Protein AF-A0A336LPP6-F1 (afdb_monomer_lite)

Foldseek 3Di:
DVVVVVVVVVVVLLVVLQVLQVVVCVVPVVAAWADADRQATRLVQQDPPDLPPVVSRCVSTCPDQWHWTDGRSDIDIDHNPPVVVVCLVPDPVNQFDDPLLVLLVPCQDCSRHGNVNNVVLCVLLVVCVDPVNVVVLVVLVVVLVVVLVVVVVVCPPVPDDDNVLSVLQSVVQSCCCRQLVDRDRDDPLLSVLVVLLVVLSSVLVSDRQCPPVVSVCPDPSVVSNVVSVVVVVVVCVVSLVVLLVCLVPPPDDDHSSNSVSVVVVVVVVVVVVVVVVVVVVVLQVVQQVLVVVLCVVPVVAAEPQQDRQQTCLVVDDLVCLVPVVVVLCSGPVDQWYWTRGRNDIDIDHNPPVVVVVQCPDPVNQFDDPLLCLLVQCLACQRHTDVNNVVLCVLLVVCVDPVNVVVLVVLLVVLVVVLCVVVVVCPPVDDDDCLLSQLQSLLQSVCCSAQVDGDGDDPVLSVLLVLLLSLSSSCSSNPCCVDPVSVVVVCSVVSNVVNLVVQLVVCPVSLVVVLVVVVVPDQRHSLSSLSVVCVVDVPSRPVSSSSSHSVNVSSVRSPVSVVVVVLLPCPAPVVVVVVVVVQVPDQWGWDQFLNDIDIDHDPVVVVCVLVPDPVNQFDPPLLCLLVQCLACSNHGNVNNVVLVVLLCQCVDPVNVVVLVVVVVVLVVVLVVVVVVCPPVDDDDSLLSQLQSQLQSCCCSQLVDGDHDDPVLSVLQVLLLRLSVVCSSNSQNVPPVSVVPDPSVVSNVSNLVSLCVVVVVSLVVVLVVVVPDPDDPDRSHSSVSLVVVCVVDVPSRPVSSVSNHSVNSSSVSSVVSVVD

Sequence (818 aa):
MWFWLAIISIIFVLFKIERNRLRISNRFKHIPGPKEYPFIGNILSIKINDVTDFSQILDSVCVAPIFKITFAGNLILGVSDPSTVQRILSGKEFLEKPYYFEFFKMKYGLISAKYTLWKPIRKATNVSLSHASVLGMIPVFNKHLDRLCSNLGDKLHQGTFNVEEVLVKFGIEQIFETMVGHQYSCSEKIKNAFQDVGVALIERALNPIYHPNFIYNMTKLSQKVNYSYDLLKEMCKPIVERRKKLLDISTHKRTFIDELIKMDKDGIKMLLIYILIIFIIIFLLRIELSRIRFNRKFKNIPGPPSYPIIGSALFFNPNDISDYAKLIDKVSFATKTKLSVFKQNVLVIREPSAVQKILSHHAFFEKPWQFTFFNLPYGLFSAFYPVWKPIRKVTNPAMSQSAVKNMLPVFNKHIDRLCVKIGQHVGRGSFDIENYFVKFGIEQIFETMVGHQFECSEKMKFAFQDALTAMIERLLNVFLYNDTLYKMSNKQKRIDETLKLLGDLFVPVIEERQKIYEDGNKNLLIDELISKHKEDKANWPIELLKENFISILLAVKYPLIGSILSIKINDVRDFVKILDLISIVPISKVTVAGNLGLFVRDPATVQQILSNKEFLEKPFYFDYFELKYGLFSAKYQIWKPIRKVCNNAMNQSGVLQMSPIFNRHIDQLCDKIHGKIGKGTFNIEENLVIFGIEQIFETMVGHQCQTSHELRSAFQDGSEALISRFLNVFYHPNIIFRFTNLRKKIDYGYEMLSKMFLPVIESRMRIMQEKSHYEKRLLLIDDLLEKHQQDKHLWPIEVLKENFMSIIFAVNFIFFDL

pLDDT: mean 78.56, std 10.5, range [31.66, 94.38]

Radius of gyration: 53.35 Å; chains: 1; bounding box: 172×69×108 Å

Organism: Culicoides sonorensis (NCBI:txid179676)

Secondary structure (DSSP, 8-state):
-HHHHHHHHHHHHHHHHHHHHHHHHHHTTTS--SPPBTTTBTGGGS--S-TT-HHHHHHHH-SSSEEEEEETTEEEEEE--HHHHHHHHH-STT-SPPGGGGGG--TT-TTT--HHHHHHHHHHHGGGGSHHHHHTTHHHHHHHHHHHHHHHHTTTTS-S--HHHHHHHHHHHHHIIIII----PPPHHHHHHHHHHHHHHHHHHH-GGGSSHHHHHTSHHHHHHHHHHHHHHHHHHHHHHHHHHHTTSTTPPP-HHHHHHHHHHHHHHHHHHHHHHHHHHHHHHHHHHHHHHHHHHTTTS--S--BTTTBTGGG--GGGGG-HHHHHHHHTSSSEEEEEETTEEEEEE--HHHHHHHHHSGGG-SPPGGGGGG--TT-TTT--HHHHHHHHHHHGGGGSHHHHHHHHHHHHHHHHHHHHHHHTTTTS-----HHHHHHHHHHHHHHHHHSS-----HHHHHHHHHHHHHHHHHHH-GGGGSHHHHHHTTHHHHHHHHHHHHHHHHHHHHHHHHHHGGGT---SHHHHHHHHHHH-TTTS-HHHHHHHHHHHHHTTHHHHHHHHHHT---SHHHHHHHHHHHTTSSEEEEEETTEEEEEE--HHHHHHHHH-GGG-SPPGGGGGG--SS-TTTS-HHHHHHHHHHHHHHTSHHHHHHHHHHHHHHHHHHHHHHHTTTTS----SHHHHHHHHHHHHIIIII-------HHHHHHHHHHHHHHHHHHH-GGG-SHHHHHTSHHHHHHHHHHHHHHHHHHHHHHHHHHHHHH-SS------HHHHHHHHHHH-TTTS-HHHHHHHHHHHHHHHHHHHHT-

Structure (mmCIF, N/CA/C/O backbone):
data_AF-A0A336LPP6-F1
#
_entry.id   AF-A0A336LPP6-F1
#
loop_
_atom_site.group_PDB
_atom_site.id
_atom_site.type_symbol
_atom_site.label_atom_id
_atom_site.label_alt_id
_atom_site.label_comp_id
_atom_site.label_asym_id
_atom_site.label_entity_id
_atom_site.label_seq_id
_atom_site.pdbx_PDB_ins_code
_atom_site.Cartn_x
_atom_site.Cartn_y
_atom_site.Cartn_z
_atom_site.occupancy
_atom_site.B_iso_or_equiv
_atom_site.auth_seq_id
_atom_site.auth_comp_id
_atom_site.auth_asym_id
_atom_site.auth_atom_id
_atom_site.pdbx_PDB_model_num
ATOM 1 N N . MET A 1 1 ? 60.074 40.117 18.437 1.00 57.75 1 MET A N 1
ATOM 2 C CA . MET A 1 1 ? 58.657 39.978 18.854 1.00 57.75 1 MET A CA 1
ATOM 3 C C . MET A 1 1 ? 58.293 38.533 19.207 1.00 57.75 1 MET A C 1
ATOM 5 O O . MET A 1 1 ? 57.917 38.287 20.343 1.00 57.75 1 MET A O 1
ATOM 9 N N . TRP A 1 2 ? 58.495 37.563 18.307 1.00 56.19 2 TRP A N 1
ATOM 10 C CA . TRP A 1 2 ? 58.229 36.135 18.566 1.00 56.19 2 TRP A CA 1
ATOM 11 C C . TRP A 1 2 ? 59.024 35.529 19.735 1.00 56.19 2 TRP A C 1
ATOM 13 O O . TRP A 1 2 ? 58.478 34.743 20.500 1.00 56.19 2 TRP A O 1
ATOM 23 N N . PHE A 1 3 ? 60.272 35.965 19.939 1.00 70.00 3 PHE A N 1
ATOM 24 C CA . PHE A 1 3 ? 61.100 35.555 21.082 1.00 70.00 3 PHE A CA 1
ATOM 25 C C . PHE A 1 3 ? 60.495 35.966 22.438 1.00 70.00 3 PHE A C 1
ATOM 27 O O . PHE A 1 3 ? 60.375 35.147 23.343 1.00 70.00 3 PHE A O 1
ATOM 34 N N . TRP A 1 4 ? 60.017 37.209 22.556 1.00 75.81 4 TRP A N 1
ATOM 35 C CA . TR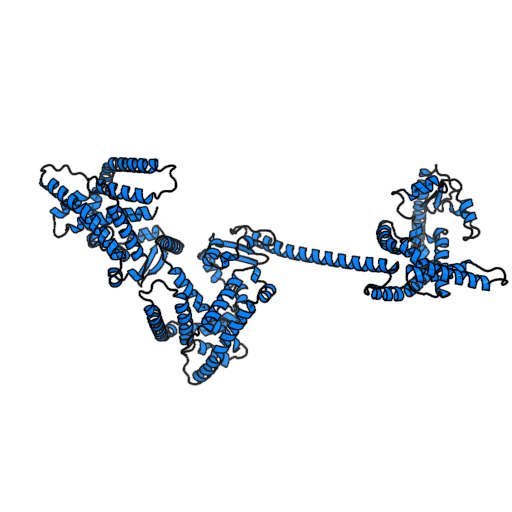P A 1 4 ? 59.384 37.718 23.779 1.00 75.81 4 TRP A CA 1
ATOM 36 C C . TRP A 1 4 ? 58.012 37.090 24.039 1.00 75.81 4 TRP A C 1
ATOM 38 O O . TRP A 1 4 ? 57.696 36.767 25.180 1.00 75.81 4 TRP A O 1
ATOM 48 N N . LEU A 1 5 ? 57.225 36.831 22.989 1.00 70.44 5 LEU A N 1
ATOM 49 C CA . LEU A 1 5 ? 55.962 36.095 23.107 1.00 70.44 5 LEU A CA 1
ATOM 50 C C . LEU A 1 5 ? 56.179 34.637 23.543 1.00 70.44 5 LEU A C 1
ATOM 52 O O . LEU A 1 5 ? 55.408 34.124 24.356 1.00 70.44 5 LEU A O 1
ATOM 56 N N . ALA A 1 6 ? 57.245 33.985 23.066 1.00 69.62 6 ALA A N 1
ATOM 57 C CA . ALA A 1 6 ? 57.634 32.655 23.527 1.00 69.62 6 ALA A CA 1
ATOM 58 C C . ALA A 1 6 ? 58.062 32.675 25.005 1.00 69.62 6 ALA A C 1
ATOM 60 O O . ALA A 1 6 ? 57.597 31.841 25.776 1.00 69.62 6 ALA A O 1
ATOM 61 N N . ILE A 1 7 ? 58.857 33.665 25.430 1.00 76.62 7 ILE A N 1
ATOM 62 C CA . ILE A 1 7 ? 59.270 33.831 26.835 1.00 76.62 7 ILE A CA 1
ATOM 63 C C . ILE A 1 7 ? 58.062 34.070 27.750 1.00 76.62 7 ILE A C 1
ATOM 65 O O . ILE A 1 7 ? 57.933 33.396 28.769 1.00 76.62 7 ILE A O 1
ATOM 69 N N . ILE A 1 8 ? 57.139 34.961 27.378 1.00 77.62 8 ILE A N 1
ATOM 70 C CA . ILE A 1 8 ? 55.921 35.234 28.162 1.00 77.62 8 ILE A CA 1
ATOM 71 C C . ILE A 1 8 ? 55.038 33.981 28.252 1.00 77.62 8 ILE A C 1
ATOM 73 O O . ILE A 1 8 ? 54.525 33.661 29.324 1.00 77.62 8 ILE A O 1
ATOM 77 N N . SER A 1 9 ? 54.911 33.227 27.157 1.00 72.69 9 SER A N 1
ATOM 78 C CA . SER A 1 9 ? 54.164 31.964 27.140 1.00 72.69 9 SER A CA 1
ATOM 79 C C . SER A 1 9 ? 54.814 30.902 28.036 1.00 72.69 9 SER A C 1
ATOM 81 O O . SER A 1 9 ? 54.112 30.217 28.778 1.00 72.69 9 SER A O 1
ATOM 83 N N . ILE A 1 10 ? 56.148 30.796 28.031 1.00 77.38 10 ILE A N 1
ATOM 84 C CA . ILE A 1 10 ? 56.904 29.889 28.908 1.00 77.38 10 ILE A CA 1
ATOM 85 C C . ILE A 1 10 ? 56.726 30.291 30.378 1.00 77.38 10 ILE A C 1
ATOM 87 O O . ILE A 1 10 ? 56.416 29.433 31.202 1.00 77.38 10 ILE A O 1
ATOM 91 N N . ILE A 1 11 ? 56.836 31.581 30.711 1.00 78.88 11 ILE A N 1
ATOM 92 C CA . ILE A 1 11 ? 56.634 32.091 32.078 1.00 78.88 11 ILE A CA 1
ATOM 93 C C . ILE A 1 11 ? 55.204 31.815 32.557 1.00 78.88 11 ILE A C 1
ATOM 95 O O . ILE A 1 11 ? 55.011 31.368 33.687 1.00 78.88 11 ILE A O 1
ATOM 99 N N . PHE A 1 12 ? 54.197 32.004 31.701 1.00 79.38 12 PHE A N 1
ATOM 100 C CA . PHE A 1 12 ? 52.805 31.705 32.037 1.00 79.38 12 PHE A CA 1
ATOM 101 C C . PHE A 1 12 ? 52.571 30.205 32.286 1.00 79.38 12 PHE A C 1
ATOM 103 O O . PHE A 1 12 ? 51.873 29.829 33.232 1.00 79.38 12 PHE A O 1
ATOM 110 N N . VAL A 1 13 ? 53.188 29.331 31.481 1.00 77.12 13 VAL A N 1
ATOM 111 C CA . VAL A 1 13 ? 53.141 27.874 31.685 1.00 77.12 13 VAL A CA 1
ATOM 112 C C . VAL A 1 13 ? 53.842 27.478 32.988 1.00 77.12 13 VAL A C 1
ATOM 114 O O . VAL A 1 13 ? 53.261 26.731 33.776 1.00 77.12 13 VAL A O 1
ATOM 117 N N . LEU A 1 14 ? 55.033 28.016 33.267 1.00 77.19 14 LEU A N 1
ATOM 118 C CA . LEU A 1 14 ? 55.772 27.762 34.510 1.00 77.19 14 LEU A CA 1
ATOM 119 C C . LEU A 1 14 ? 55.002 28.252 35.743 1.00 77.19 14 LEU A C 1
ATOM 121 O O . LEU A 1 14 ? 54.895 27.523 36.728 1.00 77.19 14 LEU A O 1
ATOM 125 N N . PHE A 1 15 ? 54.380 29.432 35.668 1.00 80.94 15 PHE A N 1
ATOM 126 C CA . PHE A 1 15 ? 53.512 29.952 36.724 1.00 80.94 15 PHE A CA 1
ATOM 127 C C . PHE A 1 15 ? 52.306 29.038 36.972 1.00 80.94 15 PHE A C 1
ATOM 129 O O . PHE A 1 15 ? 51.960 28.751 38.119 1.00 80.94 15 PHE A O 1
ATOM 136 N N . LYS A 1 16 ? 51.677 28.524 35.907 1.00 79.25 16 LYS A N 1
ATOM 137 C CA . LYS A 1 16 ? 50.557 27.580 36.019 1.00 79.25 16 LYS A CA 1
ATOM 138 C C . LYS A 1 16 ? 50.985 26.259 36.668 1.00 79.25 16 LYS A C 1
ATOM 140 O O . LYS A 1 16 ? 50.254 25.752 37.521 1.00 79.25 16 LYS A O 1
ATOM 145 N N . ILE A 1 17 ? 52.147 25.721 36.291 1.00 78.12 17 ILE A N 1
ATOM 146 C CA . ILE A 1 17 ? 52.715 24.494 36.872 1.00 78.12 17 ILE A CA 1
ATOM 147 C C . ILE A 1 17 ? 52.996 24.695 38.363 1.00 78.12 17 ILE A C 1
ATOM 149 O O . ILE A 1 17 ? 52.552 23.891 39.182 1.00 78.12 17 ILE A O 1
ATOM 153 N N . GLU A 1 18 ? 53.653 25.795 38.732 1.00 81.12 18 GLU A N 1
ATOM 154 C CA . GLU A 1 18 ? 54.015 26.073 40.123 1.00 81.12 18 GLU A CA 1
ATOM 155 C C . GLU A 1 18 ? 52.791 26.341 41.002 1.00 81.12 18 GLU A C 1
ATOM 157 O O . GLU A 1 18 ? 52.680 25.804 42.105 1.00 81.12 18 GLU A O 1
ATOM 162 N N . ARG A 1 19 ? 51.800 27.078 40.486 1.00 82.06 19 ARG A N 1
ATOM 163 C CA . ARG A 1 19 ? 50.517 27.266 41.173 1.00 82.06 19 ARG A CA 1
ATOM 164 C C . ARG A 1 19 ? 49.815 25.930 41.426 1.00 82.06 19 ARG A C 1
ATOM 166 O O . ARG A 1 19 ? 49.231 25.742 42.495 1.00 82.06 19 ARG A O 1
ATOM 173 N N . ASN A 1 20 ? 49.864 25.001 40.468 1.00 80.69 20 ASN A N 1
ATOM 174 C CA . ASN A 1 20 ? 49.278 23.674 40.641 1.00 80.69 20 ASN A CA 1
ATOM 175 C C . ASN A 1 20 ? 50.061 22.831 41.658 1.00 80.69 20 ASN A C 1
ATOM 177 O O . ASN A 1 20 ? 49.451 22.222 42.537 1.00 80.69 20 ASN A O 1
ATOM 181 N N . ARG A 1 21 ? 51.400 22.855 41.599 1.00 82.69 21 ARG A N 1
ATOM 182 C CA . ARG A 1 21 ? 52.279 22.181 42.567 1.00 82.69 21 ARG A CA 1
ATOM 183 C C . ARG A 1 21 ? 52.001 22.655 43.993 1.00 82.69 21 ARG A C 1
ATOM 185 O O . ARG A 1 21 ? 51.742 21.825 44.857 1.00 82.69 21 ARG A O 1
ATOM 192 N N . LEU A 1 22 ? 51.974 23.968 44.234 1.00 82.06 22 LEU A N 1
ATOM 193 C CA . LEU A 1 22 ? 51.694 24.546 45.556 1.00 82.06 22 LEU A CA 1
ATOM 194 C C . LEU A 1 22 ? 50.306 24.151 46.073 1.00 82.06 22 LEU A C 1
ATOM 196 O O . LEU A 1 22 ? 50.155 23.779 47.237 1.00 82.06 22 LEU A O 1
ATOM 200 N N . ARG A 1 23 ? 49.290 24.165 45.201 1.00 85.31 23 ARG A N 1
ATOM 201 C CA . ARG A 1 23 ? 47.931 23.728 45.552 1.00 85.31 23 ARG A CA 1
ATOM 202 C C . ARG A 1 23 ? 47.897 22.262 45.993 1.00 85.31 23 ARG A C 1
ATOM 204 O O . ARG A 1 23 ? 47.249 21.942 46.988 1.00 85.31 23 ARG A O 1
ATOM 211 N N . ILE A 1 24 ? 48.578 21.384 45.260 1.00 83.38 24 ILE A N 1
ATOM 212 C CA . ILE A 1 24 ? 48.683 19.954 45.575 1.00 83.38 24 ILE A CA 1
ATOM 213 C C . ILE A 1 24 ? 49.464 19.749 46.876 1.00 83.38 24 ILE A C 1
ATOM 215 O O . ILE A 1 24 ? 48.983 19.058 47.773 1.00 83.38 24 ILE A O 1
ATOM 219 N N . SER A 1 25 ? 50.630 20.378 47.006 1.00 80.56 25 SER A N 1
ATOM 220 C CA . SER A 1 25 ? 51.513 20.218 48.163 1.00 80.56 25 SER A CA 1
ATOM 221 C C . SER A 1 25 ? 50.827 20.643 49.464 1.00 80.56 25 SER A C 1
ATOM 223 O O . SER A 1 25 ? 50.872 19.903 50.447 1.00 80.56 25 SER A O 1
ATOM 225 N N . ASN A 1 26 ? 50.079 21.754 49.437 1.00 83.69 26 ASN A N 1
ATOM 226 C CA . ASN A 1 26 ? 49.279 22.217 50.573 1.00 83.69 26 ASN A CA 1
ATOM 227 C C . ASN A 1 26 ? 48.134 21.255 50.921 1.00 83.69 26 ASN A C 1
ATOM 229 O O . ASN A 1 26 ? 47.911 20.965 52.094 1.00 83.69 26 ASN A O 1
ATOM 233 N N . ARG A 1 27 ? 47.424 20.722 49.917 1.00 86.50 27 ARG A N 1
ATOM 234 C CA . ARG A 1 27 ? 46.314 19.779 50.135 1.00 86.50 27 ARG A CA 1
ATOM 235 C C . ARG A 1 27 ? 46.783 18.452 50.744 1.00 86.50 27 ARG A C 1
ATOM 237 O O . ARG A 1 27 ? 46.091 17.891 51.587 1.00 86.50 27 ARG A O 1
ATOM 244 N N . PHE A 1 28 ? 47.954 17.968 50.338 1.00 84.38 28 PHE A N 1
ATOM 245 C CA . PHE A 1 28 ? 48.528 16.691 50.777 1.00 84.38 28 PHE A CA 1
ATOM 246 C C . PHE A 1 28 ? 49.740 16.887 51.697 1.00 84.38 28 PHE A C 1
ATOM 248 O O . PHE A 1 28 ? 50.679 16.095 51.677 1.00 84.38 28 PHE A O 1
ATOM 255 N N . LYS A 1 29 ? 49.768 17.959 52.498 1.00 83.31 29 LYS A N 1
ATOM 256 C CA . LYS A 1 29 ? 50.894 18.260 53.402 1.00 83.31 29 LYS A CA 1
ATOM 257 C C . LYS A 1 29 ? 51.097 17.191 54.487 1.00 83.31 29 LYS A C 1
ATOM 259 O O . LYS A 1 29 ? 52.214 17.001 54.942 1.00 83.31 29 LYS A O 1
ATOM 264 N N . HIS A 1 30 ? 50.024 16.496 54.865 1.00 86.12 30 HIS A N 1
ATOM 265 C CA . HIS A 1 30 ? 50.018 15.441 55.881 1.00 86.12 30 HIS A CA 1
ATOM 266 C C . HIS A 1 30 ? 50.640 14.115 55.409 1.00 86.12 30 HIS A C 1
ATOM 268 O O . HIS A 1 30 ? 50.937 13.270 56.245 1.00 86.12 30 HIS A O 1
ATOM 274 N N . ILE A 1 31 ? 50.838 13.920 54.098 1.00 86.94 31 ILE A N 1
ATOM 275 C CA . ILE A 1 31 ? 51.508 12.731 53.554 1.00 86.94 31 ILE A CA 1
ATOM 276 C C . ILE A 1 31 ? 53.004 13.049 53.403 1.00 86.94 31 ILE A C 1
ATOM 278 O O . ILE A 1 31 ? 53.335 14.035 52.731 1.00 86.94 31 ILE A O 1
ATOM 282 N N . PRO A 1 32 ? 53.908 12.249 53.996 1.00 84.94 32 PRO A N 1
ATOM 283 C CA . PRO A 1 32 ? 55.345 12.472 53.895 1.00 84.94 32 PRO A CA 1
ATOM 284 C C . PRO A 1 32 ? 55.847 12.223 52.467 1.00 84.94 32 PRO A C 1
ATOM 286 O O . PRO A 1 32 ? 55.286 11.434 51.709 1.00 84.94 32 PRO A O 1
ATOM 289 N N . GLY A 1 33 ? 56.918 12.908 52.083 1.00 83.56 33 GLY A N 1
ATOM 290 C CA . GLY A 1 33 ? 57.570 12.737 50.789 1.00 83.56 33 GLY A CA 1
ATOM 291 C C . GLY A 1 33 ? 58.956 13.383 50.789 1.00 83.56 33 GLY A C 1
ATOM 292 O O . GLY A 1 33 ? 59.272 14.127 51.723 1.00 83.56 33 GLY A O 1
ATOM 293 N N . PRO A 1 34 ? 59.787 13.126 49.765 1.00 80.38 34 PRO A N 1
ATOM 294 C CA . PRO A 1 34 ? 61.097 13.761 49.628 1.00 80.38 34 PRO A CA 1
ATOM 295 C C . PRO A 1 34 ? 60.988 15.292 49.525 1.00 80.38 34 PRO A C 1
ATOM 297 O O . PRO A 1 34 ? 59.899 15.844 49.366 1.00 80.38 34 PRO A O 1
ATOM 300 N N . LYS A 1 35 ? 62.108 16.015 49.572 1.00 80.88 35 LYS A N 1
ATOM 301 C CA . LYS A 1 35 ? 62.086 17.482 49.469 1.00 80.88 35 LYS A CA 1
ATOM 302 C C . LYS A 1 35 ? 61.577 17.935 48.087 1.00 80.88 35 LYS A C 1
ATOM 304 O O . LYS A 1 35 ? 62.022 17.446 47.055 1.00 80.88 35 LYS A O 1
ATOM 309 N N . GLU A 1 36 ? 60.626 18.872 48.069 1.00 78.62 36 GLU A N 1
ATOM 310 C CA . GLU A 1 36 ? 60.062 19.445 46.836 1.00 78.62 36 GLU A CA 1
ATOM 311 C C . GLU A 1 36 ? 60.811 20.729 46.435 1.00 78.62 36 GLU A C 1
ATOM 313 O O . GLU A 1 36 ? 61.047 21.599 47.274 1.00 78.62 36 GLU A O 1
ATOM 318 N N . TYR A 1 37 ? 61.121 20.887 45.148 1.00 79.38 37 TYR A N 1
ATOM 319 C CA . TYR A 1 37 ? 61.700 22.094 44.553 1.00 79.38 37 TYR A CA 1
ATOM 320 C C . TYR A 1 37 ? 60.687 22.812 43.639 1.00 79.38 37 TYR A C 1
ATOM 322 O O . TYR A 1 37 ? 59.814 22.152 43.058 1.00 79.38 37 TYR A O 1
ATOM 330 N N . PRO A 1 38 ? 60.791 24.148 43.473 1.00 77.25 38 PRO A N 1
ATOM 331 C CA . PRO A 1 38 ? 59.935 24.906 42.557 1.00 77.25 38 PRO A CA 1
ATOM 332 C C . PRO A 1 38 ? 59.960 24.349 41.126 1.00 77.25 38 PRO A C 1
ATOM 334 O O . PRO A 1 38 ? 61.008 23.923 40.641 1.00 77.25 38 PRO A O 1
ATOM 337 N N . PHE A 1 39 ? 58.807 24.367 40.453 1.00 69.31 39 PHE A N 1
ATOM 338 C CA . PHE A 1 39 ? 58.526 23.905 39.081 1.00 69.31 39 PHE A CA 1
ATOM 339 C C . PHE A 1 39 ? 58.705 22.401 38.816 1.00 69.31 39 PHE A C 1
ATOM 341 O O . PHE A 1 39 ? 57.917 21.813 38.078 1.00 69.31 39 PHE A O 1
ATOM 348 N N . ILE A 1 40 ? 59.712 21.769 39.416 1.00 68.56 40 ILE A N 1
ATOM 349 C CA . ILE A 1 40 ? 60.155 20.411 39.087 1.00 68.56 40 ILE A CA 1
ATOM 350 C C . ILE A 1 40 ? 59.636 19.384 40.117 1.00 68.56 40 ILE A C 1
ATOM 352 O O . ILE A 1 40 ? 59.434 18.218 39.781 1.00 68.56 40 ILE A O 1
ATOM 356 N N . GLY A 1 41 ? 59.312 19.803 41.346 1.00 76.75 41 GLY A N 1
ATOM 357 C CA . GLY A 1 41 ? 58.836 18.903 42.403 1.00 76.75 41 GLY A CA 1
ATOM 358 C C . GLY A 1 41 ? 59.988 18.146 43.067 1.00 76.75 41 GLY A C 1
ATOM 359 O O . GLY A 1 41 ? 61.020 18.739 43.366 1.00 76.75 41 GLY A O 1
ATOM 360 N N . ASN A 1 42 ? 59.826 16.850 43.328 1.00 74.75 42 ASN A N 1
ATOM 361 C CA . ASN A 1 42 ? 60.740 16.070 44.175 1.00 74.75 42 ASN A CA 1
ATOM 362 C C . ASN A 1 42 ? 61.906 15.415 43.416 1.00 74.75 42 ASN A C 1
ATOM 364 O O . ASN A 1 42 ? 62.758 14.801 44.048 1.00 74.75 42 ASN A O 1
ATOM 368 N N . ILE A 1 43 ? 61.956 15.512 42.081 1.00 69.12 43 ILE A N 1
ATOM 369 C CA . ILE A 1 43 ? 62.884 14.712 41.253 1.00 69.12 43 ILE A CA 1
ATOM 370 C C . ILE A 1 43 ? 64.360 14.940 41.606 1.00 69.12 43 ILE A C 1
ATOM 372 O O . ILE A 1 43 ? 65.138 14.001 41.587 1.00 69.12 43 ILE A O 1
ATOM 376 N N . LEU A 1 44 ? 64.738 16.169 41.985 1.00 69.75 44 LEU A N 1
ATOM 377 C CA . LEU A 1 44 ? 66.121 16.520 42.336 1.00 69.75 44 LEU A CA 1
ATOM 378 C C . LEU A 1 44 ? 66.549 15.950 43.697 1.00 69.75 44 LEU A C 1
ATOM 380 O O . LEU A 1 44 ? 67.733 15.942 44.016 1.00 69.75 44 LEU A O 1
ATOM 384 N N . SER A 1 45 ? 65.595 15.491 44.511 1.00 70.31 45 SER A N 1
ATOM 385 C CA . SER A 1 45 ? 65.866 14.766 45.756 1.00 70.31 45 SER A CA 1
ATOM 386 C C . SER A 1 45 ? 66.009 13.261 45.561 1.00 70.31 45 SER A C 1
ATOM 388 O O . SER A 1 45 ? 66.442 12.585 46.490 1.00 70.31 45 SER A O 1
ATOM 390 N N . ILE A 1 46 ? 65.661 12.743 44.382 1.00 68.06 46 ILE A N 1
ATOM 391 C CA . ILE A 1 46 ? 65.798 11.330 44.038 1.00 68.06 46 ILE A CA 1
ATOM 392 C C . ILE A 1 46 ? 67.202 11.149 43.460 1.00 68.06 46 ILE A C 1
ATOM 394 O O . ILE A 1 46 ? 67.532 11.703 42.413 1.00 68.06 46 ILE A O 1
ATOM 398 N N . LYS A 1 47 ? 68.059 10.414 44.173 1.00 62.34 47 LYS A N 1
ATOM 399 C CA . LYS A 1 47 ? 69.430 10.138 43.731 1.00 62.34 47 LYS A CA 1
ATOM 400 C C . LYS A 1 47 ? 69.392 8.994 42.721 1.00 62.34 47 LYS A C 1
ATOM 402 O O . LYS A 1 47 ? 69.257 7.843 43.113 1.00 62.34 47 LYS A O 1
ATOM 407 N N . ILE A 1 48 ? 69.480 9.321 41.434 1.00 62.91 48 ILE A N 1
ATOM 408 C CA . ILE A 1 48 ? 69.516 8.334 40.348 1.00 62.91 48 ILE A CA 1
ATOM 409 C C . ILE A 1 48 ? 70.933 8.334 39.778 1.00 62.91 48 ILE A C 1
ATOM 411 O O . ILE A 1 48 ? 71.295 9.242 39.034 1.00 62.91 48 ILE A O 1
ATOM 415 N N . ASN A 1 49 ? 71.739 7.344 40.164 1.00 58.81 49 ASN A N 1
ATOM 416 C CA . ASN A 1 49 ? 73.075 7.140 39.593 1.00 58.81 49 ASN A CA 1
ATOM 417 C C . ASN A 1 49 ? 73.009 6.243 38.349 1.00 58.81 49 ASN A C 1
ATOM 419 O O . ASN A 1 49 ? 73.655 6.530 37.347 1.00 58.81 49 ASN A O 1
ATOM 423 N N . ASP A 1 50 ? 72.179 5.201 38.408 1.00 58.81 50 ASP A N 1
ATOM 424 C CA . ASP A 1 50 ? 71.840 4.324 37.293 1.00 58.81 50 ASP A CA 1
ATOM 425 C C . ASP A 1 50 ? 70.316 4.136 37.274 1.00 58.81 50 ASP A C 1
ATOM 427 O O . ASP A 1 50 ? 69.686 3.913 38.308 1.00 58.81 50 ASP A O 1
ATOM 431 N N . VAL A 1 51 ? 69.714 4.257 36.092 1.00 60.00 51 VAL A N 1
ATOM 432 C CA . VAL A 1 51 ? 68.270 4.089 35.869 1.00 60.00 51 VAL A CA 1
ATOM 433 C C . VAL A 1 51 ? 67.823 2.642 36.129 1.00 60.00 51 VAL A C 1
ATOM 435 O O . VAL A 1 51 ? 66.636 2.386 36.334 1.00 60.00 51 VAL A O 1
ATOM 438 N N . THR A 1 52 ? 68.766 1.699 36.137 1.00 57.94 52 THR A N 1
ATOM 439 C CA . THR A 1 52 ? 68.512 0.269 36.330 1.00 57.94 52 THR A CA 1
ATOM 440 C C . THR A 1 52 ? 68.528 -0.180 37.798 1.00 57.94 52 THR A C 1
ATOM 442 O O . THR A 1 52 ? 67.979 -1.239 38.105 1.00 57.94 52 THR A O 1
ATOM 445 N N . ASP A 1 53 ? 69.050 0.629 38.731 1.00 67.25 53 ASP A N 1
ATOM 446 C CA . ASP A 1 53 ? 69.055 0.312 40.168 1.00 67.25 53 ASP A CA 1
ATOM 447 C C . ASP A 1 53 ? 67.758 0.785 40.851 1.00 67.25 53 ASP A C 1
ATOM 449 O O . ASP A 1 53 ? 67.683 1.814 41.533 1.00 67.25 53 ASP A O 1
ATOM 453 N N . PHE A 1 54 ? 66.692 0.009 40.644 1.00 66.06 54 PHE A N 1
ATOM 454 C CA . PHE A 1 54 ? 65.376 0.281 41.223 1.00 66.06 54 PHE A CA 1
ATOM 455 C C . PHE A 1 54 ? 65.373 0.278 42.758 1.00 66.06 54 PHE A C 1
ATOM 457 O O . PHE A 1 54 ? 64.546 0.976 43.344 1.00 66.06 54 PHE A O 1
ATOM 464 N N . SER A 1 55 ? 66.281 -0.455 43.412 1.00 67.12 55 SER A N 1
ATOM 465 C CA . SER A 1 55 ? 66.421 -0.455 44.875 1.00 67.12 55 SER A CA 1
ATOM 466 C C . SER A 1 55 ? 66.794 0.926 45.397 1.00 67.12 55 SER A C 1
ATOM 468 O O . SER A 1 55 ? 66.095 1.450 46.257 1.00 67.12 55 SER A O 1
ATOM 470 N N . GLN A 1 56 ? 67.802 1.576 44.808 1.00 69.69 56 GLN A N 1
ATOM 471 C CA . GLN A 1 56 ? 68.198 2.931 45.213 1.00 69.69 56 GLN A CA 1
ATOM 472 C C . GLN A 1 56 ? 67.078 3.956 44.989 1.00 69.69 56 GLN A C 1
ATOM 474 O O . GLN A 1 56 ? 66.857 4.855 45.809 1.00 69.69 56 GLN A O 1
ATOM 479 N N . ILE A 1 57 ? 66.335 3.814 43.888 1.00 70.88 57 ILE A N 1
ATOM 480 C CA . ILE A 1 57 ? 65.186 4.678 43.602 1.00 70.88 57 ILE A CA 1
ATOM 481 C C . ILE A 1 57 ? 64.097 4.468 44.658 1.00 70.88 57 ILE A C 1
ATOM 483 O O . ILE A 1 57 ? 63.588 5.445 45.202 1.00 70.88 57 ILE A O 1
ATOM 487 N N . LEU A 1 58 ? 63.758 3.220 44.985 1.00 71.94 58 LEU A N 1
ATOM 488 C CA . LEU A 1 58 ? 62.751 2.908 45.999 1.00 71.94 58 LEU A CA 1
ATOM 489 C C . LEU A 1 58 ? 63.186 3.373 47.392 1.00 71.94 58 LEU A C 1
ATOM 491 O O . LEU A 1 58 ? 62.391 4.022 48.064 1.00 71.94 58 LEU A O 1
ATOM 495 N N . ASP A 1 59 ? 64.435 3.151 47.792 1.00 73.62 59 ASP A N 1
ATOM 496 C CA . ASP A 1 59 ? 64.959 3.575 49.097 1.00 73.62 59 ASP A CA 1
ATOM 497 C C . ASP A 1 59 ? 64.955 5.103 49.255 1.00 73.62 59 ASP A C 1
ATOM 499 O O . ASP A 1 59 ? 64.664 5.631 50.329 1.00 73.62 59 ASP A O 1
ATOM 503 N N . SER A 1 60 ? 65.222 5.844 48.174 1.00 71.00 60 SER A N 1
ATOM 504 C CA . SER A 1 60 ? 65.212 7.315 48.198 1.00 71.00 60 SER A CA 1
ATOM 505 C C . SER A 1 60 ? 63.807 7.934 48.207 1.00 71.00 60 SER A C 1
ATOM 507 O O . SER A 1 60 ? 63.642 9.104 48.563 1.00 71.00 60 SER A O 1
ATOM 509 N N . VAL A 1 61 ? 62.788 7.165 47.821 1.00 74.00 61 VAL A N 1
ATOM 510 C CA . VAL A 1 61 ? 61.424 7.654 47.588 1.00 74.00 61 VAL A CA 1
ATOM 511 C C . VAL A 1 61 ? 60.432 7.135 48.637 1.00 74.00 61 VAL A C 1
ATOM 513 O O . VAL A 1 61 ? 59.522 7.868 49.036 1.00 74.00 61 VAL A O 1
ATOM 516 N N . CYS A 1 62 ? 60.619 5.911 49.131 1.00 78.50 62 CYS A N 1
ATOM 517 C CA . CYS A 1 62 ? 59.775 5.238 50.119 1.00 78.50 62 CYS A CA 1
ATOM 518 C C . CYS A 1 62 ? 60.106 5.673 51.557 1.00 78.50 62 CYS A C 1
ATOM 520 O O . CYS A 1 62 ? 60.482 4.868 52.402 1.00 78.50 62 CYS A O 1
ATOM 522 N N . VAL A 1 63 ? 59.925 6.958 51.862 1.00 79.12 63 VAL A N 1
ATOM 523 C CA . VAL A 1 63 ? 60.186 7.527 53.201 1.00 79.12 63 VAL A CA 1
ATOM 524 C C . VAL A 1 63 ? 59.180 7.101 54.283 1.00 79.12 63 VAL A C 1
ATOM 526 O O . VAL A 1 63 ? 59.421 7.330 55.465 1.00 79.12 63 VAL A O 1
ATOM 529 N N . ALA A 1 64 ? 58.043 6.511 53.903 1.00 83.00 64 ALA A N 1
ATOM 530 C CA . ALA A 1 64 ? 57.013 6.014 54.816 1.00 83.00 64 ALA A CA 1
ATOM 531 C C . ALA A 1 64 ? 56.126 4.958 54.124 1.00 83.00 64 ALA A C 1
ATOM 533 O O . ALA A 1 64 ? 56.156 4.868 52.896 1.00 83.00 64 ALA A O 1
ATOM 534 N N . PRO A 1 65 ? 55.275 4.215 54.863 1.00 83.12 65 PRO A N 1
ATOM 535 C CA . PRO A 1 65 ? 54.369 3.223 54.273 1.00 83.12 65 PRO A CA 1
ATOM 536 C C . PRO A 1 65 ? 53.364 3.790 53.255 1.00 83.12 65 PRO A C 1
ATOM 538 O O . PRO A 1 65 ? 52.903 3.080 52.363 1.00 83.12 65 PRO A O 1
ATOM 541 N N . ILE A 1 66 ? 53.027 5.077 53.377 1.00 86.00 66 ILE A N 1
ATOM 542 C CA . ILE A 1 66 ? 52.313 5.864 52.368 1.00 86.00 66 ILE A CA 1
ATOM 543 C C . ILE A 1 66 ? 53.112 7.143 52.171 1.00 86.00 66 ILE A C 1
ATOM 545 O O . ILE A 1 66 ? 53.334 7.889 53.126 1.00 86.00 66 ILE A O 1
ATOM 549 N N . PHE A 1 67 ? 53.519 7.411 50.939 1.00 86.94 67 PHE A N 1
ATOM 550 C CA . PHE A 1 67 ? 54.330 8.571 50.606 1.00 86.94 67 PHE A CA 1
ATOM 551 C C . PHE A 1 67 ? 53.805 9.271 49.358 1.00 86.94 67 PHE A C 1
ATOM 553 O O . PHE A 1 67 ? 53.109 8.688 48.524 1.00 86.94 67 PHE A O 1
ATOM 560 N N . LYS A 1 68 ? 54.144 10.551 49.221 1.00 86.75 68 LYS A N 1
ATOM 561 C CA . LYS A 1 68 ? 53.828 11.342 48.033 1.00 86.75 68 LYS A CA 1
ATOM 562 C C . LYS A 1 68 ? 55.085 11.683 47.248 1.00 86.75 68 LYS A C 1
ATOM 564 O O . LYS A 1 68 ? 56.114 12.048 47.811 1.00 86.75 68 LYS A O 1
ATOM 569 N N . ILE A 1 69 ? 54.950 11.654 45.932 1.00 82.06 69 ILE A N 1
ATOM 570 C CA . ILE A 1 69 ? 55.908 12.218 44.990 1.00 82.06 69 ILE A CA 1
ATOM 571 C C . ILE A 1 69 ? 55.158 13.272 44.193 1.00 82.06 69 ILE A C 1
ATOM 573 O O . ILE A 1 69 ? 54.112 12.985 43.606 1.00 82.06 69 ILE A O 1
ATOM 577 N N . THR A 1 70 ? 55.678 14.494 44.151 1.00 77.62 70 THR A N 1
ATOM 578 C CA . THR A 1 70 ? 55.176 15.508 43.225 1.00 77.62 70 THR A CA 1
ATOM 579 C C . THR A 1 70 ? 56.152 15.682 42.077 1.00 77.62 70 THR A C 1
ATOM 581 O O . THR A 1 70 ? 57.367 15.737 42.272 1.00 77.62 70 THR A O 1
ATOM 584 N N . PHE A 1 71 ? 55.616 15.736 40.862 1.00 72.81 71 PHE A N 1
ATOM 585 C CA . PHE A 1 71 ? 56.423 15.795 39.656 1.00 72.81 71 PHE A CA 1
ATOM 586 C C . PHE A 1 71 ? 55.784 16.730 38.615 1.00 72.81 71 PHE A C 1
ATOM 588 O O . PHE A 1 71 ? 54.678 16.455 38.158 1.00 72.81 71 PHE A O 1
ATOM 595 N N . ALA A 1 72 ? 56.432 17.860 38.282 1.00 66.06 72 ALA A N 1
ATOM 596 C CA . ALA A 1 72 ? 55.936 18.889 37.341 1.00 66.06 72 ALA A CA 1
ATOM 597 C C . ALA A 1 72 ? 54.449 19.284 37.523 1.00 66.06 72 ALA A C 1
ATOM 599 O O . ALA A 1 72 ? 53.704 19.468 36.560 1.00 66.06 72 ALA A O 1
ATOM 600 N N . GLY A 1 73 ? 53.993 19.397 38.775 1.00 68.00 73 GLY A N 1
ATOM 601 C CA . GLY A 1 73 ? 52.601 19.724 39.097 1.00 68.00 73 GLY A CA 1
ATOM 602 C C . GLY A 1 73 ? 51.623 18.541 39.057 1.00 68.00 73 GLY A C 1
ATOM 603 O O . GLY A 1 73 ? 50.427 18.775 39.196 1.00 68.00 73 GLY A O 1
ATOM 604 N N . ASN A 1 74 ? 52.093 17.299 38.912 1.00 74.81 74 ASN A N 1
ATOM 605 C CA . ASN A 1 74 ? 51.323 16.067 39.119 1.00 74.81 74 ASN A CA 1
ATOM 606 C C . ASN A 1 74 ? 51.638 15.448 40.490 1.00 74.81 74 ASN A C 1
ATOM 608 O O . ASN A 1 74 ? 52.745 15.605 41.005 1.00 74.81 74 ASN A O 1
ATOM 612 N N . LEU A 1 75 ? 50.674 14.728 41.070 1.00 82.31 75 LEU A N 1
ATOM 613 C CA . LEU A 1 75 ? 50.823 13.987 42.327 1.00 82.31 75 LEU A CA 1
ATOM 614 C C . LEU A 1 75 ? 50.817 12.484 42.055 1.00 82.31 75 LEU A C 1
ATOM 616 O O . LEU A 1 75 ? 49.926 11.987 41.369 1.00 82.31 75 LEU A O 1
ATOM 620 N N . ILE A 1 76 ? 51.754 11.770 42.663 1.00 81.88 76 ILE A N 1
ATOM 621 C CA . ILE A 1 76 ? 51.790 10.312 42.724 1.00 81.88 76 ILE A CA 1
ATOM 622 C C . ILE A 1 76 ? 51.783 9.935 44.196 1.00 81.88 76 ILE A C 1
ATOM 624 O O . ILE A 1 76 ? 52.552 10.486 44.983 1.00 81.88 76 ILE A O 1
ATOM 628 N N . LEU A 1 77 ? 50.917 9.001 44.563 1.00 84.38 77 LEU A N 1
ATOM 629 C CA . LEU A 1 77 ? 50.911 8.411 45.892 1.00 84.38 77 LEU A CA 1
ATOM 630 C C . LEU A 1 77 ? 51.484 7.006 45.775 1.00 84.38 77 LEU A C 1
ATOM 632 O O . LEU A 1 77 ? 50.951 6.182 45.032 1.00 84.38 77 LEU A O 1
ATOM 636 N N . GLY A 1 78 ? 52.587 6.767 46.470 1.00 84.62 78 GLY A N 1
ATOM 637 C CA . GLY A 1 78 ? 53.157 5.442 46.631 1.00 84.62 78 GLY A CA 1
ATOM 638 C C . GLY A 1 78 ? 52.699 4.835 47.948 1.00 84.62 78 GLY A C 1
ATOM 639 O O . GLY A 1 78 ? 52.534 5.535 48.948 1.00 84.62 78 GLY A O 1
ATOM 640 N N . VAL A 1 79 ? 52.455 3.530 47.930 1.00 86.62 79 VAL A N 1
ATOM 641 C CA . VAL A 1 79 ? 51.997 2.767 49.090 1.00 86.62 79 VAL A CA 1
ATOM 642 C C . VAL A 1 79 ? 52.821 1.494 49.157 1.00 86.62 79 VAL A C 1
ATOM 644 O O . VAL A 1 79 ? 52.823 0.717 48.205 1.00 86.62 79 VAL A O 1
ATOM 647 N N . SER A 1 80 ? 53.517 1.297 50.269 1.00 85.06 80 SER A N 1
ATOM 648 C CA . SER A 1 80 ? 54.281 0.086 50.570 1.00 85.06 80 SER A CA 1
ATOM 649 C C . SER A 1 80 ? 53.656 -0.743 51.695 1.00 85.06 80 SER A C 1
ATOM 651 O O . SER A 1 80 ? 54.014 -1.908 51.840 1.00 85.06 80 SER A O 1
ATOM 653 N N . ASP A 1 81 ? 52.685 -0.202 52.445 1.00 85.69 81 ASP A N 1
ATOM 654 C CA . ASP A 1 81 ? 51.913 -0.979 53.424 1.00 85.69 81 ASP A CA 1
ATOM 655 C C . ASP A 1 81 ? 51.024 -2.042 52.737 1.00 85.69 81 ASP A C 1
ATOM 657 O O . ASP A 1 81 ? 50.095 -1.672 52.004 1.00 85.69 81 ASP A O 1
ATOM 661 N N . PRO A 1 82 ? 51.218 -3.350 53.003 1.00 87.75 82 PRO A N 1
ATOM 662 C CA . PRO A 1 82 ? 50.453 -4.411 52.347 1.00 87.75 82 PRO A CA 1
ATOM 663 C C . PRO A 1 82 ? 48.938 -4.313 52.569 1.00 87.75 82 PRO A C 1
ATOM 665 O O . PRO A 1 82 ? 48.159 -4.579 51.650 1.00 87.75 82 PRO A O 1
ATOM 668 N N . SER A 1 83 ? 48.503 -3.894 53.765 1.00 87.62 83 SER A N 1
ATOM 669 C CA . SER A 1 83 ? 47.075 -3.805 54.104 1.00 87.62 83 SER A CA 1
ATOM 670 C C . SER A 1 83 ? 46.367 -2.708 53.300 1.00 87.62 83 SER A C 1
ATOM 672 O O . SER A 1 83 ? 45.253 -2.889 52.799 1.00 87.62 83 SER A O 1
ATOM 674 N N . THR A 1 84 ? 47.051 -1.584 53.097 1.00 86.94 84 THR A N 1
ATOM 675 C CA . THR A 1 84 ? 46.579 -0.461 52.290 1.00 86.94 84 THR A CA 1
ATOM 676 C C . THR A 1 84 ? 46.600 -0.814 50.806 1.00 86.94 84 THR A C 1
ATOM 678 O O . THR A 1 84 ? 45.621 -0.545 50.108 1.00 86.94 84 THR A O 1
ATOM 681 N N . VAL A 1 85 ? 47.655 -1.485 50.324 1.00 87.62 85 VAL A N 1
ATOM 682 C CA . VAL A 1 85 ? 47.725 -1.989 48.942 1.00 87.62 85 VAL A CA 1
ATOM 683 C C . VAL A 1 85 ? 46.540 -2.906 48.640 1.00 87.62 85 VAL A C 1
ATOM 685 O O . VAL A 1 85 ? 45.865 -2.708 47.631 1.00 87.62 85 VAL A O 1
ATOM 688 N N . GLN A 1 86 ? 46.212 -3.851 49.528 1.00 88.88 86 GLN A N 1
ATOM 689 C CA . GLN A 1 86 ? 45.064 -4.744 49.340 1.00 88.88 86 GLN A CA 1
ATOM 690 C C . GLN A 1 86 ? 43.743 -3.970 49.206 1.00 88.88 86 GLN A C 1
ATOM 692 O O . GLN A 1 86 ? 42.930 -4.292 48.335 1.00 88.88 86 GLN A O 1
ATOM 697 N N . ARG A 1 87 ? 43.528 -2.935 50.031 1.00 87.31 87 ARG A N 1
ATOM 698 C CA . ARG A 1 87 ? 42.326 -2.084 49.955 1.00 87.31 87 ARG A CA 1
ATOM 699 C C . ARG A 1 87 ? 42.258 -1.305 48.644 1.00 87.31 87 ARG A C 1
ATOM 701 O O . ARG A 1 87 ? 41.192 -1.260 48.039 1.00 87.31 87 ARG A O 1
ATOM 708 N N . ILE A 1 88 ? 43.377 -0.741 48.187 1.00 87.19 88 ILE A N 1
ATOM 709 C CA . ILE A 1 88 ? 43.447 -0.009 46.913 1.00 87.19 88 ILE A CA 1
ATOM 710 C C . ILE A 1 88 ? 43.154 -0.949 45.742 1.00 87.19 88 ILE A C 1
ATOM 712 O O . ILE A 1 88 ? 42.303 -0.641 44.914 1.00 87.19 88 ILE A O 1
ATOM 716 N N . LEU A 1 89 ? 43.803 -2.117 45.701 1.00 84.69 89 LEU A N 1
ATOM 717 C CA . LEU A 1 89 ? 43.628 -3.093 44.621 1.00 84.69 89 LEU A CA 1
ATOM 718 C C . LEU A 1 89 ? 42.228 -3.727 44.600 1.00 84.69 89 LEU A C 1
ATOM 720 O O . LEU A 1 89 ? 41.777 -4.168 43.544 1.00 84.69 89 LEU A O 1
ATOM 724 N N . SER A 1 90 ? 41.534 -3.761 45.741 1.00 86.19 90 SER A N 1
ATOM 725 C CA . SER A 1 90 ? 40.158 -4.271 45.847 1.00 86.19 90 SER A CA 1
ATOM 726 C C . SER A 1 90 ? 39.088 -3.186 45.647 1.00 86.19 90 SER A C 1
ATOM 728 O O . SER A 1 90 ? 37.913 -3.510 45.456 1.00 86.19 90 SER A O 1
ATOM 730 N N . GLY A 1 91 ? 39.468 -1.906 45.707 1.00 89.69 91 GLY A N 1
ATOM 731 C CA . GLY A 1 91 ? 38.564 -0.761 45.601 1.00 89.69 91 GLY A CA 1
ATOM 732 C C . GLY A 1 91 ? 38.055 -0.533 44.176 1.00 89.69 91 GLY A C 1
ATOM 733 O O . GLY A 1 91 ? 38.783 -0.693 43.196 1.00 89.69 91 GLY A O 1
ATOM 734 N N . LYS A 1 92 ? 36.794 -0.109 44.037 1.00 87.56 92 LYS A N 1
ATOM 735 C CA . LYS A 1 92 ? 36.207 0.245 42.727 1.00 87.56 92 LYS A CA 1
ATOM 736 C C . LYS A 1 92 ? 36.639 1.640 42.262 1.00 87.56 92 LYS A C 1
ATOM 738 O O . LYS A 1 92 ? 36.483 1.983 41.094 1.00 87.56 92 LYS A O 1
ATOM 743 N N . GLU A 1 93 ? 37.181 2.433 43.172 1.00 85.94 93 GLU A N 1
ATOM 744 C CA . GLU A 1 93 ? 37.622 3.808 42.979 1.00 85.94 93 GLU A CA 1
ATOM 745 C C . GLU A 1 93 ? 38.978 3.886 42.256 1.00 85.94 93 GLU A C 1
ATOM 747 O O . GLU A 1 93 ? 39.282 4.901 41.633 1.00 85.94 93 GLU A O 1
ATOM 752 N N . PHE A 1 94 ? 39.768 2.804 42.279 1.00 84.06 94 PHE A N 1
ATOM 753 C CA . PHE A 1 94 ? 41.135 2.738 41.740 1.00 84.06 94 PHE A CA 1
ATOM 754 C C . PHE A 1 94 ? 41.256 1.834 40.501 1.00 84.06 94 PHE A C 1
ATOM 756 O O . PHE A 1 94 ? 42.298 1.238 40.243 1.00 84.06 94 PHE A O 1
ATOM 763 N N . LEU A 1 95 ? 40.177 1.720 39.720 1.00 85.62 95 LEU A N 1
ATOM 764 C CA . LEU A 1 95 ? 40.133 0.867 38.525 1.00 85.62 95 LEU A CA 1
ATOM 765 C C . LEU A 1 95 ? 40.884 1.453 37.319 1.00 85.62 95 LEU A C 1
ATOM 767 O O . LEU A 1 95 ? 41.251 0.711 36.405 1.00 85.62 95 LEU A O 1
ATOM 771 N N . GLU A 1 96 ? 41.083 2.773 37.290 1.00 87.19 96 GLU A N 1
ATOM 772 C CA . GLU A 1 96 ? 41.862 3.439 36.245 1.00 87.19 96 GLU A CA 1
ATOM 773 C C . GLU A 1 96 ? 43.360 3.383 36.538 1.00 87.19 96 GLU A C 1
ATOM 775 O O . GLU A 1 96 ? 43.809 3.464 37.681 1.00 87.19 96 GLU A O 1
ATOM 780 N N . LYS A 1 97 ? 44.147 3.267 35.468 1.00 85.56 97 LYS A N 1
ATOM 781 C CA . LYS A 1 97 ? 45.602 3.166 35.572 1.00 85.56 97 LYS A CA 1
ATOM 782 C C . LYS A 1 97 ? 46.244 4.542 35.769 1.00 85.56 97 LYS A C 1
ATOM 784 O O . LYS A 1 97 ? 45.729 5.533 35.246 1.00 85.56 97 LYS A O 1
ATOM 789 N N . PRO A 1 98 ? 47.408 4.612 36.440 1.00 84.19 98 PRO A N 1
ATOM 790 C CA . PRO A 1 98 ? 48.212 5.828 36.490 1.00 84.19 98 PRO A CA 1
ATOM 791 C C . PRO A 1 98 ? 48.549 6.362 35.090 1.00 84.19 98 PRO A C 1
ATOM 793 O O . PRO A 1 98 ? 48.755 5.589 34.154 1.00 84.19 98 PRO A O 1
ATOM 796 N N . TYR A 1 99 ? 48.679 7.684 34.954 1.00 83.50 99 TYR A N 1
ATOM 797 C CA . TYR A 1 99 ? 48.888 8.344 33.656 1.00 83.50 99 TYR A CA 1
ATOM 798 C C . TYR A 1 99 ? 50.160 7.890 32.913 1.00 83.50 99 TYR A C 1
ATOM 800 O O . TYR A 1 99 ? 50.201 7.940 31.688 1.00 83.50 99 TYR A O 1
ATOM 808 N N . TYR A 1 100 ? 51.174 7.381 33.619 1.00 83.56 100 TYR A N 1
ATOM 809 C CA . TYR A 1 100 ? 52.389 6.810 33.022 1.00 83.56 100 TYR A CA 1
ATOM 810 C C . TYR A 1 100 ? 52.107 5.664 32.047 1.00 83.56 100 TYR A C 1
ATOM 812 O O . TYR A 1 100 ? 52.833 5.485 31.070 1.00 83.56 100 TYR A O 1
ATOM 820 N N . PHE A 1 101 ? 51.021 4.915 32.254 1.00 85.69 101 PHE A N 1
ATOM 821 C CA . PHE A 1 101 ? 50.613 3.868 31.322 1.00 85.69 101 PHE A CA 1
ATOM 822 C C . PHE A 1 101 ? 50.187 4.428 29.954 1.00 85.69 101 PHE A C 1
ATOM 824 O O . PHE A 1 101 ? 50.227 3.701 28.962 1.00 85.69 101 PHE A O 1
ATOM 831 N N . GLU A 1 102 ? 49.858 5.722 29.849 1.00 84.62 102 GLU A N 1
ATOM 832 C CA . GLU A 1 102 ? 49.600 6.382 28.563 1.00 84.62 102 GLU A CA 1
ATOM 833 C C . GLU A 1 102 ? 50.880 6.513 27.710 1.00 84.62 102 GLU A C 1
ATOM 835 O O . GLU A 1 102 ? 50.797 6.589 26.480 1.00 84.62 102 GLU A O 1
ATOM 840 N N . PHE A 1 103 ? 52.077 6.448 28.314 1.00 87.62 103 PHE A N 1
ATOM 841 C CA . PHE A 1 103 ? 53.356 6.526 27.591 1.00 87.62 103 PHE A CA 1
ATOM 842 C C . PHE A 1 103 ? 53.614 5.317 26.688 1.00 87.62 103 PHE A C 1
ATOM 844 O O . PHE A 1 103 ? 54.306 5.456 25.680 1.00 87.62 103 PHE A O 1
ATOM 851 N N . PHE A 1 104 ? 52.987 4.174 26.980 1.00 85.12 104 PHE A N 1
ATOM 852 C CA . PHE A 1 104 ? 53.048 2.966 26.154 1.00 85.12 104 PHE A CA 1
ATOM 853 C C . PHE A 1 104 ? 52.432 3.155 24.759 1.00 85.12 104 PHE A C 1
ATOM 855 O O . PHE A 1 104 ? 52.616 2.298 23.907 1.00 85.12 104 PHE A O 1
ATOM 862 N N . LYS A 1 105 ? 51.646 4.215 24.503 1.00 82.44 105 LYS A N 1
ATOM 863 C CA . LYS A 1 105 ? 50.965 4.472 23.212 1.00 82.44 105 LYS A CA 1
ATOM 864 C C . LYS A 1 105 ? 50.095 3.306 22.673 1.00 82.44 105 LYS A C 1
ATOM 866 O O . LYS A 1 105 ? 49.599 3.375 21.551 1.00 82.44 105 LYS A O 1
ATOM 871 N N . MET A 1 106 ? 49.821 2.266 23.467 1.00 84.88 106 MET A N 1
ATOM 872 C CA . MET A 1 106 ? 48.993 1.112 23.083 1.00 84.88 106 MET A CA 1
ATOM 873 C C . MET A 1 106 ? 47.557 1.252 23.609 1.00 84.88 106 MET A C 1
ATOM 875 O O . MET A 1 106 ? 47.178 0.648 24.606 1.00 84.88 106 MET A O 1
ATOM 879 N N . LYS A 1 107 ? 46.714 2.020 22.910 1.00 85.62 107 LYS A N 1
ATOM 880 C CA . LYS A 1 107 ? 45.330 2.323 23.343 1.00 85.62 107 LYS A CA 1
ATOM 881 C C . LYS A 1 107 ? 44.483 1.091 23.720 1.00 85.62 107 LYS A C 1
ATOM 883 O O . LYS A 1 107 ? 43.659 1.179 24.626 1.00 85.62 107 LYS A O 1
ATOM 888 N N . TYR A 1 108 ? 44.674 -0.030 23.022 1.00 87.00 108 TYR A N 1
ATOM 889 C CA . TYR A 1 108 ? 43.924 -1.281 23.218 1.00 87.00 108 TYR A CA 1
ATOM 890 C C . TYR A 1 108 ? 44.741 -2.379 23.923 1.00 87.00 108 TYR A C 1
ATOM 892 O O . TYR A 1 108 ? 44.270 -3.505 24.054 1.00 87.00 108 TYR A O 1
ATOM 900 N N . GLY A 1 109 ? 45.969 -2.080 24.359 1.00 86.25 109 GLY A N 1
ATOM 901 C CA . GLY A 1 109 ? 46.835 -3.060 25.014 1.00 86.25 109 GLY A CA 1
ATOM 902 C C . GLY A 1 109 ? 46.346 -3.392 26.423 1.00 86.25 109 GLY A C 1
ATOM 903 O O . GLY A 1 109 ? 45.931 -2.504 27.162 1.00 86.25 109 GLY A O 1
ATOM 904 N N . LEU A 1 110 ? 46.440 -4.656 26.851 1.00 84.00 110 LEU A N 1
ATOM 905 C CA . LEU A 1 110 ? 46.021 -5.058 28.204 1.00 84.00 110 LEU A CA 1
ATOM 906 C C . LEU A 1 110 ? 46.745 -4.277 29.314 1.00 84.00 110 LEU A C 1
ATOM 908 O O . LEU A 1 110 ? 46.150 -3.996 30.354 1.00 84.00 110 LEU A O 1
ATOM 912 N N . ILE A 1 111 ? 47.999 -3.887 29.080 1.00 83.69 111 ILE A N 1
ATOM 913 C CA . ILE A 1 111 ? 48.834 -3.178 30.057 1.00 83.69 111 ILE A CA 1
ATOM 914 C C . ILE A 1 111 ? 48.468 -1.692 30.140 1.00 83.69 111 ILE A C 1
ATOM 916 O O . ILE A 1 111 ? 48.428 -1.151 31.235 1.00 83.69 111 ILE A O 1
ATOM 920 N N . SER A 1 112 ? 48.037 -1.044 29.056 1.00 88.44 112 SER A N 1
ATOM 921 C CA . SER A 1 112 ? 47.864 0.423 28.996 1.00 88.44 112 SER A CA 1
ATOM 922 C C . SER A 1 112 ? 46.458 0.923 28.646 1.00 88.44 112 SER A C 1
ATOM 924 O O . SER A 1 112 ? 46.184 2.111 28.795 1.00 88.44 112 SER A O 1
ATOM 926 N N . ALA A 1 113 ? 45.532 0.048 28.246 1.00 89.50 113 ALA A N 1
ATOM 927 C CA . ALA A 1 113 ? 44.144 0.429 27.992 1.00 89.50 113 ALA A CA 1
ATOM 928 C C . ALA A 1 113 ? 43.467 0.972 29.263 1.00 89.50 113 ALA A C 1
ATOM 930 O O . ALA A 1 113 ? 43.647 0.407 30.350 1.00 89.50 113 ALA A O 1
ATOM 931 N N . LYS A 1 114 ? 42.658 2.028 29.087 1.00 90.38 114 LYS A N 1
ATOM 932 C CA . LYS A 1 114 ? 41.766 2.601 30.115 1.00 90.38 114 LYS A CA 1
ATOM 933 C C . LYS A 1 114 ? 40.712 1.587 30.539 1.00 90.38 114 LYS A C 1
ATOM 935 O O . LYS A 1 114 ? 40.350 0.732 29.728 1.00 90.38 114 LYS A O 1
ATOM 940 N N . TYR A 1 115 ? 40.182 1.693 31.756 1.00 89.06 115 TYR A N 1
ATOM 941 C CA . TYR A 1 115 ? 39.296 0.670 32.327 1.00 89.06 115 TYR A CA 1
ATOM 942 C C . TYR A 1 115 ? 38.095 0.327 31.427 1.00 89.06 115 TYR A C 1
ATOM 944 O O . TYR A 1 115 ? 37.766 -0.848 31.243 1.00 89.06 115 TYR A O 1
ATOM 952 N N . THR A 1 116 ? 37.485 1.337 30.799 1.00 89.12 116 THR A N 1
ATOM 953 C CA . THR A 1 116 ? 36.325 1.183 29.900 1.00 89.12 116 THR A CA 1
ATOM 954 C C . THR A 1 116 ? 36.603 0.303 28.680 1.00 89.12 116 THR A C 1
ATOM 956 O O . THR A 1 116 ? 35.734 -0.464 28.271 1.00 89.12 116 THR A O 1
ATOM 959 N N . LEU A 1 117 ? 37.817 0.369 28.126 1.00 88.81 117 LEU A N 1
ATOM 960 C CA . LEU A 1 117 ? 38.273 -0.487 27.025 1.00 88.81 117 LEU A CA 1
ATOM 961 C C . LEU A 1 117 ? 38.868 -1.796 27.546 1.00 88.81 117 LEU A C 1
ATOM 963 O O . LEU A 1 117 ? 38.669 -2.856 26.961 1.00 88.81 117 LEU A O 1
ATOM 967 N N . TRP A 1 118 ? 39.584 -1.734 28.664 1.00 90.62 118 TRP A N 1
ATOM 968 C CA . TRP A 1 118 ? 40.278 -2.870 29.247 1.00 90.62 118 TRP A CA 1
ATOM 969 C C . TRP A 1 118 ? 39.314 -3.952 29.728 1.00 90.62 118 TRP A C 1
ATOM 971 O O . TRP A 1 118 ? 39.528 -5.120 29.425 1.00 90.62 118 TRP A O 1
ATOM 981 N N . LYS A 1 119 ? 38.236 -3.593 30.434 1.00 89.56 119 LYS A N 1
ATOM 982 C CA . LYS A 1 119 ? 37.275 -4.555 30.997 1.00 89.56 119 LYS A CA 1
ATOM 983 C C . LYS A 1 119 ? 36.687 -5.512 29.946 1.00 89.56 119 LYS A C 1
ATOM 985 O O . LYS A 1 119 ? 36.747 -6.720 30.183 1.00 89.56 119 LYS A O 1
ATOM 990 N N . PRO A 1 120 ? 36.128 -5.047 28.807 1.00 87.62 120 PRO A N 1
ATOM 991 C CA . PRO A 1 120 ? 35.605 -5.952 27.784 1.00 87.62 120 PRO A CA 1
ATOM 992 C C . PRO A 1 120 ? 36.710 -6.793 27.128 1.00 87.62 120 PRO A C 1
ATOM 994 O O . PRO A 1 120 ? 36.523 -7.999 26.979 1.00 87.62 120 PRO A O 1
ATOM 997 N N . ILE A 1 121 ? 37.877 -6.204 26.833 1.00 86.75 121 ILE A N 1
ATOM 998 C CA . ILE A 1 121 ? 39.028 -6.928 26.260 1.00 86.75 121 ILE A CA 1
ATOM 999 C C . ILE A 1 121 ? 39.508 -8.027 27.222 1.00 86.75 121 ILE A C 1
ATOM 1001 O O . ILE A 1 121 ? 39.698 -9.176 26.824 1.00 86.75 121 ILE A O 1
ATOM 1005 N N . ARG A 1 122 ? 39.659 -7.714 28.513 1.00 87.06 122 ARG A N 1
ATOM 1006 C CA . ARG A 1 122 ? 40.058 -8.669 29.553 1.00 87.06 122 ARG A CA 1
ATOM 1007 C C . ARG A 1 122 ? 39.027 -9.779 29.712 1.00 87.06 122 ARG A C 1
ATOM 1009 O O . ARG A 1 122 ? 39.399 -10.943 29.781 1.00 87.06 122 ARG A O 1
ATOM 1016 N N . LYS A 1 123 ? 37.735 -9.442 29.738 1.00 87.38 123 LYS A N 1
ATOM 1017 C CA . LYS A 1 123 ? 36.663 -10.438 29.850 1.00 87.38 123 LYS A CA 1
ATOM 1018 C C . LYS A 1 123 ? 36.686 -11.427 28.681 1.00 87.38 123 LYS A C 1
ATOM 1020 O O . LYS A 1 123 ? 36.576 -12.622 28.925 1.00 87.38 123 LYS A O 1
ATOM 1025 N N . ALA A 1 124 ? 36.854 -10.943 27.448 1.00 83.12 124 ALA A N 1
ATOM 1026 C CA . ALA A 1 124 ? 36.943 -11.799 26.264 1.00 83.12 124 ALA A CA 1
ATOM 1027 C C . ALA A 1 124 ? 38.197 -12.693 26.300 1.00 83.12 124 ALA A C 1
ATOM 1029 O O . ALA A 1 124 ? 38.119 -13.904 26.118 1.00 83.12 124 ALA A O 1
ATOM 1030 N N . THR A 1 125 ? 39.353 -12.108 26.620 1.00 84.50 125 THR A N 1
ATOM 1031 C CA . THR A 1 125 ? 40.644 -12.815 26.633 1.00 84.50 125 THR A CA 1
ATOM 1032 C C . THR A 1 125 ? 40.849 -13.756 27.824 1.00 84.50 125 THR A C 1
ATOM 1034 O O . THR A 1 125 ? 41.650 -14.684 27.728 1.00 84.50 125 THR A O 1
ATOM 1037 N N . ASN A 1 126 ? 40.111 -13.602 28.928 1.00 85.81 126 ASN A N 1
ATOM 1038 C CA . ASN A 1 126 ? 40.218 -14.497 30.089 1.00 85.81 126 ASN A CA 1
ATOM 1039 C C . ASN A 1 126 ? 39.937 -15.967 29.738 1.00 85.81 126 ASN A C 1
ATOM 1041 O O . ASN A 1 126 ? 40.487 -16.852 30.383 1.00 85.81 126 ASN A O 1
ATOM 1045 N N . VAL A 1 127 ? 39.142 -16.244 28.698 1.00 83.06 127 VAL A N 1
ATOM 1046 C CA . VAL A 1 127 ? 38.866 -17.615 28.234 1.00 83.06 127 VAL A CA 1
ATOM 1047 C C . VAL A 1 127 ? 40.154 -18.311 27.769 1.00 83.06 127 VAL A C 1
ATOM 1049 O O . VAL A 1 127 ? 40.426 -19.452 28.146 1.00 83.06 127 VAL A O 1
ATOM 1052 N N . SER A 1 128 ? 41.010 -17.602 27.027 1.00 82.00 128 SER A N 1
ATOM 1053 C CA . SER A 1 128 ? 42.317 -18.124 26.591 1.00 82.00 128 SER A CA 1
ATOM 1054 C C . SER A 1 128 ? 43.344 -18.273 27.718 1.00 82.00 128 SER A C 1
ATOM 1056 O O . SER A 1 128 ? 44.336 -18.972 27.544 1.00 82.00 128 SER A O 1
ATOM 1058 N N . LEU A 1 129 ? 43.085 -17.666 28.878 1.00 83.19 129 LEU A N 1
ATOM 1059 C CA . LEU A 1 129 ? 43.928 -17.720 30.074 1.00 83.19 129 LEU A CA 1
ATOM 1060 C C . LEU A 1 129 ? 43.265 -18.521 31.208 1.00 83.19 129 LEU A C 1
ATOM 1062 O O . LEU A 1 129 ? 43.623 -18.362 32.373 1.00 83.19 129 LEU A O 1
ATOM 1066 N N . SER A 1 130 ? 42.272 -19.356 30.885 1.00 85.38 130 SER A N 1
ATOM 1067 C CA . SER A 1 130 ? 41.628 -20.239 31.858 1.00 85.38 130 SER A CA 1
ATOM 1068 C C . SER A 1 130 ? 42.602 -21.295 32.387 1.00 85.38 130 SER A C 1
ATOM 1070 O O . SER A 1 130 ? 43.583 -21.629 31.721 1.00 85.38 130 SER A O 1
ATOM 1072 N N . HIS A 1 131 ? 42.297 -21.881 33.546 1.00 86.44 131 HIS A N 1
ATOM 1073 C CA . HIS A 1 131 ? 43.105 -22.956 34.131 1.00 86.44 131 HIS A CA 1
ATOM 1074 C C . HIS A 1 131 ? 43.382 -24.095 33.129 1.00 86.44 131 HIS A C 1
ATOM 1076 O O . HIS A 1 131 ? 44.526 -24.501 32.952 1.00 86.44 131 HIS A O 1
ATOM 1082 N N . ALA A 1 132 ? 42.360 -24.545 32.391 1.00 84.81 132 ALA A N 1
ATOM 1083 C CA . ALA A 1 132 ? 42.506 -25.587 31.372 1.00 84.81 132 ALA A CA 1
ATOM 1084 C C . ALA A 1 132 ? 43.406 -25.154 30.200 1.00 84.81 132 ALA A C 1
ATOM 1086 O O . ALA A 1 132 ? 44.230 -25.935 29.720 1.00 84.81 132 ALA A O 1
ATOM 1087 N N . SER A 1 133 ? 43.279 -23.901 29.755 1.00 84.62 133 SER A N 1
ATOM 1088 C CA . SER A 1 133 ? 44.115 -23.347 28.685 1.00 84.62 133 SER A CA 1
ATOM 1089 C C . SER A 1 133 ? 45.586 -23.285 29.102 1.00 84.62 133 SER A C 1
ATOM 1091 O O . SER A 1 133 ? 46.446 -23.684 28.319 1.00 84.62 133 SER A O 1
ATOM 1093 N N . VAL A 1 134 ? 45.862 -22.850 30.338 1.00 86.06 134 VAL A N 1
ATOM 1094 C CA . VAL A 1 134 ? 47.217 -22.752 30.907 1.00 86.06 134 VAL A CA 1
ATOM 1095 C C . VAL A 1 134 ? 47.852 -24.131 31.081 1.00 86.06 134 VAL A C 1
ATOM 1097 O O . VAL A 1 134 ? 48.995 -24.315 30.673 1.00 86.06 134 VAL A O 1
ATOM 1100 N N . LEU A 1 135 ? 47.115 -25.127 31.591 1.00 87.69 135 LEU A N 1
ATOM 1101 C CA . LEU A 1 135 ? 47.609 -26.512 31.650 1.00 87.69 135 LEU A CA 1
ATOM 1102 C C . LEU A 1 135 ? 48.012 -27.023 30.260 1.00 87.69 135 LEU A C 1
ATOM 1104 O O . LEU A 1 135 ? 49.050 -27.658 30.094 1.00 87.69 135 LEU A O 1
ATOM 1108 N N . GLY A 1 136 ? 47.236 -26.666 29.235 1.00 85.00 136 GLY A N 1
ATOM 1109 C CA . GLY A 1 136 ? 47.551 -26.980 27.846 1.00 85.00 136 GLY A CA 1
ATOM 1110 C C . GLY A 1 136 ? 48.755 -26.231 27.253 1.00 85.00 136 GLY A C 1
ATOM 1111 O O . GLY A 1 136 ? 49.120 -26.548 26.122 1.00 85.00 136 GLY A O 1
ATOM 1112 N N . MET A 1 137 ? 49.337 -25.246 27.952 1.00 89.00 137 MET A N 1
ATOM 1113 C CA . MET A 1 137 ? 50.561 -24.528 27.556 1.00 89.00 137 MET A CA 1
ATOM 1114 C C . MET A 1 137 ? 51.828 -25.120 28.192 1.00 89.00 137 MET A C 1
ATOM 1116 O O . MET A 1 137 ? 52.917 -24.879 27.675 1.00 89.00 137 MET A O 1
ATOM 1120 N N . ILE A 1 138 ? 51.706 -25.930 29.255 1.00 90.19 138 ILE A N 1
ATOM 1121 C CA . ILE A 1 138 ? 52.844 -26.508 29.998 1.00 90.19 138 ILE A CA 1
ATOM 1122 C C . ILE A 1 138 ? 53.868 -27.213 29.093 1.00 90.19 138 ILE A C 1
ATOM 1124 O O . ILE A 1 138 ? 55.055 -26.940 29.252 1.00 90.19 138 ILE A O 1
ATOM 1128 N N . PRO A 1 139 ? 53.481 -28.048 28.103 1.00 91.31 139 PRO A N 1
ATOM 1129 C CA . PRO A 1 139 ? 54.466 -28.693 27.233 1.00 91.31 139 PRO A CA 1
ATOM 1130 C C . PRO A 1 139 ? 55.321 -27.690 26.447 1.00 91.31 139 PRO A C 1
ATOM 1132 O O . PRO A 1 139 ? 56.520 -27.886 26.274 1.00 91.31 139 PRO A O 1
ATOM 1135 N N . VAL A 1 140 ? 54.710 -26.585 26.004 1.00 89.69 140 VAL A N 1
ATOM 1136 C CA . VAL A 1 140 ? 55.415 -25.500 25.312 1.00 89.69 140 VAL A CA 1
ATOM 1137 C C . VAL A 1 140 ? 56.311 -24.744 26.293 1.00 89.69 140 VAL A C 1
ATOM 1139 O O . VAL A 1 140 ? 57.439 -24.410 25.942 1.00 89.69 140 VAL A O 1
ATOM 1142 N N . PHE A 1 141 ? 55.857 -24.510 27.529 1.00 91.25 141 PHE A N 1
ATOM 1143 C CA . PHE A 1 141 ? 56.695 -23.904 28.563 1.00 91.25 141 PHE A CA 1
ATOM 1144 C C . PHE A 1 141 ? 57.946 -24.735 28.843 1.00 91.25 141 PHE A C 1
ATOM 1146 O O . PHE A 1 141 ? 59.039 -24.180 28.771 1.00 91.25 141 PHE A O 1
ATOM 1153 N N . ASN A 1 142 ? 57.797 -26.042 29.067 1.00 93.69 142 ASN A N 1
ATOM 1154 C CA . ASN A 1 142 ? 58.917 -26.948 29.326 1.00 93.69 142 ASN A CA 1
ATOM 1155 C C . ASN A 1 142 ? 59.899 -26.969 28.148 1.00 93.69 142 ASN A C 1
ATOM 1157 O O . ASN A 1 142 ? 61.083 -26.739 28.351 1.00 93.69 142 ASN A O 1
ATOM 1161 N N . LYS A 1 143 ? 59.404 -27.084 26.906 1.00 92.88 143 LYS A N 1
ATOM 1162 C CA . LYS A 1 143 ? 60.234 -27.011 25.688 1.00 92.88 143 LYS A CA 1
ATOM 1163 C C . LYS A 1 143 ? 61.106 -25.748 25.636 1.00 92.88 143 LYS A C 1
ATOM 1165 O O . LYS A 1 143 ? 62.281 -25.815 25.279 1.00 92.88 143 LYS A O 1
ATOM 1170 N N . HIS A 1 144 ? 60.531 -24.580 25.931 1.00 91.94 144 HIS A N 1
ATOM 1171 C CA . HIS A 1 144 ? 61.291 -23.325 25.935 1.00 91.94 144 HIS A CA 1
ATOM 1172 C C . HIS A 1 144 ? 62.251 -23.245 27.129 1.00 91.94 144 HIS A C 1
ATOM 1174 O O . HIS A 1 144 ? 63.335 -22.686 26.979 1.00 91.94 144 HIS A O 1
ATOM 1180 N N . LEU A 1 145 ? 61.880 -23.794 28.293 1.00 92.81 145 LEU A N 1
ATOM 1181 C CA . LEU A 1 145 ? 62.741 -23.847 29.481 1.00 92.81 145 LEU A CA 1
ATOM 1182 C C . LEU A 1 145 ? 63.965 -24.736 29.247 1.00 92.81 145 LEU A C 1
ATOM 1184 O O . LEU A 1 145 ? 65.075 -24.304 29.538 1.00 92.81 145 LEU A O 1
ATOM 1188 N N . ASP A 1 146 ? 63.792 -25.906 28.633 1.00 93.69 146 ASP A N 1
ATOM 1189 C CA . ASP A 1 146 ? 64.898 -26.800 28.272 1.00 93.69 146 ASP A CA 1
ATOM 1190 C C . ASP A 1 146 ? 65.890 -26.090 27.336 1.00 93.69 146 ASP A C 1
ATOM 1192 O O . ASP A 1 146 ? 67.107 -26.136 27.533 1.00 93.69 146 ASP A O 1
ATOM 1196 N N . ARG A 1 147 ? 65.374 -25.341 26.350 1.00 88.62 147 ARG A N 1
ATOM 1197 C CA . ARG A 1 147 ? 66.198 -24.528 25.443 1.00 88.62 147 ARG A CA 1
ATOM 1198 C C . ARG A 1 147 ? 66.912 -23.385 26.165 1.00 88.62 147 ARG A C 1
ATOM 1200 O O . ARG A 1 147 ? 68.063 -23.096 25.847 1.00 88.62 147 ARG A O 1
ATOM 1207 N N . LEU A 1 148 ? 66.252 -22.731 27.121 1.00 91.06 148 LEU A N 1
ATOM 1208 C CA . LEU A 1 148 ? 66.873 -21.708 27.960 1.00 91.06 148 LEU A CA 1
ATOM 1209 C C . LEU A 1 148 ? 68.023 -22.303 28.784 1.00 91.06 148 LEU A C 1
ATOM 1211 O O . LEU A 1 148 ? 69.112 -21.735 28.787 1.00 91.06 148 LEU A O 1
ATOM 1215 N N . CYS A 1 149 ? 67.808 -23.457 29.422 1.00 90.88 149 CYS A N 1
ATOM 1216 C CA . CYS A 1 149 ? 68.835 -24.175 30.175 1.00 90.88 149 CYS A CA 1
ATOM 1217 C C . CYS A 1 149 ? 70.027 -24.558 29.290 1.00 90.88 149 CYS A C 1
ATOM 1219 O O . CYS A 1 149 ? 71.164 -24.331 29.694 1.00 90.88 149 CYS A O 1
ATOM 1221 N N . SER A 1 150 ? 69.784 -25.049 28.069 1.00 88.62 150 SER A N 1
ATOM 1222 C CA . SER A 1 150 ? 70.848 -25.335 27.095 1.00 88.62 150 SER A CA 1
ATOM 1223 C C . SER A 1 150 ? 71.640 -24.076 26.727 1.00 88.62 150 SER A C 1
ATOM 1225 O O . SER A 1 150 ? 72.861 -24.076 26.832 1.00 88.62 150 SER A O 1
ATOM 1227 N N . ASN A 1 151 ? 70.958 -22.979 26.373 1.00 85.88 151 ASN A N 1
ATOM 1228 C CA . ASN A 1 151 ? 71.612 -21.720 26.000 1.00 85.88 151 ASN A CA 1
ATOM 1229 C C . ASN A 1 151 ? 72.444 -21.125 27.149 1.00 85.88 151 ASN A C 1
ATOM 1231 O O . ASN A 1 151 ? 73.451 -20.469 26.899 1.00 85.88 151 ASN A O 1
ATOM 1235 N N . LEU A 1 152 ? 72.008 -21.302 28.402 1.00 87.25 152 LEU A N 1
ATOM 1236 C CA . LEU A 1 152 ? 72.773 -20.895 29.584 1.00 87.25 152 LEU A CA 1
ATOM 1237 C C . LEU A 1 152 ? 73.958 -21.835 29.834 1.00 87.25 152 LEU A C 1
ATOM 1239 O O . LEU A 1 152 ? 75.033 -21.365 30.202 1.00 87.25 152 LEU A O 1
ATOM 1243 N N . GLY A 1 153 ? 73.783 -23.135 29.586 1.00 86.06 153 GLY A N 1
ATOM 1244 C CA . GLY A 1 153 ? 74.855 -24.129 29.606 1.00 86.06 153 GLY A CA 1
ATOM 1245 C C . GLY A 1 153 ? 75.989 -23.776 28.642 1.00 86.06 153 GLY A C 1
ATOM 1246 O O . GLY A 1 153 ? 77.151 -23.802 29.033 1.00 86.06 153 GLY A O 1
ATOM 1247 N N . ASP A 1 154 ? 75.656 -23.313 27.435 1.00 84.88 154 ASP A N 1
ATOM 1248 C CA . ASP A 1 154 ? 76.631 -22.864 26.429 1.00 84.88 154 ASP A CA 1
ATOM 1249 C C . ASP A 1 154 ? 77.426 -21.619 26.857 1.00 84.88 154 ASP A C 1
ATOM 1251 O O . ASP A 1 154 ? 78.441 -21.290 26.243 1.00 84.88 154 ASP A O 1
ATOM 1255 N N . LYS A 1 155 ? 76.971 -20.896 27.890 1.00 83.62 155 LYS A N 1
ATOM 1256 C CA . LYS A 1 155 ? 77.652 -19.727 28.469 1.00 83.62 155 LYS A CA 1
ATOM 1257 C C . LYS A 1 155 ? 78.507 -20.069 29.688 1.00 83.62 155 LYS A C 1
ATOM 1259 O O . LYS A 1 155 ? 79.207 -19.189 30.197 1.00 83.62 155 LYS A O 1
ATOM 1264 N N . LEU A 1 156 ? 78.498 -21.324 30.144 1.00 80.06 156 LEU A N 1
ATOM 1265 C CA . LEU A 1 156 ? 79.385 -21.779 31.211 1.00 80.06 156 LEU A CA 1
ATOM 1266 C C . LEU A 1 156 ? 80.848 -21.561 30.792 1.00 80.06 156 LEU A C 1
ATOM 1268 O O . LEU A 1 156 ? 81.232 -21.809 29.652 1.00 80.06 156 LEU A O 1
ATOM 1272 N N . HIS A 1 157 ? 81.664 -21.067 31.724 1.00 80.62 157 HIS A N 1
ATOM 1273 C CA . HIS A 1 157 ? 83.094 -20.771 31.537 1.00 80.62 157 HIS A CA 1
ATOM 1274 C C . HIS A 1 157 ? 83.441 -19.599 30.589 1.00 80.62 157 HIS A C 1
ATOM 1276 O O . HIS A 1 157 ? 84.622 -19.330 30.389 1.00 80.62 157 HIS A O 1
ATOM 1282 N N . GLN A 1 158 ? 82.460 -18.844 30.069 1.00 77.69 158 GLN A N 1
ATOM 1283 C CA . GLN A 1 158 ? 82.688 -17.677 29.189 1.00 77.69 158 GLN A CA 1
ATOM 1284 C C . GLN A 1 158 ? 82.832 -16.330 29.935 1.00 77.69 158 GLN A C 1
ATOM 1286 O O . GLN A 1 158 ? 82.826 -15.274 29.306 1.00 77.69 158 GLN A O 1
ATOM 1291 N N . GLY A 1 159 ? 82.979 -16.343 31.265 1.00 80.81 159 GLY A N 1
ATOM 1292 C CA . GLY A 1 159 ? 83.047 -15.134 32.098 1.00 80.81 159 GLY A CA 1
ATOM 1293 C C . GLY A 1 159 ? 81.668 -14.577 32.477 1.00 80.81 159 GLY A C 1
ATOM 1294 O O . GLY A 1 159 ? 80.685 -15.314 32.531 1.00 80.81 159 GLY A O 1
ATOM 1295 N N . THR A 1 160 ? 81.589 -13.280 32.790 1.00 81.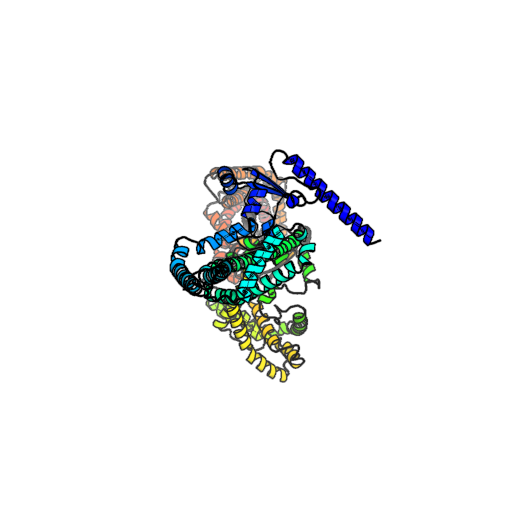88 160 THR A N 1
ATOM 1296 C CA . THR A 1 160 ? 80.320 -12.602 33.099 1.00 81.88 160 THR A CA 1
ATOM 1297 C C . THR A 1 160 ? 79.558 -12.276 31.811 1.00 81.88 160 THR A C 1
ATOM 1299 O O . THR A 1 160 ? 80.137 -11.805 30.835 1.00 81.88 160 THR A O 1
ATOM 1302 N N . PHE A 1 161 ? 78.244 -12.515 31.788 1.00 81.94 161 PHE A N 1
ATOM 1303 C CA . PHE A 1 161 ? 77.386 -12.197 30.641 1.00 81.94 161 PHE A CA 1
ATOM 1304 C C . PHE A 1 161 ? 76.046 -11.609 31.092 1.00 81.94 161 PHE A C 1
ATOM 1306 O O . PHE A 1 161 ? 75.607 -11.829 32.222 1.00 81.94 161 PHE A O 1
ATOM 1313 N N . ASN A 1 162 ? 75.383 -10.865 30.201 1.00 80.38 162 ASN A N 1
ATOM 1314 C CA . ASN A 1 162 ? 74.074 -10.285 30.485 1.00 80.38 162 ASN A CA 1
ATOM 1315 C C . ASN A 1 162 ? 72.959 -11.331 30.302 1.00 80.38 162 ASN A C 1
ATOM 1317 O O . ASN A 1 162 ? 72.600 -11.695 29.180 1.00 80.38 162 ASN A O 1
ATOM 1321 N N . VAL A 1 163 ? 72.400 -11.804 31.416 1.00 83.62 163 VAL A N 1
ATOM 1322 C CA . VAL A 1 163 ? 71.306 -12.788 31.436 1.00 83.62 163 VAL A CA 1
ATOM 1323 C C . VAL A 1 163 ? 70.011 -12.214 30.840 1.00 83.62 163 VAL A C 1
ATOM 1325 O O . VAL A 1 163 ? 69.224 -12.961 30.257 1.00 83.62 163 VAL A O 1
ATOM 1328 N N . GLU A 1 164 ? 69.801 -10.895 30.914 1.00 81.88 164 GLU A N 1
ATOM 1329 C CA . GLU A 1 164 ? 68.605 -10.225 30.390 1.00 81.88 164 GLU A CA 1
ATOM 1330 C C . GLU A 1 164 ? 68.421 -10.483 28.890 1.00 81.88 164 GLU A C 1
ATOM 1332 O O . GLU A 1 164 ? 67.315 -10.779 28.443 1.00 81.88 164 GLU A O 1
ATOM 1337 N N . GLU A 1 165 ? 69.504 -10.458 28.108 1.00 80.25 165 GLU A N 1
ATOM 1338 C CA . GLU A 1 165 ? 69.431 -10.693 26.663 1.00 80.25 165 GLU A CA 1
ATOM 1339 C C . GLU A 1 165 ? 68.916 -12.096 26.318 1.00 80.25 165 GLU A C 1
ATOM 1341 O O . GLU A 1 165 ? 68.143 -12.269 25.370 1.00 80.25 165 GLU A O 1
ATOM 1346 N N . VAL A 1 166 ? 69.316 -13.096 27.108 1.00 84.56 166 VAL A N 1
ATOM 1347 C CA . VAL A 1 166 ? 68.881 -14.487 26.939 1.00 84.56 166 VAL A CA 1
ATOM 1348 C C . VAL A 1 166 ? 67.413 -14.633 27.357 1.00 84.56 166 VAL A C 1
ATOM 1350 O O . VAL A 1 166 ? 66.627 -15.271 26.652 1.00 84.56 166 VAL A O 1
ATOM 1353 N N . LEU A 1 167 ? 67.016 -13.989 28.460 1.00 88.12 167 LEU A N 1
ATOM 1354 C CA . LEU A 1 167 ? 65.651 -14.042 28.990 1.00 88.12 167 LEU A CA 1
ATOM 1355 C C . LEU A 1 167 ? 64.631 -13.314 28.108 1.00 88.12 167 LEU A C 1
ATOM 1357 O O . LEU A 1 167 ? 63.530 -13.828 27.911 1.00 88.12 167 LEU A O 1
ATOM 1361 N N . VAL A 1 168 ? 64.978 -12.155 27.537 1.00 87.00 168 VAL A N 1
ATOM 1362 C CA . VAL A 1 168 ? 64.091 -11.407 26.627 1.00 87.00 168 VAL A CA 1
ATOM 1363 C C . VAL A 1 168 ? 63.780 -12.240 25.386 1.00 87.00 168 VAL A C 1
ATOM 1365 O O . VAL A 1 168 ? 62.618 -12.349 24.987 1.00 87.00 168 VAL A O 1
ATOM 1368 N N . LYS A 1 169 ? 64.801 -12.880 24.802 1.00 87.88 169 LYS A N 1
ATOM 1369 C CA . LYS A 1 169 ? 64.629 -13.761 23.643 1.00 87.88 169 LYS A CA 1
ATOM 1370 C C . LYS A 1 169 ? 63.719 -14.946 23.974 1.00 87.88 169 LYS A C 1
ATOM 1372 O O . LYS A 1 169 ? 62.752 -15.185 23.255 1.00 87.88 169 LYS A O 1
ATOM 1377 N N . PHE A 1 170 ? 63.987 -15.628 25.088 1.00 90.81 170 PHE A N 1
ATOM 1378 C CA . PHE A 1 170 ? 63.155 -16.720 25.598 1.00 90.81 170 PHE A CA 1
ATOM 1379 C C . PHE A 1 170 ? 61.691 -16.290 25.798 1.00 90.81 170 PHE A C 1
ATOM 1381 O O . PHE A 1 170 ? 60.780 -16.950 25.300 1.00 90.81 170 PHE A O 1
ATOM 1388 N N . GLY A 1 171 ? 61.455 -15.152 26.459 1.00 90.56 171 GLY A N 1
ATOM 1389 C CA . GLY A 1 171 ? 60.109 -14.663 26.757 1.00 90.56 171 GLY A CA 1
ATOM 1390 C C . GLY A 1 171 ? 59.298 -14.328 25.503 1.00 90.56 171 GLY A C 1
ATOM 1391 O O . GLY A 1 171 ? 58.123 -14.687 25.413 1.00 90.56 171 GLY A O 1
ATOM 1392 N N . ILE A 1 172 ? 59.919 -13.689 24.503 1.00 89.75 172 ILE A N 1
ATOM 1393 C CA . ILE A 1 172 ? 59.259 -13.382 23.226 1.00 89.75 172 ILE A CA 1
ATOM 1394 C C . ILE A 1 172 ? 58.853 -14.681 22.521 1.00 89.75 172 ILE A C 1
ATOM 1396 O O . ILE A 1 172 ? 57.682 -14.854 22.182 1.00 89.75 172 ILE A O 1
ATOM 1400 N N . GLU A 1 173 ? 59.787 -15.612 22.320 1.00 90.94 173 GLU A N 1
ATOM 1401 C CA . GLU A 1 173 ? 59.519 -16.863 21.596 1.00 90.94 173 GLU A CA 1
ATOM 1402 C C . GLU A 1 173 ? 58.429 -17.701 22.287 1.00 90.94 173 GLU A C 1
ATOM 1404 O O . GLU A 1 173 ? 57.506 -18.194 21.629 1.00 90.94 173 GLU A O 1
ATOM 1409 N N . GLN A 1 174 ? 58.463 -17.770 23.621 1.00 91.44 174 GLN A N 1
ATOM 1410 C CA . GLN A 1 174 ? 57.457 -18.464 24.419 1.00 91.44 174 GLN A CA 1
ATOM 1411 C C . GLN A 1 174 ? 56.063 -17.822 24.293 1.00 91.44 174 GLN A C 1
ATOM 1413 O O . GLN A 1 174 ? 55.073 -18.539 24.113 1.00 91.44 174 GLN A O 1
ATOM 1418 N N . ILE A 1 175 ? 55.945 -16.488 24.346 1.00 89.50 175 ILE A N 1
ATOM 1419 C CA . ILE A 1 175 ? 54.655 -15.779 24.218 1.00 89.50 175 ILE A CA 1
ATOM 1420 C C . ILE A 1 175 ? 54.045 -15.986 22.827 1.00 89.50 175 ILE A C 1
ATOM 1422 O O . ILE A 1 175 ? 52.840 -16.222 22.713 1.00 89.50 175 ILE A O 1
ATOM 1426 N N . PHE A 1 176 ? 54.847 -15.926 21.763 1.00 89.62 176 PHE A N 1
ATOM 1427 C CA . PHE A 1 176 ? 54.344 -16.155 20.406 1.00 89.62 176 PHE A CA 1
ATOM 1428 C C . PHE A 1 176 ? 53.837 -17.595 20.221 1.00 89.62 176 PHE A C 1
ATOM 1430 O O . PHE A 1 176 ? 52.757 -17.797 19.655 1.00 89.62 176 PHE A O 1
ATOM 1437 N N . GLU A 1 177 ? 54.525 -18.602 20.766 1.00 88.94 177 GLU A N 1
ATOM 1438 C CA . GLU A 1 177 ? 54.065 -19.991 20.644 1.00 88.94 177 GLU A CA 1
ATOM 1439 C C . GLU A 1 177 ? 52.822 -20.270 21.512 1.00 88.94 177 GLU A C 1
ATOM 1441 O O . GLU A 1 177 ? 51.909 -20.963 21.067 1.00 88.94 177 GLU A O 1
ATOM 1446 N N . THR A 1 178 ? 52.721 -19.673 22.703 1.00 88.62 178 THR A N 1
ATOM 1447 C CA . THR A 1 178 ? 51.627 -19.950 23.657 1.00 88.62 178 THR A CA 1
ATOM 1448 C C . THR A 1 178 ? 50.386 -19.076 23.467 1.00 88.62 178 THR A C 1
ATOM 1450 O O . THR A 1 178 ? 49.268 -19.591 23.424 1.00 88.62 178 THR A O 1
ATOM 1453 N N . MET A 1 179 ? 50.551 -17.760 23.313 1.00 87.06 179 MET A N 1
ATOM 1454 C CA . MET A 1 179 ? 49.441 -16.798 23.238 1.00 87.06 179 MET A CA 1
ATOM 1455 C C . MET A 1 179 ? 48.973 -16.558 21.804 1.00 87.06 179 MET A C 1
ATOM 1457 O O . MET A 1 179 ? 47.789 -16.316 21.561 1.00 87.06 179 MET A O 1
ATOM 1461 N N . VAL A 1 180 ? 49.886 -16.634 20.836 1.00 86.44 180 VAL A N 1
ATOM 1462 C CA . VAL A 1 180 ? 49.561 -16.429 19.417 1.00 86.44 180 VAL A CA 1
ATOM 1463 C C . VAL A 1 180 ? 49.359 -17.767 18.699 1.00 86.44 180 VAL A C 1
ATOM 1465 O O . VAL A 1 180 ? 48.533 -17.860 17.787 1.00 86.44 180 VAL A O 1
ATOM 1468 N N . GLY A 1 181 ? 50.025 -18.832 19.156 1.00 84.31 181 GLY A N 1
ATOM 1469 C CA . GLY A 1 181 ? 49.994 -20.146 18.514 1.00 84.31 181 GLY A CA 1
ATOM 1470 C C . GLY A 1 181 ? 50.861 -20.191 17.261 1.00 84.31 181 GLY A C 1
ATOM 1471 O O . GLY A 1 181 ? 50.460 -20.799 16.266 1.00 84.31 181 GLY A O 1
ATOM 1472 N N . HIS A 1 182 ? 51.990 -19.481 17.271 1.00 85.06 182 HIS A N 1
ATOM 1473 C CA . HIS A 1 182 ? 52.939 -19.422 16.166 1.00 85.06 182 HIS A CA 1
ATOM 1474 C C . HIS A 1 182 ? 54.362 -19.631 16.684 1.00 85.06 182 HIS A C 1
ATOM 1476 O O . HIS A 1 182 ? 54.821 -18.888 17.546 1.00 85.06 182 HIS A O 1
ATOM 1482 N N . GLN A 1 183 ? 55.064 -20.630 16.148 1.00 85.31 183 GLN A N 1
ATOM 1483 C CA . GLN A 1 183 ? 56.484 -20.820 16.432 1.00 85.31 183 GLN A CA 1
ATOM 1484 C C . GLN A 1 183 ? 57.274 -19.686 15.790 1.00 85.31 183 GLN A C 1
ATOM 1486 O O . GLN A 1 183 ? 57.341 -19.582 14.568 1.00 85.31 183 GLN A O 1
ATOM 1491 N N . TYR A 1 184 ? 57.837 -18.828 16.631 1.00 86.06 184 TYR A N 1
ATOM 1492 C CA . TYR A 1 184 ? 58.588 -17.658 16.214 1.00 86.06 184 TYR A CA 1
ATOM 1493 C C . TYR A 1 184 ? 60.020 -17.766 16.730 1.00 86.06 184 TYR A C 1
ATOM 1495 O O . TYR A 1 184 ? 60.229 -18.068 17.901 1.00 86.06 184 TYR A O 1
ATOM 1503 N N . SER A 1 185 ? 60.993 -17.513 15.855 1.00 87.25 185 SER A N 1
ATOM 1504 C CA . SER A 1 185 ? 62.403 -17.391 16.228 1.00 87.25 185 SER A CA 1
ATOM 1505 C C . SER A 1 185 ? 62.755 -15.912 16.278 1.00 87.25 185 SER A C 1
ATOM 1507 O O . SER A 1 185 ? 62.679 -15.216 15.263 1.00 87.25 185 SER A O 1
ATOM 1509 N N . CYS A 1 186 ? 63.136 -15.415 17.450 1.00 86.50 186 CYS A N 1
ATOM 1510 C CA . CYS A 1 186 ? 63.355 -13.992 17.650 1.00 86.50 186 CYS A CA 1
ATOM 1511 C C . CYS A 1 186 ? 64.693 -13.555 17.039 1.00 86.50 186 CYS A C 1
ATOM 1513 O O . CYS A 1 186 ? 65.763 -14.034 17.423 1.00 86.50 186 CYS A O 1
ATOM 1515 N N . SER A 1 187 ? 64.629 -12.624 16.082 1.00 88.88 187 SER A N 1
ATOM 1516 C CA . SER A 1 187 ? 65.813 -11.978 15.507 1.00 88.88 187 SER A CA 1
ATOM 1517 C C . SER A 1 187 ? 66.392 -10.920 16.449 1.00 88.88 187 SER A C 1
ATOM 1519 O O . SER A 1 187 ? 65.663 -10.319 17.241 1.00 88.88 187 SER A O 1
ATOM 1521 N N . GLU A 1 188 ? 67.686 -10.625 16.307 1.00 86.88 188 GLU A N 1
ATOM 1522 C CA . GLU A 1 188 ? 68.358 -9.571 17.083 1.00 86.88 188 GLU A CA 1
ATOM 1523 C C . GLU A 1 188 ? 67.692 -8.198 16.903 1.00 86.88 188 GLU A C 1
ATOM 1525 O O . GLU A 1 188 ? 67.530 -7.452 17.862 1.00 86.88 188 GLU A O 1
ATOM 1530 N N . LYS A 1 189 ? 67.202 -7.886 15.694 1.00 88.44 189 LYS A N 1
ATOM 1531 C CA . LYS A 1 189 ? 66.479 -6.630 15.421 1.00 88.44 189 LYS A CA 1
ATOM 1532 C C . LYS A 1 189 ? 65.203 -6.500 16.257 1.00 88.44 189 LYS A C 1
ATOM 1534 O O . LYS A 1 189 ? 64.909 -5.420 16.756 1.00 88.44 189 LYS A O 1
ATOM 1539 N N . ILE A 1 190 ? 64.451 -7.591 16.408 1.00 88.62 190 ILE A N 1
ATOM 1540 C CA . ILE A 1 190 ? 63.201 -7.607 17.178 1.00 88.62 190 ILE A CA 1
ATOM 1541 C C . ILE A 1 190 ? 63.492 -7.608 18.678 1.00 88.62 190 ILE A C 1
ATOM 1543 O O . ILE A 1 190 ? 62.854 -6.853 19.406 1.00 88.62 190 ILE A O 1
ATOM 1547 N N . LYS A 1 191 ? 64.493 -8.378 19.125 1.00 89.25 191 LYS A N 1
ATOM 1548 C CA . LYS A 1 191 ? 64.992 -8.352 20.510 1.00 89.25 191 LYS A CA 1
ATOM 1549 C C . LYS A 1 191 ? 65.331 -6.918 20.935 1.00 89.25 191 LYS A C 1
ATOM 1551 O O . LYS A 1 191 ? 64.761 -6.416 21.902 1.00 89.25 191 LYS A O 1
ATOM 1556 N N . ASN A 1 192 ? 66.167 -6.241 20.143 1.00 89.56 192 ASN A N 1
ATOM 1557 C CA . ASN A 1 192 ? 66.580 -4.862 20.398 1.00 89.56 192 ASN A CA 1
ATOM 1558 C C . ASN A 1 192 ? 65.382 -3.908 20.378 1.00 89.56 192 ASN A C 1
ATOM 1560 O O . ASN A 1 192 ? 65.276 -3.058 21.251 1.00 89.56 192 ASN A O 1
ATOM 1564 N N . ALA A 1 193 ? 64.423 -4.088 19.462 1.00 90.00 193 ALA A N 1
ATOM 1565 C CA . ALA A 1 193 ? 63.213 -3.267 19.429 1.00 90.00 193 ALA A CA 1
ATOM 1566 C C . ALA A 1 193 ? 62.375 -3.376 20.719 1.00 90.00 193 ALA A C 1
ATOM 1568 O O . ALA A 1 193 ? 61.876 -2.358 21.200 1.00 90.00 193 ALA A O 1
ATOM 1569 N N . PHE A 1 194 ? 62.237 -4.573 21.305 1.00 86.69 194 PHE A N 1
ATOM 1570 C CA . PHE A 1 194 ? 61.560 -4.756 22.597 1.00 86.69 194 PHE A CA 1
ATOM 1571 C C . PHE A 1 194 ? 62.323 -4.092 23.752 1.00 86.69 194 PHE A C 1
ATOM 1573 O O . PHE A 1 194 ? 61.707 -3.391 24.558 1.00 86.69 194 PHE A O 1
ATOM 1580 N N . GLN A 1 195 ? 63.646 -4.269 23.812 1.00 85.19 195 GLN A N 1
ATOM 1581 C CA . GLN A 1 195 ? 64.494 -3.650 24.840 1.00 85.19 195 GLN A CA 1
ATOM 1582 C C . GLN A 1 195 ? 64.487 -2.120 24.731 1.00 85.19 195 GLN A C 1
ATOM 1584 O O . GLN A 1 195 ? 64.287 -1.429 25.726 1.00 85.19 195 GLN A O 1
ATOM 1589 N N . ASP A 1 196 ? 64.594 -1.586 23.513 1.00 86.69 196 ASP A N 1
ATOM 1590 C CA . ASP A 1 196 ? 64.566 -0.152 23.232 1.00 86.69 196 ASP A CA 1
ATOM 1591 C C . ASP A 1 196 ? 63.258 0.497 23.690 1.00 86.69 196 ASP A C 1
ATOM 1593 O O . ASP A 1 196 ? 63.276 1.596 24.240 1.00 86.69 196 ASP A O 1
ATOM 1597 N N . VAL A 1 197 ? 62.118 -0.178 23.492 1.00 87.38 197 VAL A N 1
ATOM 1598 C CA . VAL A 1 197 ? 60.821 0.299 23.993 1.00 87.38 197 VAL A CA 1
ATOM 1599 C C . VAL A 1 197 ? 60.793 0.277 25.523 1.00 87.38 197 VAL A C 1
ATOM 1601 O O . VAL A 1 197 ? 60.355 1.256 26.122 1.00 87.38 197 VAL A O 1
ATOM 1604 N N . GLY A 1 198 ? 61.272 -0.797 26.160 1.00 84.50 198 GLY A N 1
ATOM 1605 C CA . GLY A 1 198 ? 61.318 -0.914 27.621 1.00 84.50 198 GLY A CA 1
ATOM 1606 C C . GLY A 1 198 ? 62.168 0.178 28.277 1.00 84.50 198 GLY A C 1
ATOM 1607 O O . GLY A 1 198 ? 61.670 0.927 29.118 1.00 84.50 198 GLY A O 1
ATOM 1608 N N . VAL A 1 199 ? 63.416 0.326 27.826 1.00 83.06 199 VAL A N 1
ATOM 1609 C CA . VAL A 1 199 ? 64.359 1.337 28.328 1.00 83.06 199 VAL A CA 1
ATOM 1610 C C . VAL A 1 199 ? 63.823 2.746 28.084 1.00 83.06 199 VAL A C 1
ATOM 1612 O O . VAL A 1 199 ? 63.780 3.553 29.010 1.00 83.06 199 VAL A O 1
ATOM 1615 N N . ALA A 1 200 ? 63.322 3.038 26.880 1.00 85.31 200 ALA A N 1
ATOM 1616 C CA . ALA A 1 200 ? 62.801 4.364 26.564 1.00 85.31 200 ALA A CA 1
ATOM 1617 C C . ALA A 1 200 ? 61.544 4.736 27.366 1.00 85.31 200 ALA A C 1
ATOM 1619 O O . ALA A 1 200 ? 61.303 5.919 27.613 1.00 85.31 200 ALA A O 1
ATOM 1620 N N . LEU A 1 201 ? 60.724 3.757 27.767 1.00 84.69 201 LEU A N 1
ATOM 1621 C CA . LEU A 1 201 ? 59.572 3.996 28.640 1.00 84.69 201 LEU A CA 1
ATOM 1622 C C . LEU A 1 201 ? 60.006 4.339 30.065 1.00 84.69 201 LEU A C 1
ATOM 1624 O O . LEU A 1 201 ? 59.438 5.262 30.646 1.00 84.69 201 LEU A O 1
ATOM 1628 N N . ILE A 1 202 ? 61.009 3.639 30.603 1.00 82.25 202 ILE A N 1
ATOM 1629 C CA . ILE A 1 202 ? 61.579 3.935 31.924 1.00 82.25 202 ILE A CA 1
ATOM 1630 C C . ILE A 1 202 ? 62.251 5.312 31.897 1.00 82.25 202 ILE A C 1
ATOM 1632 O O . ILE A 1 202 ? 61.952 6.159 32.737 1.00 82.25 202 ILE A O 1
ATOM 1636 N N . GLU A 1 203 ? 63.065 5.586 30.876 1.00 82.81 203 GLU A N 1
ATOM 1637 C CA . GLU A 1 203 ? 63.717 6.883 30.683 1.00 82.81 203 GLU A CA 1
ATOM 1638 C C . GLU A 1 203 ? 62.686 8.014 30.571 1.00 82.81 203 GLU A C 1
ATOM 1640 O O . GLU A 1 203 ? 62.829 9.061 31.197 1.00 82.81 203 GLU A O 1
ATOM 1645 N N . ARG A 1 204 ? 61.582 7.794 29.846 1.00 85.25 204 ARG A N 1
ATOM 1646 C CA . ARG A 1 204 ? 60.482 8.761 29.760 1.00 85.25 204 ARG A CA 1
ATOM 1647 C C . ARG A 1 204 ? 59.719 8.921 31.075 1.00 85.25 204 ARG A C 1
ATOM 1649 O O . ARG A 1 204 ? 59.277 10.026 31.380 1.00 85.25 204 ARG A O 1
ATOM 1656 N N . ALA A 1 205 ? 59.522 7.849 31.839 1.00 79.56 205 ALA A N 1
ATOM 1657 C CA . ALA A 1 205 ? 58.838 7.909 33.127 1.00 79.56 205 ALA A CA 1
ATOM 1658 C C . ALA A 1 205 ? 59.641 8.730 34.144 1.00 79.56 205 ALA A C 1
ATOM 1660 O O . ALA A 1 205 ? 59.061 9.573 34.833 1.00 79.56 205 ALA A O 1
ATOM 1661 N N . LEU A 1 206 ? 60.962 8.528 34.171 1.00 75.50 206 LEU A N 1
ATOM 1662 C CA . LEU A 1 206 ? 61.886 9.202 35.079 1.00 75.50 206 LEU A CA 1
ATOM 1663 C C . LEU A 1 206 ? 62.300 10.598 34.603 1.00 75.50 206 LEU A C 1
ATOM 1665 O O . LEU A 1 206 ? 62.624 11.423 35.451 1.00 75.50 206 LEU A O 1
ATOM 1669 N N . ASN A 1 207 ? 62.268 10.889 33.293 1.00 76.56 207 ASN A N 1
ATOM 1670 C CA . ASN A 1 207 ? 62.634 12.197 32.746 1.00 76.56 207 ASN A CA 1
ATOM 1671 C C . ASN A 1 207 ? 61.406 13.098 32.491 1.00 76.56 207 ASN A C 1
ATOM 1673 O O . ASN A 1 207 ? 60.683 12.935 31.502 1.00 76.56 207 ASN A O 1
ATOM 1677 N N . PRO A 1 208 ? 61.220 14.140 33.310 1.00 72.62 208 PRO A N 1
ATOM 1678 C CA . PRO A 1 208 ? 60.112 15.088 33.220 1.00 72.62 208 PRO A CA 1
ATOM 1679 C C . PRO A 1 208 ? 59.908 15.784 31.890 1.00 72.62 208 PRO A C 1
ATOM 1681 O O . PRO A 1 208 ? 58.784 16.073 31.476 1.00 72.62 208 PRO A O 1
ATOM 1684 N N . ILE A 1 209 ? 61.026 16.103 31.244 1.00 76.56 209 ILE A N 1
ATOM 1685 C CA . ILE A 1 209 ? 61.063 16.903 30.027 1.00 76.56 209 ILE A CA 1
ATOM 1686 C C . ILE A 1 209 ? 60.380 16.122 28.897 1.00 76.56 209 ILE A C 1
ATOM 1688 O O . ILE A 1 209 ? 59.828 16.712 27.971 1.00 76.56 209 ILE A O 1
ATOM 1692 N N . TYR A 1 210 ? 60.336 14.791 29.011 1.00 81.81 210 TYR A N 1
ATOM 1693 C CA . TYR A 1 210 ? 59.711 13.881 28.058 1.00 81.81 210 TYR A CA 1
ATOM 1694 C C . TYR A 1 210 ? 58.232 13.576 28.359 1.00 81.81 210 TYR A C 1
ATOM 1696 O O . TYR A 1 210 ? 57.588 12.835 27.610 1.00 81.81 210 TYR A O 1
ATOM 1704 N N . HIS A 1 211 ? 57.637 14.141 29.414 1.00 81.31 211 HIS A N 1
ATOM 1705 C CA . HIS A 1 211 ? 56.210 13.940 29.698 1.00 81.31 211 HIS A CA 1
ATOM 1706 C C . HIS A 1 211 ? 55.314 14.670 28.686 1.00 81.31 211 HIS A C 1
ATOM 1708 O O . HIS A 1 211 ? 54.420 14.023 28.127 1.00 81.31 211 HIS A O 1
ATOM 1714 N N . PRO A 1 212 ? 55.546 15.962 28.358 1.00 82.81 212 PRO A N 1
ATOM 1715 C CA . PRO A 1 212 ? 54.786 16.631 27.312 1.00 82.81 212 PRO A CA 1
ATOM 1716 C C . PRO A 1 212 ? 55.026 15.966 25.955 1.00 82.81 212 PRO A C 1
ATOM 1718 O O . PRO A 1 212 ? 56.145 15.936 25.442 1.00 82.81 212 PRO A O 1
ATOM 1721 N N . ASN A 1 213 ? 53.950 15.461 25.346 1.00 83.75 213 ASN A N 1
ATOM 1722 C CA . ASN A 1 213 ? 54.031 14.713 24.088 1.00 83.75 213 ASN A CA 1
ATOM 1723 C C . ASN A 1 213 ? 54.738 15.500 22.974 1.00 83.75 213 ASN A C 1
ATOM 1725 O O . ASN A 1 213 ? 55.481 14.904 22.203 1.00 83.75 213 ASN A O 1
ATOM 1729 N N . PHE A 1 214 ? 54.538 16.820 22.894 1.00 81.88 214 PHE A N 1
ATOM 1730 C CA . PHE A 1 214 ? 55.166 17.643 21.857 1.00 81.88 214 PHE A CA 1
ATOM 1731 C C . PHE A 1 214 ? 56.695 17.686 21.992 1.00 81.88 214 PHE A C 1
ATOM 1733 O O . PHE A 1 214 ? 57.379 17.556 20.984 1.00 81.88 214 PHE A O 1
ATOM 1740 N N . ILE A 1 215 ? 57.225 17.781 23.219 1.00 84.12 215 ILE A N 1
ATOM 1741 C CA . ILE A 1 215 ? 58.673 17.773 23.474 1.00 84.12 215 ILE A CA 1
ATOM 1742 C C . ILE A 1 215 ? 59.232 16.388 23.168 1.00 84.12 215 ILE A C 1
ATOM 1744 O O . ILE A 1 215 ? 60.180 16.261 22.401 1.00 84.12 215 ILE A O 1
ATOM 1748 N N . TYR A 1 216 ? 58.607 15.337 23.707 1.00 86.94 216 TYR A N 1
ATOM 1749 C CA . TYR A 1 216 ? 59.061 13.964 23.497 1.00 86.94 216 TYR A CA 1
ATOM 1750 C C . TYR A 1 216 ? 59.093 13.580 22.017 1.00 86.94 216 TYR A C 1
ATOM 1752 O O . TYR A 1 216 ? 60.079 13.010 21.557 1.00 86.94 216 TYR A O 1
ATOM 1760 N N . ASN A 1 217 ? 58.065 13.940 21.247 1.00 87.69 217 ASN A N 1
ATOM 1761 C CA . ASN A 1 217 ? 57.985 13.607 19.825 1.00 87.69 217 ASN A CA 1
ATOM 1762 C C . ASN A 1 217 ? 59.104 14.256 18.983 1.00 87.69 217 ASN A C 1
ATOM 1764 O O . ASN A 1 217 ? 59.386 13.767 17.893 1.00 87.69 217 ASN A O 1
ATOM 1768 N N . MET A 1 218 ? 59.756 15.315 19.478 1.00 87.38 218 MET A N 1
ATOM 1769 C CA . MET A 1 218 ? 60.905 15.957 18.823 1.00 87.38 218 MET A CA 1
ATOM 1770 C C . MET A 1 218 ? 62.250 15.285 19.157 1.00 87.38 218 MET A C 1
ATOM 1772 O O . MET A 1 218 ? 63.282 15.669 18.612 1.00 87.38 218 MET A O 1
ATOM 1776 N N . THR A 1 219 ? 62.270 14.292 20.051 1.00 89.88 219 THR A N 1
ATOM 1777 C CA . THR A 1 219 ? 63.505 13.635 20.506 1.00 89.88 219 THR A CA 1
ATOM 1778 C C . THR A 1 219 ? 63.906 12.451 19.623 1.00 89.88 219 THR A C 1
ATOM 1780 O O . THR A 1 219 ? 63.058 11.743 19.072 1.00 89.88 219 THR A O 1
ATOM 1783 N N . LYS A 1 220 ? 65.215 12.158 19.575 1.00 89.19 220 LYS A N 1
ATOM 1784 C CA . LYS A 1 220 ? 65.748 10.921 18.970 1.00 89.19 220 LYS A CA 1
ATOM 1785 C C . LYS A 1 220 ? 65.202 9.662 19.657 1.00 89.19 220 LYS A C 1
ATOM 1787 O O . LYS A 1 220 ? 64.971 8.655 18.995 1.00 89.19 220 LYS A O 1
ATOM 1792 N N . LEU A 1 221 ? 64.928 9.743 20.962 1.00 86.75 221 LEU A N 1
ATOM 1793 C CA . LEU A 1 221 ? 64.335 8.660 21.746 1.00 86.75 221 LEU A CA 1
ATOM 1794 C C . LEU A 1 221 ? 62.934 8.289 21.234 1.00 86.75 221 LEU A C 1
ATOM 1796 O O . LEU A 1 221 ? 62.659 7.117 20.988 1.00 86.75 221 LEU A O 1
ATOM 1800 N N . SER A 1 222 ? 62.062 9.274 20.981 1.00 88.50 222 SER A N 1
ATOM 1801 C CA . SER A 1 222 ? 60.740 8.997 20.402 1.00 88.50 222 SER A CA 1
ATOM 1802 C C . SER A 1 222 ? 60.821 8.459 18.975 1.00 88.50 222 SER A C 1
ATOM 1804 O O . SER A 1 222 ? 59.973 7.649 18.606 1.00 88.50 222 SER A O 1
ATOM 1806 N N . GLN A 1 223 ? 61.781 8.908 18.162 1.00 88.62 223 GLN A N 1
ATOM 1807 C CA . GLN A 1 223 ? 61.969 8.378 16.805 1.00 88.62 223 GLN A CA 1
ATOM 1808 C C . GLN A 1 223 ? 62.351 6.893 16.848 1.00 88.62 223 GLN A C 1
ATOM 1810 O O . GLN A 1 223 ? 61.732 6.085 16.159 1.00 88.62 223 GLN A O 1
ATOM 1815 N N . LYS A 1 224 ? 63.295 6.531 17.728 1.00 89.06 224 LYS A N 1
ATOM 1816 C CA . LYS A 1 224 ? 63.725 5.148 17.967 1.00 89.06 224 LYS A CA 1
ATOM 1817 C C . LYS A 1 224 ? 62.563 4.258 18.426 1.00 89.06 224 LYS A C 1
ATOM 1819 O O . LYS A 1 224 ? 62.335 3.204 17.847 1.00 89.06 224 LYS A O 1
ATOM 1824 N N . VAL A 1 225 ? 61.768 4.719 19.395 1.00 88.88 225 VAL A N 1
ATOM 1825 C CA . VAL A 1 225 ? 60.584 3.991 19.890 1.00 88.88 225 VAL A CA 1
ATOM 1826 C C . VAL A 1 225 ? 59.512 3.817 18.815 1.00 88.88 225 VAL A C 1
ATOM 1828 O O . VAL A 1 225 ? 58.925 2.744 18.709 1.00 88.88 225 VAL A O 1
ATOM 1831 N N . ASN A 1 226 ? 59.239 4.850 18.013 1.00 90.56 226 ASN A N 1
ATOM 1832 C CA . ASN A 1 226 ? 58.254 4.742 16.935 1.00 90.56 226 ASN A CA 1
ATOM 1833 C C . ASN A 1 226 ? 58.706 3.724 15.873 1.00 90.56 226 ASN A C 1
ATOM 1835 O O . ASN A 1 226 ? 57.907 2.877 15.488 1.00 90.56 226 ASN A O 1
ATOM 1839 N N . TYR A 1 227 ? 59.989 3.739 15.488 1.00 91.12 227 TYR A N 1
ATOM 1840 C CA . TYR A 1 227 ? 60.568 2.729 14.595 1.00 91.12 227 TYR A CA 1
ATOM 1841 C C . TYR A 1 227 ? 60.425 1.309 15.168 1.00 91.12 227 TYR A C 1
ATOM 1843 O O . TYR A 1 227 ? 59.979 0.402 14.465 1.00 91.12 227 TYR A O 1
ATOM 1851 N N . SER A 1 228 ? 60.720 1.118 16.459 1.00 91.38 228 SER A N 1
ATOM 1852 C CA . SER A 1 228 ? 60.518 -0.168 17.136 1.00 91.38 228 SER A CA 1
ATOM 1853 C C . SER A 1 228 ? 59.048 -0.605 17.120 1.00 91.38 228 SER A C 1
ATOM 1855 O O . SER A 1 228 ? 58.763 -1.769 16.846 1.00 91.38 228 SER A O 1
ATOM 1857 N N . TYR A 1 229 ? 58.091 0.305 17.347 1.00 89.81 229 TYR A N 1
ATOM 1858 C CA . TYR A 1 229 ? 56.663 -0.019 17.240 1.00 89.81 229 TYR A CA 1
ATOM 1859 C C . TYR A 1 229 ? 56.244 -0.422 15.827 1.00 89.81 229 TYR A C 1
ATOM 1861 O O . TYR A 1 229 ? 55.469 -1.371 15.680 1.00 89.81 229 TYR A O 1
ATOM 1869 N N . ASP A 1 230 ? 56.739 0.270 14.803 1.00 91.00 230 ASP A N 1
ATOM 1870 C CA . ASP A 1 230 ? 56.433 -0.054 13.411 1.00 91.00 230 ASP A CA 1
ATOM 1871 C C . ASP A 1 230 ? 56.979 -1.436 13.041 1.00 91.00 230 ASP A C 1
ATOM 1873 O O . ASP A 1 230 ? 56.230 -2.264 12.517 1.00 91.00 230 ASP A O 1
ATOM 1877 N N . LEU A 1 231 ? 58.215 -1.748 13.441 1.00 91.06 231 LEU A N 1
ATOM 1878 C CA . LEU A 1 231 ? 58.820 -3.064 13.240 1.00 91.06 231 LEU A CA 1
ATOM 1879 C C . LEU A 1 231 ? 58.010 -4.184 13.924 1.00 91.06 231 LEU A C 1
ATOM 1881 O O . LEU A 1 231 ? 57.710 -5.213 13.313 1.00 91.06 231 LEU A O 1
ATOM 1885 N N . LEU A 1 232 ? 57.597 -3.977 15.180 1.00 88.81 232 LEU A N 1
ATOM 1886 C CA . LEU A 1 232 ? 56.765 -4.938 15.917 1.00 88.81 232 LEU A CA 1
ATOM 1887 C C . LEU A 1 232 ? 55.375 -5.112 15.286 1.00 88.81 232 LEU A C 1
ATOM 1889 O O . LEU A 1 232 ? 54.821 -6.215 15.275 1.00 88.81 232 LEU A O 1
ATOM 1893 N N . LYS A 1 233 ? 54.799 -4.038 14.739 1.00 89.12 233 LYS A N 1
ATOM 1894 C CA . LYS A 1 233 ? 53.511 -4.079 14.043 1.00 89.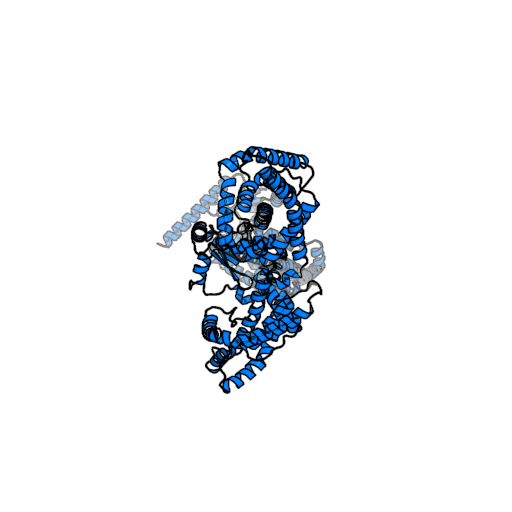12 233 LYS A CA 1
ATOM 1895 C C . LYS A 1 233 ? 53.615 -4.842 12.726 1.00 89.12 233 LYS A C 1
ATOM 1897 O O . LYS A 1 233 ? 52.730 -5.643 12.430 1.00 89.12 233 LYS A O 1
ATOM 1902 N N . GLU A 1 234 ? 54.669 -4.612 11.948 1.00 89.06 234 GLU A N 1
ATOM 1903 C CA . GLU A 1 234 ? 54.922 -5.323 10.693 1.00 89.06 234 GLU A CA 1
ATOM 1904 C C . GLU A 1 234 ? 55.135 -6.817 10.904 1.00 89.06 234 GLU A C 1
ATOM 1906 O O . GLU A 1 234 ? 54.538 -7.613 10.183 1.00 89.06 234 GLU A O 1
ATOM 1911 N N . MET A 1 235 ? 55.867 -7.200 11.951 1.00 87.62 235 MET A N 1
ATOM 1912 C CA . MET A 1 235 ? 56.021 -8.600 12.350 1.00 87.62 235 MET A CA 1
ATOM 1913 C C . MET A 1 235 ? 54.668 -9.269 12.665 1.00 87.62 235 MET A C 1
ATOM 1915 O O . MET A 1 235 ? 54.421 -10.405 12.263 1.00 87.62 235 MET A O 1
ATOM 1919 N N . CYS A 1 236 ? 53.764 -8.575 13.363 1.00 87.50 236 CYS A N 1
ATOM 1920 C CA . CYS A 1 236 ? 52.475 -9.141 13.774 1.00 87.50 236 CYS A CA 1
ATOM 1921 C C . CYS A 1 236 ? 51.442 -9.251 12.635 1.00 87.50 236 CYS A C 1
ATOM 1923 O O . CYS A 1 236 ? 50.589 -10.141 12.683 1.00 87.50 236 CYS A O 1
ATOM 1925 N N . LYS A 1 237 ? 51.488 -8.376 11.618 1.00 89.25 237 LYS A N 1
ATOM 1926 C CA . LYS A 1 237 ? 50.514 -8.337 10.502 1.00 89.25 237 LYS A CA 1
ATOM 1927 C C . LYS A 1 237 ? 50.272 -9.705 9.831 1.00 89.25 237 LYS A C 1
ATOM 1929 O O . LYS A 1 237 ? 49.125 -10.160 9.864 1.00 89.25 237 LYS A O 1
ATOM 1934 N N . PRO A 1 238 ? 51.290 -10.395 9.273 1.00 88.25 238 PRO A N 1
ATOM 1935 C CA . PRO A 1 238 ? 51.073 -11.655 8.556 1.00 88.25 238 PRO A CA 1
ATOM 1936 C C . PRO A 1 238 ? 50.552 -12.765 9.478 1.00 88.25 238 PRO A C 1
ATOM 1938 O O . PRO A 1 238 ? 49.767 -13.619 9.058 1.00 88.25 238 PRO A O 1
ATOM 1941 N N . ILE A 1 239 ? 50.940 -12.737 10.757 1.00 86.62 239 ILE A N 1
ATOM 1942 C CA . ILE A 1 239 ? 50.480 -13.707 11.751 1.00 86.62 239 ILE A CA 1
ATOM 1943 C C . ILE A 1 239 ? 48.981 -13.515 12.008 1.00 86.62 239 ILE A C 1
ATOM 1945 O O . ILE A 1 239 ? 48.218 -14.477 11.926 1.00 86.62 239 ILE A O 1
ATOM 1949 N N . VAL A 1 240 ? 48.533 -12.278 12.243 1.00 86.75 240 VAL A N 1
ATOM 1950 C CA . VAL A 1 240 ? 47.112 -11.961 12.464 1.00 86.75 240 VAL A CA 1
ATOM 1951 C C . VAL A 1 240 ? 46.260 -12.333 11.249 1.00 86.75 240 VAL A C 1
ATOM 1953 O O . VAL A 1 240 ? 45.189 -12.917 11.412 1.00 86.75 240 VAL A O 1
ATOM 1956 N N . GLU A 1 241 ? 46.722 -12.048 10.031 1.00 86.50 241 GLU A N 1
ATOM 1957 C CA . GLU A 1 241 ? 46.006 -12.411 8.800 1.00 86.50 241 GLU A CA 1
ATOM 1958 C C . GLU A 1 241 ? 45.855 -13.925 8.635 1.00 86.50 241 GLU A C 1
ATOM 1960 O O . GLU A 1 241 ? 44.769 -14.413 8.307 1.00 86.50 241 GLU A O 1
ATOM 1965 N N . ARG A 1 242 ? 46.913 -14.691 8.926 1.00 84.88 242 ARG A N 1
ATOM 1966 C CA . ARG A 1 242 ? 46.851 -16.155 8.923 1.00 84.88 242 ARG A CA 1
ATOM 1967 C C . ARG A 1 242 ? 45.850 -16.673 9.958 1.00 84.88 242 ARG A C 1
ATOM 1969 O O . ARG A 1 242 ? 45.044 -17.544 9.637 1.00 84.88 242 ARG A O 1
ATOM 1976 N N . ARG A 1 243 ? 45.853 -16.119 11.176 1.00 84.88 243 ARG A N 1
ATOM 1977 C CA . ARG A 1 243 ? 44.907 -16.504 12.241 1.00 84.88 243 ARG A CA 1
ATOM 1978 C C . ARG A 1 243 ? 43.458 -16.156 11.893 1.00 84.88 243 ARG A C 1
ATOM 1980 O O . ARG A 1 243 ? 42.577 -16.978 12.123 1.00 84.88 243 ARG A O 1
ATOM 1987 N N . LYS A 1 244 ? 43.210 -15.004 11.252 1.00 83.56 244 LYS A N 1
ATOM 1988 C CA . LYS A 1 244 ? 41.875 -14.608 10.758 1.00 83.56 244 LYS A CA 1
ATOM 1989 C C . LYS A 1 244 ? 41.251 -15.654 9.830 1.00 83.56 244 LYS A C 1
ATOM 1991 O O . LYS A 1 244 ? 40.051 -15.879 9.942 1.00 83.56 244 LYS A O 1
ATOM 1996 N N . LYS A 1 245 ? 42.052 -16.279 8.955 1.00 82.56 245 LYS A N 1
ATOM 1997 C CA . LYS A 1 245 ? 41.605 -17.341 8.033 1.00 82.56 245 LYS A CA 1
ATOM 1998 C C . LYS A 1 245 ? 41.341 -18.670 8.749 1.00 82.56 245 LYS A C 1
ATOM 2000 O O . LYS A 1 245 ? 40.367 -19.345 8.447 1.00 82.56 245 LYS A O 1
ATOM 2005 N N . LEU A 1 246 ? 42.192 -19.042 9.708 1.00 81.00 246 LEU A N 1
ATOM 2006 C CA . LEU A 1 246 ? 42.061 -20.303 10.456 1.00 81.00 246 LEU A CA 1
ATOM 2007 C C . LEU A 1 246 ? 40.844 -20.325 11.392 1.00 81.00 246 LEU A C 1
ATOM 2009 O O . LEU A 1 246 ? 40.295 -21.387 11.651 1.00 81.00 246 LEU A O 1
ATOM 2013 N N . LEU A 1 247 ? 40.407 -19.159 11.871 1.00 75.38 247 LEU A N 1
ATOM 2014 C CA . LEU A 1 247 ? 39.226 -18.998 12.726 1.00 75.38 247 LEU A CA 1
ATOM 2015 C C . LEU A 1 247 ? 37.910 -19.473 12.094 1.00 75.38 247 LEU A C 1
ATOM 2017 O O . LEU A 1 247 ? 36.968 -19.765 12.827 1.00 75.38 247 LEU A O 1
ATOM 2021 N N . ASP A 1 248 ? 37.836 -19.531 10.764 1.00 69.12 248 ASP A N 1
ATOM 2022 C CA . ASP A 1 248 ? 36.648 -20.003 10.048 1.00 69.12 248 ASP A CA 1
ATOM 2023 C C . ASP A 1 248 ? 36.622 -21.549 9.926 1.00 69.12 248 ASP A C 1
ATOM 2025 O O . ASP A 1 248 ? 35.622 -22.121 9.497 1.00 69.12 248 ASP A O 1
ATOM 2029 N N . ILE A 1 249 ? 37.687 -22.242 10.361 1.00 75.06 249 ILE A N 1
ATOM 2030 C CA . ILE A 1 249 ? 37.819 -23.707 10.368 1.00 75.06 249 ILE A CA 1
ATOM 2031 C C . ILE A 1 249 ? 37.518 -24.230 11.786 1.00 75.06 249 ILE A C 1
ATOM 2033 O O . ILE A 1 249 ? 38.179 -23.864 12.757 1.00 75.06 249 ILE A O 1
ATOM 2037 N N . SER A 1 250 ? 36.512 -25.099 11.927 1.00 60.16 250 SER A N 1
ATOM 2038 C CA . SER A 1 250 ? 35.907 -25.486 13.218 1.00 60.16 250 SER A CA 1
ATOM 2039 C C . SER A 1 250 ? 36.797 -26.307 14.165 1.00 60.16 250 SER A C 1
ATOM 2041 O O . SER A 1 250 ? 36.477 -26.422 15.346 1.00 60.16 250 SER A O 1
ATOM 2043 N N . THR A 1 251 ? 37.909 -26.864 13.683 1.00 59.41 251 THR A N 1
ATOM 2044 C CA . THR A 1 251 ? 38.762 -27.815 14.419 1.00 59.41 251 THR A CA 1
ATOM 2045 C C . THR A 1 251 ? 39.969 -27.181 15.123 1.00 59.41 251 THR A C 1
ATOM 2047 O O . THR A 1 251 ? 40.753 -27.887 15.755 1.00 59.41 251 THR A O 1
ATOM 2050 N N . HIS A 1 252 ? 40.149 -25.859 15.040 1.00 66.94 252 HIS A N 1
ATOM 2051 C CA . HIS A 1 252 ? 41.365 -25.193 15.522 1.00 66.94 252 HIS A CA 1
ATOM 2052 C C . HIS A 1 252 ? 41.326 -24.828 17.018 1.00 66.94 252 HIS A C 1
ATOM 2054 O O . HIS A 1 252 ? 40.351 -24.254 17.509 1.00 66.94 252 HIS A O 1
ATOM 2060 N N . LYS A 1 253 ? 42.415 -25.102 17.754 1.00 68.00 253 LYS A N 1
ATOM 2061 C CA . LYS A 1 253 ? 42.556 -24.717 19.173 1.00 68.00 253 LYS A CA 1
ATOM 2062 C C . LYS A 1 253 ? 42.668 -23.193 19.289 1.00 68.00 253 LYS A C 1
ATOM 2064 O O . LYS A 1 253 ? 43.626 -22.597 18.788 1.00 68.00 253 LYS A O 1
ATOM 2069 N N . ARG A 1 254 ? 41.704 -22.574 19.980 1.00 74.81 254 ARG A N 1
ATOM 2070 C CA . ARG A 1 254 ? 41.649 -21.117 20.162 1.00 74.81 254 ARG A CA 1
ATOM 2071 C C . ARG A 1 254 ? 42.791 -20.619 21.039 1.00 74.81 254 ARG A C 1
ATOM 2073 O O . ARG A 1 254 ? 43.011 -21.140 22.131 1.00 74.81 254 ARG A O 1
ATOM 2080 N N . THR A 1 255 ? 43.490 -19.597 20.567 1.00 82.81 255 THR A N 1
ATOM 2081 C CA . THR A 1 255 ? 44.533 -18.889 21.319 1.00 82.81 255 THR A CA 1
ATOM 2082 C C . THR A 1 255 ? 44.058 -17.499 21.736 1.00 82.81 255 THR A C 1
ATOM 2084 O O . THR A 1 255 ? 42.962 -17.058 21.387 1.00 82.81 255 THR A O 1
ATOM 2087 N N . PHE A 1 256 ? 44.882 -16.782 22.497 1.00 86.19 256 PHE A N 1
ATOM 2088 C CA . PHE A 1 256 ? 44.564 -15.435 22.969 1.00 86.19 256 PHE A CA 1
ATOM 2089 C C . PHE A 1 256 ? 44.262 -14.463 21.818 1.00 86.19 256 PHE A C 1
ATOM 2091 O O . PHE A 1 256 ? 43.331 -13.662 21.907 1.00 86.19 256 PHE A O 1
ATOM 2098 N N . ILE A 1 257 ? 45.001 -14.560 20.707 1.00 86.50 257 ILE A N 1
ATOM 2099 C CA . ILE A 1 257 ? 44.788 -13.683 19.548 1.00 86.50 257 ILE A CA 1
ATOM 2100 C C . ILE A 1 257 ? 43.460 -13.972 18.829 1.00 86.50 257 ILE A C 1
ATOM 2102 O O . ILE A 1 257 ? 42.860 -13.062 18.257 1.00 86.50 257 ILE A O 1
ATOM 2106 N N . ASP A 1 258 ? 42.969 -15.211 18.894 1.00 87.19 258 ASP A N 1
ATOM 2107 C CA . ASP A 1 258 ? 41.723 -15.606 18.240 1.00 87.19 258 ASP A CA 1
ATOM 2108 C C . ASP A 1 258 ? 40.504 -14.980 18.925 1.00 87.19 258 ASP A C 1
ATOM 2110 O O . ASP A 1 258 ? 39.581 -14.523 18.250 1.00 87.19 258 ASP A O 1
ATOM 2114 N N . GLU A 1 259 ? 40.519 -14.897 20.260 1.00 86.31 259 GLU A N 1
ATOM 2115 C CA . GLU A 1 259 ? 39.457 -14.236 21.030 1.00 86.31 259 GLU A CA 1
ATOM 2116 C C . GLU A 1 259 ? 39.403 -12.726 20.735 1.00 86.31 259 GLU A C 1
ATOM 2118 O O . GLU A 1 259 ? 38.320 -12.146 20.634 1.00 86.31 259 GLU A O 1
ATOM 2123 N N . LEU A 1 260 ? 40.559 -12.089 20.503 1.00 86.12 260 LEU A N 1
ATOM 2124 C CA . LEU A 1 260 ? 40.620 -10.687 20.074 1.00 86.12 260 LEU A CA 1
ATOM 2125 C C . LEU A 1 260 ? 40.050 -10.482 18.663 1.00 86.12 260 LEU A C 1
ATOM 2127 O O . LEU A 1 260 ? 39.300 -9.535 18.433 1.00 86.12 260 LEU A O 1
ATOM 2131 N N . ILE A 1 261 ? 40.368 -11.373 17.719 1.00 85.69 261 ILE A N 1
ATOM 2132 C CA . ILE A 1 261 ? 39.833 -11.306 16.350 1.00 85.69 261 ILE A CA 1
ATOM 2133 C C . ILE A 1 261 ? 38.317 -11.542 16.341 1.00 85.69 261 ILE A C 1
ATOM 2135 O O . ILE A 1 261 ? 37.589 -10.895 15.586 1.00 85.69 261 ILE A O 1
ATOM 2139 N N . LYS A 1 262 ? 37.819 -12.457 17.177 1.00 84.31 262 LYS A N 1
ATOM 2140 C CA . LYS A 1 262 ? 36.383 -12.714 17.309 1.00 84.31 262 LYS A CA 1
ATOM 2141 C C . LYS A 1 262 ? 35.633 -11.478 17.809 1.00 84.31 262 LYS A C 1
ATOM 2143 O O . LYS A 1 262 ? 34.612 -11.118 17.229 1.00 84.31 262 LYS A O 1
ATOM 2148 N N . MET A 1 263 ? 36.171 -10.801 18.823 1.00 82.00 263 MET A N 1
ATOM 2149 C CA . MET A 1 263 ? 35.599 -9.561 19.356 1.00 82.00 263 MET A CA 1
ATOM 2150 C C . MET A 1 263 ? 35.474 -8.464 18.278 1.00 82.00 263 MET A C 1
ATOM 2152 O O . MET A 1 263 ? 34.467 -7.759 18.243 1.00 82.00 263 MET A O 1
ATOM 2156 N N . ASP A 1 264 ? 36.451 -8.356 17.370 1.00 82.94 264 ASP A N 1
ATOM 2157 C CA . ASP A 1 264 ? 36.412 -7.441 16.217 1.00 82.94 264 ASP A CA 1
ATOM 2158 C C . ASP A 1 264 ? 35.293 -7.814 15.220 1.00 82.94 264 ASP A C 1
ATOM 2160 O O . ASP A 1 264 ? 34.459 -6.975 14.864 1.00 82.94 264 ASP A O 1
ATOM 2164 N N . LYS A 1 265 ? 35.197 -9.100 14.836 1.00 81.44 265 LYS A N 1
ATOM 2165 C CA . LYS A 1 265 ? 34.139 -9.603 13.935 1.00 81.44 265 LYS A CA 1
ATOM 2166 C C . LYS A 1 265 ? 32.731 -9.372 14.512 1.00 81.44 265 LYS A C 1
ATOM 2168 O O . LYS A 1 265 ? 31.830 -8.962 13.777 1.00 81.44 265 LYS A O 1
ATOM 2173 N N . ASP A 1 266 ? 32.532 -9.618 15.805 1.00 80.81 266 ASP A N 1
ATOM 2174 C CA . ASP A 1 266 ? 31.229 -9.452 16.461 1.00 80.81 266 ASP A CA 1
ATOM 2175 C C . ASP A 1 266 ? 30.817 -7.971 16.556 1.00 80.81 266 ASP A C 1
ATOM 2177 O O . ASP A 1 266 ? 29.650 -7.637 16.338 1.00 80.81 266 ASP A O 1
ATOM 2181 N N . GLY A 1 267 ? 31.773 -7.059 16.777 1.00 80.69 267 GLY A N 1
ATOM 2182 C CA . GLY A 1 267 ? 31.523 -5.614 16.759 1.00 80.69 267 GLY A CA 1
ATOM 2183 C C . GLY A 1 267 ? 31.013 -5.106 15.405 1.00 80.69 267 GLY A C 1
ATOM 2184 O O . GLY A 1 267 ? 30.039 -4.351 15.350 1.00 80.69 267 GLY A O 1
ATOM 2185 N N . ILE A 1 268 ? 31.613 -5.569 14.302 1.00 78.19 268 ILE A N 1
ATOM 2186 C CA . ILE A 1 268 ? 31.189 -5.206 12.938 1.00 78.19 268 ILE A CA 1
ATOM 2187 C C . ILE A 1 268 ? 29.769 -5.714 12.650 1.00 78.19 268 ILE A C 1
ATOM 2189 O O . ILE A 1 268 ? 28.948 -4.975 12.106 1.00 78.19 268 ILE A O 1
ATOM 2193 N N . LYS A 1 269 ? 29.445 -6.951 13.052 1.00 78.75 269 LYS A N 1
ATOM 2194 C CA . LYS A 1 269 ? 28.091 -7.511 12.886 1.00 78.75 269 LYS A CA 1
ATOM 2195 C C . LYS A 1 269 ? 27.037 -6.671 13.605 1.00 78.75 269 LYS A C 1
ATOM 2197 O O . LYS A 1 269 ? 26.006 -6.359 13.014 1.00 78.75 269 LYS A O 1
ATOM 2202 N N . MET A 1 270 ? 27.308 -6.260 14.844 1.00 81.12 270 MET A N 1
ATOM 2203 C CA . MET A 1 270 ? 26.395 -5.399 15.601 1.00 81.12 270 MET A CA 1
ATOM 2204 C C . MET A 1 270 ? 26.184 -4.046 14.916 1.00 81.12 270 MET A C 1
ATOM 2206 O O . MET A 1 270 ? 25.048 -3.589 14.811 1.00 81.12 270 MET A O 1
ATOM 2210 N N . LEU A 1 271 ? 27.245 -3.427 14.386 1.00 82.69 271 LEU A N 1
ATOM 2211 C CA . LEU A 1 271 ? 27.138 -2.169 13.641 1.00 82.69 271 LEU A CA 1
ATOM 2212 C C . LEU A 1 271 ? 26.231 -2.302 12.407 1.00 82.69 271 LEU A C 1
ATOM 2214 O O . LEU A 1 271 ? 25.374 -1.448 12.187 1.00 82.69 271 LEU A O 1
ATOM 2218 N N . LEU A 1 272 ? 26.378 -3.380 11.631 1.00 84.06 272 LEU A N 1
ATOM 2219 C CA . LEU A 1 272 ? 25.527 -3.640 10.463 1.00 84.06 272 LEU A CA 1
ATOM 2220 C C . LEU A 1 272 ? 24.053 -3.815 10.853 1.00 84.06 272 LEU A C 1
ATOM 2222 O O . LEU A 1 272 ? 23.175 -3.285 10.172 1.00 84.06 272 LEU A O 1
ATOM 2226 N N . ILE A 1 273 ? 23.777 -4.492 11.972 1.00 86.38 273 ILE A N 1
ATOM 2227 C CA . ILE A 1 273 ? 22.418 -4.630 12.512 1.00 86.38 273 ILE A CA 1
ATOM 2228 C C . ILE A 1 273 ? 21.843 -3.255 12.879 1.00 86.38 273 ILE A C 1
ATOM 2230 O O . ILE A 1 273 ? 20.712 -2.949 12.505 1.00 86.38 273 ILE A O 1
ATOM 2234 N N . TYR A 1 274 ? 22.614 -2.391 13.547 1.00 89.94 274 TYR A N 1
ATOM 2235 C CA . TYR A 1 274 ? 22.163 -1.034 13.870 1.00 89.94 274 TYR A CA 1
ATOM 2236 C C . TYR A 1 274 ? 21.883 -0.194 12.618 1.00 89.94 274 TYR A C 1
ATOM 2238 O O . TYR A 1 274 ? 20.862 0.491 12.565 1.00 89.94 274 TYR A O 1
ATOM 2246 N N . ILE A 1 275 ? 22.735 -0.275 11.591 1.00 92.12 275 ILE A N 1
ATOM 2247 C CA . ILE A 1 275 ? 22.515 0.414 10.308 1.00 92.12 275 ILE A CA 1
ATOM 2248 C C . ILE A 1 275 ? 21.215 -0.069 9.650 1.00 92.12 275 ILE A C 1
ATOM 2250 O O . ILE A 1 275 ? 20.421 0.752 9.188 1.00 92.12 275 ILE A O 1
ATOM 2254 N N . LEU A 1 276 ? 20.956 -1.381 9.655 1.00 91.56 276 LEU A N 1
ATOM 2255 C CA . LEU A 1 276 ? 19.720 -1.956 9.123 1.00 91.56 276 LEU A CA 1
ATOM 2256 C C . LEU A 1 276 ? 18.482 -1.459 9.888 1.00 91.56 276 LEU A C 1
ATOM 2258 O O . LEU A 1 276 ? 17.495 -1.065 9.267 1.00 91.56 276 LEU A O 1
ATOM 2262 N N . ILE A 1 277 ? 18.542 -1.416 11.222 1.00 93.38 277 ILE A N 1
ATOM 2263 C CA . ILE A 1 277 ? 17.454 -0.894 12.063 1.00 93.38 277 ILE A CA 1
ATOM 2264 C C . ILE A 1 277 ? 17.181 0.581 11.739 1.00 93.38 277 ILE A C 1
ATOM 2266 O O . ILE A 1 277 ? 16.028 0.961 11.538 1.00 93.38 277 ILE A O 1
ATOM 2270 N N . ILE A 1 278 ? 18.225 1.408 11.624 1.00 94.38 278 ILE A N 1
ATOM 2271 C CA . ILE A 1 278 ? 18.094 2.828 11.259 1.00 94.38 278 ILE A CA 1
ATOM 2272 C C . ILE A 1 278 ? 17.448 2.974 9.875 1.00 94.38 278 ILE A C 1
ATOM 2274 O O . ILE A 1 278 ? 16.546 3.794 9.699 1.00 94.38 278 ILE A O 1
ATOM 2278 N N . PHE A 1 279 ? 17.858 2.159 8.901 1.00 93.56 279 PHE A N 1
ATOM 2279 C CA . PHE A 1 279 ? 17.271 2.165 7.563 1.00 93.56 279 PHE A CA 1
ATOM 2280 C C . PHE A 1 279 ? 15.769 1.830 7.586 1.00 93.56 279 PHE A C 1
ATOM 2282 O O . PHE A 1 279 ? 14.974 2.546 6.970 1.00 93.56 279 PHE A O 1
ATOM 2289 N N . ILE A 1 280 ? 15.364 0.803 8.345 1.00 90.12 280 ILE A N 1
ATOM 2290 C CA . ILE A 1 280 ? 13.951 0.431 8.526 1.00 90.12 280 ILE A CA 1
ATOM 2291 C C . ILE A 1 280 ? 13.169 1.583 9.169 1.00 90.12 280 ILE A C 1
ATOM 2293 O O . ILE A 1 280 ? 12.100 1.945 8.676 1.00 90.12 280 ILE A O 1
ATOM 2297 N N . ILE A 1 281 ? 13.709 2.216 10.215 1.00 92.88 281 ILE A N 1
ATOM 2298 C CA . ILE A 1 281 ? 13.068 3.361 10.879 1.00 92.88 281 ILE A CA 1
ATOM 2299 C C . ILE A 1 281 ? 12.868 4.522 9.897 1.00 92.88 281 ILE A C 1
ATOM 2301 O O . ILE A 1 281 ? 11.769 5.069 9.811 1.00 92.88 281 ILE A O 1
ATOM 2305 N N . ILE A 1 282 ? 13.886 4.879 9.107 1.00 92.69 282 ILE A N 1
ATOM 2306 C CA . ILE A 1 282 ? 13.783 5.947 8.098 1.00 92.69 282 ILE A CA 1
ATOM 2307 C C . ILE A 1 282 ? 12.715 5.611 7.048 1.00 92.69 282 ILE A C 1
ATOM 2309 O O . ILE A 1 282 ? 11.938 6.485 6.652 1.00 92.69 282 ILE A O 1
ATOM 2313 N N . PHE A 1 283 ? 12.650 4.355 6.600 1.00 87.69 283 PHE A N 1
ATOM 2314 C CA . PHE A 1 283 ? 11.636 3.897 5.652 1.00 87.69 283 PHE A CA 1
ATOM 2315 C C . PHE A 1 283 ? 10.214 4.036 6.221 1.00 87.69 283 PHE A C 1
ATOM 2317 O O . PHE A 1 283 ? 9.349 4.625 5.566 1.00 87.69 283 PHE A O 1
ATOM 2324 N N . LEU A 1 284 ? 9.987 3.584 7.460 1.00 87.75 284 LEU A N 1
ATOM 2325 C CA . LEU A 1 284 ? 8.699 3.715 8.151 1.00 87.75 284 LEU A CA 1
ATOM 2326 C C . LEU A 1 284 ? 8.319 5.185 8.386 1.00 87.75 284 LEU A C 1
ATOM 2328 O O . LEU A 1 284 ? 7.180 5.574 8.124 1.00 87.75 284 LEU A O 1
ATOM 2332 N N . LEU A 1 285 ? 9.276 6.032 8.779 1.00 92.00 285 LEU A N 1
ATOM 2333 C CA . LEU A 1 285 ? 9.063 7.474 8.934 1.00 92.00 285 LEU A CA 1
ATOM 2334 C C . LEU A 1 285 ? 8.672 8.143 7.613 1.00 92.00 285 LEU A C 1
ATOM 2336 O O . LEU A 1 285 ? 7.812 9.020 7.605 1.00 92.00 285 LEU A O 1
ATOM 2340 N N . ARG A 1 286 ? 9.251 7.740 6.474 1.00 90.31 286 ARG A N 1
ATOM 2341 C CA . ARG A 1 286 ? 8.846 8.277 5.162 1.00 90.31 286 ARG A CA 1
ATOM 2342 C C . ARG A 1 286 ? 7.395 7.936 4.819 1.00 90.31 286 ARG A C 1
ATOM 2344 O O . ARG A 1 286 ? 6.696 8.795 4.277 1.00 90.31 286 ARG A O 1
ATOM 2351 N N . ILE A 1 287 ? 6.944 6.720 5.130 1.00 85.38 287 ILE A N 1
ATOM 2352 C CA . ILE A 1 287 ? 5.542 6.309 4.953 1.00 85.38 287 ILE A CA 1
ATOM 2353 C C . ILE A 1 287 ? 4.634 7.161 5.847 1.00 85.38 287 ILE A C 1
ATOM 2355 O O . ILE A 1 287 ? 3.676 7.765 5.364 1.00 85.38 287 ILE A O 1
ATOM 2359 N N . GLU A 1 288 ? 4.992 7.289 7.124 1.00 88.94 288 GLU A N 1
ATOM 2360 C CA . GLU A 1 288 ? 4.252 8.071 8.114 1.00 88.94 288 GLU A CA 1
ATOM 2361 C C . GLU A 1 288 ? 4.133 9.551 7.717 1.00 88.94 288 GLU A C 1
ATOM 2363 O O . GLU A 1 288 ? 3.043 10.124 7.711 1.00 88.94 288 GLU A O 1
ATOM 2368 N N . LEU A 1 289 ? 5.241 10.168 7.301 1.00 90.44 289 LEU A N 1
ATOM 2369 C CA . LEU A 1 289 ? 5.273 11.557 6.845 1.00 90.44 289 LEU A CA 1
ATOM 2370 C C . LEU A 1 289 ? 4.426 11.767 5.587 1.00 90.44 289 LEU A C 1
ATOM 2372 O O . LEU A 1 289 ? 3.741 12.786 5.487 1.00 90.44 289 LEU A O 1
ATOM 2376 N N . SER A 1 290 ? 4.448 10.823 4.639 1.00 87.31 290 SER A N 1
ATOM 2377 C CA . SER A 1 290 ? 3.575 10.859 3.458 1.00 87.31 290 SER A CA 1
ATOM 2378 C C . SER A 1 290 ? 2.100 10.884 3.870 1.00 87.31 290 SER A C 1
ATOM 2380 O O . SER A 1 290 ? 1.342 11.743 3.411 1.00 87.31 290 SER A O 1
ATOM 2382 N N . ARG A 1 291 ? 1.711 10.008 4.806 1.00 86.56 291 ARG A N 1
ATOM 2383 C CA . ARG A 1 291 ? 0.343 9.945 5.332 1.00 86.56 291 ARG A CA 1
ATOM 2384 C C . ARG A 1 291 ? -0.059 11.228 6.049 1.00 86.56 291 ARG A C 1
ATOM 2386 O O . ARG A 1 291 ? -1.116 11.785 5.767 1.00 86.56 291 ARG A O 1
ATOM 2393 N N . ILE A 1 292 ? 0.785 11.734 6.951 1.00 88.69 292 ILE A N 1
ATOM 2394 C CA . ILE A 1 292 ? 0.515 12.969 7.701 1.00 88.69 292 ILE A CA 1
ATOM 2395 C C . ILE A 1 292 ? 0.334 14.149 6.742 1.00 88.69 292 ILE A C 1
ATOM 2397 O O . ILE A 1 292 ? -0.605 14.928 6.903 1.00 88.69 292 ILE A O 1
ATOM 2401 N N . ARG A 1 293 ? 1.192 14.285 5.721 1.00 90.56 293 ARG A N 1
ATOM 2402 C CA . ARG A 1 293 ? 1.070 15.350 4.711 1.00 90.56 293 ARG A CA 1
ATOM 2403 C C . ARG A 1 293 ? -0.247 15.256 3.944 1.00 90.56 293 ARG A C 1
ATOM 2405 O O . ARG A 1 293 ? -0.923 16.271 3.791 1.00 90.56 293 ARG A O 1
ATOM 2412 N N . PHE A 1 294 ? -0.628 14.058 3.504 1.00 89.25 294 PHE A N 1
ATOM 2413 C CA . PHE A 1 294 ? -1.896 13.835 2.811 1.00 89.25 294 PHE A CA 1
ATOM 2414 C C . PHE A 1 294 ? -3.101 14.156 3.707 1.00 89.25 294 PHE A C 1
ATOM 2416 O O . PHE A 1 294 ? -3.959 14.951 3.324 1.00 89.25 294 PHE A O 1
ATOM 2423 N N . ASN A 1 295 ? -3.115 13.642 4.939 1.00 85.62 295 ASN A N 1
ATOM 2424 C CA . ASN A 1 295 ? -4.189 13.893 5.900 1.00 85.62 295 ASN A CA 1
ATOM 2425 C C . ASN A 1 295 ? -4.311 15.372 6.281 1.00 85.62 295 ASN A C 1
ATOM 2427 O O . ASN A 1 295 ? -5.427 15.858 6.443 1.00 85.62 295 ASN A O 1
ATOM 2431 N N . ARG A 1 296 ? -3.193 16.105 6.378 1.00 89.56 296 ARG A N 1
ATOM 2432 C CA . ARG A 1 296 ? -3.199 17.562 6.588 1.00 89.56 296 ARG A CA 1
ATOM 2433 C C . ARG A 1 296 ? -3.795 18.303 5.393 1.00 89.56 296 ARG A C 1
ATOM 2435 O O . ARG A 1 296 ? -4.635 19.177 5.590 1.00 89.56 296 ARG A O 1
ATOM 2442 N N . LYS A 1 297 ? -3.394 17.942 4.167 1.00 91.00 297 LYS A N 1
ATOM 2443 C CA . LYS A 1 297 ? -3.894 18.566 2.930 1.00 91.00 297 LYS A CA 1
ATOM 2444 C C . LYS A 1 297 ? -5.399 18.351 2.749 1.00 91.00 297 LYS A C 1
ATOM 2446 O O . LYS A 1 297 ? -6.102 19.273 2.356 1.00 91.00 297 LYS A O 1
ATOM 2451 N N . PHE A 1 298 ? -5.896 17.164 3.094 1.00 88.88 298 PHE A N 1
ATOM 2452 C CA . PHE A 1 298 ? -7.304 16.781 2.960 1.00 88.88 298 PHE A CA 1
ATOM 2453 C C . PHE A 1 298 ? -8.004 16.651 4.317 1.00 88.88 298 PHE A C 1
ATOM 2455 O O . PHE A 1 298 ? -8.839 15.769 4.516 1.00 88.88 298 PHE A O 1
ATOM 2462 N N . LYS A 1 299 ? -7.674 17.519 5.284 1.00 87.31 299 LYS A N 1
ATOM 2463 C CA . LYS A 1 299 ? -8.228 17.451 6.649 1.00 87.31 299 LYS A CA 1
ATOM 2464 C C . LYS A 1 299 ? -9.763 17.487 6.679 1.00 87.31 299 LYS A C 1
ATOM 2466 O O . LYS A 1 299 ? -10.355 16.740 7.445 1.00 87.31 299 LYS A O 1
ATOM 2471 N N . ASN A 1 300 ? -10.373 18.260 5.778 1.00 89.12 300 ASN A N 1
ATOM 2472 C CA . ASN A 1 300 ? -11.821 18.477 5.698 1.00 89.12 300 ASN A CA 1
ATOM 2473 C C . ASN A 1 300 ? -12.578 17.354 4.966 1.00 89.12 300 ASN A C 1
ATOM 2475 O O . ASN A 1 300 ? -13.801 17.385 4.918 1.00 89.12 300 ASN A O 1
ATOM 2479 N N . ILE A 1 301 ? -11.875 16.396 4.353 1.00 89.50 301 ILE A N 1
ATOM 2480 C CA . ILE A 1 301 ? -12.509 15.247 3.698 1.00 89.50 301 ILE A CA 1
ATOM 2481 C C . ILE A 1 301 ? -12.608 14.114 4.731 1.00 89.50 301 ILE A C 1
ATOM 2483 O O . ILE A 1 301 ? -11.577 13.776 5.330 1.00 89.50 301 ILE A O 1
ATOM 2487 N N . PRO A 1 302 ? -13.797 13.536 4.972 1.00 87.38 302 PRO A N 1
ATOM 2488 C CA . PRO A 1 302 ? -13.948 12.413 5.890 1.00 87.38 302 PRO A CA 1
ATOM 2489 C C . PRO A 1 302 ? -13.238 11.160 5.355 1.00 87.38 302 PRO A C 1
ATOM 2491 O O . PRO A 1 302 ? -12.993 11.015 4.159 1.00 87.38 302 PRO A O 1
ATOM 2494 N N . GLY A 1 303 ? -12.851 10.259 6.251 1.00 84.44 303 GLY A N 1
ATOM 2495 C CA . GLY A 1 303 ? -12.178 9.005 5.914 1.00 84.44 303 GLY A CA 1
ATOM 2496 C C . GLY A 1 303 ? -12.272 8.016 7.073 1.00 84.44 303 GLY A C 1
ATOM 2497 O O . GLY A 1 303 ? -12.482 8.453 8.208 1.00 84.44 303 GLY A O 1
ATOM 2498 N N . PRO A 1 304 ? -12.137 6.707 6.815 1.00 81.81 304 PRO A N 1
ATOM 2499 C CA . PRO A 1 304 ? -12.120 5.704 7.870 1.00 81.81 304 PRO A CA 1
ATOM 2500 C C . PRO A 1 304 ? -10.901 5.897 8.790 1.00 81.81 304 PRO A C 1
ATOM 2502 O O . PRO A 1 304 ? -9.941 6.587 8.416 1.00 81.81 304 PRO A O 1
ATOM 2505 N N . PRO A 1 305 ? -10.898 5.272 9.984 1.00 82.06 305 PRO A N 1
ATOM 2506 C CA . PRO A 1 305 ? -9.761 5.321 10.894 1.00 82.06 305 PRO A CA 1
ATOM 2507 C C . PRO A 1 305 ? -8.445 4.999 10.175 1.00 82.06 305 PRO A C 1
ATOM 2509 O O . PRO A 1 305 ? -8.355 4.072 9.368 1.00 82.06 305 PRO A O 1
ATOM 2512 N N . SER A 1 306 ? -7.424 5.812 10.438 1.00 80.56 306 SER A N 1
ATOM 2513 C CA . SER A 1 306 ? -6.122 5.725 9.782 1.00 80.56 306 SER A CA 1
ATOM 2514 C C . SER A 1 306 ? -5.033 5.542 10.834 1.00 80.56 306 SER A C 1
ATOM 2516 O O . SER A 1 306 ? -4.664 6.498 11.515 1.00 80.56 306 SER A O 1
ATOM 2518 N N . TYR A 1 307 ? -4.464 4.344 10.910 1.00 83.50 307 TYR A N 1
ATOM 2519 C CA . TYR A 1 307 ? -3.436 3.977 11.882 1.00 83.50 307 TYR A CA 1
ATOM 2520 C C . TYR A 1 307 ? -2.013 4.346 11.419 1.00 83.50 307 TYR A C 1
ATOM 2522 O O . TYR A 1 307 ? -1.778 4.484 10.211 1.00 83.50 307 TYR A O 1
ATOM 2530 N N . PRO A 1 308 ? -1.045 4.495 12.350 1.00 86.25 308 PRO A N 1
ATOM 2531 C CA . PRO A 1 308 ? 0.378 4.633 12.037 1.00 86.25 308 PRO A CA 1
ATOM 2532 C C . PRO A 1 308 ? 0.863 3.578 11.034 1.00 86.25 308 PRO A C 1
ATOM 2534 O O . PRO A 1 308 ? 0.509 2.410 11.169 1.00 86.25 308 PRO A O 1
ATOM 2537 N N . ILE A 1 309 ? 1.673 3.983 10.046 1.00 79.69 309 ILE A N 1
ATOM 2538 C CA . ILE A 1 309 ? 2.260 3.173 8.957 1.00 79.69 309 ILE A CA 1
ATOM 2539 C C . ILE A 1 309 ? 1.240 2.523 8.006 1.00 79.69 309 ILE A C 1
ATOM 2541 O O . ILE A 1 309 ? 1.346 2.684 6.796 1.00 79.69 309 ILE A O 1
ATOM 2545 N N . ILE A 1 310 ? 0.259 1.801 8.533 1.00 77.06 310 ILE A N 1
ATOM 2546 C CA . ILE A 1 310 ? -0.689 0.959 7.797 1.00 77.06 310 ILE A CA 1
ATOM 2547 C C . ILE A 1 310 ? -1.838 1.799 7.213 1.00 77.06 310 ILE A C 1
ATOM 2549 O O . ILE A 1 310 ? -2.391 1.468 6.164 1.00 77.06 310 ILE A O 1
ATOM 2553 N N . GLY A 1 311 ? -2.171 2.927 7.847 1.00 82.12 311 GLY A N 1
ATOM 2554 C CA . GLY A 1 311 ? -3.291 3.773 7.458 1.00 82.12 311 GLY A CA 1
ATOM 2555 C C . GLY A 1 311 ? -4.624 3.064 7.691 1.00 82.12 311 GLY A C 1
ATOM 2556 O O . GLY A 1 311 ? -4.851 2.485 8.750 1.00 82.12 311 GLY A O 1
ATOM 2557 N N . SER A 1 312 ? -5.505 3.110 6.706 1.00 78.88 312 SER A N 1
ATOM 2558 C CA . SER A 1 312 ? -6.829 2.498 6.699 1.00 78.88 312 SER A CA 1
ATOM 2559 C C . SER A 1 312 ? -6.821 1.052 6.192 1.00 78.88 312 SER A C 1
ATOM 2561 O O . SER A 1 312 ? -7.889 0.532 5.907 1.00 78.88 312 SER A O 1
ATOM 2563 N N . ALA A 1 313 ? -5.666 0.374 6.073 1.00 74.19 313 ALA A N 1
ATOM 2564 C CA . ALA A 1 313 ? -5.628 -1.010 5.568 1.00 74.19 313 ALA A CA 1
ATOM 2565 C C . ALA A 1 313 ? -6.515 -1.964 6.387 1.00 74.19 313 ALA A C 1
ATOM 2567 O O . ALA A 1 313 ? -7.167 -2.825 5.816 1.00 74.19 313 ALA A O 1
ATOM 2568 N N . LEU A 1 314 ? -6.582 -1.772 7.711 1.00 72.00 314 LEU A N 1
ATOM 2569 C CA . LEU A 1 314 ? -7.397 -2.593 8.620 1.00 72.00 314 LEU A CA 1
ATOM 2570 C C . LEU A 1 314 ? -8.906 -2.448 8.390 1.00 72.00 314 LEU A C 1
ATOM 2572 O O . LEU A 1 314 ? -9.688 -3.265 8.862 1.00 72.00 314 LEU A O 1
ATOM 2576 N N . PHE A 1 315 ? -9.322 -1.409 7.671 1.00 71.38 315 PHE A N 1
ATOM 2577 C CA . PHE A 1 315 ? -10.712 -1.231 7.278 1.00 71.38 315 PHE A CA 1
ATOM 2578 C C . PHE A 1 315 ? -11.133 -2.225 6.179 1.00 71.38 315 PHE A C 1
ATOM 2580 O O . PHE A 1 315 ? -12.317 -2.547 6.055 1.00 71.38 315 PHE A O 1
ATOM 2587 N N . PHE A 1 316 ? -10.167 -2.734 5.406 1.00 66.25 316 PHE A N 1
ATOM 2588 C CA . PHE A 1 316 ? -10.372 -3.685 4.319 1.00 66.25 316 PHE A CA 1
ATOM 2589 C C . PHE A 1 316 ? -10.236 -5.117 4.850 1.00 66.25 316 PHE A C 1
ATOM 2591 O O . PHE A 1 316 ? -9.151 -5.530 5.258 1.00 66.25 316 PHE A O 1
ATOM 2598 N N . ASN A 1 317 ? -11.325 -5.890 4.833 1.00 63.09 317 ASN A N 1
ATOM 2599 C CA . ASN A 1 317 ? -11.245 -7.330 5.065 1.00 63.09 317 ASN A CA 1
ATOM 2600 C C . ASN A 1 317 ? -10.911 -8.016 3.726 1.00 63.09 317 ASN A C 1
ATOM 2602 O O . ASN A 1 317 ? -11.602 -7.746 2.743 1.00 63.09 317 ASN A O 1
ATOM 2606 N N . PRO A 1 318 ? -9.905 -8.907 3.648 1.00 56.28 318 PRO A N 1
ATOM 2607 C CA . PRO A 1 318 ? -9.626 -9.683 2.438 1.00 56.28 318 PRO A CA 1
ATOM 2608 C C . PRO A 1 318 ? -10.851 -10.421 1.874 1.00 56.28 318 PRO A C 1
ATOM 2610 O O . PRO A 1 318 ? -10.959 -10.581 0.662 1.00 56.28 318 PRO A O 1
ATOM 2613 N N . ASN A 1 319 ? -11.803 -10.806 2.730 1.00 55.59 319 ASN A N 1
ATOM 2614 C CA . ASN A 1 319 ? -13.041 -11.469 2.314 1.00 55.59 319 ASN A CA 1
ATOM 2615 C C . ASN A 1 319 ? -14.037 -10.512 1.625 1.00 55.59 319 ASN A C 1
ATOM 2617 O O . ASN A 1 319 ? -14.810 -10.957 0.776 1.00 55.59 319 ASN A O 1
ATOM 2621 N N . ASP A 1 320 ? -13.976 -9.202 1.913 1.00 53.81 320 ASP A N 1
ATOM 2622 C CA . ASP A 1 320 ? -14.812 -8.171 1.267 1.00 53.81 320 ASP A CA 1
ATOM 2623 C C . ASP A 1 320 ? -14.430 -7.984 -0.215 1.00 53.81 320 ASP A C 1
ATOM 2625 O O . ASP A 1 320 ? -15.212 -7.455 -0.997 1.00 53.81 320 ASP A O 1
ATOM 2629 N N . ILE A 1 321 ? -13.238 -8.437 -0.628 1.00 52.38 321 ILE A N 1
ATOM 2630 C CA . ILE A 1 321 ? -12.751 -8.331 -2.013 1.00 52.38 321 ILE A CA 1
ATOM 2631 C C . ILE A 1 321 ? -13.577 -9.217 -2.957 1.00 52.38 321 ILE A C 1
ATOM 2633 O O . ILE A 1 321 ? -13.644 -8.935 -4.145 1.00 52.38 321 ILE A O 1
ATOM 2637 N N . SER A 1 322 ? -14.244 -10.256 -2.447 1.00 51.78 322 SER A N 1
ATOM 2638 C CA . SER A 1 322 ? -15.157 -11.081 -3.252 1.00 51.78 322 SER A CA 1
ATOM 2639 C C . SER A 1 322 ? -16.466 -10.363 -3.617 1.00 51.78 322 SER A C 1
ATOM 2641 O O . SER A 1 322 ? -17.129 -10.756 -4.574 1.00 51.78 322 SER A O 1
ATOM 2643 N N . ASP A 1 323 ? -16.814 -9.288 -2.899 1.00 59.25 323 ASP A N 1
ATOM 2644 C CA . ASP A 1 323 ? -18.041 -8.513 -3.083 1.00 59.25 323 ASP A CA 1
ATOM 2645 C C . ASP A 1 323 ? -17.704 -7.026 -3.280 1.00 59.25 323 ASP A C 1
ATOM 2647 O O . ASP A 1 323 ? -17.764 -6.189 -2.373 1.00 59.25 323 ASP A O 1
ATOM 2651 N N . TYR A 1 324 ? -17.303 -6.705 -4.511 1.00 59.25 324 TYR A N 1
ATOM 2652 C CA . TYR A 1 324 ? -16.823 -5.379 -4.902 1.00 59.25 324 TYR A CA 1
ATOM 2653 C C . TYR A 1 324 ? -17.814 -4.250 -4.597 1.00 59.25 324 TYR A C 1
ATOM 2655 O O . TYR A 1 324 ? -17.386 -3.147 -4.258 1.00 59.25 324 TYR A O 1
ATOM 2663 N N . ALA A 1 325 ? -19.120 -4.518 -4.689 1.00 58.47 325 ALA A N 1
ATOM 2664 C CA . ALA A 1 325 ? -20.162 -3.543 -4.388 1.00 58.47 325 ALA A CA 1
ATOM 2665 C C . ALA A 1 325 ? -20.148 -3.172 -2.899 1.00 58.47 325 ALA A C 1
ATOM 2667 O O . ALA A 1 325 ? -20.046 -1.991 -2.565 1.00 58.47 325 ALA A O 1
ATOM 2668 N N . LYS A 1 326 ? -20.116 -4.175 -2.008 1.00 65.00 326 LYS A N 1
ATOM 2669 C CA . LYS A 1 326 ? -19.991 -3.944 -0.561 1.00 65.00 326 LYS A CA 1
ATOM 2670 C C . LYS A 1 326 ? -18.719 -3.191 -0.208 1.00 65.00 326 LYS A C 1
ATOM 2672 O O . LYS A 1 326 ? -18.757 -2.291 0.629 1.00 65.00 326 LYS A O 1
ATOM 2677 N N . LEU A 1 327 ? -17.594 -3.544 -0.835 1.00 63.22 327 LEU A N 1
ATOM 2678 C CA . LEU A 1 327 ? -16.330 -2.865 -0.575 1.00 63.22 327 LEU A CA 1
ATOM 2679 C C . LEU A 1 327 ? -16.390 -1.395 -0.992 1.00 63.22 327 LEU A C 1
ATOM 2681 O O . LEU A 1 327 ? -15.980 -0.524 -0.225 1.00 63.22 327 LEU A O 1
ATOM 2685 N N . ILE A 1 328 ? -16.909 -1.119 -2.188 1.00 65.50 328 ILE A N 1
ATOM 2686 C CA . ILE A 1 328 ? -17.087 0.244 -2.678 1.00 65.50 328 ILE A CA 1
ATOM 2687 C C . ILE A 1 328 ? -17.986 1.014 -1.710 1.00 65.50 328 ILE A C 1
ATOM 2689 O O . ILE A 1 328 ? -17.537 2.028 -1.190 1.00 65.50 328 ILE A O 1
ATOM 2693 N N . ASP A 1 329 ? -19.172 0.510 -1.368 1.00 67.75 329 ASP A N 1
ATOM 2694 C CA . ASP A 1 329 ? -20.110 1.210 -0.482 1.00 67.75 329 ASP A CA 1
ATOM 2695 C C . ASP A 1 329 ? -19.536 1.485 0.907 1.00 67.75 329 ASP A C 1
ATOM 2697 O O . ASP A 1 329 ? -19.642 2.605 1.413 1.00 67.75 329 ASP A O 1
ATOM 2701 N N . LYS A 1 330 ? -18.822 0.513 1.476 1.00 68.75 330 LYS A N 1
ATOM 2702 C CA . LYS A 1 330 ? -18.113 0.654 2.751 1.00 68.75 330 LYS A CA 1
ATOM 2703 C C . LYS A 1 330 ? -17.045 1.753 2.697 1.00 68.75 330 LYS A C 1
ATOM 2705 O O . LYS A 1 330 ? -16.850 2.489 3.662 1.00 68.75 330 LYS A O 1
ATOM 2710 N N . VAL A 1 331 ? -16.353 1.885 1.569 1.00 67.62 331 VAL A N 1
ATOM 2711 C CA . VAL A 1 331 ? -15.274 2.860 1.356 1.00 67.62 331 VAL A CA 1
ATOM 2712 C C . VAL A 1 331 ? -15.806 4.248 0.973 1.00 67.62 331 VAL A C 1
ATOM 2714 O O . VAL A 1 331 ? -15.159 5.261 1.235 1.00 67.62 331 VAL A O 1
ATOM 2717 N N . SER A 1 332 ? -16.996 4.333 0.393 1.00 69.06 332 SER A N 1
ATOM 2718 C CA . SER A 1 332 ? -17.604 5.576 -0.090 1.00 69.06 332 SER A CA 1
ATOM 2719 C C . SER A 1 332 ? -18.874 5.953 0.670 1.00 69.06 332 SER A C 1
ATOM 2721 O O . SER A 1 332 ? -19.868 6.370 0.078 1.00 69.06 332 SER A O 1
ATOM 2723 N N . PHE A 1 333 ? -18.814 5.840 1.996 1.00 72.31 333 PHE A N 1
ATOM 2724 C CA . PHE A 1 333 ? -19.874 6.263 2.915 1.00 72.31 333 PHE A CA 1
ATOM 2725 C C . PHE A 1 333 ? -20.173 7.776 2.865 1.00 72.31 333 PHE A C 1
ATOM 2727 O O . PHE A 1 333 ? -21.181 8.225 3.399 1.00 72.31 333 PHE A O 1
ATOM 2734 N N . ALA A 1 334 ? -19.302 8.576 2.241 1.00 77.31 334 ALA A N 1
ATOM 2735 C CA . ALA A 1 334 ? -19.483 10.008 2.034 1.00 77.31 334 ALA A CA 1
ATOM 2736 C C . ALA A 1 334 ? -19.308 10.380 0.553 1.00 77.31 334 ALA A C 1
ATOM 2738 O O . ALA A 1 334 ? -18.684 9.663 -0.230 1.00 77.31 334 ALA A O 1
ATOM 2739 N N . THR A 1 335 ? -19.809 11.559 0.172 1.00 81.00 335 THR A N 1
ATOM 2740 C CA . THR A 1 335 ? -19.679 12.100 -1.196 1.00 81.00 335 THR A CA 1
ATOM 2741 C C . THR A 1 335 ? -18.223 12.326 -1.614 1.00 81.00 335 THR A C 1
ATOM 2743 O O . THR A 1 335 ? -17.899 12.292 -2.804 1.00 81.00 335 THR A O 1
ATOM 2746 N N . LYS A 1 336 ? -17.334 12.535 -0.639 1.00 85.94 336 LYS A N 1
ATOM 2747 C CA . LYS A 1 336 ? -15.878 12.574 -0.785 1.00 85.94 336 LYS A CA 1
ATOM 2748 C C . LYS A 1 336 ? -15.276 11.789 0.371 1.00 85.94 336 LYS A C 1
ATOM 2750 O O . LYS A 1 336 ? -15.477 12.178 1.517 1.00 85.94 336 LYS A O 1
ATOM 2755 N N . THR A 1 337 ? -14.491 10.763 0.074 1.00 84.69 337 THR A N 1
ATOM 2756 C CA . THR A 1 337 ? -13.775 9.982 1.085 1.00 84.69 337 THR A CA 1
ATOM 2757 C C . THR A 1 337 ? -12.282 9.990 0.804 1.00 84.69 337 THR A C 1
ATOM 2759 O O . THR A 1 337 ? -11.851 9.799 -0.333 1.00 84.69 337 THR A O 1
ATOM 2762 N N . LYS A 1 338 ? -11.469 10.186 1.843 1.00 88.44 338 LYS A N 1
ATOM 2763 C CA . LYS A 1 338 ? -10.016 10.011 1.768 1.00 88.44 338 LYS A CA 1
ATOM 2764 C C . LYS A 1 338 ? -9.600 8.670 2.355 1.00 88.44 338 LYS A C 1
ATOM 2766 O O . LYS A 1 338 ? -10.119 8.249 3.384 1.00 88.44 338 LYS A O 1
ATOM 2771 N N . LEU A 1 339 ? -8.623 8.037 1.720 1.00 83.00 339 LEU A N 1
ATOM 2772 C CA . LEU A 1 339 ? -8.051 6.766 2.140 1.00 83.00 339 LEU A CA 1
ATOM 2773 C C . LEU A 1 339 ? -6.537 6.860 2.062 1.00 83.00 339 LEU A C 1
ATOM 2775 O O . LEU A 1 339 ? -5.983 7.350 1.078 1.00 83.00 339 LEU A O 1
ATOM 2779 N N . SER A 1 340 ? -5.871 6.331 3.074 1.00 82.44 340 SER A N 1
ATOM 2780 C CA . SER A 1 340 ? -4.426 6.145 3.056 1.00 82.44 340 SER A CA 1
ATOM 2781 C C . SER A 1 340 ? -4.139 4.701 3.390 1.00 82.44 340 SER A C 1
ATOM 2783 O O . SER A 1 340 ? -4.550 4.245 4.445 1.00 82.44 340 SER A O 1
ATOM 2785 N N . VAL A 1 341 ? -3.436 3.976 2.532 1.00 76.50 341 VAL A N 1
ATOM 2786 C CA . VAL A 1 341 ? -3.020 2.600 2.797 1.00 76.50 341 VAL A CA 1
ATOM 2787 C C . VAL A 1 341 ? -1.528 2.497 2.511 1.00 76.50 341 VAL A C 1
ATOM 2789 O O . VAL A 1 341 ? -1.081 2.676 1.377 1.00 76.50 341 VAL A O 1
ATOM 2792 N N . PHE A 1 342 ? -0.733 2.266 3.556 1.00 77.19 342 PHE A N 1
ATOM 2793 C CA . PHE A 1 342 ? 0.726 2.399 3.504 1.00 77.19 342 PHE A CA 1
ATOM 2794 C C . PHE A 1 342 ? 1.171 3.749 2.910 1.00 77.19 342 PHE A C 1
ATOM 2796 O O . PHE A 1 342 ? 0.828 4.814 3.420 1.00 77.19 342 PHE A O 1
ATOM 2803 N N . LYS A 1 343 ? 1.949 3.719 1.820 1.00 75.38 343 LYS A N 1
ATOM 2804 C CA . LYS A 1 343 ? 2.409 4.912 1.097 1.00 75.38 343 LYS A CA 1
ATOM 2805 C C . LYS A 1 343 ? 1.338 5.480 0.153 1.00 75.38 343 LYS A C 1
ATOM 2807 O O . LYS A 1 343 ? 1.496 6.605 -0.321 1.00 75.38 343 LYS A O 1
ATOM 2812 N N . GLN A 1 344 ? 0.290 4.714 -0.144 1.00 79.38 344 GLN A N 1
ATOM 2813 C CA . GLN A 1 344 ? -0.699 5.062 -1.155 1.00 79.38 344 GLN A CA 1
ATOM 2814 C C . GLN A 1 344 ? -1.816 5.897 -0.556 1.00 79.38 344 GLN A C 1
ATOM 2816 O O . GLN A 1 344 ? -2.401 5.541 0.460 1.00 79.38 344 GLN A O 1
ATOM 2821 N N . ASN A 1 345 ? -2.119 7.008 -1.212 1.00 84.25 345 ASN A N 1
ATOM 2822 C CA . ASN A 1 345 ? -3.162 7.925 -0.797 1.00 84.25 345 ASN A CA 1
ATOM 2823 C C . ASN A 1 345 ? -4.168 8.071 -1.935 1.00 84.25 345 ASN A C 1
ATOM 2825 O O . ASN A 1 345 ? -3.779 8.364 -3.064 1.00 84.25 345 ASN A O 1
ATOM 2829 N N . VAL A 1 346 ? -5.446 7.858 -1.639 1.00 80.62 346 VAL A N 1
ATOM 2830 C CA . VAL A 1 346 ? -6.529 7.815 -2.622 1.00 80.62 346 VAL A CA 1
ATOM 2831 C C . VAL A 1 346 ? -7.666 8.715 -2.154 1.00 80.62 346 VAL A C 1
ATOM 2833 O O . VAL A 1 346 ? -8.001 8.760 -0.970 1.00 80.62 346 VAL A O 1
ATOM 2836 N N . LEU A 1 347 ? -8.257 9.443 -3.098 1.00 85.38 347 LEU A N 1
ATOM 2837 C CA . LEU A 1 347 ? -9.510 10.162 -2.900 1.00 85.38 347 LEU A CA 1
ATOM 2838 C C . LEU A 1 347 ? -10.591 9.468 -3.715 1.00 85.38 347 LEU A C 1
ATOM 2840 O O . LEU A 1 347 ? -10.447 9.299 -4.923 1.00 85.38 347 LEU A O 1
ATOM 2844 N N . VAL A 1 348 ? -11.666 9.088 -3.043 1.00 82.81 348 VAL A N 1
ATOM 2845 C CA . VAL A 1 348 ? -12.872 8.544 -3.657 1.00 82.81 348 VAL A CA 1
ATOM 2846 C C . VAL A 1 348 ? -13.899 9.664 -3.703 1.00 82.81 348 VAL A C 1
ATOM 2848 O O . VAL A 1 348 ? -14.201 10.276 -2.681 1.00 82.81 348 VAL A O 1
ATOM 2851 N N . ILE A 1 349 ? -14.396 9.981 -4.896 1.00 85.25 349 ILE A N 1
ATOM 2852 C CA . ILE A 1 349 ? -15.269 11.133 -5.128 1.00 85.25 349 ILE A CA 1
ATOM 2853 C C . ILE A 1 349 ? -16.523 10.634 -5.834 1.00 85.25 349 ILE A C 1
ATOM 2855 O O . ILE A 1 349 ? -16.442 10.090 -6.931 1.00 85.25 349 ILE A O 1
ATOM 2859 N N . ARG A 1 350 ? -17.671 10.821 -5.182 1.00 80.25 350 ARG A N 1
ATOM 2860 C CA . ARG A 1 350 ? -19.009 10.487 -5.688 1.00 80.25 350 ARG A CA 1
ATOM 2861 C C . ARG A 1 350 ? -19.853 11.720 -6.004 1.00 80.25 350 ARG A C 1
ATOM 2863 O O . ARG A 1 350 ? -20.864 11.596 -6.679 1.00 80.25 350 ARG A O 1
ATOM 2870 N N . GLU A 1 351 ? -19.460 12.904 -5.532 1.00 84.69 351 GLU A N 1
ATOM 2871 C CA . GLU A 1 351 ? -20.191 14.143 -5.821 1.00 84.69 351 GLU A CA 1
ATOM 2872 C C . GLU A 1 351 ? -20.161 14.459 -7.333 1.00 84.69 351 GLU A C 1
ATOM 2874 O O . GLU A 1 351 ? -19.076 14.749 -7.852 1.00 84.69 351 GLU A O 1
ATOM 2879 N N . PRO A 1 352 ? -21.310 14.476 -8.042 1.00 87.06 352 PRO A N 1
ATOM 2880 C CA . PRO A 1 352 ? -21.337 14.634 -9.500 1.00 87.06 352 PRO A CA 1
ATOM 2881 C C . PRO A 1 352 ? -20.648 15.913 -9.990 1.00 87.06 352 PRO A C 1
ATOM 2883 O O . PRO A 1 352 ? -19.878 15.880 -10.949 1.00 87.06 352 PRO A O 1
ATOM 2886 N N . SER A 1 353 ? -20.850 17.029 -9.280 1.00 88.88 353 SER A N 1
ATOM 2887 C CA . SER A 1 353 ? -20.235 18.324 -9.600 1.00 88.88 353 SER A CA 1
ATOM 2888 C C . SER A 1 353 ? -18.699 18.274 -9.519 1.00 88.88 353 SER A C 1
ATOM 2890 O O . SER A 1 353 ? -17.998 18.867 -10.343 1.00 88.88 353 SER A O 1
ATOM 2892 N N . ALA A 1 354 ? -18.154 17.541 -8.542 1.00 86.94 354 ALA A N 1
ATOM 2893 C CA . ALA A 1 354 ? -16.721 17.376 -8.346 1.00 86.94 354 ALA A CA 1
ATOM 2894 C C . ALA A 1 354 ? -16.135 16.399 -9.370 1.00 86.94 354 ALA A C 1
ATOM 2896 O O . ALA A 1 354 ? -15.074 16.673 -9.929 1.00 86.94 354 ALA A O 1
ATOM 2897 N N . VAL A 1 355 ? -16.843 15.302 -9.658 1.00 89.31 355 VAL A N 1
ATOM 2898 C CA . VAL A 1 355 ? -16.467 14.339 -10.701 1.00 89.31 355 VAL A CA 1
ATOM 2899 C C . VAL A 1 355 ? -16.385 15.030 -12.060 1.00 89.31 355 VAL A C 1
ATOM 2901 O O . VAL A 1 355 ? -15.361 14.915 -12.729 1.00 89.31 355 VAL A O 1
ATOM 2904 N N . GLN A 1 356 ? -17.397 15.817 -12.440 1.00 91.81 356 GLN A N 1
ATOM 2905 C CA . GLN A 1 356 ? -17.395 16.566 -13.699 1.00 91.81 356 GLN A CA 1
ATOM 2906 C C . GLN A 1 356 ? -16.183 17.500 -13.798 1.00 91.81 356 GLN A C 1
ATOM 2908 O O . GLN A 1 356 ? -15.485 17.496 -14.813 1.00 91.81 356 GLN A O 1
ATOM 2913 N N . LYS A 1 357 ? -15.900 18.273 -12.739 1.00 91.19 357 LYS A N 1
ATOM 2914 C CA . LYS A 1 357 ? -14.744 19.182 -12.694 1.00 91.19 357 LYS A CA 1
ATOM 2915 C C . LYS A 1 357 ? -13.420 18.439 -12.848 1.00 91.19 357 LYS A C 1
ATOM 2917 O O . LYS A 1 357 ? -12.557 18.908 -13.580 1.00 91.19 357 LYS A O 1
ATOM 2922 N N . ILE A 1 358 ? -13.258 17.297 -12.182 1.00 89.62 358 ILE A N 1
ATOM 2923 C CA . ILE A 1 358 ? -12.026 16.502 -12.240 1.00 89.62 358 ILE A CA 1
ATOM 2924 C C . ILE A 1 358 ? -11.851 15.884 -13.624 1.00 89.62 358 ILE A C 1
ATOM 2926 O O . ILE A 1 358 ? -10.815 16.092 -14.243 1.00 89.62 358 ILE A O 1
ATOM 2930 N N . LEU A 1 359 ? -12.870 15.193 -14.139 1.00 88.75 359 LEU A N 1
ATOM 2931 C CA . LEU A 1 359 ? -12.791 14.503 -15.430 1.00 88.75 359 LEU A CA 1
ATOM 2932 C C . LEU A 1 359 ? -12.646 15.462 -16.621 1.00 88.75 359 LEU A C 1
ATOM 2934 O O . LEU A 1 359 ? -12.122 15.066 -17.658 1.00 88.75 359 LEU A O 1
ATOM 2938 N N . SER A 1 360 ? -13.071 16.721 -16.480 1.00 90.56 360 SER A N 1
ATOM 2939 C CA . SER A 1 360 ? -12.940 17.736 -17.537 1.00 90.56 360 SER A CA 1
ATOM 2940 C C . SER A 1 360 ? -11.620 18.514 -17.477 1.00 90.56 360 SER A C 1
ATOM 2942 O O . SER A 1 360 ? -11.279 19.221 -18.425 1.00 90.56 360 SER A O 1
ATOM 2944 N N . HIS A 1 361 ? -10.874 18.436 -16.372 1.00 91.81 361 HIS A N 1
ATOM 2945 C CA . HIS A 1 361 ? -9.689 19.261 -16.160 1.00 91.81 361 HIS A CA 1
ATOM 2946 C C . HIS A 1 361 ? -8.416 18.543 -16.628 1.00 91.81 361 HIS A C 1
ATOM 2948 O O . HIS A 1 361 ? -8.089 17.454 -16.163 1.00 91.81 361 HIS A O 1
ATOM 2954 N N . HIS A 1 362 ? -7.636 19.200 -17.492 1.00 88.75 362 HIS A N 1
ATOM 2955 C CA . HIS A 1 362 ? -6.444 18.640 -18.149 1.00 88.75 362 HIS A CA 1
ATOM 2956 C C . HIS A 1 362 ? -5.400 18.035 -17.192 1.00 88.75 362 HIS A C 1
ATOM 2958 O O . HIS A 1 362 ? -4.751 17.051 -17.534 1.00 88.75 362 HIS A O 1
ATOM 2964 N N . ALA A 1 363 ? -5.266 18.579 -15.977 1.00 86.75 363 ALA A N 1
ATOM 2965 C CA . ALA A 1 363 ? -4.381 18.032 -14.940 1.00 86.75 363 ALA A CA 1
ATOM 2966 C C . ALA A 1 363 ? -4.741 16.605 -14.466 1.00 86.75 363 ALA A C 1
ATOM 2968 O O . ALA A 1 363 ? -3.922 15.970 -13.808 1.00 86.75 363 ALA A O 1
ATOM 2969 N N . PHE A 1 364 ? -5.941 16.105 -14.780 1.00 85.44 364 PHE A N 1
ATOM 2970 C CA . PHE A 1 364 ? -6.441 14.788 -14.367 1.00 85.44 364 PHE A CA 1
ATOM 2971 C C . PHE A 1 364 ? -6.796 13.878 -15.552 1.00 85.44 364 PHE A C 1
ATOM 2973 O O . PHE A 1 364 ? -7.472 12.871 -15.367 1.00 85.44 364 PHE A O 1
ATOM 2980 N N . PHE A 1 365 ? -6.348 14.206 -16.770 1.00 87.62 365 PHE A N 1
ATOM 2981 C CA . PHE A 1 365 ? -6.521 13.311 -17.921 1.00 87.62 365 PHE A CA 1
ATOM 2982 C C . PHE A 1 365 ? -5.678 12.041 -17.819 1.00 87.62 365 PHE A C 1
ATOM 2984 O O . PHE A 1 365 ? -5.972 11.053 -18.492 1.00 87.62 365 PHE A O 1
ATOM 2991 N N . GLU A 1 366 ? -4.629 12.067 -16.996 1.00 88.81 366 GLU A N 1
ATOM 2992 C CA . GLU A 1 366 ? -3.783 10.905 -16.791 1.00 88.81 366 GLU A CA 1
ATOM 2993 C C . GLU A 1 366 ? -4.459 9.860 -15.901 1.00 88.81 366 GLU A C 1
ATOM 2995 O O . GLU A 1 366 ? -5.090 10.186 -14.891 1.00 88.81 366 GLU A O 1
ATOM 3000 N N . LYS A 1 367 ? -4.300 8.586 -16.267 1.00 85.25 367 LYS A N 1
ATOM 3001 C CA . LYS A 1 367 ? -4.877 7.482 -15.499 1.00 85.25 367 LYS A CA 1
ATOM 3002 C C . LYS A 1 367 ? -4.125 7.281 -14.179 1.00 85.25 367 LYS A C 1
ATOM 3004 O O . LYS A 1 367 ? -2.906 7.461 -14.122 1.00 85.25 367 LYS A O 1
ATOM 3009 N N . PRO A 1 368 ? -4.817 6.852 -13.108 1.00 83.25 368 PRO A N 1
ATOM 3010 C CA . PRO A 1 368 ? -4.151 6.426 -11.887 1.00 83.25 368 PRO A CA 1
ATOM 3011 C C . PRO A 1 368 ? -3.145 5.306 -12.169 1.00 83.25 368 PRO A C 1
ATOM 3013 O O . PRO A 1 368 ? -3.385 4.428 -12.998 1.00 83.25 368 PRO A O 1
ATOM 3016 N N . TRP A 1 369 ? -2.033 5.306 -11.438 1.00 83.00 369 TRP A N 1
ATOM 3017 C CA . TRP A 1 369 ? -0.942 4.349 -11.629 1.00 83.00 369 TRP A CA 1
ATOM 3018 C C . TRP A 1 369 ? -1.384 2.883 -11.481 1.00 83.00 369 TRP A C 1
ATOM 3020 O O . TRP A 1 369 ? -0.735 2.007 -12.029 1.00 83.00 369 TRP A O 1
ATOM 3030 N N . GLN A 1 370 ? -2.496 2.601 -10.797 1.00 81.38 370 GLN A N 1
ATOM 3031 C CA . GLN A 1 370 ? -3.052 1.253 -10.654 1.00 81.38 370 GLN A CA 1
ATOM 3032 C C . GLN A 1 370 ? -3.467 0.623 -11.994 1.00 81.38 370 GLN A C 1
ATOM 3034 O O . GLN A 1 370 ? -3.566 -0.597 -12.091 1.00 81.38 370 GLN A O 1
ATOM 3039 N N . PHE A 1 371 ? -3.675 1.422 -13.046 1.00 81.81 371 PHE A N 1
ATOM 3040 C CA . PHE A 1 371 ? -3.945 0.899 -14.388 1.00 81.81 371 PHE A CA 1
ATOM 3041 C C . PHE A 1 371 ? -2.737 0.166 -15.003 1.00 81.81 371 PHE A C 1
ATOM 3043 O O . PHE A 1 371 ? -2.909 -0.582 -15.965 1.00 81.81 371 PHE A O 1
ATOM 3050 N N . THR A 1 372 ? -1.533 0.279 -14.426 1.00 83.44 372 THR A N 1
ATOM 3051 C CA . THR A 1 372 ? -0.381 -0.545 -14.837 1.00 83.44 372 THR A CA 1
ATOM 3052 C C . THR A 1 372 ? -0.559 -2.024 -14.498 1.00 83.44 372 THR A C 1
ATOM 3054 O O . THR A 1 372 ? 0.063 -2.871 -15.133 1.00 83.44 372 THR A O 1
ATOM 3057 N N . PHE A 1 373 ? -1.442 -2.368 -13.553 1.00 83.38 373 PHE A N 1
ATOM 3058 C CA . PHE A 1 373 ? -1.703 -3.756 -13.161 1.00 83.38 373 PHE A CA 1
ATOM 3059 C C . PHE A 1 373 ? -2.326 -4.606 -14.271 1.00 83.38 373 PHE A C 1
ATOM 3061 O O . PHE A 1 373 ? -2.210 -5.828 -14.225 1.00 83.38 373 PHE A O 1
ATOM 3068 N N . PHE A 1 374 ? -2.947 -3.973 -15.271 1.00 80.44 374 PHE A N 1
ATOM 3069 C CA . PHE A 1 374 ? -3.509 -4.660 -16.436 1.00 80.44 374 PHE A CA 1
ATOM 3070 C C . PHE A 1 374 ? -2.434 -5.155 -17.415 1.00 80.44 374 PHE A C 1
ATOM 3072 O O . PHE A 1 374 ? -2.752 -5.961 -18.280 1.00 80.44 374 PHE A O 1
ATOM 3079 N N . ASN A 1 375 ? -1.179 -4.704 -17.272 1.00 83.19 375 ASN A N 1
ATOM 3080 C CA . ASN A 1 375 ? -0.037 -5.100 -18.106 1.00 83.19 375 ASN A CA 1
ATOM 3081 C C . ASN A 1 375 ? -0.270 -4.916 -19.625 1.00 83.19 375 ASN A C 1
ATOM 3083 O O . ASN A 1 375 ? 0.141 -5.741 -20.433 1.00 83.19 375 ASN A O 1
ATOM 3087 N N . LEU A 1 376 ? -0.962 -3.832 -19.995 1.00 86.75 376 LEU A N 1
ATOM 3088 C CA . LEU A 1 376 ? -1.301 -3.458 -21.375 1.00 86.75 376 LEU A CA 1
ATOM 3089 C C . LEU A 1 376 ? -0.912 -1.981 -21.619 1.00 86.75 376 LEU A C 1
ATOM 3091 O O . LEU A 1 376 ? -1.786 -1.106 -21.585 1.00 86.75 376 LEU A O 1
ATOM 3095 N N . PRO A 1 377 ? 0.384 -1.646 -21.758 1.00 88.06 377 PRO A N 1
ATOM 3096 C CA . PRO A 1 377 ? 0.860 -0.263 -21.897 1.00 88.06 377 PRO A CA 1
ATOM 3097 C C . PRO A 1 377 ? 0.294 0.502 -23.109 1.00 88.06 377 PRO A C 1
ATOM 3099 O O . PRO A 1 377 ? 0.170 1.726 -23.045 1.00 88.06 377 PRO A O 1
ATOM 3102 N N . TYR A 1 378 ? -0.081 -0.195 -24.181 1.00 90.19 378 TYR A N 1
ATOM 3103 C CA . TYR A 1 378 ? -0.673 0.355 -25.402 1.00 90.19 378 TYR A CA 1
ATOM 3104 C C . TYR A 1 378 ? -2.195 0.170 -25.483 1.00 90.19 378 TYR A C 1
ATOM 3106 O O . TYR A 1 378 ? -2.829 0.735 -26.373 1.00 90.19 378 TYR A O 1
ATOM 3114 N N . GLY A 1 379 ? -2.804 -0.597 -24.576 1.00 88.06 379 GLY A N 1
ATOM 3115 C CA . GLY A 1 379 ? -4.240 -0.887 -24.597 1.00 88.06 379 GLY A CA 1
ATOM 3116 C C . GLY A 1 379 ? -5.124 0.344 -24.357 1.00 88.06 379 GLY A C 1
ATOM 3117 O O . GLY A 1 379 ? -4.882 1.129 -23.443 1.00 88.06 379 GLY A O 1
ATOM 3118 N N . LEU A 1 380 ? -6.204 0.506 -25.127 1.00 87.00 380 LEU A N 1
ATOM 3119 C CA . LEU A 1 380 ? -7.109 1.665 -25.065 1.00 87.00 380 LEU A CA 1
ATOM 3120 C C . LEU A 1 380 ? -7.648 1.982 -23.652 1.00 87.00 380 LEU A C 1
ATOM 3122 O O . LEU A 1 380 ? -7.842 3.146 -23.294 1.00 87.00 380 LEU A O 1
ATOM 3126 N N . PHE A 1 381 ? -7.893 0.959 -22.837 1.00 82.81 381 PHE A N 1
ATOM 3127 C CA . PHE A 1 381 ? -8.396 1.080 -21.468 1.00 82.81 381 PHE A CA 1
ATOM 3128 C C . PHE A 1 381 ? -7.294 1.444 -20.459 1.00 82.81 381 PHE A C 1
ATOM 3130 O O . PHE A 1 381 ? -7.540 2.229 -19.547 1.00 82.81 381 PHE A O 1
ATOM 3137 N N . SER A 1 382 ? -6.071 0.945 -20.636 1.00 87.62 382 SER A N 1
ATOM 3138 C CA . SER A 1 382 ? -4.975 1.003 -19.651 1.00 87.62 382 SER A CA 1
ATOM 3139 C C . SER A 1 382 ? -3.860 1.996 -19.982 1.00 87.62 382 SER A C 1
ATOM 3141 O O . SER A 1 382 ? -3.196 2.472 -19.067 1.00 87.62 382 SER A O 1
ATOM 3143 N N . ALA A 1 383 ? -3.681 2.359 -21.254 1.00 90.31 383 ALA A N 1
ATOM 3144 C CA . ALA A 1 383 ? -2.610 3.239 -21.711 1.00 90.31 383 ALA A CA 1
ATOM 3145 C C . ALA A 1 383 ? -2.667 4.626 -21.054 1.00 90.31 383 ALA A C 1
ATOM 3147 O O . ALA A 1 383 ? -3.744 5.217 -20.899 1.00 90.31 383 ALA A O 1
ATOM 3148 N N . PHE A 1 384 ? -1.498 5.170 -20.720 1.00 91.31 384 PHE A N 1
ATOM 3149 C CA . PHE A 1 384 ? -1.361 6.537 -20.217 1.00 91.31 384 PHE A CA 1
ATOM 3150 C C . PHE A 1 384 ? -1.653 7.573 -21.307 1.00 91.31 384 PHE A C 1
ATOM 3152 O O . PHE A 1 384 ? -1.545 7.288 -22.502 1.00 91.31 384 PHE A O 1
ATOM 3159 N N . TYR A 1 385 ? -2.019 8.788 -20.908 1.00 90.88 385 TYR A N 1
ATOM 3160 C CA . TYR A 1 385 ? -2.558 9.831 -21.780 1.00 90.88 385 TYR A CA 1
ATOM 3161 C C . TYR A 1 385 ? -1.727 10.115 -23.052 1.00 90.88 385 TYR A C 1
ATOM 3163 O O . TYR A 1 385 ? -2.338 10.202 -24.124 1.00 90.88 385 TYR A O 1
ATOM 3171 N N . PRO A 1 386 ? -0.377 10.201 -23.011 1.00 91.12 386 PRO A N 1
ATOM 3172 C CA . PRO A 1 386 ? 0.436 10.444 -24.209 1.00 91.12 386 PRO A CA 1
ATOM 3173 C C . PRO A 1 386 ? 0.303 9.357 -25.284 1.00 91.12 386 PRO A C 1
ATOM 3175 O O . PRO A 1 386 ? 0.317 9.669 -26.471 1.00 91.12 386 PRO A O 1
ATOM 3178 N N . VAL A 1 387 ? 0.134 8.099 -24.866 1.00 91.56 387 VAL A N 1
ATOM 3179 C CA . VAL A 1 387 ? -0.039 6.934 -25.751 1.00 91.56 387 VAL A CA 1
ATOM 3180 C C . VAL A 1 387 ? -1.510 6.765 -26.129 1.00 91.56 387 VAL A C 1
ATOM 3182 O O . VAL A 1 387 ? -1.853 6.521 -27.282 1.00 91.56 387 VAL A O 1
ATOM 3185 N N . TRP A 1 388 ? -2.407 6.963 -25.166 1.00 92.50 388 TRP A N 1
ATOM 3186 C CA . TRP A 1 388 ? -3.846 6.810 -25.334 1.00 92.50 388 TRP A CA 1
ATOM 3187 C C . TRP A 1 388 ? -4.447 7.807 -26.330 1.00 92.50 388 TRP A C 1
ATOM 3189 O O . TRP A 1 388 ? -5.289 7.428 -27.142 1.00 92.50 388 TRP A O 1
ATOM 3199 N N . LYS A 1 389 ? -4.039 9.083 -26.287 1.00 92.19 389 LYS A N 1
ATOM 3200 C CA . LYS A 1 389 ? -4.665 10.148 -27.088 1.00 92.19 389 LYS A CA 1
ATOM 3201 C C . LYS A 1 389 ? -4.563 9.898 -28.607 1.00 92.19 389 LYS A C 1
ATOM 3203 O O . LYS A 1 389 ? -5.600 10.003 -29.269 1.00 92.19 389 LYS A O 1
ATOM 3208 N N . PRO A 1 390 ? -3.390 9.561 -29.184 1.00 91.25 390 PRO A N 1
ATOM 3209 C CA . PRO A 1 390 ? -3.283 9.182 -30.595 1.00 91.25 390 PRO A CA 1
ATOM 3210 C C . PRO A 1 390 ? -4.159 7.981 -30.967 1.00 91.25 390 PRO A C 1
ATOM 3212 O O . PRO A 1 390 ? -4.908 8.049 -31.939 1.00 91.25 390 PRO A O 1
ATOM 3215 N N . ILE A 1 391 ? -4.132 6.920 -30.154 1.00 89.62 391 ILE A N 1
ATOM 3216 C CA . ILE A 1 391 ? -4.915 5.695 -30.377 1.00 89.62 391 ILE A CA 1
ATOM 3217 C C . ILE A 1 391 ? -6.416 5.999 -30.360 1.00 89.62 391 ILE A C 1
ATOM 3219 O O . ILE A 1 391 ? -7.160 5.577 -31.248 1.00 89.62 391 ILE A O 1
ATOM 3223 N N . ARG A 1 392 ? -6.882 6.790 -29.386 1.00 89.00 392 ARG A N 1
ATOM 3224 C CA . ARG A 1 392 ? -8.291 7.181 -29.276 1.00 89.00 392 ARG A CA 1
ATOM 3225 C C . ARG A 1 392 ? -8.748 8.022 -30.465 1.00 89.00 392 ARG A C 1
ATOM 3227 O O . ARG A 1 392 ? -9.862 7.841 -30.947 1.00 89.00 392 ARG A O 1
ATOM 3234 N N . LYS A 1 393 ? -7.891 8.920 -30.960 1.00 89.94 393 LYS A N 1
ATOM 3235 C CA . LYS A 1 393 ? -8.189 9.741 -32.141 1.00 89.94 393 LYS A CA 1
ATOM 3236 C C . LYS A 1 393 ? -8.438 8.878 -33.383 1.00 89.94 393 LYS A C 1
ATOM 3238 O O . LYS A 1 393 ? -9.349 9.188 -34.140 1.00 89.94 393 LYS A O 1
ATOM 3243 N N . VAL A 1 394 ? -7.658 7.812 -33.558 1.00 87.00 394 VAL A N 1
ATOM 3244 C CA . VAL A 1 394 ? -7.759 6.880 -34.696 1.00 87.00 394 VAL A CA 1
ATOM 3245 C C . VAL A 1 394 ? -8.940 5.918 -34.553 1.00 87.00 394 VAL A C 1
ATOM 3247 O O . VAL A 1 394 ? -9.598 5.607 -35.532 1.00 87.00 394 VAL A O 1
ATOM 3250 N N . THR A 1 395 ? -9.256 5.478 -33.335 1.00 84.38 395 THR 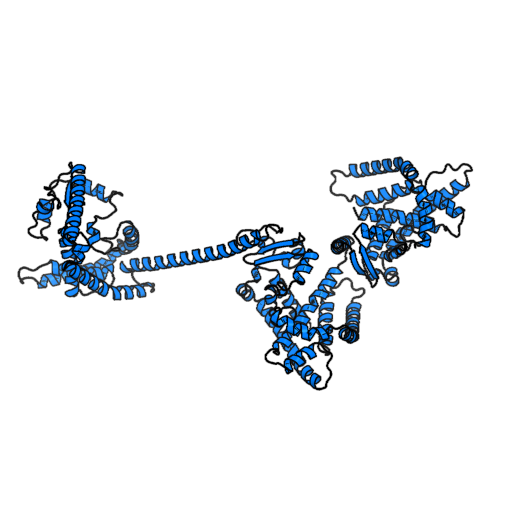A N 1
ATOM 3251 C CA . THR A 1 395 ? -10.326 4.489 -33.095 1.00 84.38 395 THR A CA 1
ATOM 3252 C C . THR A 1 395 ? -11.729 5.094 -32.976 1.00 84.38 395 THR A C 1
ATOM 3254 O O . THR A 1 395 ? -12.713 4.397 -33.213 1.00 84.38 395 THR A O 1
ATOM 3257 N N . ASN A 1 396 ? -11.862 6.381 -32.634 1.00 85.44 396 ASN A N 1
ATOM 3258 C CA . ASN A 1 396 ? -13.165 7.045 -32.477 1.00 85.44 396 ASN A CA 1
ATOM 3259 C C . ASN A 1 396 ? -14.087 6.972 -33.721 1.00 85.44 396 ASN A C 1
ATOM 3261 O O . ASN A 1 396 ? -15.278 6.722 -33.529 1.00 85.44 396 ASN A O 1
ATOM 3265 N N . PRO A 1 397 ? -13.611 7.171 -34.971 1.00 83.12 397 PRO A N 1
ATOM 3266 C CA . PRO A 1 397 ? -14.455 7.066 -36.169 1.00 83.12 397 PRO A CA 1
ATOM 3267 C C . PRO A 1 397 ? -15.152 5.707 -36.322 1.00 83.12 397 PRO A C 1
ATOM 3269 O O . PRO A 1 397 ? -16.321 5.657 -36.714 1.00 83.12 397 PRO A O 1
ATOM 3272 N N . ALA A 1 398 ? -14.487 4.619 -35.918 1.00 76.19 398 ALA A N 1
ATOM 3273 C CA . ALA A 1 398 ? -15.038 3.262 -35.943 1.00 76.19 398 ALA A CA 1
ATOM 3274 C C . ALA A 1 398 ? -16.167 3.027 -34.917 1.00 76.19 398 ALA A C 1
ATOM 3276 O O . ALA A 1 398 ? -16.824 1.991 -34.939 1.00 76.19 398 ALA A O 1
ATOM 3277 N N . MET A 1 399 ? -16.409 3.997 -34.030 1.00 78.06 399 MET A N 1
ATOM 3278 C CA . MET A 1 399 ? -17.495 4.012 -33.043 1.00 78.06 399 MET A CA 1
ATOM 3279 C C . MET A 1 399 ? -18.528 5.114 -33.342 1.00 78.06 399 MET A C 1
ATOM 3281 O O . MET A 1 399 ? -19.300 5.514 -32.470 1.00 78.06 399 MET A O 1
ATOM 3285 N N . SER A 1 400 ? -18.533 5.643 -34.569 1.00 82.88 400 SER A N 1
ATOM 3286 C CA . SER A 1 400 ? -19.521 6.618 -35.033 1.00 82.88 400 SER A CA 1
ATOM 3287 C C . SER A 1 400 ? -20.923 6.008 -35.145 1.00 82.88 400 SER A C 1
ATOM 3289 O O . SER A 1 400 ? -21.102 4.794 -35.245 1.00 82.88 400 SER A O 1
ATOM 3291 N N . GLN A 1 401 ? -21.950 6.859 -35.171 1.00 80.00 401 GLN A N 1
ATOM 3292 C CA . GLN A 1 401 ? -23.340 6.409 -35.296 1.00 80.00 401 GLN A CA 1
ATOM 3293 C C . GLN A 1 401 ? -23.584 5.586 -36.575 1.00 80.00 401 GLN A C 1
ATOM 3295 O O . GLN A 1 401 ? -24.387 4.655 -36.556 1.00 80.00 401 GLN A O 1
ATOM 3300 N N . SER A 1 402 ? -22.900 5.907 -37.678 1.00 79.88 402 SER A N 1
ATOM 3301 C CA . SER A 1 402 ? -22.960 5.129 -38.921 1.00 79.88 402 SER A CA 1
ATOM 3302 C C . SER A 1 402 ? -22.313 3.753 -38.761 1.00 79.88 402 SER A C 1
ATOM 3304 O O . SER A 1 402 ? -22.925 2.758 -39.136 1.00 79.88 402 SER A O 1
ATOM 3306 N N . ALA A 1 403 ? -21.134 3.676 -38.136 1.00 78.81 403 ALA A N 1
ATOM 3307 C CA . ALA A 1 403 ? -20.463 2.405 -37.865 1.00 78.81 403 ALA A CA 1
ATOM 3308 C C . ALA A 1 403 ? -21.319 1.486 -36.975 1.00 78.81 403 ALA A C 1
ATOM 3310 O O . ALA A 1 403 ? -21.501 0.314 -37.295 1.00 78.81 403 ALA A O 1
ATOM 3311 N N . VAL A 1 404 ? -21.939 2.024 -35.917 1.00 82.12 404 VAL A N 1
ATOM 3312 C CA . VAL A 1 404 ? -22.834 1.249 -35.037 1.00 82.12 404 VAL A CA 1
ATOM 3313 C C . VAL A 1 404 ? -24.063 0.728 -35.790 1.00 82.12 404 VAL A C 1
ATOM 3315 O O . VAL A 1 404 ? -24.452 -0.421 -35.590 1.00 82.12 404 VAL A O 1
ATOM 3318 N N . LYS A 1 405 ? -24.658 1.522 -36.694 1.00 82.62 405 LYS A N 1
ATOM 3319 C CA . LYS A 1 405 ? -25.770 1.054 -37.545 1.00 82.62 405 LYS A CA 1
ATOM 3320 C C . LYS A 1 405 ? -25.361 -0.143 -38.407 1.00 82.62 405 LYS A C 1
ATOM 3322 O O . LYS A 1 405 ? -26.136 -1.087 -38.523 1.00 82.62 405 LYS A O 1
ATOM 3327 N N . ASN A 1 406 ? -24.139 -0.136 -38.937 1.00 80.31 406 ASN A N 1
ATOM 3328 C CA . ASN A 1 406 ? -23.605 -1.242 -39.734 1.00 80.31 406 ASN A CA 1
ATOM 3329 C C . ASN A 1 406 ? -23.339 -2.511 -38.899 1.00 80.31 406 ASN A C 1
ATOM 3331 O O . ASN A 1 406 ? -23.330 -3.606 -39.450 1.00 80.31 406 ASN A O 1
ATOM 3335 N N . MET A 1 407 ? -23.164 -2.387 -37.577 1.00 81.94 407 MET A N 1
ATOM 3336 C CA . MET A 1 407 ? -22.979 -3.519 -36.656 1.00 81.94 407 MET A CA 1
ATOM 3337 C C . MET A 1 407 ? -24.298 -4.186 -36.224 1.00 81.94 407 MET A C 1
ATOM 3339 O O . MET A 1 407 ? -24.272 -5.327 -35.761 1.00 81.94 407 MET A O 1
ATOM 3343 N N . LEU A 1 408 ? -25.452 -3.518 -36.387 1.00 82.56 408 LEU A N 1
ATOM 3344 C CA . LEU A 1 408 ? -26.763 -4.031 -35.951 1.00 82.56 408 LEU A CA 1
ATOM 3345 C C . LEU A 1 408 ? -27.099 -5.440 -36.473 1.00 82.56 408 LEU A C 1
ATOM 3347 O O . LEU A 1 408 ? -27.582 -6.244 -35.675 1.00 82.56 408 LEU A O 1
ATOM 3351 N N . PRO A 1 409 ? -26.834 -5.799 -37.748 1.00 84.81 409 PRO A N 1
ATOM 3352 C CA . PRO A 1 409 ? -27.096 -7.155 -38.228 1.00 84.81 409 PRO A CA 1
ATOM 3353 C C . PRO A 1 409 ? -26.307 -8.218 -37.454 1.00 84.81 409 PRO A C 1
ATOM 3355 O O . PRO A 1 409 ? -26.843 -9.280 -37.139 1.00 84.81 409 PRO A O 1
ATOM 3358 N N . VAL A 1 410 ? -25.053 -7.917 -37.098 1.00 84.94 410 VAL A N 1
ATOM 3359 C CA . VAL A 1 410 ? -24.201 -8.812 -36.304 1.00 84.94 410 VAL A CA 1
ATOM 3360 C C . VAL A 1 410 ? -24.731 -8.921 -34.874 1.00 84.94 410 VAL A C 1
ATOM 3362 O O . VAL A 1 410 ? -24.812 -10.025 -34.341 1.00 84.94 410 VAL A O 1
ATOM 3365 N N . PHE A 1 411 ? -25.162 -7.810 -34.267 1.00 82.94 411 PHE A N 1
ATOM 3366 C CA . PHE A 1 411 ? -25.778 -7.827 -32.936 1.00 82.94 411 PHE A CA 1
ATOM 3367 C C . PHE A 1 411 ? -27.032 -8.706 -32.904 1.00 82.94 411 PHE A C 1
ATOM 3369 O O . PHE A 1 411 ? -27.123 -9.598 -32.064 1.00 82.94 411 PHE A O 1
ATOM 3376 N N . ASN A 1 412 ? -27.960 -8.513 -33.847 1.00 84.25 412 ASN A N 1
ATOM 3377 C CA . ASN A 1 412 ? -29.199 -9.292 -33.916 1.00 84.25 412 ASN A CA 1
ATOM 3378 C C . ASN A 1 412 ? -28.908 -10.787 -34.080 1.00 84.25 412 ASN A C 1
ATOM 3380 O O . ASN A 1 412 ? -29.414 -11.599 -33.314 1.00 84.25 412 ASN A O 1
ATOM 3384 N N . LYS A 1 413 ? -27.994 -11.143 -34.989 1.00 87.38 413 LYS A N 1
ATOM 3385 C CA . LYS A 1 413 ? -27.562 -12.530 -35.202 1.00 87.38 413 LYS A CA 1
ATOM 3386 C C . LYS A 1 413 ? -27.032 -13.193 -33.924 1.00 87.38 413 LYS A C 1
ATOM 3388 O O . LYS A 1 413 ? -27.343 -14.355 -33.657 1.00 87.38 413 LYS A O 1
ATOM 3393 N N . HIS A 1 414 ? -26.204 -12.495 -33.144 1.00 82.44 414 HIS A N 1
ATOM 3394 C CA . HIS A 1 414 ? -25.676 -13.032 -31.883 1.00 82.44 414 HIS A CA 1
ATOM 3395 C C . HIS A 1 414 ? -26.745 -13.095 -30.787 1.00 82.44 414 HIS A C 1
ATOM 3397 O O . HIS A 1 414 ? -26.757 -14.053 -30.012 1.00 82.44 414 HIS A O 1
ATOM 3403 N N . ILE A 1 415 ? -27.670 -12.131 -30.748 1.00 81.19 415 ILE A N 1
ATOM 3404 C CA . ILE A 1 415 ? -28.805 -12.125 -29.813 1.00 81.19 415 ILE A CA 1
ATOM 3405 C C . ILE A 1 415 ? -29.734 -13.306 -30.100 1.00 81.19 415 ILE A C 1
ATOM 3407 O O . ILE A 1 415 ? -30.076 -14.034 -29.173 1.00 81.19 415 ILE A O 1
ATOM 3411 N N . ASP A 1 416 ? -30.068 -13.570 -31.364 1.00 84.12 416 ASP A N 1
ATOM 3412 C CA . ASP A 1 416 ? -30.913 -14.704 -31.750 1.00 84.12 416 ASP A CA 1
ATOM 3413 C C . ASP A 1 416 ? -30.296 -16.035 -31.292 1.00 84.12 416 ASP A C 1
ATOM 3415 O O . ASP A 1 416 ? -30.965 -16.877 -30.687 1.00 84.12 416 ASP A O 1
ATOM 3419 N N . ARG A 1 417 ? -28.978 -16.205 -31.483 1.00 84.12 417 ARG A N 1
ATOM 3420 C CA . ARG A 1 417 ? -28.233 -17.379 -30.991 1.00 84.12 417 ARG A CA 1
ATOM 3421 C C . ARG A 1 417 ? -28.268 -17.492 -29.465 1.00 84.12 417 ARG A C 1
ATOM 3423 O O . ARG A 1 417 ? -28.410 -18.600 -28.941 1.00 84.12 417 ARG A O 1
ATOM 3430 N N . LEU A 1 418 ? -28.127 -16.375 -28.749 1.00 83.69 418 LEU A N 1
ATOM 3431 C CA . LEU A 1 418 ? -28.217 -16.336 -27.289 1.00 83.69 418 LEU A CA 1
ATOM 3432 C C . LEU A 1 418 ? -29.625 -16.727 -26.814 1.00 83.69 418 LEU A C 1
ATOM 3434 O O . LEU A 1 418 ? -29.747 -17.569 -25.925 1.00 83.69 418 LEU A O 1
ATOM 3438 N N . CYS A 1 419 ? -30.673 -16.185 -27.438 1.00 82.75 419 CYS A N 1
ATOM 3439 C CA . CYS A 1 419 ? -32.070 -16.502 -27.144 1.00 82.75 419 CYS A CA 1
ATOM 3440 C C . CYS A 1 419 ? -32.375 -17.988 -27.349 1.00 82.75 419 CYS A C 1
ATOM 3442 O O . CYS A 1 419 ? -33.009 -18.594 -26.488 1.00 82.75 419 CYS A O 1
ATOM 3444 N N . VAL A 1 420 ? -31.873 -18.604 -28.425 1.00 86.19 420 VAL A N 1
ATOM 3445 C CA . VAL A 1 420 ? -32.022 -20.051 -28.656 1.00 86.19 420 VAL A CA 1
ATOM 3446 C C . VAL A 1 420 ? -31.354 -20.864 -27.542 1.00 86.19 420 VAL A C 1
ATOM 3448 O O . VAL A 1 420 ? -31.974 -21.782 -27.008 1.00 86.19 420 VAL A O 1
ATOM 3451 N N . LYS A 1 421 ? -30.118 -20.523 -27.148 1.00 83.31 421 LYS A N 1
ATOM 3452 C CA . LYS A 1 421 ? -29.388 -21.228 -26.073 1.00 83.31 421 LYS A CA 1
ATOM 3453 C C . LYS A 1 421 ? -30.073 -21.081 -24.712 1.00 83.31 421 LYS A C 1
ATOM 3455 O O . LYS A 1 421 ? -30.197 -22.058 -23.981 1.00 83.31 421 LYS A O 1
ATOM 3460 N N . ILE A 1 422 ? -30.540 -19.879 -24.380 1.00 80.88 422 ILE A N 1
ATOM 3461 C CA . ILE A 1 422 ? -31.269 -19.597 -23.134 1.00 80.88 422 ILE A CA 1
ATOM 3462 C C . ILE A 1 422 ? -32.646 -20.279 -23.135 1.00 80.88 422 ILE A C 1
ATOM 3464 O O . ILE A 1 422 ? -33.057 -20.834 -22.117 1.00 80.88 422 ILE A O 1
ATOM 3468 N N . GLY A 1 423 ? -33.335 -20.304 -24.279 1.00 79.75 423 GLY A N 1
ATOM 3469 C CA . GLY A 1 423 ? -34.655 -20.919 -24.443 1.00 79.75 423 GLY A CA 1
ATOM 3470 C C . GLY A 1 423 ? -34.696 -22.411 -24.095 1.00 79.75 423 GLY A C 1
ATOM 3471 O O . GLY A 1 423 ? -35.725 -22.909 -23.647 1.00 79.75 423 GLY A O 1
ATOM 3472 N N . GLN A 1 424 ? -33.566 -23.118 -24.205 1.00 84.44 424 GLN A N 1
ATOM 3473 C CA . GLN A 1 424 ? -33.440 -24.532 -23.817 1.00 84.44 424 GLN A CA 1
ATOM 3474 C C . GLN A 1 424 ? -33.646 -24.784 -22.312 1.00 84.44 424 GLN A C 1
ATOM 3476 O O . GLN A 1 424 ? -33.874 -25.927 -21.910 1.00 84.44 424 GLN A O 1
ATOM 3481 N N . HIS A 1 425 ? -33.574 -23.739 -21.483 1.00 79.88 425 HIS A N 1
ATOM 3482 C CA . HIS A 1 425 ? -33.724 -23.820 -20.026 1.00 79.88 425 HIS A CA 1
ATOM 3483 C C . HIS A 1 425 ? -35.120 -23.428 -19.526 1.00 79.88 425 HIS A C 1
ATOM 3485 O O . HIS A 1 425 ? -35.386 -23.486 -18.325 1.00 79.88 425 HIS A O 1
ATOM 3491 N N . VAL A 1 426 ? -36.043 -23.062 -20.423 1.00 79.88 426 VAL A N 1
ATOM 3492 C CA . VAL A 1 426 ? -37.422 -22.714 -20.052 1.00 79.88 426 VAL A CA 1
ATOM 3493 C C . VAL A 1 426 ? -38.105 -23.913 -19.382 1.00 79.88 426 VAL A C 1
ATOM 3495 O O . VAL A 1 426 ? -38.088 -25.028 -19.899 1.00 79.88 426 VAL A O 1
ATOM 3498 N N . GLY A 1 427 ? -38.695 -23.683 -18.205 1.00 77.00 427 GLY A N 1
ATOM 3499 C CA . GLY A 1 427 ? -39.380 -24.715 -17.416 1.00 77.00 427 GLY A CA 1
ATOM 3500 C C . GLY A 1 427 ? -38.464 -25.632 -16.592 1.00 77.00 427 GLY A C 1
ATOM 3501 O O . GLY A 1 427 ? -38.973 -26.526 -15.924 1.00 77.00 427 GLY A O 1
ATOM 3502 N N . ARG A 1 428 ? -37.137 -25.418 -16.596 1.00 78.88 428 ARG A N 1
ATOM 3503 C CA . ARG A 1 428 ? -36.152 -26.275 -15.898 1.00 78.88 428 ARG A CA 1
ATOM 3504 C C . ARG A 1 428 ? -35.635 -25.711 -14.565 1.00 78.88 428 ARG A C 1
ATOM 3506 O O . ARG A 1 428 ? -34.666 -26.229 -14.021 1.00 78.88 428 ARG A O 1
ATOM 3513 N N . GLY A 1 429 ? -36.286 -24.680 -14.023 1.00 74.81 429 GLY A N 1
ATOM 3514 C CA . GLY A 1 429 ? -35.871 -24.008 -12.785 1.00 74.81 429 GLY A CA 1
ATOM 3515 C C . GLY A 1 429 ? -34.868 -22.871 -13.013 1.00 74.81 429 GLY A C 1
ATOM 3516 O O . GLY A 1 429 ? -34.743 -22.356 -14.124 1.00 74.81 429 GLY A O 1
ATOM 3517 N N . SER A 1 430 ? -34.191 -22.431 -11.948 1.00 73.00 430 SER A N 1
ATOM 3518 C CA . SER A 1 430 ? -33.184 -21.365 -12.016 1.00 73.00 430 SER A CA 1
ATOM 3519 C C . SER A 1 430 ? -31.845 -21.889 -12.542 1.00 73.00 430 SER A C 1
ATOM 3521 O O . SER A 1 430 ? -31.425 -23.001 -12.227 1.00 73.00 430 SER A O 1
ATOM 3523 N N . PHE A 1 431 ? -31.152 -21.075 -13.337 1.00 76.62 431 PHE A N 1
ATOM 3524 C CA . PHE A 1 431 ? -29.826 -21.393 -13.867 1.00 76.62 431 PHE A CA 1
ATOM 3525 C C . PHE A 1 431 ? -28.973 -20.124 -13.993 1.00 76.62 431 PHE A C 1
ATOM 3527 O O . PHE A 1 431 ? -29.496 -19.009 -14.012 1.00 76.62 431 PHE A O 1
ATOM 3534 N N . ASP A 1 432 ? -27.653 -20.297 -14.061 1.00 71.38 432 ASP A N 1
ATOM 3535 C CA . ASP A 1 432 ? -26.703 -19.192 -14.204 1.00 71.38 432 ASP A CA 1
ATOM 3536 C C . ASP A 1 432 ? -26.581 -18.738 -15.671 1.00 71.38 432 ASP A C 1
ATOM 3538 O O . ASP A 1 432 ? -26.155 -19.495 -16.548 1.00 71.38 432 ASP A O 1
ATOM 3542 N N . ILE A 1 433 ? -26.939 -17.477 -15.927 1.00 76.06 433 ILE A N 1
ATOM 3543 C CA . ILE A 1 433 ? -26.857 -16.843 -17.248 1.00 76.06 433 ILE A CA 1
ATOM 3544 C C . ILE A 1 433 ? -25.491 -16.200 -17.524 1.00 76.06 433 ILE A C 1
ATOM 3546 O O . ILE A 1 433 ? -25.182 -15.942 -18.688 1.00 76.06 433 ILE A O 1
ATOM 3550 N N . GLU A 1 434 ? -24.662 -15.943 -16.502 1.00 72.69 434 GLU A N 1
ATOM 3551 C CA . GLU A 1 434 ? -23.420 -15.162 -16.632 1.00 72.69 434 GLU A CA 1
ATOM 3552 C C . GLU A 1 434 ? -22.506 -15.764 -17.703 1.00 72.69 434 GLU A C 1
ATOM 3554 O O . GLU A 1 434 ? -22.015 -15.072 -18.598 1.00 72.69 434 GLU A O 1
ATOM 3559 N N . ASN A 1 435 ? -22.356 -17.086 -17.670 1.00 75.38 435 ASN A N 1
ATOM 3560 C CA . ASN A 1 435 ? -21.534 -17.830 -18.614 1.00 75.38 435 ASN A CA 1
ATOM 3561 C C . ASN A 1 435 ? -21.993 -17.689 -20.078 1.00 75.38 435 ASN A C 1
ATOM 3563 O O . ASN A 1 435 ? -21.150 -17.628 -20.976 1.00 75.38 435 ASN A O 1
ATOM 3567 N N . TYR A 1 436 ? -23.302 -17.590 -20.329 1.00 79.06 436 TYR A N 1
ATOM 3568 C CA . TYR A 1 436 ? -23.850 -17.405 -21.676 1.00 79.06 436 TYR A CA 1
ATOM 3569 C C . TYR A 1 436 ? -23.589 -15.991 -22.196 1.00 79.06 436 TYR A C 1
ATOM 3571 O O . TYR A 1 436 ? -23.182 -15.828 -23.346 1.00 79.06 436 TYR A O 1
ATOM 3579 N N . PHE A 1 437 ? -23.755 -14.981 -21.340 1.00 78.31 437 PHE A N 1
ATOM 3580 C CA . PHE A 1 437 ? -23.525 -13.582 -21.698 1.00 78.31 437 PHE A CA 1
ATOM 3581 C C . PHE A 1 437 ? -22.047 -13.255 -21.915 1.00 78.31 437 PHE A C 1
ATOM 3583 O O . PHE A 1 437 ? -21.731 -12.508 -22.838 1.00 78.31 437 PHE A O 1
ATOM 3590 N N . VAL A 1 438 ? -21.131 -13.827 -21.124 1.00 76.81 438 VAL A N 1
ATOM 3591 C CA . VAL A 1 438 ? -19.682 -13.645 -21.335 1.00 76.81 438 VAL A CA 1
ATOM 3592 C C . VAL A 1 438 ? -19.267 -14.194 -22.700 1.00 76.81 438 VAL A C 1
ATOM 3594 O O . VAL A 1 438 ? -18.583 -13.501 -23.452 1.00 76.81 438 VAL A O 1
ATOM 3597 N N . LYS A 1 439 ? -19.721 -15.407 -23.046 1.00 81.06 439 LYS A N 1
ATOM 3598 C CA . LYS A 1 439 ? -19.452 -16.019 -24.354 1.00 81.06 439 LYS A CA 1
ATOM 3599 C C . LYS A 1 439 ? -20.043 -15.182 -25.493 1.00 81.06 439 LYS A C 1
ATOM 3601 O O . LYS A 1 439 ? -19.309 -14.799 -26.397 1.00 81.06 439 LYS A O 1
ATOM 3606 N N . PHE A 1 440 ? -21.322 -14.822 -25.392 1.00 83.88 440 PHE A N 1
ATOM 3607 C CA . PHE A 1 440 ? -22.008 -13.945 -26.347 1.00 83.88 440 PHE A CA 1
ATOM 3608 C C . PHE A 1 440 ? -21.273 -12.614 -26.563 1.00 83.88 440 PHE A C 1
ATOM 3610 O O . PHE A 1 440 ? -21.043 -12.215 -27.700 1.00 83.88 440 PHE A O 1
ATOM 3617 N N . GLY A 1 441 ? -20.856 -11.946 -25.484 1.00 81.31 441 GLY A N 1
ATOM 3618 C CA . GLY A 1 441 ? -20.167 -10.663 -25.569 1.00 81.31 441 GLY A CA 1
ATOM 3619 C C . GLY A 1 441 ? -18.832 -10.762 -26.305 1.00 81.31 441 GLY A C 1
ATOM 3620 O O . GLY A 1 441 ? -18.546 -9.916 -27.150 1.00 81.31 441 GLY A O 1
ATOM 3621 N N . ILE A 1 442 ? -18.028 -11.789 -26.000 1.00 81.06 442 ILE A N 1
ATOM 3622 C CA . ILE A 1 442 ? -16.733 -12.022 -26.660 1.00 81.06 442 ILE A CA 1
ATOM 3623 C C . ILE A 1 442 ? -16.939 -12.277 -28.159 1.00 81.06 442 ILE A C 1
ATOM 3625 O O . ILE A 1 442 ? -16.274 -11.646 -28.978 1.00 81.06 442 ILE A O 1
ATOM 3629 N N . GLU A 1 443 ? -17.867 -13.167 -28.517 1.00 85.06 443 GLU A N 1
ATOM 3630 C CA . GLU A 1 443 ? -18.151 -13.538 -29.912 1.00 85.06 443 GLU A CA 1
ATOM 3631 C C . GLU A 1 443 ? -18.682 -12.347 -30.721 1.00 85.06 443 GLU A C 1
ATOM 3633 O O . GLU A 1 443 ? -18.187 -12.070 -31.816 1.00 85.06 443 GLU A O 1
ATOM 3638 N N . GLN A 1 444 ? -19.627 -11.589 -30.154 1.00 84.94 444 GLN A N 1
ATOM 3639 C CA . GLN A 1 444 ? -20.200 -10.414 -30.804 1.00 84.94 444 GLN A CA 1
ATOM 3640 C C . GLN A 1 444 ? -19.141 -9.346 -31.077 1.00 84.94 444 GLN A C 1
ATOM 3642 O O . GLN A 1 444 ? -19.088 -8.805 -32.179 1.00 84.94 444 GLN A O 1
ATOM 3647 N N . ILE A 1 445 ? -18.305 -9.022 -30.087 1.00 81.81 445 ILE A N 1
ATOM 3648 C CA . ILE A 1 445 ? -17.303 -7.960 -30.221 1.00 81.81 445 ILE A CA 1
ATOM 3649 C C . ILE A 1 445 ? -16.174 -8.345 -31.166 1.00 81.81 445 ILE A C 1
ATOM 3651 O O . ILE A 1 445 ? -15.690 -7.503 -31.922 1.00 81.81 445 ILE A O 1
ATOM 3655 N N . PHE A 1 446 ? -15.790 -9.616 -31.169 1.00 82.12 446 PHE A N 1
ATOM 3656 C CA . PHE A 1 446 ? -14.830 -10.107 -32.139 1.00 82.12 446 PHE A CA 1
ATOM 3657 C C . PHE A 1 446 ? -15.366 -9.947 -33.569 1.00 82.12 446 PHE A C 1
ATOM 3659 O O . PHE A 1 446 ? -14.693 -9.354 -34.414 1.00 82.12 446 PHE A O 1
ATOM 3666 N N . GLU A 1 447 ? -16.600 -10.391 -33.834 1.00 84.06 447 GLU A N 1
ATOM 3667 C CA . GLU A 1 447 ? -17.194 -10.293 -35.172 1.00 84.06 447 GLU A CA 1
ATOM 3668 C C . GLU A 1 447 ? -17.426 -8.835 -35.595 1.00 84.06 447 GLU A C 1
ATOM 3670 O O . GLU A 1 447 ? -17.214 -8.500 -36.756 1.00 84.06 447 GLU A O 1
ATOM 3675 N N . THR A 1 448 ? -17.770 -7.928 -34.675 1.00 82.12 448 THR A N 1
ATOM 3676 C CA . THR A 1 448 ? -17.994 -6.512 -35.022 1.00 82.12 448 THR A CA 1
ATOM 3677 C C . THR A 1 448 ? -16.712 -5.714 -35.235 1.00 82.12 448 THR A C 1
ATOM 3679 O O . THR A 1 448 ? -16.721 -4.752 -36.001 1.00 82.12 448 THR A O 1
ATOM 3682 N N . MET A 1 449 ? -15.603 -6.085 -34.587 1.00 77.81 449 MET A N 1
ATOM 3683 C CA . MET A 1 449 ? -14.328 -5.361 -34.715 1.00 77.81 449 MET A CA 1
ATOM 3684 C C . MET A 1 449 ? -13.441 -5.886 -35.833 1.00 77.81 449 MET A C 1
ATOM 3686 O O . MET A 1 449 ? -12.647 -5.121 -36.380 1.00 77.81 449 MET A O 1
ATOM 3690 N N . VAL A 1 450 ? -13.566 -7.174 -36.148 1.00 75.56 450 VAL A N 1
ATOM 3691 C CA . VAL A 1 450 ? -12.694 -7.883 -37.090 1.00 75.56 450 VAL A CA 1
ATOM 3692 C C . VAL A 1 450 ? -13.446 -8.327 -38.343 1.00 75.56 450 VAL A C 1
ATOM 3694 O O . VAL A 1 450 ? -12.844 -8.475 -39.401 1.00 75.56 450 VAL A O 1
ATOM 3697 N N . GLY A 1 451 ? -14.762 -8.531 -38.260 1.00 75.06 451 GLY A N 1
ATOM 3698 C CA . GLY A 1 451 ? -15.567 -9.017 -39.383 1.00 75.06 451 GLY A CA 1
ATOM 3699 C C . GLY A 1 451 ? -15.468 -10.527 -39.602 1.00 75.06 451 GLY A C 1
ATOM 3700 O O . GLY A 1 451 ? -15.976 -11.021 -40.603 1.00 75.06 451 GLY A O 1
ATOM 3701 N N . HIS A 1 452 ? -14.835 -11.258 -38.680 1.00 76.31 452 HIS A N 1
ATOM 3702 C CA . HIS A 1 452 ? -14.722 -12.714 -38.722 1.00 76.31 452 HIS A CA 1
ATOM 3703 C C . HIS A 1 452 ? -15.593 -13.359 -37.652 1.00 76.31 452 HIS A C 1
ATOM 3705 O O . HIS A 1 452 ? -15.617 -12.919 -36.502 1.00 76.31 452 HIS A O 1
ATOM 3711 N N . GLN A 1 453 ? -16.287 -14.435 -38.030 1.00 77.75 453 GLN A N 1
ATOM 3712 C CA . GLN A 1 453 ? -16.999 -15.256 -37.060 1.00 77.75 453 GLN A CA 1
ATOM 3713 C C . GLN A 1 453 ? -15.988 -15.939 -36.149 1.00 77.75 453 GLN A C 1
ATOM 3715 O O . GLN A 1 453 ? -15.057 -16.596 -36.612 1.00 77.75 453 GLN A O 1
ATOM 3720 N N . PHE A 1 454 ? -16.207 -15.792 -34.853 1.00 80.94 454 PHE A N 1
ATOM 3721 C CA . PHE A 1 454 ? -15.370 -16.379 -33.830 1.00 80.94 454 PHE A CA 1
ATOM 3722 C C . PHE A 1 454 ? -16.245 -17.140 -32.850 1.00 80.94 454 PHE A C 1
ATOM 3724 O O . PHE A 1 454 ? -17.260 -16.618 -32.391 1.00 80.94 454 PHE A O 1
ATOM 3731 N N . GLU A 1 455 ? -15.850 -18.371 -32.540 1.00 83.00 455 GLU A N 1
ATOM 3732 C CA . GLU A 1 455 ? -16.508 -19.183 -31.525 1.00 83.00 455 GLU A CA 1
ATOM 3733 C C . GLU A 1 455 ? -15.608 -19.282 -30.295 1.00 83.00 455 GLU A C 1
ATOM 3735 O O . GLU A 1 455 ? -14.489 -19.802 -30.344 1.00 83.00 455 GLU A O 1
ATOM 3740 N N . CYS A 1 456 ? -16.091 -18.772 -29.163 1.00 82.44 456 CYS A N 1
ATOM 3741 C CA . CYS A 1 456 ? -15.306 -18.758 -27.940 1.00 82.44 456 CYS A CA 1
ATOM 3742 C C . CYS A 1 456 ? -15.316 -20.153 -27.295 1.00 82.44 456 CYS A C 1
ATOM 3744 O O . CYS A 1 456 ? -16.369 -20.686 -26.921 1.00 82.44 456 CYS A O 1
ATOM 3746 N N . SER A 1 457 ? -14.133 -20.753 -27.140 1.00 83.56 457 SER A N 1
ATOM 3747 C CA . SER A 1 457 ? -13.981 -22.032 -26.441 1.00 83.56 457 SER A CA 1
ATOM 3748 C C . SER A 1 457 ? -14.109 -21.867 -24.924 1.00 83.56 457 SER A C 1
ATOM 3750 O O . SER A 1 457 ? -13.775 -20.821 -24.362 1.00 83.56 457 SER A O 1
ATOM 3752 N N . GLU A 1 458 ? -14.522 -22.931 -24.232 1.00 82.19 458 GLU A N 1
ATOM 3753 C CA . GLU A 1 458 ? -14.644 -22.919 -22.767 1.00 82.19 458 GLU A CA 1
ATOM 3754 C C . GLU A 1 458 ? -13.314 -22.586 -22.077 1.00 82.19 458 GLU A C 1
ATOM 3756 O O . GLU A 1 458 ? -13.273 -21.757 -21.170 1.00 82.19 458 GLU A O 1
ATOM 3761 N N . LYS A 1 459 ? -12.199 -23.156 -22.557 1.00 80.56 459 LYS A N 1
ATOM 3762 C CA . LYS A 1 459 ? -10.854 -22.863 -22.037 1.00 80.56 459 LYS A CA 1
ATOM 3763 C C . LYS A 1 459 ? -10.533 -21.369 -22.107 1.00 80.56 459 LYS A C 1
ATOM 3765 O O . LYS A 1 459 ? -9.964 -20.816 -21.170 1.00 80.56 459 LYS A O 1
ATOM 3770 N N . MET A 1 460 ? -10.901 -20.720 -23.209 1.00 76.00 460 MET A N 1
ATOM 3771 C CA . MET A 1 460 ? -10.640 -19.302 -23.411 1.00 76.00 460 MET A CA 1
ATOM 3772 C C . MET A 1 460 ? -11.516 -18.440 -22.507 1.00 76.00 460 MET A C 1
ATOM 3774 O O . MET A 1 460 ? -11.001 -17.550 -21.837 1.00 76.00 460 MET A O 1
ATOM 3778 N N . LYS A 1 461 ? -12.813 -18.754 -22.424 1.00 80.12 461 LYS A N 1
ATOM 3779 C CA . LYS A 1 461 ? -13.752 -18.108 -21.500 1.00 80.12 461 LYS A CA 1
ATOM 3780 C C . LYS A 1 461 ? -13.219 -18.122 -20.064 1.00 80.12 461 LYS A C 1
ATOM 3782 O O . LYS A 1 461 ? -13.166 -17.072 -19.425 1.00 80.12 461 LYS A O 1
ATOM 3787 N N . PHE A 1 462 ? -12.777 -19.285 -19.578 1.00 78.75 462 PHE A N 1
ATOM 3788 C CA . PHE A 1 462 ? -12.225 -19.412 -18.227 1.00 78.75 462 PHE A CA 1
ATOM 3789 C C . PHE A 1 462 ? -10.913 -18.643 -18.053 1.00 78.75 462 PHE A C 1
ATOM 3791 O O . PHE A 1 462 ? -10.752 -17.968 -17.040 1.00 78.75 462 PHE A O 1
ATOM 3798 N N . ALA A 1 463 ? -10.011 -18.671 -19.041 1.00 77.44 463 ALA A N 1
ATOM 3799 C CA . ALA A 1 463 ? -8.773 -17.892 -18.996 1.00 77.44 463 ALA A CA 1
ATOM 3800 C C . ALA A 1 463 ? -9.055 -16.380 -18.895 1.00 77.44 463 ALA A C 1
ATOM 3802 O O . ALA A 1 463 ? -8.518 -15.705 -18.018 1.00 77.44 463 ALA A O 1
ATOM 3803 N N . PHE A 1 464 ? -9.973 -15.853 -19.716 1.00 75.00 464 PHE A N 1
ATOM 3804 C CA . PHE A 1 464 ? -10.425 -14.459 -19.628 1.00 75.00 464 PHE A CA 1
ATOM 3805 C C . PHE A 1 464 ? -11.008 -14.121 -18.256 1.00 75.00 464 PHE A C 1
ATOM 3807 O O . PHE A 1 464 ? -10.699 -13.073 -17.684 1.00 75.00 464 PHE A O 1
ATOM 3814 N N . GLN A 1 465 ? -11.884 -14.986 -17.738 1.00 74.81 465 GLN A N 1
ATOM 3815 C CA . GLN A 1 465 ? -12.522 -14.772 -16.446 1.00 74.81 465 GLN A CA 1
ATOM 3816 C C . GLN A 1 465 ? -11.493 -14.752 -15.313 1.00 74.81 465 GLN A C 1
ATOM 3818 O O . GLN A 1 465 ? -11.571 -13.845 -14.486 1.00 74.81 465 GLN A O 1
ATOM 3823 N N . ASP A 1 466 ? -10.541 -15.688 -15.295 1.00 76.94 466 ASP A N 1
ATOM 3824 C CA . ASP A 1 466 ? -9.497 -15.787 -14.267 1.00 76.94 466 ASP A CA 1
ATOM 3825 C C . ASP A 1 466 ? -8.540 -14.587 -14.317 1.00 76.94 466 ASP A C 1
ATOM 3827 O O . ASP A 1 466 ? -8.290 -13.955 -13.291 1.00 76.94 466 ASP A O 1
ATOM 3831 N N . ALA A 1 467 ? -8.080 -14.188 -15.510 1.00 75.94 467 ALA A N 1
ATOM 3832 C CA . ALA A 1 467 ? -7.203 -13.027 -15.665 1.00 75.94 467 ALA A CA 1
ATOM 3833 C C . ALA A 1 467 ? -7.870 -11.726 -15.204 1.00 75.94 467 ALA A C 1
ATOM 3835 O O . ALA A 1 467 ? -7.260 -10.948 -14.471 1.00 75.94 467 ALA A O 1
ATOM 3836 N N . LEU A 1 468 ? -9.136 -11.505 -15.575 1.00 73.44 468 LEU A N 1
ATOM 3837 C CA . LEU A 1 468 ? -9.890 -10.339 -15.117 1.00 73.44 468 LEU A CA 1
ATOM 3838 C C . LEU A 1 468 ? -10.062 -10.343 -13.598 1.00 73.44 468 LEU A C 1
ATOM 3840 O O . LEU A 1 468 ? -9.796 -9.328 -12.960 1.00 73.44 468 LEU A O 1
ATOM 3844 N N . THR A 1 469 ? -10.439 -11.476 -13.007 1.00 74.81 469 THR A N 1
ATOM 3845 C CA . THR A 1 469 ? -10.566 -11.602 -11.549 1.00 74.81 469 THR A CA 1
ATOM 3846 C C . THR A 1 469 ? -9.238 -11.312 -10.849 1.00 74.81 469 THR A C 1
ATOM 3848 O O . THR A 1 469 ? -9.208 -10.529 -9.902 1.00 74.81 469 THR A O 1
ATOM 3851 N N . ALA A 1 470 ? -8.123 -11.854 -11.349 1.00 76.44 470 ALA A N 1
ATOM 3852 C CA . ALA A 1 470 ? -6.792 -11.617 -10.794 1.00 76.44 470 ALA A CA 1
ATOM 3853 C C . ALA A 1 470 ? -6.348 -10.145 -10.904 1.00 76.44 470 ALA A C 1
ATOM 3855 O O . ALA A 1 470 ? -5.711 -9.625 -9.982 1.00 76.44 470 ALA A O 1
ATOM 3856 N N . MET A 1 471 ? -6.697 -9.461 -12.001 1.00 75.56 471 MET A N 1
ATOM 3857 C CA . MET A 1 471 ? -6.435 -8.029 -12.188 1.00 75.56 471 MET A CA 1
ATOM 3858 C C . MET A 1 471 ? -7.257 -7.167 -11.219 1.00 75.56 471 MET A C 1
ATOM 3860 O O . MET A 1 471 ? -6.701 -6.263 -10.594 1.00 75.56 471 MET A O 1
ATOM 3864 N N . ILE A 1 472 ? -8.555 -7.449 -11.041 1.00 72.19 472 ILE A N 1
ATOM 3865 C CA . ILE A 1 472 ? -9.406 -6.704 -10.093 1.00 72.19 472 ILE A CA 1
ATOM 3866 C C . ILE A 1 472 ? -8.965 -6.963 -8.654 1.00 72.19 472 ILE A C 1
ATOM 3868 O O . ILE A 1 472 ? -8.873 -6.036 -7.850 1.00 72.19 472 ILE A O 1
ATOM 3872 N N . GLU A 1 473 ? -8.671 -8.218 -8.315 1.00 74.38 473 GLU A N 1
ATOM 3873 C CA . GLU A 1 473 ? -8.186 -8.571 -6.986 1.00 74.38 473 GLU A CA 1
ATOM 3874 C C . GLU A 1 473 ? -6.918 -7.779 -6.659 1.00 74.38 473 GLU A C 1
ATOM 3876 O O . GLU A 1 473 ? -6.799 -7.219 -5.571 1.00 74.38 473 GLU A O 1
ATOM 3881 N N . ARG A 1 474 ? -6.005 -7.645 -7.629 1.00 78.38 474 ARG A N 1
ATOM 3882 C CA . ARG A 1 474 ? -4.817 -6.806 -7.481 1.00 78.38 474 ARG A CA 1
ATOM 3883 C C . ARG A 1 474 ? -5.158 -5.327 -7.330 1.00 78.38 474 ARG A C 1
ATOM 3885 O O . ARG A 1 474 ? -4.536 -4.674 -6.503 1.00 78.38 474 ARG A O 1
ATOM 3892 N N . LEU A 1 475 ? -6.125 -4.806 -8.089 1.00 72.12 475 LEU A N 1
ATOM 3893 C CA . LEU A 1 475 ? -6.578 -3.411 -8.010 1.00 72.12 475 LEU A CA 1
ATOM 3894 C C . LEU A 1 475 ? -7.159 -3.054 -6.635 1.00 72.12 475 LEU A C 1
ATOM 3896 O O . LEU A 1 475 ? -7.042 -1.910 -6.205 1.00 72.12 475 LEU A O 1
ATOM 3900 N N . LEU A 1 476 ? -7.779 -4.011 -5.947 1.00 66.94 476 LEU A N 1
ATOM 3901 C CA . LEU A 1 476 ? -8.474 -3.764 -4.681 1.00 66.94 476 LEU A CA 1
ATOM 3902 C C . LEU A 1 476 ? -7.691 -4.226 -3.452 1.00 66.94 476 LEU A C 1
ATOM 3904 O O . LEU A 1 476 ? -7.935 -3.743 -2.346 1.00 66.94 476 LEU A O 1
ATOM 3908 N N . ASN A 1 477 ? -6.721 -5.120 -3.630 1.00 71.69 477 ASN A N 1
ATOM 3909 C CA . ASN A 1 477 ? -5.873 -5.603 -2.556 1.00 71.69 477 ASN A CA 1
ATOM 3910 C C . ASN A 1 477 ? -4.550 -4.832 -2.506 1.00 71.69 477 ASN A C 1
ATOM 3912 O O . ASN A 1 477 ? -3.606 -5.120 -3.243 1.00 71.69 477 ASN A O 1
ATOM 3916 N N . VAL A 1 478 ? -4.435 -3.899 -1.562 1.00 69.69 478 VAL A N 1
ATOM 3917 C CA . VAL A 1 478 ? -3.225 -3.074 -1.423 1.00 69.69 478 VAL A CA 1
ATOM 3918 C C . VAL A 1 478 ? -1.969 -3.900 -1.112 1.00 69.69 478 VAL A C 1
ATOM 3920 O O . VAL A 1 478 ? -0.863 -3.494 -1.473 1.00 69.69 478 VAL A O 1
ATOM 3923 N N . PHE A 1 479 ? -2.102 -5.085 -0.511 1.00 72.50 479 PHE A N 1
ATOM 3924 C CA . PHE A 1 479 ? -0.958 -5.972 -0.274 1.00 72.50 479 PHE A CA 1
ATOM 3925 C C . PHE A 1 479 ? -0.384 -6.553 -1.577 1.00 72.50 479 PHE A C 1
ATOM 3927 O O . PHE A 1 479 ? 0.804 -6.864 -1.638 1.00 72.50 479 PHE A O 1
ATOM 3934 N N . LEU A 1 480 ? -1.195 -6.633 -2.638 1.00 76.44 480 LEU A N 1
ATOM 3935 C CA . LEU A 1 480 ? -0.805 -7.111 -3.970 1.00 76.44 480 LEU A CA 1
ATOM 3936 C C . LEU A 1 480 ? -0.253 -5.998 -4.879 1.00 76.44 480 LEU A C 1
ATOM 3938 O O . LEU A 1 480 ? 0.117 -6.251 -6.027 1.00 76.44 480 LEU A O 1
ATOM 3942 N N . TYR A 1 481 ? -0.164 -4.760 -4.389 1.00 78.19 481 TYR A N 1
ATOM 3943 C CA . TYR A 1 481 ? 0.385 -3.647 -5.165 1.00 78.19 481 TYR A CA 1
ATOM 3944 C C . TYR A 1 481 ? 1.895 -3.771 -5.386 1.00 78.19 481 TYR A C 1
ATOM 3946 O O . TYR A 1 481 ? 2.405 -3.299 -6.400 1.00 78.19 481 TYR A O 1
ATOM 3954 N N . ASN A 1 482 ? 2.623 -4.388 -4.449 1.00 79.75 482 ASN A N 1
ATOM 3955 C CA . ASN A 1 482 ? 4.059 -4.596 -4.598 1.00 79.75 482 ASN A CA 1
ATOM 3956 C C . ASN A 1 482 ? 4.336 -5.681 -5.651 1.00 79.75 482 ASN A C 1
ATOM 3958 O O . ASN A 1 482 ? 3.932 -6.828 -5.474 1.00 79.75 482 ASN A O 1
ATOM 3962 N N . ASP A 1 483 ? 5.070 -5.328 -6.709 1.00 81.38 483 ASP A N 1
ATOM 3963 C CA . ASP A 1 483 ? 5.359 -6.238 -7.823 1.00 81.38 483 ASP A CA 1
ATOM 3964 C C . ASP A 1 483 ? 6.074 -7.519 -7.387 1.00 81.38 483 ASP A C 1
ATOM 3966 O O . ASP A 1 483 ? 5.766 -8.595 -7.893 1.00 81.38 483 ASP A O 1
ATOM 3970 N N . THR A 1 484 ? 7.014 -7.429 -6.442 1.00 80.06 484 THR A N 1
ATOM 3971 C CA . THR A 1 484 ? 7.772 -8.591 -5.964 1.00 80.06 484 THR A CA 1
ATOM 3972 C C . THR A 1 484 ? 6.861 -9.564 -5.226 1.00 80.06 484 THR A C 1
ATOM 3974 O O . THR A 1 484 ? 6.832 -10.748 -5.558 1.00 80.06 484 THR A O 1
ATOM 3977 N N . LEU A 1 485 ? 6.064 -9.063 -4.276 1.00 78.19 485 LEU A N 1
ATOM 3978 C CA . LEU A 1 485 ? 5.099 -9.883 -3.537 1.00 78.19 485 LEU A CA 1
ATOM 3979 C C . LEU A 1 485 ? 4.037 -10.477 -4.470 1.00 78.19 485 LEU A C 1
ATOM 3981 O O . LEU A 1 485 ? 3.675 -11.645 -4.334 1.00 78.19 485 LEU A O 1
ATOM 3985 N N . TYR A 1 486 ? 3.581 -9.709 -5.462 1.00 82.56 486 TYR A N 1
ATOM 3986 C CA . TYR A 1 486 ? 2.614 -10.192 -6.440 1.00 82.56 486 TYR A CA 1
ATOM 3987 C C . TYR A 1 486 ? 3.191 -11.301 -7.326 1.00 82.56 486 TYR A C 1
ATOM 3989 O O . TYR A 1 486 ? 2.544 -12.333 -7.515 1.00 82.56 486 TYR A O 1
ATOM 3997 N N . LYS A 1 487 ? 4.430 -11.154 -7.812 1.00 82.94 487 LYS A N 1
ATOM 3998 C CA . LYS A 1 487 ? 5.118 -12.190 -8.602 1.00 82.94 487 LYS A CA 1
ATOM 3999 C C . LYS A 1 487 ? 5.319 -13.483 -7.808 1.00 82.94 487 LYS A C 1
ATOM 4001 O O . LYS A 1 487 ? 5.112 -14.558 -8.362 1.00 82.94 487 LYS A O 1
ATOM 4006 N N . MET A 1 488 ? 5.626 -13.393 -6.510 1.00 80.81 488 MET A N 1
ATOM 4007 C CA . MET A 1 488 ? 5.743 -14.565 -5.626 1.00 80.81 488 MET A CA 1
ATOM 4008 C C . MET A 1 488 ? 4.426 -15.343 -5.465 1.00 80.81 488 MET A C 1
ATOM 4010 O O . MET A 1 488 ? 4.456 -16.538 -5.193 1.00 80.81 488 MET A O 1
ATOM 4014 N N . SER A 1 489 ? 3.270 -14.699 -5.661 1.00 77.12 489 SER A N 1
ATOM 4015 C CA . SER A 1 489 ? 1.955 -15.347 -5.543 1.00 77.12 489 SER A CA 1
ATOM 4016 C C . SER A 1 489 ? 1.565 -16.229 -6.743 1.00 77.12 489 SER A C 1
ATOM 4018 O O . SER A 1 489 ? 0.472 -16.790 -6.752 1.00 77.12 489 SER A O 1
ATOM 4020 N N . ASN A 1 490 ? 2.410 -16.328 -7.780 1.00 75.88 490 ASN A N 1
ATOM 4021 C CA . ASN A 1 490 ? 2.128 -16.977 -9.071 1.00 75.88 490 ASN A CA 1
ATOM 4022 C C . ASN A 1 490 ? 0.917 -16.415 -9.853 1.00 75.88 490 ASN A C 1
ATOM 4024 O O . ASN A 1 490 ? 0.640 -16.885 -10.955 1.00 75.88 490 ASN A O 1
ATOM 4028 N N . LYS A 1 491 ? 0.215 -15.389 -9.349 1.00 77.12 491 LYS A N 1
ATOM 4029 C CA . LYS A 1 491 ? -0.943 -14.777 -10.029 1.00 77.12 491 LYS A CA 1
ATOM 4030 C C . LYS A 1 491 ? -0.552 -14.007 -11.291 1.00 77.12 491 LYS A C 1
ATOM 4032 O O . LYS A 1 491 ? -1.242 -14.116 -12.299 1.00 77.12 491 LYS A O 1
ATOM 4037 N N . GLN A 1 492 ? 0.595 -13.320 -11.275 1.00 81.50 492 GLN A N 1
ATOM 4038 C CA . GLN A 1 492 ? 1.139 -12.644 -12.462 1.00 81.50 492 GLN A CA 1
ATOM 4039 C C . GLN A 1 492 ? 1.345 -13.620 -13.628 1.00 81.50 492 GLN A C 1
ATOM 4041 O O . GLN A 1 492 ? 0.973 -13.311 -14.752 1.00 81.50 492 GLN A O 1
ATOM 4046 N N . LYS A 1 493 ? 1.857 -14.826 -13.345 1.00 80.75 493 LYS A N 1
ATOM 4047 C CA . LYS A 1 493 ? 2.083 -15.858 -14.364 1.00 80.75 493 LYS A CA 1
ATOM 4048 C C . LYS A 1 493 ? 0.785 -16.234 -15.090 1.00 80.75 493 LYS A C 1
ATOM 4050 O O . LYS A 1 493 ? 0.800 -16.369 -16.305 1.00 80.75 493 LYS A O 1
ATOM 4055 N N . ARG A 1 494 ? -0.339 -16.331 -14.368 1.00 75.75 494 ARG A N 1
ATOM 4056 C CA . ARG A 1 494 ? -1.660 -16.633 -14.955 1.00 75.75 494 ARG A CA 1
ATOM 4057 C C . ARG A 1 494 ? -2.173 -15.512 -15.860 1.00 75.75 494 ARG A C 1
ATOM 4059 O O . ARG A 1 494 ? -2.738 -15.786 -16.919 1.00 75.75 494 ARG A O 1
ATOM 4066 N N . ILE A 1 495 ? -1.962 -14.256 -15.457 1.00 80.25 495 ILE A N 1
ATOM 4067 C CA . ILE A 1 495 ? -2.284 -13.088 -16.287 1.00 80.25 495 ILE A CA 1
ATOM 4068 C C . ILE A 1 495 ? -1.445 -13.117 -17.565 1.00 80.25 495 ILE A C 1
ATOM 4070 O O . ILE A 1 495 ? -2.007 -13.015 -18.649 1.00 80.25 495 ILE A O 1
ATOM 4074 N N . ASP A 1 496 ? -0.132 -13.314 -17.449 1.00 83.38 496 ASP A N 1
ATOM 4075 C CA . ASP A 1 496 ? 0.779 -13.320 -18.596 1.00 83.38 496 ASP A CA 1
ATOM 4076 C C . ASP A 1 496 ? 0.470 -14.481 -19.562 1.00 83.38 496 ASP A C 1
ATOM 4078 O O . ASP A 1 496 ? 0.446 -14.285 -20.775 1.00 83.38 496 ASP A O 1
ATOM 4082 N N . GLU A 1 497 ? 0.157 -15.674 -19.042 1.00 82.19 497 GLU A N 1
ATOM 4083 C CA . GLU A 1 497 ? -0.296 -16.824 -19.840 1.00 82.19 497 GLU A CA 1
ATOM 4084 C C . GLU A 1 497 ? -1.606 -16.531 -20.582 1.00 82.19 497 GLU A C 1
ATOM 4086 O O . GLU A 1 497 ? -1.742 -16.882 -21.755 1.00 82.19 497 GLU A O 1
ATOM 4091 N N . THR A 1 498 ? -2.553 -15.855 -19.926 1.00 79.88 498 THR A N 1
ATOM 4092 C CA . THR A 1 498 ? -3.817 -15.463 -20.557 1.00 79.88 498 THR A CA 1
ATOM 4093 C C . THR A 1 498 ? -3.586 -14.407 -21.628 1.00 79.88 498 THR A C 1
ATOM 4095 O O . THR A 1 498 ? -4.035 -14.586 -22.754 1.00 79.88 498 THR A O 1
ATOM 4098 N N . LEU A 1 499 ? -2.855 -13.331 -21.324 1.00 82.31 499 LEU A N 1
ATOM 4099 C CA . LEU A 1 499 ? -2.533 -12.277 -22.290 1.00 82.31 499 LEU A CA 1
ATOM 4100 C C . LEU A 1 499 ? -1.805 -12.842 -23.513 1.00 82.31 499 LEU A C 1
ATOM 4102 O O . LEU A 1 499 ? -2.109 -12.442 -24.635 1.00 82.31 499 LEU A O 1
ATOM 4106 N N . LYS A 1 500 ? -0.907 -13.813 -23.310 1.00 83.69 500 LYS A N 1
ATOM 4107 C CA . LYS A 1 500 ? -0.240 -14.533 -24.396 1.00 83.69 500 LYS A CA 1
ATOM 4108 C C . LYS A 1 500 ? -1.227 -15.340 -25.238 1.00 83.69 500 LYS A C 1
ATOM 4110 O O . LYS A 1 500 ? -1.250 -15.169 -26.450 1.00 83.69 500 LYS A O 1
ATOM 4115 N N . LEU A 1 501 ? -2.078 -16.155 -24.608 1.00 81.75 501 LEU A N 1
ATOM 4116 C CA . LEU A 1 501 ? -3.106 -16.934 -25.308 1.00 81.75 501 LEU A CA 1
ATOM 4117 C C . LEU A 1 501 ? -4.017 -16.033 -26.149 1.00 81.75 501 LEU A C 1
ATOM 4119 O O . LEU A 1 501 ? -4.344 -16.380 -27.279 1.00 81.75 501 LEU A O 1
ATOM 4123 N N . LEU A 1 502 ? -4.397 -14.869 -25.620 1.00 77.81 502 LEU A N 1
ATOM 4124 C CA . LEU A 1 502 ? -5.184 -13.887 -26.357 1.00 77.81 502 LEU A CA 1
ATOM 4125 C C . LEU A 1 502 ? -4.399 -13.281 -27.512 1.00 77.81 502 LEU A C 1
ATOM 4127 O O . LEU A 1 502 ? -4.897 -13.267 -28.629 1.00 77.81 502 LEU A O 1
ATOM 4131 N N . GLY A 1 503 ? -3.174 -12.821 -27.265 1.00 79.06 503 GLY A N 1
ATOM 4132 C CA . GLY A 1 503 ? -2.319 -12.236 -28.293 1.00 79.06 503 GLY A CA 1
ATOM 4133 C C . GLY A 1 503 ? -2.049 -13.183 -29.463 1.00 79.06 503 GLY A C 1
ATOM 4134 O O . GLY A 1 503 ? -2.076 -12.737 -30.609 1.00 79.06 503 GLY A O 1
ATOM 4135 N N . ASP A 1 504 ? -1.844 -14.473 -29.187 1.00 80.12 504 ASP A N 1
ATOM 4136 C CA . ASP A 1 504 ? -1.574 -15.503 -30.196 1.00 80.12 504 ASP A CA 1
ATOM 4137 C C . ASP A 1 504 ? -2.790 -15.753 -31.107 1.00 80.12 504 ASP A C 1
ATOM 4139 O O . ASP A 1 504 ? -2.625 -15.955 -32.309 1.00 80.12 504 ASP A O 1
ATOM 4143 N N . LEU A 1 505 ? -4.019 -15.648 -30.583 1.00 74.94 505 LEU A N 1
ATOM 4144 C CA . LEU A 1 505 ? -5.249 -15.750 -31.388 1.00 74.94 505 LEU A CA 1
ATOM 4145 C C . LEU A 1 505 ? -5.405 -14.599 -32.386 1.00 74.94 505 LEU A C 1
ATOM 4147 O O . LEU A 1 505 ? -6.043 -14.772 -33.423 1.00 74.94 505 LEU A O 1
ATOM 4151 N N . PHE A 1 506 ? -4.838 -13.428 -32.083 1.00 74.56 506 PHE A N 1
ATOM 4152 C CA . PHE A 1 506 ? -4.944 -12.251 -32.946 1.00 74.56 506 PHE A CA 1
ATOM 4153 C C . PHE A 1 506 ? -3.925 -12.216 -34.071 1.00 74.56 506 PHE A C 1
ATOM 4155 O O . PHE A 1 506 ? -4.116 -11.454 -35.014 1.00 74.56 506 PHE A O 1
ATOM 4162 N N . VAL A 1 507 ? -2.864 -13.022 -34.013 1.00 78.19 507 VAL A N 1
ATOM 4163 C CA . VAL A 1 507 ? -1.829 -13.009 -35.055 1.00 78.19 507 VAL A CA 1
ATOM 4164 C C . VAL A 1 507 ? -2.404 -13.379 -36.431 1.00 78.19 507 VAL A C 1
ATOM 4166 O O . VAL A 1 507 ? -2.298 -12.541 -37.329 1.00 78.19 507 VAL A O 1
ATOM 4169 N N . PRO A 1 508 ? -3.101 -14.522 -36.610 1.00 76.69 508 PRO A N 1
ATOM 4170 C CA . PRO A 1 508 ? -3.634 -14.907 -37.922 1.00 76.69 508 PRO A CA 1
ATOM 4171 C C . PRO A 1 508 ? -4.682 -13.916 -38.436 1.00 76.69 508 PRO A C 1
ATOM 4173 O O . PRO A 1 508 ? -4.762 -13.624 -39.624 1.00 76.69 508 PRO A O 1
ATOM 4176 N N . VAL A 1 509 ? -5.458 -13.354 -37.511 1.00 76.50 509 VAL A N 1
ATOM 4177 C CA . VAL A 1 509 ? -6.495 -12.362 -37.789 1.00 76.50 509 VAL A CA 1
ATOM 4178 C C . VAL A 1 509 ? -5.899 -11.067 -38.337 1.00 76.50 509 VAL A C 1
ATOM 4180 O O . VAL A 1 509 ? -6.404 -10.513 -39.310 1.00 76.50 509 VAL A O 1
ATOM 4183 N N . ILE A 1 510 ? -4.828 -10.566 -37.717 1.00 76.69 510 ILE A N 1
ATOM 4184 C CA . ILE A 1 510 ? -4.137 -9.360 -38.182 1.00 76.69 510 ILE A CA 1
ATOM 4185 C C . ILE A 1 510 ? -3.544 -9.608 -39.571 1.00 76.69 510 ILE A C 1
ATOM 4187 O O . ILE A 1 510 ? -3.681 -8.752 -40.441 1.00 76.69 510 ILE A O 1
ATOM 4191 N N . GLU A 1 511 ? -2.933 -10.771 -39.798 1.00 78.50 511 GLU A N 1
ATOM 4192 C CA . GLU A 1 511 ? -2.356 -11.147 -41.094 1.00 78.50 511 GLU A CA 1
ATOM 4193 C C . GLU A 1 511 ? -3.415 -11.239 -42.202 1.00 78.50 511 GLU A C 1
ATOM 4195 O O . GLU A 1 511 ? -3.212 -10.730 -43.304 1.00 78.50 511 GLU A O 1
ATOM 4200 N N . GLU A 1 512 ? -4.567 -11.847 -41.919 1.00 77.62 512 GLU A N 1
ATOM 4201 C CA . GLU A 1 512 ? -5.681 -11.951 -42.863 1.00 77.62 512 GLU A CA 1
ATOM 4202 C C . GLU A 1 512 ? -6.293 -10.577 -43.171 1.00 77.62 512 GLU A C 1
ATOM 4204 O O . GLU A 1 512 ? -6.464 -10.209 -44.335 1.00 77.62 512 GLU A O 1
ATOM 4209 N N . ARG A 1 513 ? -6.539 -9.756 -42.142 1.00 76.94 513 ARG A N 1
ATOM 4210 C CA . ARG A 1 513 ? -7.069 -8.395 -42.320 1.00 76.94 513 ARG A CA 1
ATOM 4211 C C . ARG A 1 513 ? -6.095 -7.477 -43.047 1.00 76.94 513 ARG A C 1
ATOM 4213 O O . ARG A 1 513 ? -6.536 -6.620 -43.806 1.00 76.94 513 ARG A O 1
ATOM 4220 N N . GLN A 1 514 ? -4.785 -7.660 -42.876 1.00 74.56 514 GLN A N 1
ATOM 4221 C CA . GLN A 1 514 ? -3.777 -6.911 -43.629 1.00 74.56 514 GLN A CA 1
ATOM 4222 C C . GLN A 1 514 ? -3.850 -7.163 -45.139 1.00 74.56 514 GLN A C 1
ATOM 4224 O O . GLN A 1 514 ? -3.571 -6.220 -45.885 1.00 74.56 514 GLN A O 1
ATOM 4229 N N . LYS A 1 515 ? -4.246 -8.377 -45.559 1.00 74.62 515 LYS A N 1
ATOM 4230 C CA . LYS A 1 515 ? -4.493 -8.743 -46.964 1.00 74.62 515 LYS A CA 1
ATOM 4231 C C . LYS A 1 515 ? -5.806 -8.145 -47.469 1.00 74.62 515 LYS A C 1
ATOM 4233 O O . LYS A 1 515 ? -5.802 -7.429 -48.456 1.00 74.62 515 LYS A O 1
ATOM 4238 N N . ILE A 1 516 ? -6.904 -8.324 -46.729 1.00 71.94 516 ILE A N 1
ATOM 4239 C CA . ILE A 1 516 ? -8.231 -7.775 -47.091 1.00 71.94 516 ILE A CA 1
ATOM 4240 C C . ILE A 1 516 ? -8.206 -6.239 -47.193 1.00 71.94 516 ILE A C 1
ATOM 4242 O O . ILE A 1 516 ? -8.908 -5.644 -48.010 1.00 71.94 516 ILE A O 1
ATOM 4246 N N . TYR A 1 517 ? -7.381 -5.577 -46.379 1.00 67.75 517 TYR A N 1
ATOM 4247 C CA . TYR A 1 517 ? -7.177 -4.131 -46.453 1.00 67.75 517 TYR A CA 1
ATOM 4248 C C . TYR A 1 517 ? -6.625 -3.682 -47.821 1.00 67.75 517 TYR A C 1
ATOM 4250 O O . TYR A 1 517 ? -6.942 -2.581 -48.274 1.00 67.75 517 TYR A O 1
ATOM 4258 N N . GLU A 1 518 ? -5.808 -4.506 -48.484 1.00 63.22 518 GLU A N 1
ATOM 4259 C CA . GLU A 1 518 ? -5.240 -4.211 -49.810 1.00 63.22 518 GLU A CA 1
ATOM 4260 C C . GLU A 1 518 ? -6.304 -4.277 -50.917 1.00 63.22 518 GLU A C 1
ATOM 4262 O O . GLU A 1 518 ? -6.197 -3.546 -51.900 1.00 63.22 518 GLU A O 1
ATOM 4267 N N . ASP A 1 519 ? -7.396 -5.013 -50.683 1.00 59.78 519 ASP A N 1
ATOM 4268 C CA . ASP A 1 519 ? -8.537 -5.161 -51.597 1.00 59.78 519 ASP A CA 1
ATOM 4269 C C . ASP A 1 519 ? -9.582 -4.024 -51.480 1.00 59.78 519 ASP A C 1
ATOM 4271 O O . ASP A 1 519 ? -10.591 -4.014 -52.185 1.00 59.78 519 ASP A O 1
ATOM 4275 N N . GLY A 1 520 ? -9.361 -3.033 -50.602 1.00 57.31 520 GLY A N 1
ATOM 4276 C CA . GLY A 1 520 ? -10.118 -1.770 -50.574 1.00 57.31 520 GLY A CA 1
ATOM 4277 C C . GLY A 1 520 ? -11.347 -1.703 -49.652 1.00 57.31 520 GLY A C 1
ATOM 4278 O O . GLY A 1 520 ? -12.010 -0.664 -49.614 1.00 57.31 520 GLY A O 1
ATOM 4279 N N . ASN A 1 521 ? -11.653 -2.739 -48.863 1.00 57.53 521 ASN A N 1
ATOM 4280 C CA . ASN A 1 521 ? -12.776 -2.717 -47.915 1.00 57.53 521 ASN A CA 1
ATOM 4281 C C . ASN A 1 521 ? -12.359 -2.123 -46.554 1.00 57.53 521 ASN A C 1
ATOM 4283 O O . ASN A 1 521 ? -11.749 -2.803 -45.732 1.00 57.53 521 ASN A O 1
ATOM 4287 N N . LYS A 1 522 ? -12.685 -0.845 -46.315 1.00 60.84 522 LYS A N 1
ATOM 4288 C CA . LYS A 1 522 ? -12.290 -0.085 -45.112 1.00 60.84 522 LYS A CA 1
ATOM 4289 C C . LYS A 1 522 ? -13.509 0.291 -44.278 1.00 60.84 522 LYS A C 1
ATOM 4291 O O . LYS A 1 522 ? -14.101 1.334 -44.531 1.00 60.84 522 LYS A O 1
ATOM 4296 N N . ASN A 1 523 ? -13.908 -0.537 -43.313 1.00 65.94 523 ASN A N 1
ATOM 4297 C CA . ASN A 1 523 ? -15.124 -0.258 -42.532 1.00 65.94 523 ASN A CA 1
ATOM 4298 C C . ASN A 1 523 ? -15.073 -0.691 -41.057 1.00 65.94 523 ASN A C 1
ATOM 4300 O O . ASN A 1 523 ? -16.041 -0.435 -40.339 1.00 65.94 523 ASN A O 1
ATOM 4304 N N . LEU A 1 524 ? -13.999 -1.337 -40.581 1.00 74.19 524 LEU A N 1
ATOM 4305 C CA . LEU A 1 524 ? -13.930 -1.872 -39.216 1.00 74.19 524 LEU A CA 1
ATOM 4306 C C . LEU A 1 524 ? -12.854 -1.196 -38.359 1.00 74.19 524 LEU A C 1
ATOM 4308 O O . LEU A 1 524 ? -11.902 -0.598 -38.855 1.00 74.19 524 LEU A O 1
ATOM 4312 N N . LEU A 1 525 ? -12.985 -1.332 -37.036 1.00 75.62 525 LEU A N 1
ATOM 4313 C CA . LEU A 1 525 ? -12.073 -0.716 -36.065 1.00 75.62 525 LEU A CA 1
ATOM 4314 C C . LEU A 1 525 ? -10.616 -1.149 -36.255 1.00 75.62 525 LEU A C 1
ATOM 4316 O O . LEU A 1 525 ? -9.708 -0.332 -36.099 1.00 75.62 525 LEU A O 1
ATOM 4320 N N . ILE A 1 526 ? -10.385 -2.422 -36.585 1.00 80.31 526 ILE A N 1
ATOM 4321 C CA . ILE A 1 526 ? -9.030 -2.945 -36.785 1.00 80.31 526 ILE A CA 1
ATOM 4322 C C . ILE A 1 526 ? -8.355 -2.351 -38.032 1.00 80.31 526 ILE A C 1
ATOM 4324 O O . ILE A 1 526 ? -7.135 -2.196 -38.044 1.00 80.31 526 ILE A O 1
ATOM 4328 N N . ASP A 1 527 ? -9.131 -1.942 -39.040 1.00 80.06 527 ASP A N 1
ATOM 4329 C CA . ASP A 1 527 ? -8.608 -1.415 -40.306 1.00 80.06 527 ASP A CA 1
ATOM 4330 C C . ASP A 1 527 ? -7.959 -0.038 -40.115 1.00 80.06 527 ASP A C 1
ATOM 4332 O O . ASP A 1 527 ? -6.917 0.249 -40.704 1.00 80.06 527 ASP A O 1
ATOM 4336 N N . GLU A 1 528 ? -8.526 0.792 -39.236 1.00 81.12 528 GLU A N 1
ATOM 4337 C CA . GLU A 1 528 ? -7.975 2.105 -38.867 1.00 81.12 528 GLU A CA 1
ATOM 4338 C C . GLU A 1 528 ? -6.606 1.970 -38.179 1.00 81.12 528 GLU A C 1
ATOM 4340 O O . GLU A 1 528 ? -5.661 2.711 -38.468 1.00 81.12 528 GLU A O 1
ATOM 4345 N N . LEU A 1 529 ? -6.466 0.975 -37.296 1.00 84.75 529 LEU A N 1
ATOM 4346 C CA . LEU A 1 529 ? -5.205 0.683 -36.610 1.00 84.75 529 LEU A CA 1
ATOM 4347 C C . LEU A 1 529 ? -4.164 0.080 -37.564 1.00 84.75 529 LEU A C 1
ATOM 4349 O O . LEU A 1 529 ? -2.992 0.457 -37.508 1.00 84.75 529 LEU A O 1
ATOM 4353 N N . ILE A 1 530 ? -4.583 -0.812 -38.468 1.00 83.88 530 ILE A N 1
ATOM 4354 C CA . ILE A 1 530 ? -3.717 -1.385 -39.508 1.00 83.88 530 ILE A CA 1
ATOM 4355 C C . ILE A 1 530 ? -3.221 -0.293 -40.463 1.00 83.88 530 ILE A C 1
ATOM 4357 O O . ILE A 1 530 ? -2.038 -0.287 -40.805 1.00 83.88 530 ILE A O 1
ATOM 4361 N N . SER A 1 531 ? -4.077 0.662 -40.844 1.00 83.06 531 SER A N 1
ATOM 4362 C CA . SER A 1 531 ? -3.693 1.803 -41.687 1.00 83.06 531 SER A CA 1
ATOM 4363 C C . SER A 1 531 ? -2.534 2.581 -41.067 1.00 83.06 531 SER A C 1
ATOM 4365 O O . SER A 1 531 ? -1.519 2.822 -41.719 1.00 83.06 531 SER A O 1
ATOM 4367 N N . LYS A 1 532 ? -2.637 2.911 -39.773 1.00 86.25 532 LYS A N 1
ATOM 4368 C CA . LYS A 1 532 ? -1.585 3.648 -39.061 1.00 86.25 532 LYS A CA 1
ATOM 4369 C C . LYS A 1 532 ? -0.314 2.835 -38.853 1.00 86.25 532 LYS A C 1
ATOM 4371 O O . LYS A 1 532 ? 0.773 3.387 -38.988 1.00 86.25 532 LYS A O 1
ATOM 4376 N N . HIS A 1 533 ? -0.438 1.532 -38.607 1.00 86.69 533 HIS A N 1
ATOM 4377 C CA . HIS A 1 533 ? 0.707 0.622 -38.566 1.00 86.69 533 HIS A CA 1
ATOM 4378 C C . HIS A 1 533 ? 1.465 0.576 -39.900 1.00 86.69 533 HIS A C 1
ATOM 4380 O O . HIS A 1 533 ? 2.694 0.579 -39.905 1.00 86.69 533 HIS A O 1
ATOM 4386 N N . LYS A 1 534 ? 0.751 0.552 -41.037 1.00 83.31 534 LYS A N 1
ATOM 4387 C CA . LYS A 1 534 ? 1.376 0.578 -42.369 1.00 83.31 534 LYS A CA 1
ATOM 4388 C C . LYS A 1 534 ? 2.061 1.926 -42.656 1.00 83.31 534 LYS A C 1
ATOM 4390 O O . LYS A 1 534 ? 3.132 1.918 -43.256 1.00 83.31 534 LYS A O 1
ATOM 4395 N N . GLU A 1 535 ? 1.489 3.047 -42.209 1.00 86.56 535 GLU A N 1
ATOM 4396 C CA . GLU A 1 535 ? 2.062 4.397 -42.375 1.00 86.56 535 GLU A CA 1
ATOM 4397 C C . GLU A 1 535 ? 3.309 4.645 -41.505 1.00 86.56 535 GLU A C 1
ATOM 4399 O O . GLU A 1 535 ? 4.282 5.227 -41.982 1.00 86.56 535 GLU A O 1
ATOM 4404 N N . ASP A 1 536 ? 3.291 4.223 -40.237 1.00 86.69 536 ASP A N 1
ATOM 4405 C CA . ASP A 1 536 ? 4.335 4.537 -39.253 1.00 86.69 536 ASP A CA 1
ATOM 4406 C C . ASP A 1 536 ? 4.556 3.375 -38.272 1.00 86.69 536 ASP A C 1
ATOM 4408 O O . ASP A 1 536 ? 4.062 3.355 -37.141 1.00 86.69 536 ASP A O 1
ATOM 4412 N N . LYS A 1 537 ? 5.356 2.398 -38.709 1.00 85.88 537 LYS A N 1
ATOM 4413 C CA . LYS A 1 537 ? 5.702 1.205 -37.918 1.00 85.88 537 LYS A CA 1
ATOM 4414 C C . LYS A 1 537 ? 6.468 1.517 -36.630 1.00 85.88 537 LYS A C 1
ATOM 4416 O O . LYS A 1 537 ? 6.440 0.702 -35.712 1.00 85.88 537 LYS A O 1
ATOM 4421 N N . ALA A 1 538 ? 7.173 2.651 -36.567 1.00 83.12 538 ALA A N 1
ATOM 4422 C CA . ALA A 1 538 ? 7.987 3.012 -35.409 1.00 83.12 538 ALA A CA 1
ATOM 4423 C C . ALA A 1 538 ? 7.110 3.469 -34.234 1.00 83.12 538 ALA A C 1
ATOM 4425 O O . ALA A 1 538 ? 7.347 3.060 -33.099 1.00 83.12 538 ALA A O 1
ATOM 4426 N N . ASN A 1 539 ? 6.075 4.270 -34.508 1.00 85.06 539 ASN A N 1
ATOM 4427 C CA . ASN A 1 539 ? 5.150 4.745 -33.474 1.00 85.06 539 ASN A CA 1
ATOM 4428 C C . ASN A 1 539 ? 3.929 3.833 -33.271 1.00 85.06 539 ASN A C 1
ATOM 4430 O O . ASN A 1 539 ? 3.278 3.915 -32.228 1.00 85.06 539 ASN A O 1
ATOM 4434 N N . TRP A 1 540 ? 3.624 2.953 -34.229 1.00 88.94 540 TRP A N 1
ATOM 4435 C CA . TRP A 1 540 ? 2.509 2.007 -34.163 1.00 88.94 540 TRP A CA 1
ATOM 4436 C C . TRP A 1 540 ? 3.014 0.568 -34.295 1.00 88.94 540 TRP A C 1
ATOM 4438 O O . TRP A 1 540 ? 2.853 -0.021 -35.356 1.00 88.94 540 TRP A O 1
ATOM 4448 N N . PRO A 1 541 ? 3.631 -0.031 -33.263 1.00 89.81 541 PRO A N 1
ATOM 4449 C CA . PRO A 1 541 ? 4.114 -1.412 -33.326 1.00 89.81 541 PRO A CA 1
ATOM 4450 C C . PRO A 1 541 ? 2.962 -2.426 -33.412 1.00 89.81 541 PRO A C 1
ATOM 4452 O O . PRO A 1 541 ? 1.817 -2.122 -33.074 1.00 89.81 541 PRO A O 1
ATOM 4455 N N . ILE A 1 542 ? 3.244 -3.662 -33.832 1.00 84.81 542 ILE A N 1
ATOM 4456 C CA . ILE A 1 542 ? 2.203 -4.701 -33.941 1.00 84.81 542 ILE A CA 1
ATOM 4457 C C . ILE A 1 542 ? 1.655 -5.112 -32.565 1.00 84.81 542 ILE A C 1
ATOM 4459 O O . ILE A 1 542 ? 0.485 -5.473 -32.433 1.00 84.81 542 ILE A O 1
ATOM 4463 N N . GLU A 1 543 ? 2.469 -4.979 -31.518 1.00 87.19 543 GLU A N 1
ATOM 4464 C CA . GLU A 1 543 ? 2.078 -5.139 -30.118 1.00 87.19 543 GLU A CA 1
ATOM 4465 C C . GLU A 1 543 ? 0.953 -4.172 -29.740 1.00 87.19 543 GLU A C 1
ATOM 4467 O O . GLU A 1 543 ? 0.011 -4.572 -29.061 1.00 87.19 543 GLU A O 1
ATOM 4472 N N . LEU A 1 544 ? 0.976 -2.933 -30.249 1.00 88.88 544 LEU A N 1
ATOM 4473 C CA . LEU A 1 544 ? -0.087 -1.958 -30.004 1.00 88.88 544 LEU A CA 1
ATOM 4474 C C . LEU A 1 544 ? -1.423 -2.455 -30.560 1.00 88.88 544 LEU A C 1
ATOM 4476 O O . LEU A 1 544 ? -2.445 -2.317 -29.886 1.00 88.88 544 LEU A O 1
ATOM 4480 N N . LEU A 1 545 ? -1.435 -3.066 -31.748 1.00 86.62 545 LEU A N 1
ATOM 4481 C CA . LEU A 1 545 ? -2.653 -3.635 -32.338 1.00 86.62 545 LEU A CA 1
ATOM 4482 C C . LEU A 1 545 ? -3.201 -4.765 -31.455 1.00 86.62 545 LEU A C 1
ATOM 4484 O O . LEU A 1 545 ? -4.386 -4.755 -31.112 1.00 86.62 545 LEU A O 1
ATOM 4488 N N . LYS A 1 546 ? -2.330 -5.692 -31.031 1.00 86.38 546 LYS A N 1
ATOM 4489 C CA . LYS A 1 546 ? -2.691 -6.814 -30.148 1.00 86.38 546 LYS A CA 1
ATOM 4490 C C . LYS A 1 546 ? -3.259 -6.325 -28.817 1.00 86.38 546 LYS A C 1
ATOM 4492 O O . LYS A 1 546 ? -4.337 -6.748 -28.404 1.00 86.38 546 LYS A O 1
ATOM 4497 N N . GLU A 1 547 ? -2.567 -5.404 -28.153 1.00 88.94 547 GLU A N 1
ATOM 4498 C CA . GLU A 1 547 ? -2.974 -4.901 -26.843 1.00 88.94 547 GLU A CA 1
ATOM 4499 C C . GLU A 1 547 ? -4.266 -4.086 -26.889 1.00 88.94 547 GLU A C 1
ATOM 4501 O O . GLU A 1 547 ? -5.076 -4.174 -25.967 1.00 88.94 547 GLU A O 1
ATOM 4506 N N . ASN A 1 548 ? -4.495 -3.307 -27.950 1.00 86.75 548 ASN A N 1
ATOM 4507 C CA . ASN A 1 548 ? -5.757 -2.588 -28.117 1.00 86.75 548 ASN A CA 1
ATOM 4508 C C . ASN A 1 548 ? -6.928 -3.541 -28.297 1.00 86.75 548 ASN A C 1
ATOM 4510 O O . ASN A 1 548 ? -7.983 -3.324 -27.705 1.00 86.75 548 ASN A O 1
ATOM 4514 N N . PHE A 1 549 ? -6.725 -4.624 -29.038 1.00 82.00 549 PHE A N 1
ATOM 4515 C CA . PHE A 1 549 ? -7.747 -5.641 -29.184 1.00 82.00 549 PHE A CA 1
ATOM 4516 C C . PHE A 1 549 ? -8.069 -6.320 -27.845 1.00 82.00 549 PHE A C 1
ATOM 4518 O O . PHE A 1 549 ? -9.225 -6.350 -27.415 1.00 82.00 549 PHE A O 1
ATOM 4525 N N . ILE A 1 550 ? -7.038 -6.796 -27.139 1.00 83.31 550 ILE A N 1
ATOM 4526 C CA . ILE A 1 550 ? -7.184 -7.406 -25.810 1.00 83.31 550 ILE A CA 1
ATOM 4527 C C . ILE A 1 550 ? -7.870 -6.426 -24.853 1.00 83.31 550 ILE A C 1
ATOM 4529 O O . ILE A 1 550 ? -8.798 -6.793 -24.139 1.00 83.31 550 ILE A O 1
ATOM 4533 N N . SER A 1 551 ? -7.467 -5.157 -24.872 1.00 84.31 551 SER A N 1
ATOM 4534 C CA . SER A 1 551 ? -8.064 -4.113 -24.047 1.00 84.31 551 SER A CA 1
ATOM 4535 C C . SER A 1 551 ? -9.562 -3.948 -24.291 1.00 84.31 551 SER A C 1
ATOM 4537 O O . SER A 1 551 ? -10.291 -3.671 -23.338 1.00 84.31 551 SER A O 1
ATOM 4539 N N . ILE A 1 552 ? -10.024 -4.065 -25.535 1.00 79.38 552 ILE A N 1
ATOM 4540 C CA . ILE A 1 552 ? -11.444 -3.933 -25.847 1.00 79.38 552 ILE A CA 1
ATOM 4541 C C . ILE A 1 552 ? -12.208 -5.202 -25.439 1.00 79.38 552 ILE A C 1
ATOM 4543 O O . ILE A 1 552 ? -13.280 -5.089 -24.849 1.00 79.38 552 ILE A O 1
ATOM 4547 N N . LEU A 1 553 ? -11.635 -6.394 -25.642 1.00 77.38 553 LEU A N 1
ATOM 4548 C CA . LEU A 1 553 ? -12.201 -7.658 -25.148 1.00 77.38 553 LEU A CA 1
ATOM 4549 C C . LEU A 1 553 ? -12.358 -7.691 -23.623 1.00 77.38 553 LEU A C 1
ATOM 4551 O O . LEU A 1 553 ? -13.377 -8.135 -23.096 1.00 77.38 553 LEU A O 1
ATOM 4555 N N . LEU A 1 554 ? -11.354 -7.214 -22.888 1.00 74.56 554 LEU A N 1
ATOM 4556 C CA . LEU A 1 554 ? -11.405 -7.159 -21.427 1.00 74.56 554 LEU A CA 1
ATOM 4557 C C . LEU A 1 554 ? -12.488 -6.187 -20.932 1.00 74.56 554 LEU A C 1
ATOM 4559 O O . LEU A 1 554 ? -13.058 -6.394 -19.859 1.00 74.56 554 LEU A O 1
ATOM 4563 N N . ALA A 1 555 ? -12.827 -5.166 -21.726 1.00 70.69 555 ALA A N 1
ATOM 4564 C CA . ALA A 1 555 ? -13.894 -4.221 -21.415 1.00 70.69 555 ALA A CA 1
ATOM 4565 C C . ALA A 1 555 ? -15.310 -4.811 -21.580 1.00 70.69 555 ALA A C 1
ATOM 4567 O O . ALA A 1 555 ? -16.263 -4.192 -21.122 1.00 70.69 555 ALA A O 1
ATOM 4568 N N . VAL A 1 556 ? -15.471 -5.998 -22.178 1.00 66.38 556 VAL A N 1
ATOM 4569 C CA . VAL A 1 556 ? -16.779 -6.622 -22.466 1.00 66.38 556 VAL A CA 1
ATOM 4570 C C . VAL A 1 556 ? -17.456 -7.190 -21.226 1.00 66.38 556 VAL A C 1
ATOM 4572 O O . VAL A 1 556 ? -18.667 -7.054 -21.054 1.00 66.38 556 VAL A O 1
ATOM 4575 N N . LYS A 1 557 ? -16.677 -7.801 -20.327 1.00 59.66 557 LYS A N 1
ATOM 4576 C CA . LYS A 1 557 ? -17.209 -8.494 -19.145 1.00 59.66 557 LYS A CA 1
ATOM 4577 C C . LYS A 1 557 ? -17.947 -7.537 -18.193 1.00 59.66 557 LYS A C 1
ATOM 4579 O O . LYS A 1 557 ? -18.973 -7.908 -17.634 1.00 59.66 557 LYS A O 1
ATOM 4584 N N . TYR A 1 558 ? -17.470 -6.303 -18.016 1.00 54.72 558 TYR A N 1
ATOM 4585 C CA . TYR A 1 558 ? -17.972 -5.412 -16.958 1.00 54.72 558 TYR A CA 1
ATOM 4586 C C . TYR A 1 558 ? -19.315 -4.730 -17.244 1.00 54.72 558 TYR A C 1
ATOM 4588 O O . TYR A 1 558 ? -20.141 -4.716 -16.336 1.00 54.72 558 TYR A O 1
ATOM 4596 N N . PRO A 1 559 ? -19.595 -4.189 -18.445 1.00 50.50 559 PRO A N 1
ATOM 4597 C CA . PRO A 1 559 ? -20.917 -3.656 -18.764 1.00 50.50 559 PRO A CA 1
ATOM 4598 C C . PRO A 1 559 ? -21.989 -4.745 -18.708 1.00 50.50 559 PRO A C 1
ATOM 4600 O O . PRO A 1 559 ? -23.076 -4.492 -18.198 1.00 50.50 559 PRO A O 1
ATOM 4603 N N . LEU A 1 560 ? -21.664 -5.960 -19.169 1.00 45.03 560 LEU A N 1
ATOM 4604 C CA . LEU A 1 560 ? -22.554 -7.123 -19.129 1.00 45.03 560 LEU A CA 1
ATOM 4605 C C . LEU A 1 560 ? -22.843 -7.559 -17.689 1.00 45.03 560 LEU A C 1
ATOM 4607 O O . LEU A 1 560 ? -24.007 -7.642 -17.317 1.00 45.03 560 LEU A O 1
ATOM 4611 N N . ILE A 1 561 ? -21.822 -7.741 -16.846 1.00 43.19 561 ILE A N 1
ATOM 4612 C CA . ILE A 1 561 ? -22.019 -8.086 -15.428 1.00 43.19 561 ILE A CA 1
ATOM 4613 C C . ILE A 1 561 ? -22.683 -6.941 -14.653 1.00 43.19 561 ILE A C 1
ATOM 4615 O O . ILE A 1 561 ? -23.554 -7.199 -13.837 1.00 43.19 561 ILE A O 1
ATOM 4619 N N . GLY A 1 562 ? -22.327 -5.681 -14.911 1.00 40.69 562 GLY A N 1
ATOM 4620 C CA . GLY A 1 562 ? -22.949 -4.507 -14.285 1.00 40.69 562 GLY A CA 1
ATOM 4621 C C . GLY A 1 562 ? -24.435 -4.384 -14.617 1.00 40.69 562 GLY A C 1
ATOM 4622 O O . GLY A 1 562 ? -25.249 -4.109 -13.738 1.00 40.69 562 GLY A O 1
ATOM 4623 N N . SER A 1 563 ? -24.797 -4.668 -15.868 1.00 43.47 563 SER A N 1
ATOM 4624 C CA . SER A 1 563 ? -26.183 -4.756 -16.333 1.00 43.47 563 SER A CA 1
ATOM 4625 C C . SER A 1 563 ? -26.910 -5.963 -15.727 1.00 43.47 563 SER A C 1
ATOM 4627 O O . SER A 1 563 ? -28.044 -5.836 -15.296 1.00 43.47 563 SER A O 1
ATOM 4629 N N . ILE A 1 564 ? -26.258 -7.121 -15.596 1.00 42.44 564 ILE A N 1
ATOM 4630 C CA . ILE A 1 564 ? -26.845 -8.320 -14.971 1.00 42.44 564 ILE A CA 1
ATOM 4631 C C . ILE A 1 564 ? -27.024 -8.143 -13.449 1.00 42.44 564 ILE A C 1
ATOM 4633 O O . ILE A 1 564 ? -28.065 -8.501 -12.904 1.00 42.44 564 ILE A O 1
ATOM 4637 N N . LEU A 1 565 ? -26.049 -7.548 -12.755 1.00 37.59 565 LEU A N 1
ATOM 4638 C CA . LEU A 1 565 ? -26.107 -7.254 -11.317 1.00 37.59 565 LEU A CA 1
ATOM 4639 C C . LEU A 1 565 ? -27.153 -6.181 -10.996 1.00 37.59 565 LEU A C 1
ATOM 4641 O O . LEU A 1 565 ? -27.815 -6.286 -9.969 1.00 37.59 565 LEU A O 1
ATOM 4645 N N . SER A 1 566 ? -27.344 -5.190 -11.874 1.00 42.34 566 SER A N 1
ATOM 4646 C CA . SER A 1 566 ? -28.422 -4.198 -11.730 1.00 42.34 566 SER A CA 1
ATOM 4647 C C . SER A 1 566 ? -29.821 -4.763 -12.009 1.00 42.34 566 SER A C 1
ATOM 4649 O O . SER A 1 566 ? -30.806 -4.137 -11.630 1.00 42.34 566 SER A O 1
ATOM 4651 N N . ILE A 1 567 ? -29.924 -5.959 -12.601 1.00 43.53 567 ILE A N 1
ATOM 4652 C CA . ILE A 1 567 ? -31.191 -6.654 -12.893 1.00 43.53 567 ILE A CA 1
ATOM 4653 C C . ILE A 1 567 ? -31.541 -7.696 -11.805 1.00 43.53 567 ILE A C 1
ATOM 4655 O O . ILE A 1 567 ? -32.577 -8.355 -11.877 1.00 43.53 567 ILE A O 1
ATOM 4659 N N . LYS A 1 568 ? -30.733 -7.840 -10.743 1.00 41.00 568 LYS A N 1
ATOM 4660 C CA . LYS A 1 568 ? -31.000 -8.780 -9.639 1.00 41.00 568 LYS A CA 1
ATOM 4661 C C . LYS A 1 568 ? -32.101 -8.246 -8.701 1.00 41.00 568 LYS A C 1
ATOM 4663 O O . LYS A 1 568 ? -31.827 -7.802 -7.594 1.00 41.00 568 LYS A O 1
ATOM 4668 N N . ILE A 1 569 ? -33.350 -8.272 -9.162 1.00 47.56 569 ILE A N 1
ATOM 4669 C CA . ILE A 1 569 ? -34.544 -7.915 -8.385 1.00 47.56 569 ILE A CA 1
ATOM 4670 C C . ILE A 1 569 ? -35.172 -9.215 -7.878 1.00 47.56 569 ILE A C 1
ATOM 4672 O O . ILE A 1 569 ? -35.825 -9.924 -8.642 1.00 47.56 569 ILE A O 1
ATOM 4676 N N . ASN A 1 570 ? -34.957 -9.539 -6.601 1.00 42.62 570 ASN A N 1
ATOM 4677 C CA . ASN A 1 570 ? -35.549 -10.732 -5.984 1.00 42.62 570 ASN A CA 1
ATOM 4678 C C . ASN A 1 570 ? -36.738 -10.404 -5.058 1.00 42.62 570 ASN A C 1
ATOM 4680 O O . ASN A 1 570 ? -37.571 -11.276 -4.836 1.00 42.62 570 ASN A O 1
ATOM 4684 N N . ASP A 1 571 ? -36.823 -9.176 -4.530 1.00 47.38 571 ASP A N 1
ATOM 4685 C CA . ASP A 1 571 ? -37.835 -8.703 -3.566 1.00 47.38 571 ASP A CA 1
ATOM 4686 C C . ASP A 1 571 ? -38.073 -7.181 -3.743 1.00 47.38 571 ASP A C 1
ATOM 4688 O O . ASP A 1 571 ? -37.229 -6.455 -4.278 1.00 47.38 571 ASP A O 1
ATOM 4692 N N . VAL A 1 572 ? -39.207 -6.685 -3.247 1.00 43.25 572 VAL A N 1
ATOM 4693 C CA . VAL A 1 572 ? -39.583 -5.275 -3.056 1.00 43.25 572 VAL A CA 1
ATOM 4694 C C . VAL A 1 572 ? -38.483 -4.461 -2.383 1.00 43.25 572 VAL A C 1
ATOM 4696 O O . VAL A 1 572 ? -38.184 -3.347 -2.812 1.00 43.25 572 VAL A O 1
ATOM 4699 N N . ARG A 1 573 ? -37.790 -5.039 -1.396 1.00 46.06 573 ARG A N 1
ATOM 4700 C CA . ARG A 1 573 ? -36.655 -4.387 -0.720 1.00 46.06 573 ARG A CA 1
ATOM 4701 C C . ARG A 1 573 ? -35.474 -4.079 -1.639 1.00 46.06 573 ARG A C 1
ATOM 4703 O O . ARG A 1 573 ? -34.745 -3.120 -1.391 1.00 46.06 573 ARG A O 1
ATOM 4710 N N . ASP A 1 574 ? -35.267 -4.857 -2.699 1.00 50.81 574 ASP A N 1
ATOM 4711 C CA . ASP A 1 574 ? -34.203 -4.584 -3.670 1.00 50.81 574 ASP A CA 1
ATOM 4712 C C . ASP A 1 574 ? -34.603 -3.473 -4.651 1.00 50.81 574 ASP A C 1
ATOM 4714 O O . ASP A 1 574 ? -33.745 -2.714 -5.102 1.00 50.81 574 ASP A O 1
ATOM 4718 N N . PHE A 1 575 ? -35.903 -3.291 -4.901 1.00 47.34 575 PHE A N 1
ATOM 4719 C CA . PHE A 1 575 ? -36.400 -2.138 -5.648 1.00 47.34 575 PHE A CA 1
ATOM 4720 C C . PHE A 1 575 ? -36.268 -0.834 -4.868 1.00 47.34 575 PHE A C 1
ATOM 4722 O O . PHE A 1 575 ? -35.868 0.164 -5.454 1.00 47.34 575 PHE A O 1
ATOM 4729 N N . VAL A 1 576 ? -36.507 -0.842 -3.553 1.00 48.50 576 VAL A N 1
ATOM 4730 C CA . VAL A 1 576 ? -36.264 0.332 -2.695 1.00 48.50 576 VAL A CA 1
ATOM 4731 C C . VAL A 1 576 ? -34.789 0.749 -2.745 1.00 48.50 576 VAL A C 1
ATOM 4733 O O . VAL A 1 576 ? -34.500 1.925 -2.925 1.00 48.50 576 VAL A O 1
ATOM 4736 N N . LYS A 1 577 ? -33.839 -0.199 -2.745 1.00 50.28 577 LYS A N 1
ATOM 4737 C CA . LYS A 1 577 ? -32.405 0.112 -2.942 1.00 50.28 577 LYS A CA 1
ATOM 4738 C C . LYS A 1 577 ? -32.101 0.694 -4.324 1.00 50.28 577 LYS A C 1
ATOM 4740 O O . LYS A 1 577 ? -31.233 1.556 -4.456 1.00 50.28 577 LYS A O 1
ATOM 4745 N N . ILE A 1 578 ? -32.786 0.217 -5.364 1.00 51.44 578 ILE A N 1
ATOM 4746 C CA . ILE A 1 578 ? -32.679 0.773 -6.719 1.00 51.44 578 ILE A CA 1
ATOM 4747 C C . ILE A 1 578 ? -33.263 2.190 -6.752 1.00 51.44 578 ILE A C 1
ATOM 4749 O O . ILE A 1 578 ? -32.628 3.083 -7.309 1.00 51.44 578 ILE A O 1
ATOM 4753 N N . LEU A 1 579 ? -34.409 2.432 -6.110 1.00 49.09 579 LEU A N 1
ATOM 4754 C CA . LEU A 1 579 ? -34.974 3.767 -5.938 1.00 49.09 579 LEU A CA 1
ATOM 4755 C C . LEU A 1 579 ? -34.010 4.671 -5.172 1.00 49.09 579 LEU A C 1
ATOM 4757 O O . LEU A 1 579 ? -33.777 5.782 -5.629 1.00 49.09 579 LEU A O 1
ATOM 4761 N N . ASP A 1 580 ? -33.372 4.204 -4.100 1.00 51.44 580 ASP A N 1
ATOM 4762 C CA . ASP A 1 580 ? -32.353 4.954 -3.354 1.00 51.44 580 ASP A CA 1
ATOM 4763 C C . ASP A 1 580 ? -31.138 5.311 -4.225 1.00 51.44 580 ASP A C 1
ATOM 4765 O O . ASP A 1 580 ? -30.654 6.445 -4.186 1.00 51.44 580 ASP A O 1
ATOM 4769 N N . LEU A 1 581 ? -30.679 4.381 -5.072 1.00 49.69 581 LEU A N 1
ATOM 4770 C CA . LEU A 1 581 ? -29.602 4.606 -6.045 1.00 49.69 581 LEU A CA 1
ATOM 4771 C C . LEU A 1 581 ? -29.999 5.611 -7.141 1.00 49.69 581 LEU A C 1
ATOM 4773 O O . LEU A 1 581 ? -29.187 6.447 -7.542 1.00 49.69 581 LEU A O 1
ATOM 4777 N N . ILE A 1 582 ? -31.248 5.563 -7.610 1.00 48.78 582 ILE A N 1
ATOM 4778 C CA . ILE A 1 582 ? -31.819 6.496 -8.596 1.00 48.78 582 ILE A CA 1
ATOM 4779 C C . ILE A 1 582 ? -32.114 7.866 -7.948 1.00 48.78 582 ILE A C 1
ATOM 4781 O O . ILE A 1 582 ? -32.076 8.892 -8.628 1.00 48.78 582 ILE A O 1
ATOM 4785 N N . SER A 1 583 ? -32.327 7.912 -6.630 1.00 49.19 583 SER A N 1
ATOM 4786 C CA . SER A 1 583 ? -32.685 9.102 -5.836 1.00 49.19 583 SER A CA 1
ATOM 4787 C C . SER A 1 583 ? -31.512 10.027 -5.492 1.00 49.19 583 SER A C 1
ATOM 4789 O O . SER A 1 583 ? -31.701 11.020 -4.778 1.00 49.19 583 SER A O 1
ATOM 4791 N N . ILE A 1 584 ? -30.304 9.721 -5.979 1.00 53.75 584 ILE A N 1
ATOM 4792 C CA . ILE A 1 584 ? -29.081 10.517 -5.774 1.00 53.75 584 ILE A CA 1
ATOM 4793 C C . ILE A 1 584 ? -29.102 11.817 -6.607 1.00 53.75 584 ILE A C 1
ATOM 4795 O O . ILE A 1 584 ? -28.413 12.781 -6.270 1.00 53.75 584 ILE A O 1
ATOM 4799 N N . VAL A 1 585 ? -29.906 11.878 -7.676 1.00 52.94 585 VAL A N 1
ATOM 4800 C CA . VAL A 1 585 ? -30.001 13.022 -8.601 1.00 52.94 585 VAL A CA 1
ATOM 4801 C C . VAL A 1 585 ? -31.440 13.572 -8.592 1.00 52.94 585 VAL A C 1
ATOM 4803 O O . VAL A 1 585 ? -32.378 12.780 -8.539 1.00 52.94 585 VAL A O 1
ATOM 4806 N N . PRO A 1 586 ? -31.660 14.906 -8.633 1.00 57.25 586 PRO A N 1
ATOM 4807 C CA . PRO A 1 586 ? -33.001 15.506 -8.534 1.00 57.25 586 PRO A CA 1
ATOM 4808 C C . PRO A 1 586 ? -33.980 15.079 -9.638 1.00 57.25 586 PRO A C 1
ATOM 4810 O O . PRO A 1 586 ? -35.189 15.065 -9.404 1.00 57.25 586 PRO A O 1
ATOM 4813 N N . ILE A 1 587 ? -33.462 14.721 -10.817 1.00 65.31 587 ILE A N 1
ATOM 4814 C CA . ILE A 1 587 ? -34.207 14.109 -11.918 1.00 65.31 587 ILE A CA 1
ATOM 4815 C C . ILE A 1 587 ? -33.361 12.963 -12.465 1.00 65.31 587 ILE A C 1
ATOM 4817 O O . ILE A 1 587 ? -32.229 13.182 -12.901 1.00 65.31 587 ILE A O 1
ATOM 4821 N N . SER A 1 588 ? -33.926 11.762 -12.486 1.00 61.47 588 SER A N 1
ATOM 4822 C CA . SER A 1 588 ? -33.263 10.563 -12.983 1.00 61.47 588 SER A CA 1
ATOM 4823 C C . SER A 1 588 ? -34.066 9.919 -14.102 1.00 61.47 588 SER A C 1
ATOM 4825 O O . SER A 1 588 ? -35.282 9.749 -14.020 1.00 61.47 588 SER A O 1
ATOM 4827 N N . LYS A 1 589 ? -33.360 9.553 -15.171 1.00 63.16 589 LYS A N 1
ATOM 4828 C CA . LYS A 1 589 ? -33.927 8.910 -16.352 1.00 63.16 589 LYS A CA 1
ATOM 4829 C C . LYS A 1 589 ? -33.747 7.401 -16.237 1.00 63.16 589 LYS A C 1
ATOM 4831 O O . LYS A 1 589 ? -32.613 6.934 -16.188 1.00 63.16 589 LYS A O 1
ATOM 4836 N N . VAL A 1 590 ? -34.835 6.640 -16.273 1.00 57.44 590 VAL A N 1
ATOM 4837 C CA . VAL A 1 590 ? -34.784 5.172 -16.267 1.00 57.44 590 VAL A CA 1
ATOM 4838 C C . VAL A 1 590 ? -35.641 4.657 -17.407 1.00 57.44 590 VAL A C 1
ATOM 4840 O O . VAL A 1 590 ? -36.783 5.067 -17.568 1.00 57.44 590 VAL A O 1
ATOM 4843 N N . THR A 1 591 ? -35.089 3.775 -18.234 1.00 51.25 591 THR A N 1
ATOM 4844 C CA . THR A 1 591 ? -35.866 3.107 -19.283 1.00 51.25 591 THR A CA 1
ATOM 4845 C C . THR A 1 591 ? -36.162 1.692 -18.818 1.00 51.25 591 THR A C 1
ATOM 4847 O O . THR A 1 591 ? -35.235 0.915 -18.614 1.00 51.25 591 THR A O 1
ATOM 4850 N N . VAL A 1 592 ? -37.439 1.370 -18.629 1.00 50.00 592 VAL A N 1
ATOM 4851 C CA . VAL A 1 592 ? -37.900 0.048 -18.192 1.00 50.00 592 VAL A CA 1
ATOM 4852 C C . VAL A 1 592 ? -38.750 -0.534 -19.314 1.00 50.00 592 VAL A C 1
ATOM 4854 O O . VAL A 1 592 ? -39.731 0.080 -19.721 1.00 50.00 592 VAL A O 1
ATOM 4857 N N . ALA A 1 593 ? -38.353 -1.692 -19.851 1.00 49.53 593 ALA A N 1
ATOM 4858 C CA . ALA A 1 593 ? -39.094 -2.396 -20.907 1.00 49.53 593 ALA A CA 1
ATOM 4859 C C . ALA A 1 593 ? -39.371 -1.563 -22.185 1.00 49.53 593 ALA A C 1
ATOM 4861 O O . ALA A 1 593 ? -40.386 -1.755 -22.846 1.00 49.53 593 ALA A O 1
ATOM 4862 N N . GLY A 1 594 ? -38.494 -0.610 -22.523 1.00 53.12 594 GLY A N 1
ATOM 4863 C CA . GLY A 1 594 ? -38.684 0.307 -23.658 1.00 53.12 594 GLY A CA 1
ATOM 4864 C C . GLY A 1 594 ? -39.510 1.561 -23.344 1.00 53.12 594 GLY A C 1
ATOM 4865 O O . GLY A 1 594 ? -39.544 2.475 -24.164 1.00 53.12 594 GLY A O 1
ATOM 4866 N N . ASN A 1 595 ? -40.094 1.658 -22.145 1.00 54.84 595 ASN A N 1
ATOM 4867 C CA . ASN A 1 595 ? -40.799 2.847 -21.677 1.00 54.84 595 ASN A CA 1
ATOM 4868 C C . ASN A 1 595 ? -39.869 3.753 -20.871 1.00 54.84 595 ASN A C 1
ATOM 4870 O O . ASN A 1 595 ? -39.132 3.309 -19.986 1.00 54.84 595 ASN A O 1
ATOM 4874 N N . LEU A 1 596 ? -39.917 5.046 -21.174 1.00 59.62 596 LEU A N 1
ATOM 4875 C CA . LEU A 1 596 ? -39.137 6.058 -20.483 1.00 59.62 596 LEU A CA 1
ATOM 4876 C C . LEU A 1 596 ? -39.846 6.510 -19.198 1.00 59.62 596 LEU A C 1
ATOM 4878 O O . LEU A 1 596 ? -40.886 7.157 -19.260 1.00 59.62 596 LEU A O 1
ATOM 4882 N N . GLY A 1 597 ? -39.255 6.214 -18.043 1.00 62.84 597 GLY A N 1
ATOM 4883 C CA . GLY A 1 597 ? -39.634 6.760 -16.742 1.00 62.84 597 GLY A CA 1
ATOM 4884 C C . GLY A 1 597 ? -38.714 7.908 -16.319 1.00 62.84 597 GLY A C 1
ATOM 4885 O O . GLY A 1 597 ? -37.487 7.809 -16.414 1.00 62.84 597 GLY A O 1
ATOM 4886 N N . LEU A 1 598 ? -39.309 8.997 -15.836 1.00 64.69 598 LEU A N 1
ATOM 4887 C CA . LEU A 1 598 ? -38.602 10.094 -15.177 1.00 64.69 598 LEU A CA 1
ATOM 4888 C C . LEU A 1 598 ? -38.914 10.044 -13.682 1.00 64.69 598 LEU A C 1
ATOM 4890 O O . LEU A 1 598 ? -40.065 10.187 -13.280 1.00 64.69 598 LEU A O 1
ATOM 4894 N N . PHE A 1 599 ? -37.882 9.847 -12.870 1.00 66.62 599 PHE A N 1
ATOM 4895 C CA . PHE A 1 599 ? -37.967 9.905 -11.417 1.00 66.62 599 PHE A CA 1
ATOM 4896 C C . PHE A 1 599 ? -37.573 11.309 -10.979 1.00 66.62 599 PHE A C 1
ATOM 4898 O O . PHE A 1 599 ? -36.438 11.726 -11.202 1.00 66.62 599 PHE A O 1
ATOM 4905 N N . VAL A 1 600 ? -38.513 12.054 -10.401 1.00 67.00 600 VAL A N 1
ATOM 4906 C CA . VAL A 1 600 ? -38.312 13.450 -9.999 1.00 67.00 600 VAL A CA 1
ATOM 4907 C C . VAL A 1 600 ? -38.467 13.550 -8.491 1.00 67.00 600 VAL A C 1
ATOM 4909 O O . VAL A 1 600 ? -39.514 13.202 -7.952 1.00 67.00 600 VAL A O 1
ATOM 4912 N N . ARG A 1 601 ? -37.418 14.028 -7.820 1.00 67.25 601 ARG A N 1
ATOM 4913 C CA . ARG A 1 601 ? -37.403 14.230 -6.365 1.00 67.25 601 ARG A CA 1
ATOM 4914 C C . ARG A 1 601 ? -37.482 15.701 -5.978 1.00 67.25 601 ARG A C 1
ATOM 4916 O O . ARG A 1 601 ? -37.931 16.009 -4.880 1.00 67.25 601 ARG A O 1
ATOM 4923 N N . ASP A 1 602 ? -37.033 16.598 -6.854 1.00 73.94 602 ASP A N 1
ATOM 4924 C CA . ASP A 1 602 ? -37.067 18.037 -6.597 1.00 73.94 602 ASP A CA 1
ATOM 4925 C C . ASP A 1 602 ? -38.519 18.527 -6.420 1.00 73.94 602 ASP A C 1
ATOM 4927 O O . ASP A 1 602 ? -39.286 18.473 -7.386 1.00 73.94 602 ASP A O 1
ATOM 4931 N N . PRO A 1 603 ? -38.919 19.014 -5.227 1.00 74.94 603 PRO A N 1
ATOM 4932 C CA . PRO A 1 603 ? -40.300 19.407 -4.961 1.00 74.94 603 PRO A CA 1
ATOM 4933 C C . PRO A 1 603 ? -40.814 20.498 -5.904 1.00 74.94 603 PRO A C 1
ATOM 4935 O O . PRO A 1 603 ? -41.990 20.479 -6.258 1.00 74.94 603 PRO A O 1
ATOM 4938 N N . ALA A 1 604 ? -39.947 21.414 -6.354 1.00 76.75 604 ALA A N 1
ATOM 4939 C CA . ALA A 1 604 ? -40.326 22.466 -7.296 1.00 76.75 604 ALA A CA 1
ATOM 4940 C C . ALA A 1 604 ? -40.657 21.886 -8.681 1.00 76.75 604 ALA A C 1
ATOM 4942 O O . ALA A 1 604 ? -41.684 22.225 -9.270 1.00 76.75 604 ALA A O 1
ATOM 4943 N N . THR A 1 605 ? -39.840 20.954 -9.172 1.00 76.94 605 THR A N 1
ATOM 4944 C CA . THR A 1 605 ? -40.098 20.234 -10.425 1.00 76.94 605 THR A CA 1
ATOM 4945 C C . THR A 1 605 ? -41.328 19.328 -10.309 1.00 76.94 605 THR A C 1
ATOM 4947 O O . THR A 1 605 ? -42.165 19.324 -11.210 1.00 76.94 605 THR A O 1
ATOM 4950 N N . VAL A 1 606 ? -41.500 18.606 -9.194 1.00 74.44 606 VAL A N 1
ATOM 4951 C CA . VAL A 1 606 ? -42.711 17.804 -8.934 1.00 74.44 606 VAL A CA 1
ATOM 4952 C C . VAL A 1 606 ? -43.951 18.697 -8.938 1.00 74.44 606 VAL A C 1
ATOM 4954 O O . VAL A 1 606 ? -44.934 18.367 -9.594 1.00 74.44 606 VAL A O 1
ATOM 4957 N N . GLN A 1 607 ? -43.906 19.858 -8.279 1.00 78.81 607 GLN A N 1
ATOM 4958 C CA . GLN A 1 607 ? -45.006 20.820 -8.280 1.00 78.81 607 GLN A CA 1
ATOM 4959 C C . GLN A 1 607 ? -45.325 21.314 -9.697 1.00 78.81 607 GLN A C 1
ATOM 4961 O O . GLN A 1 607 ? -46.499 21.391 -10.057 1.00 78.81 607 GLN A O 1
ATOM 4966 N N . GLN A 1 608 ? -44.311 21.611 -10.515 1.00 79.50 608 GLN A N 1
ATOM 4967 C CA . GLN A 1 608 ? -44.504 22.012 -11.911 1.00 79.50 608 GLN A CA 1
ATOM 4968 C C . GLN A 1 608 ? -45.133 20.897 -12.756 1.00 79.50 608 GLN A C 1
ATOM 4970 O O . GLN A 1 608 ? -46.066 21.172 -13.508 1.00 79.50 608 GLN A O 1
ATOM 4975 N N . ILE A 1 609 ? -44.681 19.647 -12.603 1.00 75.31 609 ILE A N 1
ATOM 4976 C CA . ILE A 1 609 ? -45.240 18.487 -13.316 1.00 75.31 609 ILE A CA 1
ATOM 4977 C C . ILE A 1 609 ? -46.691 18.249 -12.890 1.00 75.31 609 ILE A C 1
ATOM 4979 O O . ILE A 1 609 ? -47.569 18.176 -13.744 1.00 75.31 609 ILE A O 1
ATOM 4983 N N . LEU A 1 610 ? -46.964 18.200 -11.582 1.00 72.81 610 LEU A N 1
ATOM 4984 C CA . LEU A 1 610 ? -48.306 17.946 -11.044 1.00 72.81 610 LEU A CA 1
ATOM 4985 C C . LEU A 1 610 ? -49.301 19.085 -11.325 1.00 72.81 610 LEU A C 1
ATOM 4987 O O . LEU A 1 610 ? -50.508 18.850 -11.334 1.00 72.81 610 LEU A O 1
ATOM 4991 N N . SER A 1 611 ? -48.818 20.310 -11.548 1.00 76.06 611 SER A N 1
ATOM 4992 C CA . SER A 1 611 ? -49.664 21.469 -11.879 1.00 76.06 611 SER A CA 1
ATOM 4993 C C . SER A 1 611 ? -49.897 21.637 -13.383 1.00 76.06 611 SER A C 1
ATOM 4995 O O . SER A 1 611 ? -50.781 22.397 -13.787 1.00 76.06 611 SER A O 1
ATOM 4997 N N . ASN A 1 612 ? -49.114 20.962 -14.226 1.00 79.69 612 ASN A N 1
ATOM 4998 C CA . ASN A 1 612 ? -49.210 21.092 -15.671 1.00 79.69 612 ASN A CA 1
ATOM 4999 C C . ASN A 1 612 ? -50.333 20.196 -16.225 1.00 79.69 612 ASN A C 1
ATOM 5001 O O . ASN A 1 612 ? -50.398 18.993 -15.975 1.00 79.69 612 ASN A O 1
ATOM 5005 N N . LYS A 1 613 ? -51.219 20.802 -17.023 1.00 78.38 613 LYS A N 1
ATOM 5006 C CA . LYS A 1 613 ? -52.380 20.141 -17.634 1.00 78.38 613 LYS A CA 1
ATOM 5007 C C . LYS A 1 613 ? -52.006 19.056 -18.654 1.00 78.38 613 LYS A C 1
ATOM 5009 O O . LYS A 1 613 ? -52.858 18.238 -18.983 1.00 78.38 613 LYS A O 1
ATOM 5014 N N . GLU A 1 614 ? -50.769 19.032 -19.140 1.00 76.25 614 GLU A N 1
ATOM 5015 C CA . GLU A 1 614 ? -50.282 18.012 -20.079 1.00 76.25 614 GLU A CA 1
ATOM 5016 C C . GLU A 1 614 ? -49.895 16.691 -19.391 1.00 76.25 614 GLU A C 1
ATOM 5018 O O . GLU A 1 614 ? -49.899 15.648 -20.037 1.00 76.25 614 GLU A O 1
ATOM 5023 N N . PHE A 1 615 ? -49.638 16.697 -18.075 1.00 71.31 615 PHE A N 1
ATOM 5024 C CA . PHE A 1 615 ? -49.226 15.512 -17.301 1.00 71.31 615 PHE A CA 1
ATOM 5025 C C . PHE A 1 615 ? -50.345 14.967 -16.399 1.00 71.31 615 PHE A C 1
ATOM 5027 O O . PHE A 1 615 ? -50.098 14.438 -15.318 1.00 71.31 615 PHE A O 1
ATOM 5034 N N . LEU A 1 616 ? -51.600 15.113 -16.833 1.00 72.19 616 LEU A N 1
ATOM 5035 C CA . LEU A 1 616 ? -52.774 14.669 -16.072 1.00 72.19 616 LEU A CA 1
ATOM 5036 C C . LEU A 1 616 ? -53.048 13.161 -16.181 1.00 72.19 616 LEU A C 1
ATOM 5038 O O . LEU A 1 616 ? -53.798 12.622 -15.364 1.00 72.19 616 LEU A O 1
ATOM 5042 N N . GLU A 1 617 ? -52.463 12.491 -17.177 1.00 78.50 617 GLU A N 1
ATOM 5043 C CA . GLU A 1 617 ? -52.533 11.036 -17.320 1.00 78.50 617 GLU A CA 1
ATOM 5044 C C . GLU A 1 617 ? -51.474 10.346 -16.461 1.00 78.50 617 GLU A C 1
ATOM 5046 O O . GLU A 1 617 ? -50.346 10.817 -16.303 1.00 78.50 617 GLU A O 1
ATOM 5051 N N . LYS A 1 618 ? -51.858 9.204 -15.893 1.00 76.62 618 LYS A N 1
ATOM 5052 C CA . LYS A 1 618 ? -51.002 8.453 -14.977 1.00 76.62 618 LYS A CA 1
ATOM 5053 C C . LYS A 1 618 ? -49.966 7.627 -15.750 1.00 76.62 618 LYS A C 1
ATOM 5055 O O . LYS A 1 618 ? -50.226 7.219 -16.882 1.00 76.62 618 LYS A O 1
ATOM 5060 N N . PRO A 1 619 ? -48.801 7.335 -15.144 1.00 74.12 619 PRO A N 1
ATOM 5061 C CA . PRO A 1 619 ? -47.820 6.430 -15.734 1.00 74.12 619 PRO A CA 1
ATOM 5062 C C . PRO A 1 619 ? -48.396 5.034 -16.012 1.00 74.12 619 PRO A C 1
ATOM 5064 O O . PRO A 1 619 ? -49.227 4.546 -15.247 1.00 74.12 619 PRO A O 1
ATOM 5067 N N . PHE A 1 620 ? -47.863 4.356 -17.036 1.00 75.25 620 PHE A N 1
ATOM 5068 C CA . PHE A 1 620 ? -48.310 3.029 -17.498 1.00 75.25 620 PHE A CA 1
ATOM 5069 C C . PHE A 1 620 ? -48.369 1.954 -16.402 1.00 75.25 620 PHE A C 1
ATOM 5071 O O . PHE A 1 620 ? -49.126 0.997 -16.500 1.00 75.25 620 PHE A O 1
ATOM 5078 N N . TYR A 1 621 ? -47.584 2.103 -15.335 1.00 73.56 621 TYR A N 1
ATOM 5079 C CA . TYR A 1 621 ? -47.583 1.165 -14.221 1.00 73.56 621 TYR A CA 1
ATOM 5080 C C . TYR A 1 621 ? -48.942 1.088 -13.500 1.00 73.56 621 TYR A C 1
ATOM 5082 O O . TYR A 1 621 ? -49.314 0.034 -12.993 1.00 73.56 621 TYR A O 1
ATOM 5090 N N . PHE A 1 622 ? -49.721 2.174 -13.484 1.00 77.94 622 PHE A N 1
ATOM 5091 C CA . PHE A 1 622 ? -51.055 2.171 -12.878 1.00 77.94 622 PHE A CA 1
ATOM 5092 C C . PHE A 1 622 ? -52.073 1.334 -13.668 1.00 77.94 622 PHE A C 1
ATOM 5094 O O . PHE A 1 622 ? -53.077 0.911 -13.095 1.00 77.94 622 PHE A O 1
ATOM 5101 N N . ASP A 1 623 ? -51.792 1.015 -14.936 1.00 80.50 623 ASP A N 1
ATOM 5102 C CA . ASP A 1 623 ? -52.631 0.117 -15.735 1.00 80.50 623 ASP A CA 1
ATOM 5103 C C . ASP A 1 623 ? -52.555 -1.338 -15.230 1.00 80.50 623 ASP A C 1
ATOM 5105 O O . ASP A 1 623 ? -53.460 -2.130 -15.489 1.00 80.50 623 ASP A O 1
ATOM 5109 N N . TYR A 1 624 ? -51.517 -1.702 -14.463 1.00 84.56 624 TYR A N 1
ATOM 5110 C CA . TYR A 1 624 ? -51.327 -3.060 -13.935 1.00 84.56 624 TYR A CA 1
ATOM 5111 C C . TYR A 1 624 ? -52.323 -3.448 -12.844 1.00 84.56 624 TYR A C 1
ATOM 5113 O O . TYR A 1 624 ? -52.529 -4.642 -12.624 1.00 84.56 624 TYR A O 1
ATOM 5121 N N . PHE A 1 625 ? -52.946 -2.460 -12.197 1.00 81.31 625 PHE A N 1
ATOM 5122 C CA . PHE A 1 625 ? -54.065 -2.680 -11.283 1.00 81.31 625 PHE A CA 1
ATOM 5123 C C . PHE A 1 625 ? -55.320 -3.164 -12.017 1.00 81.31 625 PHE A C 1
ATOM 5125 O O . PHE A 1 625 ? -56.186 -3.755 -11.396 1.00 81.31 625 PHE A O 1
ATOM 5132 N N . GLU A 1 626 ? -55.456 -2.900 -13.321 1.00 81.12 626 GLU A N 1
ATOM 5133 C CA . GLU A 1 626 ? -56.601 -3.341 -14.136 1.00 81.12 626 GLU A CA 1
ATOM 5134 C C . GLU A 1 626 ? -57.994 -2.924 -13.603 1.00 81.12 626 GLU A C 1
ATOM 5136 O O . GLU A 1 626 ? -59.014 -3.454 -14.035 1.00 81.12 626 GLU A O 1
ATOM 5141 N N . LEU A 1 627 ? -58.058 -1.916 -12.724 1.00 84.31 627 LEU A N 1
ATOM 5142 C CA . LEU A 1 627 ? -59.298 -1.297 -12.248 1.00 84.31 627 LEU A CA 1
ATOM 5143 C C . LEU A 1 627 ? -59.637 -0.098 -13.154 1.00 84.31 627 LEU A C 1
ATOM 5145 O O . LEU A 1 627 ? -59.070 0.989 -13.018 1.00 84.31 627 LEU A O 1
ATOM 5149 N N . LYS A 1 628 ? -60.540 -0.282 -14.115 1.00 84.44 628 LYS A N 1
ATOM 5150 C CA . LYS A 1 628 ? -60.929 0.719 -15.127 1.00 84.44 628 LYS A CA 1
ATOM 5151 C C . LYS A 1 628 ? -61.474 2.034 -14.539 1.00 84.44 628 LYS A C 1
ATOM 5153 O O . LYS A 1 628 ? -61.211 3.110 -15.078 1.00 84.44 628 LYS A O 1
ATOM 5158 N N . TYR A 1 629 ? -62.246 1.943 -13.465 1.00 85.62 629 TYR A N 1
ATOM 5159 C CA . TYR A 1 629 ? -62.922 3.022 -12.746 1.00 85.62 629 TYR A CA 1
ATOM 5160 C C . TYR A 1 629 ? -62.265 3.346 -11.399 1.00 85.62 629 TYR A C 1
ATOM 5162 O O . TYR A 1 629 ? -62.709 4.263 -10.711 1.00 85.62 629 TYR A O 1
ATOM 5170 N N . GLY A 1 630 ? -61.213 2.619 -11.021 1.00 83.25 630 GLY A N 1
ATOM 5171 C CA . GLY A 1 630 ? -60.526 2.780 -9.746 1.00 83.25 630 GLY A CA 1
ATOM 5172 C C . GLY A 1 630 ? -59.853 4.144 -9.556 1.00 83.25 630 GLY A C 1
ATOM 5173 O O . GLY A 1 630 ? -59.247 4.690 -10.477 1.00 83.25 630 GLY A O 1
ATOM 5174 N N . LEU A 1 631 ? -59.888 4.692 -8.337 1.00 80.56 631 LEU A N 1
ATOM 5175 C CA . LEU A 1 631 ? -59.334 6.017 -8.029 1.00 80.56 631 LEU A CA 1
ATOM 5176 C C . LEU A 1 631 ? -57.844 6.146 -8.411 1.00 80.56 631 LEU A C 1
ATOM 5178 O O . LEU A 1 631 ? -57.413 7.193 -8.906 1.00 80.56 631 LEU A O 1
ATOM 5182 N N . PHE A 1 632 ? -57.055 5.080 -8.243 1.00 73.38 632 PHE A N 1
ATOM 5183 C CA . PHE A 1 632 ? -55.614 5.090 -8.527 1.00 73.38 632 PHE A CA 1
ATOM 5184 C C . PHE A 1 632 ? -55.259 4.709 -9.963 1.00 73.38 632 PHE A C 1
ATOM 5186 O O . PHE A 1 632 ? -54.268 5.211 -10.469 1.00 73.38 632 PHE A O 1
ATOM 5193 N N . SER A 1 633 ? -56.105 3.992 -10.692 1.00 80.75 633 SER A N 1
ATOM 5194 C CA . SER A 1 633 ? -55.799 3.449 -12.031 1.00 80.75 633 SER A CA 1
ATOM 5195 C C . SER A 1 633 ? -56.639 4.031 -13.170 1.00 80.75 633 SER A C 1
ATOM 5197 O O . SER A 1 633 ? -56.236 3.955 -14.325 1.00 80.75 633 SER A O 1
ATOM 5199 N N . ALA A 1 634 ? -57.775 4.668 -12.876 1.00 84.38 634 ALA A N 1
ATOM 5200 C CA . ALA A 1 634 ? -58.622 5.263 -13.902 1.00 84.38 634 ALA A CA 1
ATOM 5201 C C . ALA A 1 634 ? -57.899 6.392 -14.652 1.00 84.38 634 ALA A C 1
ATOM 5203 O O . ALA A 1 634 ? -57.218 7.226 -14.036 1.00 84.38 634 ALA A O 1
ATOM 5204 N N . LYS A 1 635 ? -58.123 6.434 -15.973 1.00 85.12 635 LYS A N 1
ATOM 5205 C CA . LYS A 1 635 ? -57.688 7.511 -16.878 1.00 85.12 635 LYS A CA 1
ATOM 5206 C C . LYS A 1 635 ? -58.293 8.848 -16.470 1.00 85.12 635 LYS A C 1
ATOM 5208 O O . LYS A 1 635 ? -59.395 8.880 -15.912 1.00 85.12 635 LYS A O 1
ATOM 5213 N N . TYR A 1 636 ? -57.630 9.954 -16.803 1.00 83.62 636 TYR A N 1
ATOM 5214 C CA . TYR A 1 636 ? -58.005 11.290 -16.319 1.00 83.62 636 TYR A CA 1
ATOM 5215 C C . TYR A 1 636 ? -59.491 11.636 -16.527 1.00 83.62 636 TYR A C 1
ATOM 5217 O O . TYR A 1 636 ? -60.148 12.143 -15.613 1.00 83.62 636 TYR A O 1
ATOM 5225 N N . GLN A 1 637 ? -60.039 11.318 -17.704 1.00 83.44 637 GLN A N 1
ATOM 5226 C CA . GLN A 1 637 ? -61.430 11.629 -18.065 1.00 83.44 637 GLN A CA 1
ATOM 5227 C C . GLN A 1 637 ? -62.463 10.923 -17.174 1.00 83.44 637 GLN A C 1
ATOM 5229 O O . GLN A 1 637 ? -63.515 11.487 -16.885 1.00 83.44 637 GLN A O 1
ATOM 5234 N N . ILE A 1 638 ? -62.148 9.710 -16.714 1.00 84.12 638 ILE A N 1
ATOM 5235 C CA . ILE A 1 638 ? -63.002 8.912 -15.823 1.00 84.12 638 ILE A CA 1
ATOM 5236 C C . ILE A 1 638 ? -62.742 9.306 -14.365 1.00 84.12 638 ILE A C 1
ATOM 5238 O O . ILE A 1 638 ? -63.664 9.454 -13.568 1.00 84.12 638 ILE A O 1
ATOM 5242 N N . TRP A 1 639 ? -61.478 9.539 -14.022 1.00 85.50 639 TRP A N 1
ATOM 5243 C CA . TRP A 1 639 ? -61.051 9.869 -12.670 1.00 85.50 639 TRP A CA 1
ATOM 5244 C C . TRP A 1 639 ? -61.546 11.236 -12.183 1.00 85.50 639 TRP A C 1
ATOM 5246 O O . TRP A 1 639 ? -61.939 11.368 -11.025 1.00 85.50 639 TRP A O 1
ATOM 5256 N N . LYS A 1 640 ? -61.544 12.271 -13.034 1.00 84.38 640 LYS A N 1
ATOM 5257 C CA . LYS A 1 640 ? -61.894 13.644 -12.628 1.00 84.38 640 LYS A CA 1
ATOM 5258 C C . LYS A 1 640 ? -63.330 13.761 -12.075 1.00 84.38 640 LYS A C 1
ATOM 5260 O O . LYS A 1 640 ? -63.480 14.361 -11.006 1.00 84.38 640 LYS A O 1
ATOM 5265 N N . PRO A 1 641 ? -64.375 13.213 -12.731 1.00 82.88 641 PRO A N 1
ATOM 5266 C CA . PRO A 1 641 ? -65.724 13.160 -12.164 1.00 82.88 641 PRO A CA 1
ATOM 5267 C C . PRO A 1 641 ? -65.788 12.400 -10.835 1.00 82.88 641 PRO A C 1
ATOM 5269 O O . PRO A 1 641 ? -66.371 12.909 -9.881 1.00 82.88 641 PRO A O 1
ATOM 5272 N N . ILE A 1 642 ? -65.137 11.234 -10.753 1.00 81.12 642 ILE A N 1
ATOM 5273 C CA . ILE A 1 642 ? -65.101 10.381 -9.554 1.00 81.12 642 ILE A CA 1
ATOM 5274 C C . ILE A 1 642 ? -64.469 11.126 -8.377 1.00 81.12 642 ILE A C 1
ATOM 5276 O O . ILE A 1 642 ? -65.094 11.274 -7.332 1.00 81.12 642 ILE A O 1
ATOM 5280 N N . ARG A 1 643 ? -63.282 11.713 -8.566 1.00 81.94 643 ARG A N 1
ATOM 5281 C CA . ARG A 1 643 ? -62.595 12.495 -7.530 1.00 81.94 643 ARG A CA 1
ATOM 5282 C C . ARG A 1 643 ? -63.426 13.676 -7.034 1.00 81.94 643 ARG A C 1
ATOM 5284 O O . ARG A 1 643 ? -63.398 13.975 -5.843 1.00 81.94 643 ARG A O 1
ATOM 5291 N N . LYS A 1 644 ? -64.157 14.358 -7.923 1.00 83.12 644 LYS A N 1
ATOM 5292 C CA . LYS A 1 644 ? -65.024 15.479 -7.532 1.00 83.12 644 LYS A CA 1
ATOM 5293 C C . LYS A 1 644 ? -66.114 15.028 -6.556 1.00 83.12 644 LYS A C 1
ATOM 5295 O O . LYS A 1 644 ? -66.415 15.770 -5.631 1.00 83.12 644 LYS A O 1
ATOM 5300 N N . VAL A 1 645 ? -66.667 13.832 -6.754 1.00 79.38 645 VAL A N 1
ATOM 5301 C CA . VAL A 1 645 ? -67.650 13.233 -5.841 1.00 79.38 645 VAL A CA 1
ATOM 5302 C C . VAL A 1 645 ? -66.976 12.827 -4.529 1.00 79.38 645 VAL A C 1
ATOM 5304 O O . VAL A 1 645 ? -67.449 13.220 -3.469 1.00 79.38 645 VAL A O 1
ATOM 5307 N N . CYS A 1 646 ? -65.814 12.164 -4.582 1.00 73.88 646 CYS A N 1
ATOM 5308 C CA . CYS A 1 646 ? -65.085 11.753 -3.376 1.00 73.88 646 CYS A CA 1
ATOM 5309 C C . CYS A 1 646 ? -64.675 12.930 -2.469 1.00 73.88 646 CYS A C 1
ATOM 5311 O O . CYS A 1 646 ? -64.704 12.807 -1.245 1.00 73.88 646 CYS A O 1
ATOM 5313 N N . ASN A 1 647 ? -64.319 14.084 -3.048 1.00 77.00 647 ASN A N 1
ATOM 5314 C CA . ASN A 1 647 ? -63.934 15.281 -2.292 1.00 77.00 647 ASN A CA 1
ATOM 5315 C C . ASN A 1 647 ? -65.057 15.821 -1.385 1.00 77.00 647 ASN A C 1
ATOM 5317 O O . ASN A 1 647 ? -64.755 16.526 -0.424 1.00 77.00 647 ASN A O 1
ATOM 5321 N N . ASN A 1 648 ? -66.328 15.512 -1.667 1.00 72.69 648 ASN A N 1
ATOM 5322 C CA . ASN A 1 648 ? -67.446 15.944 -0.823 1.00 72.69 648 ASN A CA 1
ATOM 5323 C C . ASN A 1 648 ? -67.465 15.197 0.518 1.00 72.69 648 ASN A C 1
ATOM 5325 O O . ASN A 1 648 ? -67.659 15.827 1.555 1.00 72.69 648 ASN A O 1
ATOM 5329 N N . ALA A 1 649 ? -67.195 13.889 0.503 1.00 65.25 649 ALA A N 1
ATOM 5330 C CA . ALA A 1 649 ? -67.102 13.060 1.705 1.00 65.25 649 ALA A CA 1
ATOM 5331 C C . ALA A 1 649 ? -65.784 13.272 2.480 1.00 65.25 649 ALA A C 1
ATOM 5333 O O . ALA A 1 649 ? -65.737 13.088 3.692 1.00 65.25 649 ALA A O 1
ATOM 5334 N N . MET A 1 650 ? -64.711 13.685 1.793 1.00 67.44 650 MET A N 1
ATOM 5335 C CA . MET A 1 650 ? -63.364 13.877 2.361 1.00 67.44 650 MET A CA 1
ATOM 5336 C C . MET A 1 650 ? -63.017 15.341 2.694 1.00 67.44 650 MET A C 1
ATOM 5338 O O . MET A 1 650 ? -61.844 15.689 2.836 1.00 67.44 650 MET A O 1
ATOM 5342 N N . ASN A 1 651 ? -64.010 16.225 2.799 1.00 74.75 651 ASN A N 1
ATOM 5343 C CA . ASN A 1 651 ? -63.784 17.605 3.229 1.00 74.75 651 ASN A CA 1
ATOM 5344 C C . ASN A 1 651 ? -63.513 17.689 4.747 1.00 74.75 651 ASN A C 1
ATOM 5346 O O . ASN A 1 651 ? -63.689 16.724 5.491 1.00 74.75 651 ASN A O 1
ATOM 5350 N N . GLN A 1 652 ? -63.081 18.859 5.225 1.00 74.38 652 GLN A N 1
ATOM 5351 C CA . GLN A 1 652 ? -62.700 19.048 6.629 1.00 74.38 652 GLN A CA 1
ATOM 5352 C C . GLN A 1 652 ? -63.824 18.669 7.610 1.00 74.38 652 GLN A C 1
ATOM 5354 O O . GLN A 1 652 ? -63.549 18.072 8.648 1.00 74.38 652 GLN A O 1
ATOM 5359 N N . SER A 1 653 ? -65.085 18.968 7.286 1.00 73.06 653 SER A N 1
ATOM 5360 C CA . SER A 1 653 ? -66.226 18.606 8.132 1.00 73.06 653 SER A CA 1
ATOM 5361 C C . SER A 1 653 ? -66.509 17.100 8.131 1.00 73.06 653 SER A C 1
ATOM 5363 O O . SER A 1 653 ? -66.784 16.549 9.193 1.00 73.06 653 SER A O 1
ATOM 5365 N N . GLY A 1 654 ? -66.393 16.424 6.985 1.00 71.69 654 GLY A N 1
ATOM 5366 C CA . GLY A 1 654 ? -66.543 14.972 6.862 1.00 71.69 654 GLY A CA 1
ATOM 5367 C C . GLY A 1 654 ? -65.474 14.210 7.641 1.00 71.69 654 GLY A C 1
ATOM 5368 O O . GLY A 1 654 ? -65.797 13.316 8.418 1.00 71.69 654 GLY A O 1
ATOM 5369 N N . VAL A 1 655 ? -64.211 14.634 7.542 1.00 72.31 655 VAL A N 1
ATOM 5370 C CA . VAL A 1 655 ? -63.106 14.030 8.307 1.00 72.31 655 VAL A CA 1
ATOM 5371 C C . VAL A 1 655 ? -63.296 14.227 9.815 1.00 72.31 655 VAL A C 1
ATOM 5373 O O . VAL A 1 655 ? -63.094 13.290 10.584 1.00 72.31 655 VAL A O 1
ATOM 5376 N N . LEU A 1 656 ? -63.748 15.407 10.258 1.00 76.88 656 LEU A N 1
ATOM 5377 C CA . LEU A 1 656 ? -64.017 15.658 11.680 1.00 76.88 656 LEU A CA 1
ATOM 5378 C C . LEU A 1 656 ? -65.140 14.769 12.240 1.00 76.88 656 LEU A C 1
ATOM 5380 O O . LEU A 1 656 ? -65.064 14.370 13.402 1.00 76.88 656 LEU A O 1
ATOM 5384 N N . GLN A 1 657 ? -66.140 14.408 11.427 1.00 74.44 657 GLN A N 1
ATOM 5385 C CA . GLN A 1 657 ? -67.186 13.449 11.813 1.00 74.44 657 GLN A CA 1
ATOM 5386 C C . GLN A 1 657 ? -66.652 12.015 11.967 1.00 74.44 657 GLN A C 1
ATOM 5388 O O . GLN A 1 657 ? -67.239 11.221 12.701 1.00 74.44 657 GLN A O 1
ATOM 5393 N N . MET A 1 658 ? -65.531 11.682 11.318 1.00 78.88 658 MET A N 1
ATOM 5394 C CA . MET A 1 658 ? -64.883 10.368 11.405 1.00 78.88 658 MET A CA 1
ATOM 5395 C C . MET A 1 658 ? -63.960 10.232 12.629 1.00 78.88 658 MET A C 1
ATOM 5397 O O . MET A 1 658 ? -63.650 9.110 13.027 1.00 78.88 658 MET A O 1
ATOM 5401 N N . SER A 1 659 ? -63.563 11.337 13.276 1.00 77.25 659 SER A N 1
ATOM 5402 C CA . SER A 1 659 ? -62.638 11.342 14.426 1.00 77.25 659 SER A CA 1
ATOM 5403 C C . SER A 1 659 ? -63.004 10.371 15.563 1.00 77.25 659 SER A C 1
ATOM 5405 O O . SER A 1 659 ? -62.106 9.685 16.050 1.00 77.25 659 SER A O 1
ATOM 5407 N N . PRO A 1 660 ? -64.280 10.224 15.984 1.00 80.94 660 PRO A N 1
ATOM 5408 C CA . PRO A 1 660 ? -64.638 9.254 17.024 1.00 80.94 660 PRO A CA 1
ATOM 5409 C C . PRO A 1 660 ? -64.395 7.797 16.599 1.00 80.94 660 PRO A C 1
ATOM 5411 O O . PRO A 1 660 ? -64.034 6.961 17.424 1.00 80.94 660 PRO A O 1
ATOM 5414 N N . ILE A 1 661 ? -64.575 7.490 15.309 1.00 81.00 661 ILE A N 1
ATOM 5415 C CA . ILE A 1 661 ? -64.297 6.165 14.740 1.00 81.00 661 ILE A CA 1
ATOM 5416 C C . ILE A 1 661 ? -62.785 5.930 14.716 1.00 81.00 661 ILE A C 1
ATOM 5418 O O . ILE A 1 661 ? -62.330 4.871 15.141 1.00 81.00 661 ILE A O 1
ATOM 5422 N N . PHE A 1 662 ? -62.008 6.929 14.291 1.00 78.94 662 PHE A N 1
ATOM 5423 C CA . PHE A 1 662 ? -60.546 6.860 14.283 1.00 78.94 662 PHE A CA 1
ATOM 5424 C C . PHE A 1 662 ? -59.968 6.609 15.674 1.00 78.94 662 PHE A C 1
ATOM 5426 O O . PHE A 1 662 ? -59.198 5.668 15.836 1.00 78.94 662 PHE A O 1
ATOM 5433 N N . ASN A 1 663 ? -60.389 7.381 16.680 1.00 82.69 663 ASN A N 1
ATOM 5434 C CA . ASN A 1 663 ? -59.905 7.216 18.051 1.00 82.69 663 ASN A CA 1
ATOM 5435 C C . ASN A 1 663 ? -60.202 5.811 18.586 1.00 82.69 663 ASN A C 1
ATOM 5437 O O . ASN A 1 663 ? -59.304 5.152 19.094 1.00 82.69 663 ASN A O 1
ATOM 5441 N N . ARG A 1 664 ? -61.419 5.295 18.368 1.00 85.88 664 ARG A N 1
ATOM 5442 C CA . ARG A 1 664 ? -61.780 3.941 18.807 1.00 85.88 664 ARG A CA 1
ATOM 5443 C C . ARG A 1 664 ? -60.929 2.852 18.149 1.00 85.88 664 ARG A C 1
ATOM 5445 O O . ARG A 1 664 ? -60.511 1.923 18.831 1.00 85.88 664 ARG A O 1
ATOM 5452 N N . HIS A 1 665 ? -60.699 2.923 16.837 1.00 82.50 665 HIS A N 1
ATOM 5453 C CA . HIS A 1 665 ? -59.844 1.942 16.154 1.00 82.50 665 HIS A CA 1
ATOM 5454 C C . HIS A 1 665 ? -58.386 2.049 16.618 1.00 82.50 665 HIS A C 1
ATOM 5456 O O . HIS A 1 665 ? -57.704 1.031 16.727 1.00 82.50 665 HIS A O 1
ATOM 5462 N N . ILE A 1 666 ? -57.907 3.264 16.915 1.00 82.00 666 ILE A N 1
ATOM 5463 C CA . ILE A 1 666 ? -56.557 3.492 17.451 1.00 82.00 666 ILE A CA 1
ATOM 5464 C C . ILE A 1 666 ? -56.429 2.856 18.835 1.00 82.00 666 ILE A C 1
ATOM 5466 O O . ILE A 1 666 ? -55.461 2.139 19.073 1.00 82.00 666 ILE A O 1
ATOM 5470 N N . ASP A 1 667 ? -57.417 3.040 19.712 1.00 83.88 667 ASP A N 1
ATOM 5471 C CA . ASP A 1 667 ? -57.437 2.415 21.038 1.00 83.88 667 ASP A CA 1
ATOM 5472 C C . ASP A 1 667 ? -57.405 0.880 20.922 1.00 83.88 667 ASP A C 1
ATOM 5474 O O . ASP A 1 667 ? -56.583 0.219 21.556 1.00 83.88 667 ASP A O 1
ATOM 5478 N N . GLN A 1 668 ? -58.197 0.302 20.010 1.00 82.06 668 GLN A N 1
ATOM 5479 C CA . GLN A 1 668 ? -58.195 -1.144 19.743 1.00 82.06 668 GLN A CA 1
ATOM 5480 C C . GLN A 1 668 ? -56.850 -1.663 19.211 1.00 82.06 668 GLN A C 1
ATOM 5482 O O . GLN A 1 668 ? -56.426 -2.772 19.553 1.00 82.06 668 GLN A O 1
ATOM 5487 N N . LEU A 1 669 ? -56.174 -0.892 18.355 1.00 82.25 669 LEU A N 1
ATOM 5488 C CA . LEU A 1 669 ? -54.838 -1.224 17.865 1.00 82.25 669 LEU A CA 1
ATOM 5489 C C . LEU A 1 669 ? -53.810 -1.156 19.003 1.00 82.25 669 LEU A C 1
ATOM 5491 O O . LEU A 1 669 ? -53.007 -2.080 19.151 1.00 82.25 669 LEU A O 1
ATOM 5495 N N . CYS A 1 670 ? -53.863 -0.103 19.821 1.00 82.56 670 CYS A N 1
ATOM 5496 C CA . CYS A 1 670 ? -53.014 0.072 20.996 1.00 82.56 670 CYS A CA 1
ATOM 5497 C C . CYS A 1 670 ? -53.171 -1.095 21.975 1.00 82.56 670 CYS A C 1
ATOM 5499 O O . CYS A 1 670 ? -52.160 -1.665 22.379 1.00 82.56 670 CYS A O 1
ATOM 5501 N N . ASP A 1 671 ? -54.397 -1.530 22.273 1.00 83.44 671 ASP A N 1
ATOM 5502 C CA . ASP A 1 671 ? -54.667 -2.678 23.148 1.00 83.44 671 ASP A CA 1
ATOM 5503 C C . ASP A 1 671 ? -54.094 -3.989 22.579 1.00 83.44 671 ASP A C 1
ATOM 5505 O O . ASP A 1 671 ? -53.431 -4.759 23.287 1.00 83.44 671 ASP A O 1
ATOM 5509 N N . LYS A 1 672 ? -54.276 -4.231 21.270 1.00 78.94 672 LYS A N 1
ATOM 5510 C CA . LYS A 1 672 ? -53.714 -5.405 20.571 1.00 78.94 672 LYS A CA 1
ATOM 5511 C C . LYS A 1 672 ? -52.182 -5.414 20.589 1.00 78.94 672 LYS A C 1
ATOM 5513 O O . LYS A 1 672 ? -51.581 -6.483 20.718 1.00 78.94 672 LYS A O 1
ATOM 5518 N N . ILE A 1 673 ? -51.547 -4.249 20.451 1.00 79.81 673 ILE A N 1
ATOM 5519 C CA . ILE A 1 673 ? -50.088 -4.095 20.526 1.00 79.81 673 ILE A CA 1
ATOM 5520 C C . ILE A 1 673 ? -49.612 -4.267 21.973 1.00 79.81 673 ILE A C 1
ATOM 5522 O O . ILE A 1 673 ? -48.641 -4.987 22.212 1.00 79.81 673 ILE A O 1
ATOM 5526 N N . HIS A 1 674 ? -50.317 -3.683 22.945 1.00 81.38 674 HIS A N 1
ATOM 5527 C CA . HIS A 1 674 ? -49.974 -3.749 24.365 1.00 81.38 674 HIS A CA 1
ATOM 5528 C C . HIS A 1 674 ? -49.941 -5.197 24.874 1.00 81.38 674 HIS A C 1
ATOM 5530 O O . HIS A 1 674 ? -48.997 -5.597 25.553 1.00 81.38 674 HIS A O 1
ATOM 5536 N N . GLY A 1 675 ? -50.887 -6.039 24.438 1.00 76.44 675 GLY A N 1
ATOM 5537 C CA . GLY A 1 675 ? -50.917 -7.473 24.759 1.00 76.44 675 GLY A CA 1
ATOM 5538 C C . GLY A 1 675 ? -49.750 -8.310 24.198 1.00 76.44 675 GLY A C 1
ATOM 5539 O O . GLY A 1 675 ? -49.589 -9.478 24.586 1.00 76.44 675 GLY A O 1
ATOM 5540 N N . LYS A 1 676 ? -48.938 -7.740 23.295 1.00 75.88 676 LYS A N 1
ATOM 5541 C CA . LYS A 1 676 ? -47.745 -8.359 22.688 1.00 75.88 676 LYS A CA 1
ATOM 5542 C C . LYS A 1 676 ? -46.424 -7.833 23.272 1.00 75.88 676 LYS A C 1
ATOM 5544 O O . LYS A 1 676 ? -45.372 -8.411 22.992 1.00 75.88 676 LYS A O 1
ATOM 5549 N N . ILE A 1 677 ? -46.459 -6.796 24.114 1.00 75.00 677 ILE A N 1
ATOM 5550 C CA . ILE A 1 677 ? -45.267 -6.251 24.779 1.00 75.00 677 ILE A CA 1
ATOM 5551 C C . ILE A 1 677 ? -44.659 -7.322 25.702 1.00 75.00 677 ILE A C 1
ATOM 5553 O O . ILE A 1 677 ? -45.358 -7.965 26.481 1.00 75.00 677 ILE A O 1
ATOM 5557 N N . GLY A 1 678 ? -43.347 -7.548 25.585 1.00 71.94 678 GLY A N 1
ATOM 5558 C CA . GLY A 1 678 ? -42.605 -8.538 26.380 1.00 71.94 678 GLY A CA 1
ATOM 5559 C C . GLY A 1 678 ? -42.623 -9.978 25.843 1.00 71.94 678 GLY A C 1
ATOM 5560 O O . GLY A 1 678 ? -41.967 -10.835 26.427 1.00 71.94 678 GLY A O 1
ATOM 5561 N N . LYS A 1 679 ? -43.312 -10.259 24.724 1.00 74.94 679 LYS A N 1
ATOM 5562 C CA . LYS A 1 679 ? -43.437 -11.612 24.130 1.00 74.94 679 LYS A CA 1
ATOM 5563 C C . LYS A 1 679 ? -42.500 -11.885 22.937 1.00 74.94 679 LYS A C 1
ATOM 5565 O O . LYS A 1 679 ? -42.709 -12.849 22.208 1.00 74.94 679 LYS A O 1
ATOM 5570 N N . GLY A 1 680 ? -41.463 -11.066 22.744 1.00 77.44 680 GLY A N 1
ATOM 5571 C CA . GLY A 1 680 ? -40.494 -11.187 21.643 1.00 77.44 680 GLY A CA 1
ATOM 5572 C C . GLY A 1 680 ? -40.771 -10.236 20.472 1.00 77.44 680 GLY A C 1
ATOM 5573 O O . GLY A 1 680 ? -41.498 -9.255 20.619 1.00 77.44 680 GLY A O 1
ATOM 5574 N N . THR A 1 681 ? -40.162 -10.496 19.311 1.00 69.12 681 THR A N 1
ATOM 5575 C CA . THR A 1 681 ? -40.364 -9.697 18.089 1.00 69.12 681 THR A CA 1
ATOM 5576 C C . THR A 1 681 ? -41.626 -10.141 17.358 1.00 69.12 681 THR A C 1
ATOM 5578 O O . THR A 1 681 ? -41.792 -11.331 17.098 1.00 69.12 681 THR A O 1
ATOM 5581 N N . PHE A 1 682 ? -42.487 -9.199 16.978 1.00 70.12 682 PHE A N 1
ATOM 5582 C CA . PHE A 1 682 ? -43.700 -9.468 16.204 1.00 70.12 682 PHE A CA 1
ATOM 5583 C C . PHE A 1 682 ? -43.823 -8.485 15.035 1.00 70.12 682 PHE A C 1
ATOM 5585 O O . PHE A 1 682 ? -43.349 -7.354 15.130 1.00 70.12 682 PHE A O 1
ATOM 5592 N N . ASN A 1 683 ? -44.462 -8.911 13.940 1.00 68.00 683 ASN A N 1
ATOM 5593 C CA . AS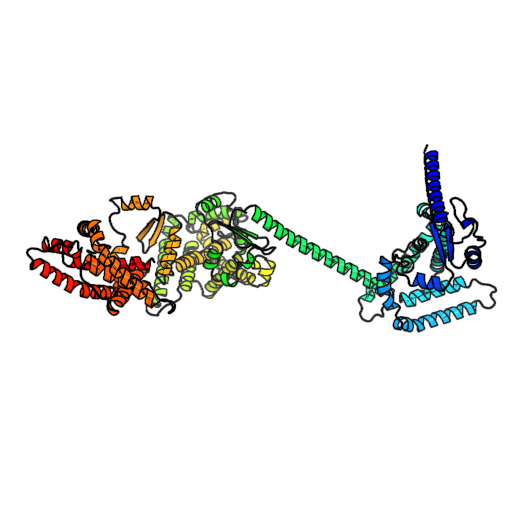N A 1 683 ? -44.717 -8.039 12.796 1.00 68.00 683 ASN A CA 1
ATOM 5594 C C . ASN A 1 683 ? -45.900 -7.097 13.100 1.00 68.00 683 ASN A C 1
ATOM 5596 O O . ASN A 1 683 ? -47.004 -7.552 13.425 1.00 68.00 683 ASN A O 1
ATOM 5600 N N . ILE A 1 684 ? -45.657 -5.785 13.042 1.00 72.75 684 ILE A N 1
ATOM 5601 C CA . ILE A 1 684 ? -46.672 -4.753 13.282 1.00 72.75 684 ILE A CA 1
ATOM 5602 C C . ILE A 1 684 ? -47.520 -4.475 12.037 1.00 72.75 684 ILE A C 1
ATOM 5604 O O . ILE A 1 684 ? -48.709 -4.198 12.187 1.00 72.75 684 ILE A O 1
ATOM 5608 N N . GLU A 1 685 ? -46.939 -4.636 10.844 1.00 69.12 685 GLU A N 1
ATOM 5609 C CA . GLU A 1 685 ? -47.556 -4.407 9.529 1.00 69.12 685 GLU A CA 1
ATOM 5610 C C . GLU A 1 685 ? -48.884 -5.158 9.416 1.00 69.12 685 GLU A C 1
ATOM 5612 O O . GLU A 1 685 ? -49.924 -4.598 9.083 1.00 69.12 685 GLU A O 1
ATOM 5617 N N . GLU A 1 686 ? -48.878 -6.409 9.867 1.00 68.94 686 GLU A N 1
ATOM 5618 C CA . GLU A 1 686 ? -50.046 -7.278 9.930 1.00 68.94 686 GLU A CA 1
ATOM 5619 C C . GLU A 1 686 ? -51.231 -6.684 10.704 1.00 68.94 686 GLU A C 1
ATOM 5621 O O . GLU A 1 686 ? -52.386 -6.892 10.336 1.00 68.94 686 GLU A O 1
ATOM 5626 N N . ASN A 1 687 ? -50.959 -5.964 11.796 1.00 74.50 687 ASN A N 1
ATOM 5627 C CA . ASN A 1 687 ? -51.996 -5.341 12.621 1.00 74.50 687 ASN A CA 1
ATOM 5628 C C . ASN A 1 687 ? -52.416 -3.984 12.037 1.00 74.50 687 ASN A C 1
ATOM 5630 O O . ASN A 1 687 ? -53.580 -3.616 12.171 1.00 74.50 687 ASN A O 1
ATOM 5634 N N . LEU A 1 688 ? -51.499 -3.279 11.363 1.00 75.44 688 LEU A N 1
ATOM 5635 C CA . LEU A 1 688 ? -51.755 -1.998 10.698 1.00 75.44 688 LEU A CA 1
ATOM 5636 C C . LEU A 1 688 ? -52.628 -2.154 9.450 1.00 75.44 688 LEU A C 1
ATOM 5638 O O . LEU A 1 688 ? -53.545 -1.361 9.255 1.00 75.44 688 LEU A O 1
ATOM 5642 N N . VAL A 1 689 ? -52.412 -3.200 8.647 1.00 72.88 689 VAL A N 1
ATOM 5643 C CA . VAL A 1 689 ? -53.241 -3.491 7.466 1.00 72.88 689 VAL A CA 1
ATOM 5644 C C . VAL A 1 689 ? -54.674 -3.837 7.876 1.00 72.88 689 VAL A C 1
ATOM 5646 O O . VAL A 1 689 ? -55.616 -3.299 7.297 1.00 72.88 689 VAL A O 1
ATOM 5649 N N . ILE A 1 690 ? -54.857 -4.672 8.910 1.00 76.50 690 ILE A N 1
ATOM 5650 C CA . ILE A 1 690 ? -56.190 -4.981 9.463 1.00 76.50 690 ILE A CA 1
ATOM 5651 C C . ILE A 1 690 ? -56.859 -3.702 9.968 1.00 76.50 690 ILE A C 1
ATOM 5653 O O . ILE A 1 690 ? -57.985 -3.407 9.579 1.00 76.50 690 ILE A O 1
ATOM 5657 N N . PHE A 1 691 ? -56.147 -2.926 10.789 1.00 80.75 691 PHE A N 1
ATOM 5658 C CA . PHE A 1 691 ? -56.631 -1.650 11.308 1.00 80.75 691 PHE A CA 1
ATOM 5659 C C . PHE A 1 691 ? -57.069 -0.710 10.176 1.00 80.75 691 PHE A C 1
ATOM 5661 O O . PHE A 1 691 ? -58.181 -0.192 10.210 1.00 80.75 691 PHE A O 1
ATOM 5668 N N . GLY A 1 692 ? -56.249 -0.545 9.135 1.00 77.62 692 GLY A N 1
ATOM 5669 C CA . GLY A 1 692 ? -56.559 0.338 8.016 1.00 77.62 692 GLY A CA 1
ATOM 5670 C C . GLY A 1 692 ? -57.765 -0.126 7.195 1.00 77.62 692 GLY A C 1
ATOM 5671 O O . GLY A 1 692 ? -58.593 0.701 6.818 1.00 77.62 692 GLY A O 1
ATOM 5672 N N . ILE A 1 693 ? -57.919 -1.434 6.955 1.00 77.00 693 ILE A N 1
ATOM 5673 C CA . ILE A 1 693 ? -59.094 -1.984 6.259 1.00 77.00 693 ILE A CA 1
ATOM 5674 C C . ILE A 1 693 ? -60.366 -1.758 7.086 1.00 77.00 693 ILE A C 1
ATOM 5676 O O . ILE A 1 693 ? -61.343 -1.226 6.558 1.00 77.00 693 ILE A O 1
ATOM 5680 N N . GLU A 1 694 ? -60.356 -2.111 8.374 1.00 81.69 694 GLU A N 1
ATOM 5681 C CA . GLU A 1 694 ? -61.518 -1.986 9.268 1.00 81.69 694 GLU A CA 1
ATOM 5682 C C . GLU A 1 694 ? -61.922 -0.516 9.462 1.00 81.69 694 GLU A C 1
ATOM 5684 O O . GLU A 1 694 ? -63.106 -0.171 9.381 1.00 81.69 694 GLU A O 1
ATOM 5689 N N . GLN A 1 695 ? -60.938 0.373 9.613 1.00 80.56 695 GLN A N 1
ATOM 5690 C CA . GLN A 1 695 ? -61.139 1.814 9.729 1.00 80.56 695 GLN A CA 1
ATOM 5691 C C . GLN A 1 695 ? -61.716 2.419 8.443 1.00 80.56 695 GLN A C 1
ATOM 5693 O O . GLN A 1 695 ? -62.674 3.192 8.513 1.00 80.56 695 GLN A O 1
ATOM 5698 N N . ILE A 1 696 ? -61.179 2.086 7.262 1.00 78.31 696 ILE A N 1
ATOM 5699 C CA . ILE A 1 696 ? -61.703 2.590 5.981 1.00 78.31 696 ILE A CA 1
ATOM 5700 C C . ILE A 1 696 ? -63.111 2.072 5.723 1.00 78.31 696 ILE A C 1
ATOM 5702 O O . ILE A 1 696 ? -63.974 2.836 5.288 1.00 78.31 696 ILE A O 1
ATOM 5706 N N . PHE A 1 697 ? -63.370 0.799 6.009 1.00 78.56 697 PHE A N 1
ATOM 5707 C CA . PHE A 1 697 ? -64.692 0.223 5.807 1.00 78.56 697 PHE A CA 1
ATOM 5708 C C . PHE A 1 697 ? -65.731 0.915 6.700 1.00 78.56 697 PHE A C 1
ATOM 5710 O O . PHE A 1 697 ? -66.792 1.327 6.229 1.00 78.56 697 PHE A O 1
ATOM 5717 N N . GLU A 1 698 ? -65.407 1.172 7.968 1.00 79.38 698 GLU A N 1
ATOM 5718 C CA . GLU A 1 698 ? -66.344 1.849 8.860 1.00 79.38 698 GLU A CA 1
ATOM 5719 C C . GLU A 1 698 ? -66.518 3.339 8.534 1.00 79.38 698 GLU A C 1
ATOM 5721 O O . GLU A 1 698 ? -67.630 3.857 8.611 1.00 79.38 698 GLU A O 1
ATOM 5726 N N . THR A 1 699 ? -65.460 4.030 8.115 1.00 78.31 699 THR A N 1
ATOM 5727 C CA . THR A 1 699 ? -65.524 5.478 7.847 1.00 78.31 699 THR A CA 1
ATOM 5728 C C . THR A 1 699 ? -66.051 5.835 6.465 1.00 78.31 699 THR A C 1
ATOM 5730 O O . THR A 1 699 ? -66.748 6.837 6.327 1.00 78.31 699 THR A O 1
ATOM 5733 N N . MET A 1 700 ? -65.779 5.025 5.441 1.00 74.75 700 MET A N 1
ATOM 5734 C CA . MET A 1 700 ? -66.197 5.316 4.065 1.00 74.75 700 MET A CA 1
ATOM 5735 C C . MET A 1 700 ? -67.507 4.628 3.675 1.00 74.75 700 MET A C 1
ATOM 5737 O O . MET A 1 700 ? -68.228 5.140 2.816 1.00 74.75 700 MET A O 1
ATOM 5741 N N . VAL A 1 701 ? -67.823 3.491 4.306 1.00 75.50 701 VAL A N 1
ATOM 5742 C CA . VAL A 1 701 ? -69.025 2.687 4.022 1.00 75.50 701 VAL A CA 1
ATOM 5743 C C . VAL A 1 701 ? -70.033 2.714 5.183 1.00 75.50 701 VAL A C 1
ATOM 5745 O O . VAL A 1 701 ? -71.227 2.461 4.993 1.00 75.50 701 VAL A O 1
ATOM 5748 N N . GLY A 1 702 ? -69.596 3.061 6.398 1.00 72.81 702 GLY A N 1
ATOM 5749 C CA . GLY A 1 702 ? -70.476 3.142 7.565 1.00 72.81 702 GLY A CA 1
ATOM 5750 C C . GLY A 1 702 ? -70.895 1.775 8.107 1.00 72.81 702 GLY A C 1
ATOM 5751 O O . GLY A 1 702 ? -71.982 1.668 8.676 1.00 72.81 702 GLY A O 1
ATOM 5752 N N . HIS A 1 703 ? -70.105 0.725 7.875 1.00 76.38 703 HIS A N 1
ATOM 5753 C CA . HIS A 1 703 ? -70.372 -0.630 8.358 1.00 76.38 703 HIS A CA 1
ATOM 5754 C C . HIS A 1 703 ? -69.164 -1.148 9.142 1.00 76.38 703 HIS A C 1
ATOM 5756 O O . HIS A 1 703 ? -68.031 -0.954 8.716 1.00 76.38 703 HIS A O 1
ATOM 5762 N N . GLN A 1 704 ? -69.385 -1.799 10.284 1.00 75.50 704 GLN A N 1
ATOM 5763 C CA . GLN A 1 704 ? -68.302 -2.440 11.032 1.00 75.50 704 GLN A CA 1
ATOM 5764 C C . GLN A 1 704 ? -67.977 -3.786 10.389 1.00 75.50 704 GLN A C 1
ATOM 5766 O O . GLN A 1 704 ? -68.858 -4.627 10.241 1.00 75.50 704 GLN A O 1
ATOM 5771 N N . CYS A 1 705 ? -66.720 -3.983 10.000 1.00 73.44 705 CYS A N 1
ATOM 5772 C CA . CYS A 1 705 ? -66.230 -5.240 9.443 1.00 73.44 705 CYS A CA 1
ATOM 5773 C C . CYS A 1 705 ? -65.192 -5.845 10.392 1.00 73.44 705 CYS A C 1
ATOM 5775 O O . CYS A 1 705 ? -64.389 -5.111 10.962 1.00 73.44 705 CYS A O 1
ATOM 5777 N N . GLN A 1 706 ? -65.214 -7.170 10.555 1.00 74.44 706 GLN A N 1
ATOM 5778 C CA . GLN A 1 706 ? -64.119 -7.921 11.169 1.00 74.44 706 GLN A CA 1
ATOM 5779 C C . GLN A 1 706 ? -63.372 -8.664 10.067 1.00 74.44 706 GLN A C 1
ATOM 5781 O O . GLN A 1 706 ? -63.947 -9.509 9.376 1.00 74.44 706 GLN A O 1
ATOM 5786 N N . THR A 1 707 ? -62.091 -8.350 9.895 1.00 73.00 707 THR A N 1
ATOM 5787 C CA . THR A 1 707 ? -61.285 -8.940 8.822 1.00 73.00 707 THR A CA 1
ATOM 5788 C C . THR A 1 707 ? -60.928 -10.388 9.166 1.00 73.00 707 THR A C 1
ATOM 5790 O O . THR A 1 707 ? -60.243 -10.646 10.157 1.00 73.00 707 THR A O 1
ATOM 5793 N N . SER A 1 708 ? -61.363 -11.355 8.349 1.00 75.56 708 SER A N 1
ATOM 5794 C CA . SER A 1 708 ? -60.975 -12.761 8.524 1.00 75.56 708 SER A CA 1
ATOM 5795 C C . SER A 1 708 ? -59.512 -12.995 8.122 1.00 75.56 708 SER A C 1
ATOM 5797 O O . SER A 1 708 ? -58.950 -12.279 7.290 1.00 75.56 708 SER A O 1
ATOM 5799 N N . HIS A 1 709 ? -58.885 -14.036 8.681 1.00 75.06 709 HIS A N 1
ATOM 5800 C CA . HIS A 1 709 ? -57.515 -14.422 8.313 1.00 75.06 709 HIS A CA 1
ATOM 5801 C C . HIS A 1 709 ? -57.386 -14.751 6.813 1.00 75.06 709 HIS A C 1
ATOM 5803 O O . HIS A 1 709 ? -56.378 -14.441 6.184 1.00 75.06 709 HIS A O 1
ATOM 5809 N N . GLU A 1 710 ? -58.421 -15.352 6.226 1.00 78.12 710 GLU A N 1
ATOM 5810 C CA . GLU A 1 710 ? -58.457 -15.720 4.809 1.00 78.12 710 GLU A CA 1
ATOM 5811 C C . GLU A 1 710 ? -58.511 -14.495 3.886 1.00 78.12 710 GLU A C 1
ATOM 5813 O O . GLU A 1 710 ? -57.719 -14.399 2.949 1.00 78.12 710 GLU A O 1
ATOM 5818 N N . LEU A 1 711 ? -59.371 -13.516 4.199 1.00 75.81 711 LEU A N 1
ATOM 5819 C CA . LEU A 1 711 ? -59.449 -12.246 3.470 1.00 75.81 711 LEU A CA 1
ATOM 5820 C C . LEU A 1 711 ? -58.111 -11.499 3.521 1.00 75.81 711 LEU A C 1
ATOM 5822 O O . LEU A 1 711 ? -57.650 -10.953 2.519 1.00 75.81 711 LEU A O 1
ATOM 5826 N N . ARG A 1 712 ? -57.464 -11.525 4.687 1.00 74.38 712 ARG A N 1
ATOM 5827 C CA . ARG A 1 712 ? -56.153 -10.919 4.895 1.00 74.38 712 ARG A CA 1
ATOM 5828 C C . ARG A 1 712 ? -55.062 -11.578 4.048 1.00 74.38 712 ARG A C 1
ATOM 5830 O O . ARG A 1 712 ? -54.320 -10.864 3.380 1.00 74.38 712 ARG A O 1
ATOM 5837 N N . SER A 1 713 ? -54.969 -12.909 4.062 1.00 77.38 713 SER A N 1
ATOM 5838 C CA . SER A 1 713 ? -53.962 -13.631 3.270 1.00 77.38 713 SER A CA 1
ATOM 5839 C C . SER A 1 713 ? -54.156 -13.379 1.777 1.00 77.38 713 SER A C 1
ATOM 5841 O O . SER A 1 713 ? -53.193 -13.070 1.084 1.00 77.38 713 SER A O 1
ATOM 5843 N N . ALA A 1 714 ? -55.403 -13.428 1.295 1.00 80.06 714 ALA A N 1
ATOM 5844 C CA . ALA A 1 714 ? -55.737 -13.175 -0.106 1.00 80.06 714 ALA A CA 1
ATOM 5845 C C . ALA A 1 714 ? -55.304 -11.775 -0.564 1.00 80.06 714 ALA A C 1
ATOM 5847 O O . ALA A 1 714 ? -54.790 -11.597 -1.669 1.00 80.06 714 ALA A O 1
ATOM 5848 N N . PHE A 1 715 ? -55.502 -10.778 0.298 1.00 75.25 715 PHE A N 1
ATOM 5849 C CA . PHE A 1 715 ? -55.140 -9.399 0.017 1.00 75.25 715 PHE A CA 1
ATOM 5850 C C . PHE A 1 715 ? -53.622 -9.179 0.012 1.00 75.25 715 PHE A C 1
ATOM 5852 O O . PHE A 1 715 ? -53.101 -8.553 -0.911 1.00 75.25 715 PHE A O 1
ATOM 5859 N N . GLN A 1 716 ? -52.905 -9.741 0.989 1.00 75.44 716 GLN A N 1
ATOM 5860 C CA . GLN A 1 716 ? -51.445 -9.670 1.049 1.00 75.44 716 GLN A CA 1
ATOM 5861 C C . GLN A 1 716 ? -50.802 -10.363 -0.162 1.00 75.44 716 GLN A C 1
ATOM 5863 O O . GLN A 1 716 ? -49.999 -9.752 -0.865 1.00 75.44 716 GLN A O 1
ATOM 5868 N N . ASP A 1 717 ? -51.239 -11.584 -0.482 1.00 80.62 717 ASP A N 1
ATOM 5869 C CA . ASP A 1 717 ? -50.792 -12.335 -1.659 1.00 80.62 717 ASP A CA 1
ATOM 5870 C C . ASP A 1 717 ? -51.057 -11.584 -2.976 1.00 80.62 717 ASP A C 1
ATOM 5872 O O . ASP A 1 717 ? -50.231 -11.613 -3.894 1.00 80.62 717 ASP A O 1
ATOM 5876 N N . GLY A 1 718 ? -52.210 -10.916 -3.084 1.00 81.56 718 GLY A N 1
ATOM 5877 C CA . GLY A 1 718 ? -52.580 -10.107 -4.245 1.00 81.56 718 GLY A CA 1
ATOM 5878 C C . GLY A 1 718 ? -51.718 -8.851 -4.392 1.00 81.56 718 GLY A C 1
ATOM 5879 O O . GLY A 1 718 ? -51.239 -8.558 -5.488 1.00 81.56 718 GLY A O 1
ATOM 5880 N N . SER A 1 719 ? -51.464 -8.133 -3.296 1.00 75.69 719 SER A N 1
ATOM 5881 C CA . SER A 1 719 ? -50.574 -6.967 -3.278 1.00 75.69 719 SER A CA 1
ATOM 5882 C C . SER A 1 719 ? -49.126 -7.338 -3.594 1.00 75.69 719 SER A C 1
ATOM 5884 O O . SER A 1 719 ? -48.513 -6.694 -4.443 1.00 75.69 719 SER A O 1
ATOM 5886 N N . GLU A 1 720 ? -48.591 -8.404 -2.998 1.00 77.50 720 GLU A N 1
ATOM 5887 C CA . GLU A 1 720 ? -47.244 -8.904 -3.301 1.00 77.50 720 GLU A CA 1
ATOM 5888 C C . GLU A 1 720 ? -47.122 -9.348 -4.766 1.00 77.50 720 GLU A C 1
ATOM 5890 O O . GLU A 1 720 ? -46.103 -9.101 -5.417 1.00 77.50 720 GLU A O 1
ATOM 5895 N N . ALA A 1 721 ? -48.171 -9.960 -5.326 1.00 81.25 721 ALA A N 1
ATOM 5896 C CA . ALA A 1 721 ? -48.213 -10.341 -6.733 1.00 81.25 721 ALA A CA 1
ATOM 5897 C C . ALA A 1 721 ? -48.266 -9.130 -7.677 1.00 81.25 721 ALA A C 1
ATOM 5899 O O . ALA A 1 721 ? -47.582 -9.135 -8.707 1.00 81.25 721 ALA A O 1
ATOM 5900 N N . LEU A 1 722 ? -49.023 -8.082 -7.324 1.00 77.62 722 LEU A N 1
ATOM 5901 C CA . LEU A 1 722 ? -49.008 -6.804 -8.037 1.00 77.62 722 LEU A CA 1
ATOM 5902 C C . LEU A 1 722 ? -47.608 -6.202 -7.993 1.00 77.62 722 LEU A C 1
ATOM 5904 O O . LEU A 1 722 ? -47.040 -5.946 -9.051 1.00 77.62 722 LEU A O 1
ATOM 5908 N N . ILE A 1 723 ? -47.015 -6.047 -6.807 1.00 73.06 723 ILE A N 1
ATOM 5909 C CA . ILE A 1 723 ? -45.661 -5.503 -6.659 1.00 73.06 723 ILE A CA 1
ATOM 5910 C C . ILE A 1 723 ? -44.665 -6.329 -7.483 1.00 73.06 723 ILE A C 1
ATOM 5912 O O . ILE A 1 723 ? -43.928 -5.774 -8.290 1.00 73.06 723 ILE A O 1
ATOM 5916 N N . SER A 1 724 ? -44.711 -7.658 -7.406 1.00 74.19 724 SER A N 1
ATOM 5917 C CA . SER A 1 724 ? -43.863 -8.540 -8.221 1.00 74.19 724 SER A CA 1
ATOM 5918 C C . SER A 1 724 ? -43.993 -8.267 -9.725 1.00 74.19 724 SER A C 1
ATOM 592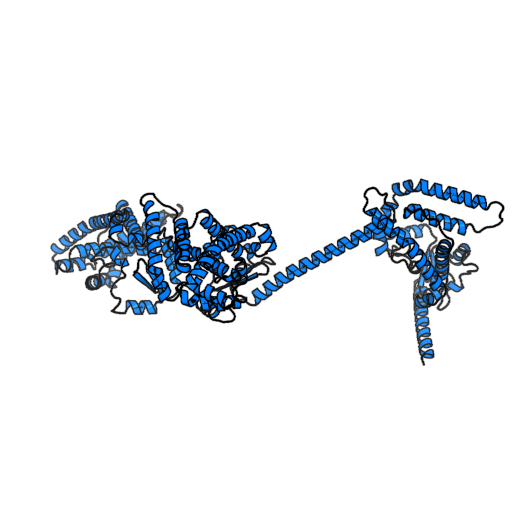0 O O . SER A 1 724 ? -43.001 -8.327 -10.454 1.00 74.19 724 SER A O 1
ATOM 5922 N N . ARG A 1 725 ? -45.196 -7.920 -10.202 1.00 79.44 725 ARG A N 1
ATOM 5923 C CA . ARG A 1 725 ? -45.439 -7.497 -11.588 1.00 79.44 725 ARG A CA 1
ATOM 5924 C C . ARG A 1 725 ? -44.857 -6.114 -11.890 1.00 79.44 725 ARG A C 1
ATOM 5926 O O . ARG A 1 725 ? -44.271 -5.947 -12.954 1.00 79.44 725 ARG A O 1
ATOM 5933 N N . PHE A 1 726 ? -44.984 -5.139 -10.985 1.00 70.69 726 PHE A N 1
ATOM 5934 C CA . PHE A 1 726 ? -44.342 -3.824 -11.139 1.00 70.69 726 PHE A CA 1
ATOM 5935 C C . PHE A 1 726 ? -42.824 -3.973 -11.300 1.00 70.69 726 PHE A C 1
ATOM 5937 O O . PHE A 1 726 ? -42.233 -3.360 -12.191 1.00 70.69 726 PHE A O 1
ATOM 5944 N N . LEU A 1 727 ? -42.215 -4.824 -10.473 1.00 63.81 727 LEU A N 1
ATOM 5945 C CA . LEU A 1 727 ? -40.765 -4.944 -10.345 1.00 63.81 727 LEU A CA 1
ATOM 5946 C C . LEU A 1 727 ? -40.108 -5.811 -11.418 1.00 63.81 727 LEU A C 1
ATOM 5948 O O . LEU A 1 727 ? -38.978 -5.540 -11.822 1.00 63.81 727 LEU A O 1
ATOM 5952 N N . ASN A 1 728 ? -40.796 -6.846 -11.897 1.00 66.62 728 ASN A N 1
ATOM 5953 C CA . ASN A 1 728 ? -40.229 -7.776 -12.861 1.00 66.62 728 ASN A CA 1
ATOM 5954 C C . ASN A 1 728 ? -40.690 -7.453 -14.289 1.00 66.62 728 ASN A C 1
ATOM 5956 O O . ASN A 1 728 ? -41.827 -7.724 -14.677 1.00 66.62 728 ASN A O 1
ATOM 5960 N N . VAL A 1 729 ? -39.759 -6.940 -15.097 1.00 64.38 729 VAL A N 1
ATOM 5961 C CA . VAL A 1 729 ? -39.979 -6.564 -16.504 1.00 64.38 729 VAL A CA 1
ATOM 5962 C C . VAL A 1 729 ? -40.547 -7.711 -17.348 1.00 64.38 729 VAL A C 1
ATOM 5964 O O . VAL A 1 729 ? -41.343 -7.469 -18.254 1.00 64.38 729 VAL A O 1
ATOM 5967 N N . PHE A 1 730 ? -40.215 -8.968 -17.035 1.00 67.06 730 PHE A N 1
ATOM 5968 C CA . PHE A 1 730 ? -40.745 -10.127 -17.762 1.00 67.06 730 PHE A CA 1
ATOM 5969 C C . PHE A 1 730 ? -42.257 -10.326 -17.561 1.00 67.06 730 PHE A C 1
ATOM 5971 O O . PHE A 1 730 ? -42.906 -10.959 -18.391 1.00 67.06 730 PHE A O 1
ATOM 5978 N N . TYR A 1 731 ? -42.832 -9.754 -16.499 1.00 72.12 731 TYR A N 1
ATOM 5979 C CA . TYR A 1 731 ? -44.267 -9.772 -16.207 1.00 72.12 731 TYR A CA 1
ATOM 5980 C C . TYR A 1 731 ? -45.016 -8.529 -16.719 1.00 72.12 731 TYR A C 1
ATOM 5982 O O . TYR A 1 731 ? -46.233 -8.436 -16.554 1.00 72.12 731 TYR A O 1
ATOM 5990 N N . HIS A 1 732 ? -44.332 -7.573 -17.359 1.00 76.31 732 HIS A N 1
ATOM 5991 C CA . HIS A 1 732 ? -44.981 -6.387 -17.935 1.00 76.31 732 HIS A CA 1
ATOM 5992 C C . HIS A 1 732 ? -45.881 -6.735 -19.134 1.00 76.31 732 HIS A C 1
ATOM 5994 O O . HIS A 1 732 ? -47.011 -6.240 -19.181 1.00 76.31 732 HIS A O 1
ATOM 6000 N N . PRO A 1 733 ? -45.478 -7.616 -20.080 1.00 79.56 733 PRO A N 1
ATOM 6001 C CA . PRO A 1 733 ? -46.364 -8.031 -21.162 1.00 79.56 733 PRO A CA 1
ATOM 6002 C C . PRO A 1 733 ? -47.596 -8.781 -20.636 1.00 79.56 733 PRO A C 1
ATOM 6004 O O . PRO A 1 733 ? -47.486 -9.868 -20.063 1.00 79.56 733 PRO A O 1
ATOM 6007 N N . ASN A 1 734 ? -48.790 -8.238 -20.908 1.00 77.81 734 ASN A N 1
ATOM 6008 C CA . ASN A 1 734 ? -50.077 -8.804 -20.475 1.00 77.81 734 ASN A CA 1
ATOM 6009 C C . ASN A 1 734 ? -50.238 -10.289 -20.834 1.00 77.81 734 ASN A C 1
ATOM 6011 O O . ASN A 1 734 ? -50.776 -11.061 -20.044 1.00 77.81 734 ASN A O 1
ATOM 6015 N N . ILE A 1 735 ? -49.767 -10.692 -22.018 1.00 77.81 735 ILE A N 1
ATOM 6016 C CA . ILE A 1 735 ? -49.872 -12.075 -22.502 1.00 77.81 735 ILE A CA 1
ATOM 6017 C C . ILE A 1 735 ? -49.091 -13.023 -21.590 1.00 77.81 735 ILE A C 1
ATOM 6019 O O . ILE A 1 735 ? -49.624 -14.052 -21.196 1.00 77.81 735 ILE A O 1
ATOM 6023 N N . ILE A 1 736 ? -47.862 -12.658 -21.215 1.00 75.88 736 ILE A N 1
ATOM 6024 C CA . ILE A 1 736 ? -47.001 -13.483 -20.360 1.00 75.88 736 ILE A CA 1
ATOM 6025 C C . ILE A 1 736 ? -47.581 -13.536 -18.947 1.00 75.88 736 ILE A C 1
ATOM 6027 O O . ILE A 1 736 ? -47.710 -14.615 -18.371 1.00 75.88 736 ILE A O 1
ATOM 6031 N N . PHE A 1 737 ? -47.996 -12.385 -18.409 1.00 81.56 737 PHE A N 1
ATOM 6032 C CA . PHE A 1 737 ? -48.502 -12.299 -17.042 1.00 81.56 737 PHE A CA 1
ATOM 6033 C C . PHE A 1 737 ? -49.764 -13.138 -16.807 1.00 81.56 737 PHE A C 1
ATOM 6035 O O . PHE A 1 737 ? -49.892 -13.763 -15.754 1.00 81.56 737 PHE A O 1
ATOM 6042 N N . ARG A 1 738 ? -50.666 -13.212 -17.795 1.00 81.75 738 ARG A N 1
ATOM 6043 C CA . ARG A 1 738 ? -51.916 -13.990 -17.710 1.00 81.75 738 ARG A CA 1
ATOM 6044 C C . ARG A 1 738 ? -51.706 -15.474 -17.400 1.00 81.75 738 ARG A C 1
ATOM 6046 O O . ARG A 1 738 ? -52.573 -16.074 -16.777 1.00 81.75 738 ARG A O 1
ATOM 6053 N N . PHE A 1 739 ? -50.571 -16.056 -17.788 1.00 81.94 739 PHE A N 1
ATOM 6054 C CA . PHE A 1 739 ? -50.265 -17.472 -17.546 1.00 81.94 739 PHE A CA 1
ATOM 6055 C C . PHE A 1 739 ? -49.500 -17.726 -16.238 1.00 81.94 739 PHE A C 1
ATOM 6057 O O . PHE A 1 739 ? -49.117 -18.859 -15.953 1.00 81.94 739 PHE A O 1
ATOM 6064 N N . THR A 1 740 ? -49.270 -16.692 -15.427 1.00 84.12 740 THR A N 1
ATOM 6065 C CA . THR A 1 740 ? -48.520 -16.813 -14.171 1.00 84.12 740 THR A CA 1
ATOM 6066 C C . THR A 1 740 ? -49.421 -17.143 -12.980 1.00 84.12 740 THR A C 1
ATOM 6068 O O . THR A 1 740 ? -50.593 -16.772 -12.929 1.00 84.12 740 THR A O 1
ATOM 6071 N N . ASN A 1 741 ? -48.851 -17.780 -11.952 1.00 84.62 741 ASN A N 1
ATOM 6072 C CA . ASN A 1 741 ? -49.540 -17.967 -10.669 1.00 84.62 741 ASN A CA 1
ATOM 6073 C C . ASN A 1 741 ? -49.792 -16.638 -9.933 1.00 84.62 741 ASN A C 1
ATOM 6075 O O . ASN A 1 741 ? -50.715 -16.557 -9.129 1.00 84.62 741 ASN A O 1
ATOM 6079 N N . LEU A 1 742 ? -49.014 -15.591 -10.235 1.00 83.19 742 LEU A N 1
ATOM 6080 C CA . LEU A 1 742 ? -49.207 -14.249 -9.679 1.00 83.19 742 LEU A CA 1
ATOM 6081 C C . LEU A 1 742 ? -50.549 -13.654 -10.113 1.00 83.19 742 LEU A C 1
ATOM 6083 O O . LEU A 1 742 ? -51.245 -13.062 -9.294 1.00 83.19 742 LEU A O 1
ATOM 6087 N N . ARG A 1 743 ? -50.964 -13.881 -11.366 1.00 87.56 743 ARG A N 1
ATOM 6088 C CA . ARG A 1 743 ? -52.277 -13.435 -11.842 1.00 87.56 743 ARG A CA 1
ATOM 6089 C C . ARG A 1 743 ? -53.422 -14.027 -11.016 1.00 87.56 743 ARG A C 1
ATOM 6091 O O . ARG A 1 743 ? -54.304 -13.292 -10.589 1.00 87.56 743 ARG A O 1
ATOM 6098 N N . LYS A 1 744 ? -53.359 -15.329 -10.724 1.00 87.06 744 LYS A N 1
ATOM 6099 C CA . LYS A 1 744 ? -54.377 -16.023 -9.917 1.00 87.06 744 LYS A CA 1
ATOM 6100 C C . LYS A 1 744 ? -54.508 -15.429 -8.513 1.00 87.06 744 LYS A C 1
ATOM 6102 O O . LYS A 1 744 ? -55.621 -15.301 -8.020 1.00 87.06 744 LYS A O 1
ATOM 6107 N N . LYS A 1 745 ? -53.388 -15.042 -7.888 1.00 86.56 745 LYS A N 1
ATOM 6108 C CA . LYS A 1 745 ? -53.382 -14.379 -6.573 1.00 86.56 745 LYS A CA 1
ATOM 6109 C C . LYS A 1 745 ? -54.078 -13.015 -6.613 1.00 86.56 745 LYS A C 1
ATOM 6111 O O . LYS A 1 745 ? -54.870 -12.714 -5.727 1.00 86.56 745 LYS A O 1
ATOM 6116 N N . ILE A 1 746 ? -53.827 -12.220 -7.657 1.00 85.12 746 ILE A N 1
ATOM 6117 C CA . ILE A 1 746 ? -54.480 -10.914 -7.852 1.00 85.12 746 ILE A CA 1
ATOM 6118 C C . ILE A 1 746 ? -55.990 -11.084 -8.052 1.00 85.12 746 ILE A C 1
ATOM 6120 O O . ILE A 1 746 ? -56.774 -10.431 -7.366 1.00 85.12 746 ILE A O 1
ATOM 6124 N N . ASP A 1 747 ? -56.398 -11.981 -8.955 1.00 88.25 747 ASP A N 1
ATOM 6125 C CA . ASP A 1 747 ? -57.815 -12.217 -9.248 1.00 88.25 747 ASP A CA 1
ATOM 6126 C C . ASP A 1 747 ? -58.563 -12.731 -8.001 1.00 88.25 747 ASP A C 1
ATOM 6128 O O . ASP A 1 747 ? -59.660 -12.259 -7.704 1.00 88.25 747 ASP A O 1
ATOM 6132 N N . TYR A 1 748 ? -57.940 -13.619 -7.214 1.00 88.06 748 TYR A N 1
ATOM 6133 C CA . TYR A 1 748 ? -58.490 -14.097 -5.941 1.00 88.06 748 TYR A CA 1
ATOM 6134 C C . TYR A 1 748 ? -58.659 -12.967 -4.912 1.00 88.06 748 TYR A C 1
ATOM 6136 O O . TYR A 1 748 ? -59.701 -12.868 -4.262 1.00 88.06 748 TYR A O 1
ATOM 6144 N N . GLY A 1 749 ? -57.674 -12.068 -4.800 1.00 84.25 749 GLY A N 1
ATOM 6145 C CA . GLY A 1 749 ? -57.767 -10.881 -3.947 1.00 84.25 749 GLY A CA 1
ATOM 6146 C C . GLY A 1 749 ? -58.931 -9.962 -4.340 1.00 84.25 749 GLY A C 1
ATOM 6147 O O . GLY A 1 749 ? -59.707 -9.544 -3.476 1.00 84.25 749 GLY A O 1
ATOM 6148 N N . TYR A 1 750 ? -59.114 -9.692 -5.639 1.00 85.94 750 TYR A N 1
ATOM 6149 C CA . TYR A 1 750 ? -60.259 -8.914 -6.130 1.00 85.94 750 TYR A CA 1
ATOM 6150 C C . TYR A 1 750 ? -61.598 -9.608 -5.869 1.00 85.94 750 TYR A C 1
ATOM 6152 O O . TYR A 1 750 ? -62.563 -8.946 -5.478 1.00 85.94 750 TYR A O 1
ATOM 6160 N N . GLU A 1 751 ? -61.670 -10.928 -6.041 1.00 87.12 751 GLU A N 1
ATOM 6161 C CA . GLU A 1 751 ? -62.879 -11.705 -5.770 1.00 87.12 751 GLU A CA 1
ATOM 6162 C C . GLU A 1 751 ? -63.286 -11.620 -4.291 1.00 87.12 751 GLU A C 1
ATOM 6164 O O . GLU A 1 751 ? -64.452 -11.355 -3.985 1.00 87.12 751 GLU A O 1
ATOM 6169 N N . MET A 1 752 ? -62.328 -11.779 -3.372 1.00 83.19 752 MET A N 1
ATOM 6170 C CA . MET A 1 752 ? -62.572 -11.684 -1.929 1.00 83.19 752 MET A CA 1
ATOM 6171 C C . MET A 1 752 ? -63.066 -10.297 -1.515 1.00 83.19 752 MET A C 1
ATOM 6173 O O . MET A 1 752 ? -64.055 -10.184 -0.787 1.00 83.19 752 MET A O 1
ATOM 6177 N N . LEU A 1 753 ? -62.443 -9.234 -2.033 1.00 79.38 753 LEU A N 1
ATOM 6178 C CA . LEU A 1 753 ? -62.920 -7.871 -1.799 1.00 79.38 753 LEU A CA 1
ATOM 6179 C C . LEU A 1 753 ? -64.334 -7.683 -2.359 1.00 79.38 753 LEU A C 1
ATOM 6181 O O . LEU A 1 753 ? -65.200 -7.137 -1.679 1.00 79.38 753 LEU A O 1
ATOM 6185 N N . SER A 1 754 ? -64.617 -8.185 -3.564 1.00 83.12 754 SER A N 1
ATOM 6186 C CA . SER A 1 754 ? -65.951 -8.075 -4.163 1.00 83.12 754 SER A CA 1
ATOM 6187 C C . SER A 1 754 ? -67.029 -8.754 -3.310 1.00 83.12 754 SER A C 1
ATOM 6189 O O . SER A 1 754 ? -68.084 -8.160 -3.080 1.00 83.12 754 SER A O 1
ATOM 6191 N N . LYS A 1 755 ? -66.744 -9.952 -2.775 1.00 83.44 755 LYS A N 1
ATOM 6192 C CA . LYS A 1 755 ? -67.641 -10.686 -1.863 1.00 83.44 755 LYS A CA 1
ATOM 6193 C C . LYS A 1 755 ? -67.914 -9.925 -0.566 1.00 83.44 755 LYS A C 1
ATOM 6195 O O . LYS A 1 755 ? -69.031 -9.986 -0.061 1.00 83.44 755 LYS A O 1
ATOM 6200 N N . MET A 1 756 ? -66.931 -9.187 -0.053 1.00 78.06 756 MET A N 1
ATOM 6201 C CA . MET A 1 756 ? -67.099 -8.342 1.132 1.00 78.06 756 MET A CA 1
ATOM 6202 C C . MET A 1 756 ? -67.960 -7.100 0.848 1.00 78.06 756 MET A C 1
ATOM 6204 O O . MET A 1 756 ? -68.805 -6.731 1.661 1.00 78.06 756 MET A O 1
ATOM 6208 N N . PHE A 1 757 ? -67.766 -6.446 -0.301 1.00 76.69 757 PHE A N 1
ATOM 6209 C CA . PHE A 1 757 ? -68.426 -5.171 -0.604 1.00 76.69 757 PHE A CA 1
ATOM 6210 C C . PHE A 1 757 ? -69.858 -5.308 -1.121 1.00 76.69 757 PHE A C 1
ATOM 6212 O O . PHE A 1 757 ? -70.702 -4.468 -0.806 1.00 76.69 757 PHE A O 1
ATOM 6219 N N . LEU A 1 758 ? -70.144 -6.332 -1.926 1.00 80.62 758 LEU A N 1
ATOM 6220 C CA . LEU A 1 758 ? -71.420 -6.439 -2.636 1.00 80.62 758 LEU A CA 1
ATOM 6221 C C . LEU A 1 758 ? -72.649 -6.484 -1.700 1.00 80.62 758 LEU A C 1
ATOM 6223 O O . LEU A 1 758 ? -73.564 -5.689 -1.920 1.00 80.62 758 LEU A O 1
ATOM 6227 N N . PRO A 1 759 ? -72.661 -7.277 -0.606 1.00 80.62 759 PRO A N 1
ATOM 6228 C CA . PRO A 1 759 ? -73.797 -7.312 0.322 1.00 80.62 759 PRO A CA 1
ATOM 6229 C C . PRO A 1 759 ? -74.041 -5.972 1.029 1.00 80.62 759 PRO A C 1
ATOM 6231 O O . PRO A 1 759 ? -75.176 -5.620 1.351 1.00 80.62 759 PRO A O 1
ATOM 6234 N N . VAL A 1 760 ? -72.976 -5.200 1.265 1.00 76.69 760 VAL A N 1
ATOM 6235 C CA . VAL A 1 760 ? -73.059 -3.905 1.953 1.00 76.69 760 VAL A CA 1
ATOM 6236 C C . VAL A 1 760 ? -73.601 -2.822 1.027 1.00 76.69 760 VAL A C 1
ATOM 6238 O O . VAL A 1 760 ? -74.444 -2.032 1.452 1.00 76.69 760 VAL A O 1
ATOM 6241 N N . ILE A 1 761 ? -73.187 -2.826 -0.245 1.00 76.38 761 ILE A N 1
ATOM 6242 C CA . ILE A 1 761 ? -73.761 -1.965 -1.288 1.00 76.38 761 ILE A CA 1
ATOM 6243 C C . ILE A 1 761 ? -75.264 -2.246 -1.420 1.00 76.38 761 ILE A C 1
ATOM 6245 O O . ILE A 1 761 ? -76.066 -1.317 -1.364 1.00 76.38 761 ILE A O 1
ATOM 6249 N N . GLU A 1 762 ? -75.660 -3.517 -1.519 1.00 79.25 762 GLU A N 1
ATOM 6250 C CA . GLU A 1 762 ? -77.069 -3.909 -1.644 1.00 79.25 762 GLU A CA 1
ATOM 6251 C C . GLU A 1 762 ? -77.906 -3.508 -0.421 1.00 79.25 762 GLU A C 1
ATOM 6253 O O . GLU A 1 762 ? -79.001 -2.964 -0.571 1.00 79.25 762 GLU A O 1
ATOM 6258 N N . SER A 1 763 ? -77.387 -3.727 0.791 1.00 78.19 763 SER A N 1
ATOM 6259 C CA . SER A 1 763 ? -78.046 -3.327 2.040 1.00 78.19 763 SER A CA 1
ATOM 6260 C C . SER A 1 763 ? -78.238 -1.807 2.125 1.00 78.19 763 SER A C 1
ATOM 6262 O O . SER A 1 763 ? -79.337 -1.325 2.403 1.00 78.19 763 SER A O 1
ATOM 6264 N N . ARG A 1 764 ? -77.199 -1.026 1.796 1.00 75.19 764 ARG A N 1
ATOM 6265 C CA . ARG A 1 764 ? -77.257 0.445 1.773 1.00 75.19 764 ARG A CA 1
ATOM 6266 C C . ARG A 1 764 ? -78.227 0.975 0.719 1.00 75.19 764 ARG A C 1
ATOM 6268 O O . ARG A 1 764 ? -78.986 1.895 1.015 1.00 75.19 764 ARG A O 1
ATOM 6275 N N . MET A 1 765 ? -78.274 0.362 -0.465 1.00 74.62 765 MET A N 1
ATOM 6276 C CA . MET A 1 765 ? -79.241 0.719 -1.510 1.00 74.62 765 MET A CA 1
ATOM 6277 C C . MET A 1 765 ? -80.692 0.531 -1.054 1.00 74.62 765 MET A C 1
ATOM 6279 O O . MET A 1 765 ? -81.520 1.391 -1.349 1.00 74.62 765 MET A O 1
ATOM 6283 N N . ARG A 1 766 ? -80.997 -0.540 -0.306 1.00 76.31 766 ARG A N 1
ATOM 6284 C CA . ARG A 1 766 ? -82.338 -0.761 0.269 1.00 76.31 766 ARG A CA 1
ATOM 6285 C C . ARG A 1 766 ? -82.690 0.309 1.304 1.00 76.31 766 ARG A C 1
ATOM 6287 O O . ARG A 1 766 ? -83.751 0.916 1.219 1.00 76.31 766 ARG A O 1
ATOM 6294 N N . ILE A 1 767 ? -81.759 0.629 2.206 1.00 74.75 767 ILE A N 1
ATOM 6295 C CA . ILE A 1 767 ? -81.953 1.660 3.243 1.00 74.75 767 ILE A CA 1
ATOM 6296 C C . ILE A 1 767 ? -82.240 3.043 2.631 1.00 74.75 767 ILE A C 1
ATOM 6298 O O . ILE A 1 767 ? -83.078 3.780 3.151 1.00 74.75 767 ILE A O 1
ATOM 6302 N N . MET A 1 768 ? -81.568 3.397 1.529 1.00 71.19 768 MET A N 1
ATOM 6303 C CA . MET A 1 768 ? -81.810 4.657 0.813 1.00 71.19 768 MET A CA 1
ATOM 6304 C C . MET A 1 768 ? -83.178 4.700 0.116 1.00 71.19 768 MET A C 1
ATOM 6306 O O . MET A 1 768 ? -83.724 5.781 -0.072 1.00 71.19 768 MET A O 1
ATOM 6310 N N . GLN A 1 769 ? -83.732 3.549 -0.275 1.00 70.12 769 GLN A N 1
ATOM 6311 C CA . GLN A 1 769 ? -85.041 3.459 -0.931 1.00 70.12 769 GLN A CA 1
ATOM 6312 C C . GLN A 1 769 ? -86.213 3.473 0.066 1.00 70.12 769 GLN A C 1
ATOM 6314 O O . GLN A 1 769 ? -87.300 3.921 -0.286 1.00 70.12 769 GLN A O 1
ATOM 6319 N N . GLU A 1 770 ? -86.005 3.015 1.305 1.00 68.62 770 GLU A N 1
ATOM 6320 C CA . GLU A 1 770 ? -87.072 2.817 2.302 1.00 68.62 770 GLU A CA 1
ATOM 6321 C C . GLU A 1 770 ? -87.371 4.040 3.199 1.00 68.62 770 GLU A C 1
ATOM 6323 O O . GLU A 1 770 ? -88.426 4.079 3.833 1.00 68.62 770 GLU A O 1
ATOM 6328 N N . LYS A 1 771 ? -86.495 5.056 3.282 1.00 59.78 771 LYS A N 1
ATOM 6329 C CA . LYS A 1 771 ? -86.664 6.205 4.204 1.00 59.78 771 LYS A CA 1
ATOM 6330 C C . LYS A 1 771 ? -86.881 7.540 3.478 1.00 59.78 771 LYS A C 1
ATOM 6332 O O . LYS A 1 771 ? -85.965 8.056 2.849 1.00 59.78 771 LYS A O 1
ATOM 6337 N N . SER A 1 772 ? -88.051 8.165 3.672 1.00 50.00 772 SER A N 1
ATOM 6338 C CA . SER A 1 772 ? -88.367 9.531 3.195 1.00 50.00 772 SER A CA 1
ATOM 6339 C C . SER A 1 772 ? -87.558 10.640 3.891 1.00 50.00 772 SER A C 1
ATOM 6341 O O . SER A 1 772 ? -87.381 11.719 3.331 1.00 50.00 772 SER A O 1
ATOM 6343 N N . HIS A 1 773 ? -87.006 10.359 5.074 1.00 50.28 773 HIS A N 1
ATOM 6344 C CA . HIS A 1 773 ? -85.990 11.169 5.748 1.00 50.28 773 HIS A CA 1
ATOM 6345 C C . HIS A 1 773 ? -84.740 10.316 5.993 1.00 50.28 773 HIS A C 1
ATOM 6347 O O . HIS A 1 773 ? -84.542 9.751 7.071 1.00 50.28 773 HIS A O 1
ATOM 6353 N N . TYR A 1 774 ? -83.899 10.183 4.967 1.00 57.53 774 TYR A N 1
ATOM 6354 C CA . TYR A 1 774 ? -82.539 9.682 5.140 1.00 57.53 774 TYR A CA 1
ATOM 6355 C C . TYR A 1 774 ? -81.677 10.801 5.738 1.00 57.53 774 TYR A C 1
ATOM 6357 O O . TYR A 1 774 ? -81.397 11.802 5.079 1.00 57.53 774 TYR A O 1
ATOM 6365 N N . GLU A 1 775 ? -81.277 10.656 7.000 1.00 54.28 775 GLU A N 1
ATOM 6366 C CA . GLU A 1 775 ? -80.326 11.571 7.630 1.00 54.28 775 GLU A CA 1
ATOM 6367 C C . GLU A 1 775 ? -78.932 11.304 7.038 1.00 54.28 775 GLU A C 1
ATOM 6369 O O . GLU A 1 775 ? -78.290 10.292 7.332 1.00 54.28 775 GLU A O 1
ATOM 6374 N N . LYS A 1 776 ? -78.508 12.175 6.112 1.00 57.38 776 LYS A N 1
ATOM 6375 C CA . LYS A 1 776 ? -77.299 11.987 5.303 1.00 57.38 776 LYS A CA 1
ATOM 6376 C C . LYS A 1 776 ? -76.052 12.039 6.190 1.00 57.38 776 LYS A C 1
ATOM 6378 O O . LYS A 1 776 ? -75.627 13.113 6.613 1.00 57.38 776 LYS A O 1
ATOM 6383 N N . ARG A 1 777 ? -75.430 10.884 6.440 1.00 61.41 777 ARG A N 1
ATOM 6384 C CA . ARG A 1 777 ? -74.045 10.830 6.933 1.00 61.41 777 ARG A CA 1
ATOM 6385 C C . ARG A 1 777 ? -73.108 11.155 5.765 1.00 61.41 777 ARG A C 1
ATOM 6387 O O . ARG A 1 777 ? -73.381 10.750 4.639 1.00 61.41 777 ARG A O 1
ATOM 6394 N N . LEU A 1 778 ? -72.015 11.881 6.013 1.00 64.69 778 LEU A N 1
ATOM 6395 C CA . LEU A 1 778 ? -70.995 12.202 4.998 1.00 64.69 778 LEU A CA 1
ATOM 6396 C C . LEU A 1 778 ? -70.138 10.961 4.671 1.00 64.69 778 LEU A C 1
ATOM 6398 O O . LEU A 1 778 ? -68.942 10.927 4.948 1.00 64.69 778 LEU A O 1
ATOM 6402 N N . LEU A 1 779 ? -70.764 9.910 4.135 1.00 73.00 779 LEU A N 1
ATOM 6403 C CA . LEU A 1 779 ? -70.103 8.673 3.724 1.00 73.00 779 LEU A CA 1
ATOM 6404 C C . LEU A 1 779 ? -69.820 8.695 2.224 1.00 73.00 779 LEU A C 1
ATOM 6406 O O . LEU A 1 779 ? -70.668 9.074 1.416 1.00 73.00 779 LEU A O 1
ATOM 6410 N N . LEU A 1 780 ? -68.646 8.194 1.845 1.00 75.56 780 LEU A N 1
ATOM 6411 C CA . LEU A 1 780 ? -68.242 8.095 0.444 1.00 75.56 780 LEU A CA 1
ATOM 6412 C C . LEU A 1 780 ? -69.179 7.183 -0.366 1.00 75.56 780 LEU A C 1
ATOM 6414 O O . LEU A 1 780 ? -69.457 7.466 -1.531 1.00 75.56 780 LEU A O 1
ATOM 6418 N N . ILE A 1 781 ? -69.673 6.097 0.243 1.00 78.19 781 ILE A N 1
ATOM 6419 C CA . ILE A 1 781 ? -70.592 5.171 -0.434 1.00 78.19 781 ILE A CA 1
ATOM 6420 C C . ILE A 1 781 ? -71.927 5.833 -0.792 1.00 78.19 781 ILE A C 1
ATOM 6422 O O . ILE A 1 781 ? -72.445 5.576 -1.874 1.00 78.19 781 ILE A O 1
ATOM 6426 N N . ASP A 1 782 ? -72.447 6.713 0.065 1.00 78.56 782 ASP A N 1
ATOM 6427 C CA . ASP A 1 782 ? -73.750 7.354 -0.133 1.00 78.56 782 ASP A CA 1
ATOM 6428 C C . ASP A 1 782 ? -73.692 8.349 -1.304 1.00 78.56 782 ASP A C 1
ATOM 6430 O O . ASP A 1 782 ? -74.578 8.357 -2.157 1.00 78.56 782 ASP A O 1
ATOM 6434 N N . ASP A 1 783 ? -72.604 9.120 -1.411 1.00 78.19 783 ASP A N 1
ATOM 6435 C CA . ASP A 1 783 ? -72.387 10.064 -2.516 1.00 78.19 783 ASP A CA 1
ATOM 6436 C C . ASP A 1 783 ? -72.197 9.355 -3.874 1.00 78.19 783 ASP A C 1
ATOM 6438 O O . ASP A 1 783 ? -72.669 9.836 -4.910 1.00 78.19 783 ASP A O 1
ATOM 6442 N N . LEU A 1 784 ? -71.527 8.195 -3.891 1.00 79.50 784 LEU A N 1
ATOM 6443 C CA . LEU A 1 784 ? -71.364 7.383 -5.104 1.00 79.50 784 LEU A CA 1
ATOM 6444 C C . LEU A 1 784 ? -72.660 6.650 -5.492 1.00 79.50 784 LEU A C 1
ATOM 6446 O O . LEU A 1 784 ? -72.972 6.552 -6.681 1.00 79.50 784 LEU A O 1
ATOM 6450 N N . LEU A 1 785 ? -73.435 6.169 -4.514 1.00 79.69 785 LEU A N 1
ATOM 6451 C CA . LEU A 1 785 ? -74.742 5.543 -4.736 1.00 79.69 785 LEU A CA 1
ATOM 6452 C C . LEU A 1 785 ? -75.772 6.537 -5.277 1.00 79.69 785 LEU A C 1
ATOM 6454 O O . LEU A 1 785 ? -76.529 6.195 -6.184 1.00 79.69 785 LEU A O 1
ATOM 6458 N N . GLU A 1 786 ? -75.767 7.777 -4.788 1.00 79.62 786 GLU A N 1
ATOM 6459 C CA . GLU A 1 786 ? -76.627 8.851 -5.294 1.00 79.62 786 GLU A CA 1
ATOM 6460 C C . GLU A 1 786 ? -76.344 9.127 -6.782 1.00 79.62 786 GLU A C 1
ATOM 6462 O O . GLU A 1 786 ? -77.262 9.239 -7.597 1.00 79.62 786 GLU A O 1
ATOM 6467 N N . LYS A 1 787 ? -75.063 9.150 -7.175 1.00 81.81 787 LYS A N 1
ATOM 6468 C CA . LYS A 1 787 ? -74.659 9.308 -8.581 1.00 81.81 787 LYS A CA 1
ATOM 6469 C C . LYS A 1 787 ? -75.037 8.110 -9.449 1.00 81.81 787 LYS A C 1
ATOM 6471 O O . LYS A 1 787 ? -75.506 8.313 -10.567 1.00 81.81 787 LYS A O 1
ATOM 6476 N N . HIS A 1 788 ? -74.908 6.892 -8.922 1.00 83.31 788 HIS A N 1
ATOM 6477 C CA . HIS A 1 788 ? -75.384 5.672 -9.580 1.00 83.31 788 HIS A CA 1
ATOM 6478 C C . HIS A 1 788 ? -76.904 5.688 -9.806 1.00 83.31 788 HIS A C 1
ATOM 6480 O O . HIS A 1 788 ? -77.373 5.272 -10.863 1.00 83.31 788 HIS A O 1
ATOM 6486 N N . GLN A 1 789 ? -77.686 6.194 -8.847 1.00 79.75 789 GLN A N 1
ATOM 6487 C CA . GLN A 1 789 ? -79.138 6.335 -8.994 1.00 79.75 789 GLN A CA 1
ATOM 6488 C C . GLN A 1 789 ? -79.527 7.421 -10.009 1.00 79.75 789 GLN A C 1
ATOM 6490 O O . GLN A 1 789 ? -80.501 7.234 -10.736 1.00 79.75 789 GLN A O 1
ATOM 6495 N N . GLN A 1 790 ? -78.765 8.520 -10.082 1.00 81.19 790 GLN A N 1
ATOM 6496 C CA . GLN A 1 790 ? -78.986 9.619 -11.031 1.00 81.19 790 GLN A CA 1
ATOM 6497 C C . GLN A 1 790 ? -78.670 9.227 -12.484 1.00 81.19 790 GLN A C 1
ATOM 6499 O O . GLN A 1 790 ? -79.428 9.581 -13.382 1.00 81.19 790 GLN A O 1
ATOM 6504 N N . ASP A 1 791 ? -77.570 8.505 -12.726 1.00 79.31 791 ASP A N 1
ATOM 6505 C CA . ASP A 1 791 ? -77.168 8.061 -14.066 1.00 79.31 791 ASP A CA 1
ATOM 6506 C C . ASP A 1 791 ? -76.421 6.718 -14.011 1.00 79.31 791 ASP A C 1
ATOM 6508 O O . ASP A 1 791 ? -75.198 6.649 -13.843 1.00 79.31 791 ASP A O 1
ATOM 6512 N N . LYS A 1 792 ? -77.176 5.631 -14.198 1.00 79.12 792 LYS A N 1
ATOM 6513 C CA . LYS A 1 792 ? -76.660 4.253 -14.172 1.00 79.12 792 LYS A CA 1
ATOM 6514 C C . LYS A 1 792 ? -75.690 3.937 -15.312 1.00 79.12 792 LYS A C 1
ATOM 6516 O O . LYS A 1 792 ? -74.907 2.999 -15.181 1.00 79.12 792 LYS A O 1
ATOM 6521 N N . HIS A 1 793 ? -75.750 4.670 -16.426 1.00 76.56 793 HIS A N 1
ATOM 6522 C CA . HIS A 1 793 ? -74.885 4.431 -17.582 1.00 76.56 793 HIS A CA 1
ATOM 6523 C C . HIS A 1 793 ? -73.508 5.074 -17.375 1.00 76.56 793 HIS A C 1
ATOM 6525 O O . HIS A 1 793 ? -72.484 4.478 -17.713 1.00 76.56 793 HIS A O 1
ATOM 6531 N N . LEU A 1 794 ? -73.467 6.277 -16.796 1.00 73.38 794 LEU A N 1
ATOM 6532 C CA . LEU A 1 794 ? -72.217 6.984 -16.507 1.00 73.38 794 LEU A CA 1
ATOM 6533 C C . LEU A 1 794 ? -71.535 6.487 -15.219 1.00 73.38 794 LEU A C 1
ATOM 6535 O O . LEU A 1 794 ? -70.310 6.552 -15.111 1.00 73.38 794 LEU A O 1
ATOM 6539 N N . TRP A 1 795 ? -72.312 5.961 -14.268 1.00 81.25 795 TRP A N 1
ATOM 6540 C CA . TRP A 1 795 ? -71.835 5.452 -12.979 1.00 81.25 795 TRP A CA 1
ATOM 6541 C C . TRP A 1 795 ? -72.261 3.999 -12.766 1.00 81.25 795 TRP A C 1
ATOM 6543 O O . TRP A 1 795 ? -73.117 3.752 -11.925 1.00 81.25 795 TRP A O 1
ATOM 6553 N N . PRO A 1 796 ? -71.714 3.014 -13.496 1.00 84.38 796 PRO A N 1
ATOM 6554 C CA . PRO A 1 796 ? -72.071 1.612 -13.289 1.00 84.38 796 PRO A CA 1
ATOM 6555 C C . PRO A 1 796 ? -71.633 1.114 -11.899 1.00 84.38 796 PRO A C 1
ATOM 6557 O O . PRO A 1 796 ? -70.803 1.738 -11.234 1.00 84.38 796 PRO A O 1
ATOM 6560 N N . ILE A 1 797 ? -72.183 -0.013 -11.433 1.00 80.69 797 ILE A N 1
ATOM 6561 C CA . ILE A 1 797 ? -71.907 -0.531 -10.078 1.00 80.69 797 ILE A CA 1
ATOM 6562 C C . ILE A 1 797 ? -70.422 -0.892 -9.883 1.00 80.69 797 ILE A C 1
ATOM 6564 O O . ILE A 1 797 ? -69.894 -0.847 -8.771 1.00 80.69 797 ILE A O 1
ATOM 6568 N N . GLU A 1 798 ? -69.724 -1.174 -10.982 1.00 83.62 798 GLU A N 1
ATOM 6569 C CA . GLU A 1 798 ? -68.278 -1.359 -11.068 1.00 83.62 798 GLU A CA 1
ATOM 6570 C C . GLU A 1 798 ? -67.510 -0.119 -10.593 1.00 83.62 798 GLU A C 1
ATOM 6572 O O . GLU A 1 798 ? -66.473 -0.268 -9.955 1.00 83.62 798 GLU A O 1
ATOM 6577 N N . VAL A 1 799 ? -68.035 1.099 -10.797 1.00 83.44 799 VAL A N 1
ATOM 6578 C CA . VAL A 1 799 ? -67.417 2.327 -10.267 1.00 83.44 799 VAL A CA 1
ATOM 6579 C C . VAL A 1 799 ? -67.346 2.270 -8.749 1.00 83.44 799 VAL A C 1
ATOM 6581 O O . VAL A 1 799 ? -66.310 2.604 -8.182 1.00 83.44 799 VAL A O 1
ATOM 6584 N N . LEU A 1 800 ? -68.402 1.806 -8.080 1.00 79.38 800 LEU A N 1
ATOM 6585 C CA . LEU A 1 800 ? -68.381 1.664 -6.629 1.00 79.38 800 LEU A CA 1
ATOM 6586 C C . LEU A 1 800 ? -67.352 0.606 -6.225 1.00 79.38 800 LEU A C 1
ATOM 6588 O O . LEU A 1 800 ? -66.421 0.909 -5.480 1.00 79.38 800 LEU A O 1
ATOM 6592 N N . LYS A 1 801 ? -67.466 -0.606 -6.780 1.00 82.19 801 LYS A N 1
ATOM 6593 C CA . LYS A 1 801 ? -66.584 -1.740 -6.458 1.00 82.19 801 LYS A CA 1
ATOM 6594 C C . LYS A 1 801 ? -65.104 -1.394 -6.619 1.00 82.19 801 LYS A C 1
ATOM 6596 O O . LYS A 1 801 ? -64.318 -1.575 -5.693 1.00 82.19 801 LYS A O 1
ATOM 6601 N N . GLU A 1 802 ? -64.724 -0.866 -7.776 1.00 86.38 802 GLU A N 1
ATOM 6602 C CA . GLU A 1 802 ? -63.326 -0.626 -8.116 1.00 86.38 802 GLU A CA 1
ATOM 6603 C C . GLU A 1 802 ? -62.721 0.565 -7.364 1.00 86.38 802 GLU A C 1
ATOM 6605 O O . GLU A 1 802 ? -61.522 0.553 -7.072 1.00 86.38 802 GLU A O 1
ATOM 6610 N N . ASN A 1 803 ? -63.516 1.582 -7.002 1.00 82.25 803 ASN A N 1
ATOM 6611 C CA . ASN A 1 803 ? -63.031 2.685 -6.166 1.00 82.25 803 ASN A CA 1
ATOM 6612 C C . ASN A 1 803 ? -62.751 2.232 -4.734 1.00 82.25 803 ASN A C 1
ATOM 6614 O O . ASN A 1 803 ? -61.707 2.584 -4.188 1.00 82.25 803 ASN A O 1
ATOM 6618 N N . PHE A 1 804 ? -63.614 1.399 -4.153 1.00 78.62 804 PHE A N 1
ATOM 6619 C CA . PHE A 1 804 ? -63.354 0.829 -2.832 1.00 78.62 804 PHE A CA 1
ATOM 6620 C C . PHE A 1 804 ? -62.165 -0.133 -2.837 1.00 78.62 804 PHE A C 1
ATOM 6622 O O . PHE A 1 804 ? -61.308 -0.038 -1.959 1.00 78.62 804 PHE A O 1
ATOM 6629 N N . MET A 1 805 ? -62.049 -0.991 -3.858 1.00 82.62 805 MET A N 1
ATOM 6630 C CA . MET A 1 805 ? -60.859 -1.827 -4.049 1.00 82.62 805 MET A CA 1
ATOM 6631 C C . MET A 1 805 ? -59.599 -0.962 -4.146 1.00 82.62 805 MET A C 1
ATOM 6633 O O . MET A 1 805 ? -58.638 -1.210 -3.429 1.00 82.62 805 MET A O 1
ATOM 6637 N N . SER A 1 806 ? -59.623 0.097 -4.959 1.00 79.19 806 SER A N 1
ATOM 6638 C CA . SER A 1 806 ? -58.499 1.032 -5.110 1.00 79.19 806 SER A CA 1
ATOM 6639 C C . SER A 1 806 ? -58.053 1.633 -3.776 1.00 79.19 806 SER A C 1
ATOM 6641 O O . SER A 1 806 ? -56.861 1.661 -3.483 1.00 79.19 806 SER A O 1
ATOM 6643 N N . ILE A 1 807 ? -59.002 2.097 -2.960 1.00 76.56 807 ILE A N 1
ATOM 6644 C CA . ILE A 1 807 ? -58.727 2.703 -1.652 1.00 76.56 807 ILE A CA 1
ATOM 6645 C C . ILE A 1 807 ? -58.135 1.677 -0.680 1.00 76.56 807 ILE A C 1
ATOM 6647 O O . ILE A 1 807 ? -57.146 1.979 -0.016 1.00 76.56 807 ILE A O 1
ATOM 6651 N N . ILE A 1 808 ? -58.683 0.459 -0.634 1.00 74.75 808 ILE A N 1
ATOM 6652 C CA . ILE A 1 808 ? -58.138 -0.616 0.201 1.00 74.75 808 ILE A CA 1
ATOM 6653 C C . ILE A 1 808 ? -56.726 -1.002 -0.247 1.00 74.75 808 ILE A C 1
ATOM 6655 O O . ILE A 1 808 ? -55.836 -1.101 0.593 1.00 74.75 808 ILE A O 1
ATOM 6659 N N . PHE A 1 809 ? -56.478 -1.151 -1.552 1.00 72.56 809 PHE A N 1
ATOM 6660 C CA . PHE A 1 809 ? -55.133 -1.425 -2.063 1.00 72.56 809 PHE A CA 1
ATOM 6661 C C . PHE A 1 809 ? -54.134 -0.348 -1.628 1.00 72.56 809 PHE A C 1
ATOM 6663 O O . PHE A 1 809 ? -53.041 -0.693 -1.185 1.00 72.56 809 PHE A O 1
ATOM 6670 N N . ALA A 1 810 ? -54.512 0.933 -1.669 1.00 69.19 810 ALA A N 1
ATOM 6671 C CA . ALA A 1 810 ? -53.638 2.022 -1.239 1.00 69.19 810 ALA A CA 1
ATOM 6672 C C . ALA A 1 810 ? -53.246 1.963 0.242 1.00 69.19 810 ALA A C 1
ATOM 6674 O O . ALA A 1 810 ? -52.119 2.322 0.560 1.00 69.19 810 ALA A O 1
ATOM 6675 N N . VAL A 1 811 ? -54.110 1.464 1.132 1.00 68.06 811 VAL A N 1
ATOM 6676 C CA . VAL A 1 811 ? -53.748 1.243 2.545 1.00 68.06 811 VAL A CA 1
ATOM 6677 C C . VAL A 1 811 ? -52.549 0.314 2.665 1.00 68.06 811 VAL A C 1
ATOM 6679 O O . VAL A 1 811 ? -51.628 0.606 3.421 1.00 68.06 811 VAL A O 1
ATOM 6682 N N . ASN A 1 812 ? -52.529 -0.769 1.887 1.00 65.62 812 ASN A N 1
ATOM 6683 C CA . ASN A 1 812 ? -51.418 -1.712 1.926 1.00 65.62 812 ASN A CA 1
ATOM 6684 C C . ASN A 1 812 ? -50.123 -1.073 1.423 1.00 65.62 812 ASN A C 1
ATOM 6686 O O . ASN A 1 812 ? -49.089 -1.214 2.056 1.00 65.62 812 ASN A O 1
ATOM 6690 N N . PHE A 1 813 ? -50.188 -0.313 0.324 1.00 61.88 813 PHE A N 1
ATOM 6691 C CA . PHE A 1 813 ? -49.015 0.384 -0.215 1.00 61.88 813 PHE A CA 1
ATOM 6692 C C . PHE A 1 813 ? -48.477 1.471 0.727 1.00 61.88 813 PHE A C 1
ATOM 6694 O O . PHE A 1 813 ? -47.268 1.644 0.800 1.00 61.88 813 PHE A O 1
ATOM 6701 N N . ILE A 1 814 ? -49.347 2.175 1.460 1.00 58.72 814 ILE A N 1
ATOM 6702 C CA . ILE A 1 814 ? -48.941 3.194 2.444 1.00 58.72 814 ILE A CA 1
ATOM 6703 C C . ILE A 1 814 ? -48.224 2.553 3.639 1.00 58.72 814 ILE A C 1
ATOM 6705 O O . ILE A 1 814 ? -47.254 3.117 4.137 1.00 58.72 814 ILE A O 1
ATOM 6709 N N . PHE A 1 815 ? -48.685 1.388 4.101 1.00 52.16 815 PHE A N 1
ATOM 6710 C CA . PHE A 1 815 ? -48.048 0.679 5.213 1.00 52.16 815 PHE A CA 1
ATOM 6711 C C . PHE A 1 815 ? -46.827 -0.151 4.799 1.00 52.16 815 PHE A C 1
ATOM 6713 O O . PHE A 1 815 ? -46.016 -0.450 5.662 1.00 52.16 815 PHE A O 1
ATOM 6720 N N . PHE A 1 816 ? -46.655 -0.454 3.509 1.00 45.91 816 PHE A N 1
ATOM 6721 C CA . PHE A 1 816 ? -45.442 -1.088 2.970 1.00 45.91 816 PHE A CA 1
ATOM 6722 C C . PHE A 1 816 ? -44.217 -0.148 2.961 1.00 45.91 816 PHE A C 1
ATOM 6724 O O . PHE A 1 816 ? -43.084 -0.620 2.893 1.00 45.91 816 PHE A O 1
ATOM 6731 N N . ASP A 1 817 ? -44.444 1.174 2.987 1.00 36.94 817 ASP A N 1
ATOM 6732 C CA . ASP A 1 817 ? -43.406 2.223 3.040 1.00 36.94 817 ASP A CA 1
ATOM 6733 C C . ASP A 1 817 ? -42.915 2.524 4.481 1.00 36.94 817 ASP A C 1
ATOM 6735 O O . ASP A 1 817 ? -41.952 3.278 4.654 1.00 36.94 817 ASP A O 1
ATOM 6739 N N . LEU A 1 818 ? -43.573 1.963 5.510 1.00 31.66 818 LEU A N 1
ATOM 6740 C CA . LEU A 1 818 ? -43.254 2.094 6.945 1.00 31.66 818 LEU A CA 1
ATOM 6741 C C . LEU A 1 818 ? -42.482 0.874 7.456 1.00 31.66 818 LEU A C 1
ATOM 6743 O O . LEU A 1 818 ? -41.523 1.084 8.238 1.00 31.66 818 LEU A O 1
#

InterPro domains:
  IPR001128 Cytochrome P450 [PF00067] (32-267)
  IPR001128 Cytochrome P450 [PF00067] (302-549)
  IPR001128 Cytochrome P450 [PF00067] (598-810)
  IPR036396 Cytochrome P450 superfamily [G3DSA:1.10.630.10] (22-279)
  IPR036396 Cytochrome P450 superfamily [G3DSA:1.10.630.10] (292-556)
  IPR036396 Cytochrome P450 superfamily [G3DSA:1.10.630.10] (557-812)
  IPR036396 Cytochrome P450 superfamily [SSF48264] (31-271)
  IPR036396 Cytochrome P450 superfamily [SSF48264] (301-555)
  IPR036396 Cytochrome P450 superfamily [SSF48264] (558-810)
  IPR050196 Cytochrome P450 Monooxygenases [PTHR24291] (275-553)